Protein AF-0000000077113395 (afdb_homodimer)

Structure (mmCIF, N/CA/C/O backbone):
data_AF-0000000077113395-model_v1
#
loop_
_entity.id
_entity.type
_entity.pdbx_description
1 polymer 'SWIM-type domain-containing protein'
#
loop_
_atom_site.group_PDB
_atom_site.id
_atom_site.type_symbol
_atom_site.label_atom_id
_atom_site.label_alt_id
_atom_site.label_comp_id
_atom_site.label_asym_id
_atom_site.label_entity_id
_atom_site.label_seq_id
_atom_site.pdbx_PDB_ins_code
_atom_site.Cartn_x
_atom_site.Cartn_y
_atom_site.Cartn_z
_atom_site.occupancy
_atom_site.B_iso_or_equiv
_atom_site.auth_seq_id
_atom_site.auth_comp_id
_atom_site.auth_asym_id
_atom_site.auth_atom_id
_atom_site.pdbx_PDB_model_num
ATOM 1 N N . MET A 1 1 ? 18.859 62.625 -24.125 1 18.27 1 MET A N 1
ATOM 2 C CA . MET A 1 1 ? 17.766 62.438 -25.062 1 18.27 1 MET A CA 1
ATOM 3 C C . MET A 1 1 ? 17.016 61.156 -24.734 1 18.27 1 MET A C 1
ATOM 5 O O . MET A 1 1 ? 15.781 61.156 -24.609 1 18.27 1 MET A O 1
ATOM 9 N N . SER A 1 2 ? 17.562 59.938 -25.172 1 17.62 2 SER A N 1
ATOM 10 C CA . SER A 1 2 ? 16.75 59.062 -26.016 1 17.62 2 SER A CA 1
ATOM 11 C C . SER A 1 2 ? 15.75 58.25 -25.203 1 17.62 2 SER A C 1
ATOM 13 O O . SER A 1 2 ? 15.891 58.125 -23.984 1 17.62 2 SER A O 1
ATOM 15 N N . SER A 1 3 ? 15.188 57.219 -25.906 1 18.84 3 SER A N 1
ATOM 16 C CA . SER A 1 3 ? 13.898 56.625 -26.312 1 18.84 3 SER A CA 1
ATOM 17 C C . SER A 1 3 ? 13.414 55.594 -25.312 1 18.84 3 SER A C 1
ATOM 19 O O . SER A 1 3 ? 12.289 55.688 -24.812 1 18.84 3 SER A O 1
ATOM 21 N N . GLU A 1 4 ? 13.469 54.219 -25.594 1 18 4 GLU A N 1
ATOM 22 C CA . GLU A 1 4 ? 12.352 53.438 -26.109 1 18 4 GLU A CA 1
ATOM 23 C C . GLU A 1 4 ? 11.703 52.594 -25.016 1 18 4 GLU A C 1
ATOM 25 O O . GLU A 1 4 ? 10.477 52.594 -24.875 1 18 4 GLU A O 1
ATOM 30 N N . GLN A 1 5 ? 12.203 51.281 -24.625 1 19.16 5 GLN A N 1
ATOM 31 C CA . GLN A 1 5 ? 11.523 50.062 -25.031 1 19.16 5 GLN A CA 1
ATOM 32 C C . GLN A 1 5 ? 10.617 49.531 -23.922 1 19.16 5 GLN A C 1
ATOM 34 O O . GLN A 1 5 ? 11.062 48.812 -23.031 1 19.16 5 GLN A O 1
ATOM 39 N N . PHE A 1 6 ? 9.953 50.281 -23.094 1 23.61 6 PHE A N 1
ATOM 40 C CA . PHE A 1 6 ? 9.172 49.812 -21.953 1 23.61 6 PHE A CA 1
ATOM 41 C C . PHE A 1 6 ? 8.062 48.875 -22.422 1 23.61 6 PHE A C 1
ATOM 43 O O . PHE A 1 6 ? 6.977 49.312 -22.781 1 23.61 6 PHE A O 1
ATOM 50 N N . SER A 1 7 ? 8.398 47.781 -23.234 1 19.84 7 SER A N 1
ATOM 51 C CA . SER A 1 7 ? 7.348 47.031 -23.906 1 19.84 7 SER A CA 1
ATOM 52 C C . SER A 1 7 ? 6.312 46.5 -22.922 1 19.84 7 SER A C 1
ATOM 54 O O . SER A 1 7 ? 6.641 46.188 -21.781 1 19.84 7 SER A O 1
ATOM 56 N N . ARG A 1 8 ? 4.914 46.312 -23.297 1 20.8 8 ARG A N 1
ATOM 57 C CA . ARG A 1 8 ? 3.488 46.25 -23 1 20.8 8 ARG A CA 1
ATOM 58 C C . ARG A 1 8 ? 3.102 44.906 -22.406 1 20.8 8 ARG A C 1
ATOM 60 O O . ARG A 1 8 ? 3.484 43.844 -22.953 1 20.8 8 ARG A O 1
ATOM 67 N N . LEU A 1 9 ? 2.641 44.719 -21.172 1 20.44 9 LEU A N 1
ATOM 68 C CA . LEU A 1 9 ? 2.053 43.781 -20.203 1 20.44 9 LEU A CA 1
ATOM 69 C C . LEU A 1 9 ? 0.785 43.156 -20.766 1 20.44 9 LEU A C 1
ATOM 71 O O . LEU A 1 9 ? -0.021 42.594 -20 1 20.44 9 LEU A O 1
ATOM 75 N N . SER A 1 10 ? 0.658 42.781 -22.141 1 18.97 10 SER A N 1
ATOM 76 C CA . SER A 1 10 ? -0.694 42.531 -22.641 1 18.97 10 SER A CA 1
ATOM 77 C C . SER A 1 10 ? -1.334 41.344 -21.906 1 18.97 10 SER A C 1
ATOM 79 O O . SER A 1 10 ? -0.733 40.281 -21.797 1 18.97 10 SER A O 1
ATOM 81 N N . LEU A 1 11 ? -2.322 41.531 -21.016 1 20.03 11 LEU A N 1
ATOM 82 C CA . LEU A 1 11 ? -3.293 40.812 -20.203 1 20.03 11 LEU A CA 1
ATOM 83 C C . LEU A 1 11 ? -4.188 39.938 -21.062 1 20.03 11 LEU A C 1
ATOM 85 O O . LEU A 1 11 ? -5.109 40.438 -21.719 1 20.03 11 LEU A O 1
ATOM 89 N N . GLY A 1 12 ? -3.689 39.094 -22.016 1 19.52 12 GLY A N 1
ATOM 90 C CA . GLY A 1 12 ? -4.566 38.406 -22.969 1 19.52 12 GLY A CA 1
ATOM 91 C C . GLY A 1 12 ? -5.672 37.625 -22.297 1 19.52 12 GLY A C 1
ATOM 92 O O . GLY A 1 12 ? -5.473 37.062 -21.219 1 19.52 12 GLY A O 1
ATOM 93 N N . GLU A 1 13 ? -7.039 37.781 -22.594 1 21.38 13 GLU A N 1
ATOM 94 C CA . GLU A 1 13 ? -8.445 37.562 -22.297 1 21.38 13 GLU A CA 1
ATOM 95 C C . GLU A 1 13 ? -8.82 36.094 -22.562 1 21.38 13 GLU A C 1
ATOM 97 O O . GLU A 1 13 ? -10 35.75 -22.578 1 21.38 13 GLU A O 1
ATOM 102 N N . THR A 1 14 ? -7.992 35.125 -22.625 1 20.89 14 THR A N 1
ATOM 103 C CA . THR A 1 14 ? -8.5 33.969 -23.406 1 20.89 14 THR A CA 1
ATOM 104 C C . THR A 1 14 ? -9.742 33.406 -22.75 1 20.89 14 THR A C 1
ATOM 106 O O . THR A 1 14 ? -9.789 33.25 -21.516 1 20.89 14 THR A O 1
ATOM 109 N N . MET A 1 15 ? -10.961 33.188 -23.469 1 20.61 15 MET A N 1
ATOM 110 C CA . MET A 1 15 ? -12.375 32.844 -23.453 1 20.61 15 MET A CA 1
ATOM 111 C C . MET A 1 15 ? -12.578 31.406 -22.953 1 20.61 15 MET A C 1
ATOM 113 O O . MET A 1 15 ? -11.945 30.469 -23.469 1 20.61 15 MET A O 1
ATOM 117 N N . VAL A 1 16 ? -13.055 31.172 -21.797 1 19.77 16 VAL A N 1
ATOM 118 C CA . VAL A 1 16 ? -13.445 29.984 -21.062 1 19.77 16 VAL A CA 1
ATOM 119 C C . VAL A 1 16 ? -14.625 29.297 -21.75 1 19.77 16 VAL A C 1
ATOM 121 O O . VAL A 1 16 ? -15.711 29.875 -21.828 1 19.77 16 VAL A O 1
ATOM 124 N N . THR A 1 17 ? -14.492 28.562 -22.938 1 19.38 17 THR A N 1
ATOM 125 C CA . THR A 1 17 ? -15.555 27.922 -23.703 1 19.38 17 THR A CA 1
ATOM 126 C C . THR A 1 17 ? -16.281 26.875 -22.875 1 19.38 17 THR A C 1
ATOM 128 O O . THR A 1 17 ? -15.648 25.922 -22.391 1 19.38 17 THR A O 1
ATOM 131 N N . THR A 1 18 ? -17.297 27.188 -22.109 1 18.95 18 THR A N 1
ATOM 132 C CA . THR A 1 18 ? -18.219 26.375 -21.297 1 18.95 18 THR A CA 1
ATOM 133 C C . THR A 1 18 ? -18.984 25.391 -22.172 1 18.95 18 THR A C 1
ATOM 135 O O . THR A 1 18 ? -19.75 25.797 -23.047 1 18.95 18 THR A O 1
ATOM 138 N N . ARG A 1 19 ? -18.484 24.172 -22.484 1 17.52 19 ARG A N 1
ATOM 139 C CA . ARG A 1 19 ? -19.047 23.125 -23.344 1 17.52 19 ARG A CA 1
ATOM 140 C C . ARG A 1 19 ? -20.344 22.562 -22.75 1 17.52 19 ARG A C 1
ATOM 142 O O . ARG A 1 19 ? -20.312 21.797 -21.797 1 17.52 19 ARG A O 1
ATOM 149 N N . ALA A 1 20 ? -21.5 23.203 -22.625 1 18.5 20 ALA A N 1
ATOM 150 C CA . ALA A 1 20 ? -22.781 22.719 -22.109 1 18.5 20 ALA A CA 1
ATOM 151 C C . ALA A 1 20 ? -23.344 21.625 -23 1 18.5 20 ALA A C 1
ATOM 153 O O . ALA A 1 20 ? -24.531 21.297 -22.922 1 18.5 20 ALA A O 1
ATOM 154 N N . GLY A 1 21 ? -22.609 20.906 -23.938 1 15.41 21 GLY A N 1
ATOM 155 C CA . GLY A 1 21 ? -23.359 20.344 -25.047 1 15.41 21 GLY A CA 1
ATOM 156 C C . GLY A 1 21 ? -24.484 19.422 -24.609 1 15.41 21 GLY A C 1
ATOM 157 O O . GLY A 1 21 ? -25.641 19.625 -24.984 1 15.41 21 GLY A O 1
ATOM 158 N N . ALA A 1 22 ? -24.312 18.078 -24.656 1 16.62 22 ALA A N 1
ATOM 159 C CA . ALA A 1 22 ? -25 17.125 -25.531 1 16.62 22 ALA A CA 1
ATOM 160 C C . ALA A 1 22 ? -26.188 16.484 -24.828 1 16.62 22 ALA A C 1
ATOM 162 O O . ALA A 1 22 ? -26.016 15.711 -23.875 1 16.62 22 ALA A O 1
ATOM 163 N N . LYS A 1 23 ? -27.219 17.156 -24.672 1 16.55 23 LYS A N 1
ATOM 164 C CA . LYS A 1 23 ? -28.5 16.688 -24.141 1 16.55 23 LYS A CA 1
ATOM 165 C C . LYS A 1 23 ? -28.859 15.312 -24.688 1 16.55 23 LYS A C 1
ATOM 167 O O . LYS A 1 23 ? -28.812 14.312 -23.969 1 16.55 23 LYS A O 1
ATOM 172 N N . LYS A 1 24 ? -30.062 15.203 -25.375 1 16.61 24 LYS A N 1
ATOM 173 C CA . LYS A 1 24 ? -31.312 14.453 -25.312 1 16.61 24 LYS A CA 1
ATOM 174 C C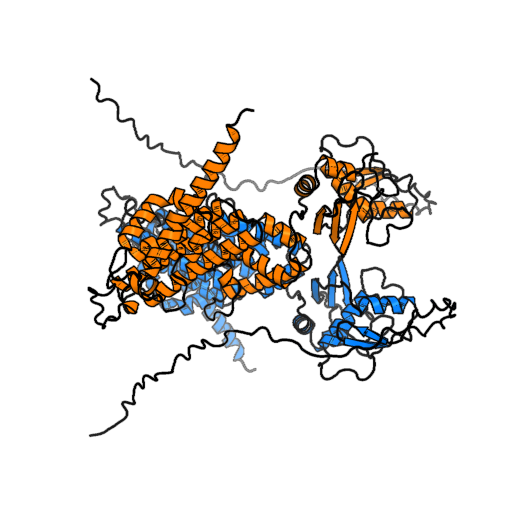 . LYS A 1 24 ? -31.297 13.289 -26.312 1 16.61 24 LYS A C 1
ATOM 176 O O . LYS A 1 24 ? -31.469 13.492 -27.516 1 16.61 24 LYS A O 1
ATOM 181 N N . ALA A 1 25 ? -30.562 12.305 -26.25 1 16.36 25 ALA A N 1
ATOM 182 C CA . ALA A 1 25 ? -30.562 11.266 -27.281 1 16.36 25 ALA A CA 1
ATOM 183 C C . ALA A 1 25 ? -31.953 10.633 -27.406 1 16.36 25 ALA A C 1
ATOM 185 O O . ALA A 1 25 ? -32.438 9.969 -26.484 1 16.36 25 ALA A O 1
ATOM 186 N N . ALA A 1 26 ? -32.812 11.203 -28.172 1 15.67 26 ALA A N 1
ATOM 187 C CA . ALA A 1 26 ? -34.156 10.766 -28.531 1 15.67 26 ALA A CA 1
ATOM 188 C C . ALA A 1 26 ? -34.188 9.281 -28.891 1 15.67 26 ALA A C 1
ATOM 190 O O . ALA A 1 26 ? -33.156 8.734 -29.328 1 15.67 26 ALA A O 1
ATOM 191 N N . LYS A 1 27 ? -35.344 8.578 -28.828 1 19.41 27 LYS A N 1
ATOM 192 C CA . LYS A 1 27 ? -36.062 7.305 -28.812 1 19.41 27 LYS A CA 1
ATOM 193 C C . LYS A 1 27 ? -36.125 6.691 -30.203 1 19.41 27 LYS A C 1
ATOM 195 O O . LYS A 1 27 ? -36.938 5.785 -30.453 1 19.41 27 LYS A O 1
ATOM 200 N N . ALA A 1 28 ? -35.219 6.977 -31.141 1 16.08 28 ALA A N 1
ATOM 201 C CA . ALA A 1 28 ? -35.656 6.773 -32.5 1 16.08 28 ALA A CA 1
ATOM 202 C C . ALA A 1 28 ? -36.125 5.336 -32.719 1 16.08 28 ALA A C 1
ATOM 204 O O . ALA A 1 28 ? -35.562 4.402 -32.156 1 16.08 28 ALA A O 1
ATOM 205 N N . SER A 1 29 ? -37.156 5.133 -33.562 1 18.33 29 SER A N 1
ATOM 206 C CA . SER A 1 29 ? -38.188 4.227 -34.094 1 18.33 29 SER A CA 1
ATOM 207 C C . SER A 1 29 ? -37.562 3.139 -34.969 1 18.33 29 SER A C 1
ATOM 209 O O . SER A 1 29 ? -37.156 3.398 -36.094 1 18.33 29 SER A O 1
ATOM 211 N N . PRO A 1 30 ? -36.625 2.348 -34.469 1 17.55 30 PRO A N 1
ATOM 212 C CA . PRO A 1 30 ? -36 1.613 -35.562 1 17.55 30 PRO A CA 1
ATOM 213 C C . PRO A 1 30 ? -37.031 0.845 -36.406 1 17.55 30 PRO A C 1
ATOM 215 O O . PRO A 1 30 ? -37.906 0.188 -35.875 1 17.55 30 PRO A O 1
ATOM 218 N N . GLN A 1 31 ? -37.25 1.215 -37.594 1 17.16 31 GLN A N 1
ATOM 219 C CA . GLN A 1 31 ? -38.188 0.833 -38.625 1 17.16 31 GLN A CA 1
ATOM 220 C C . GLN A 1 31 ? -38.125 -0.664 -38.938 1 17.16 31 GLN A C 1
ATOM 222 O O . GLN A 1 31 ? -39.156 -1.342 -39 1 17.16 31 GLN A O 1
ATOM 227 N N . SER A 1 32 ? -37.156 -1.088 -39.781 1 16.59 32 SER A N 1
ATOM 228 C CA . SER A 1 32 ? -37.5 -1.62 -41.094 1 16.59 32 SER A CA 1
ATOM 229 C C . SER A 1 32 ? -37.875 -3.096 -41 1 16.59 32 SER A C 1
ATOM 231 O O . SER A 1 32 ? -38.906 -3.51 -41.531 1 16.59 32 SER A O 1
ATOM 233 N N . LEU A 1 33 ? -36.844 -4.016 -41.219 1 17.53 33 LEU A N 1
ATOM 234 C CA . LEU A 1 33 ? -36.812 -4.879 -42.375 1 17.53 33 LEU A CA 1
ATOM 235 C C . LEU A 1 33 ? -37.719 -6.098 -42.188 1 17.53 33 LEU A C 1
ATOM 237 O O . LEU A 1 33 ? -37.969 -6.496 -41.062 1 17.53 33 LEU A O 1
ATOM 241 N N . HIS A 1 34 ? -37.906 -6.883 -43.25 1 17.39 34 HIS A N 1
ATOM 242 C CA . HIS A 1 34 ? -38.781 -7.73 -44.062 1 17.39 34 HIS A CA 1
ATOM 243 C C . HIS A 1 34 ? -38.938 -9.117 -43.438 1 17.39 34 HIS A C 1
ATOM 245 O O . HIS A 1 34 ? -38.094 -9.531 -42.625 1 17.39 34 HIS A O 1
ATOM 251 N N . THR A 1 35 ? -39.906 -9.844 -43.875 1 20.98 35 THR A N 1
ATOM 252 C CA . THR A 1 35 ? -40.875 -10.906 -43.656 1 20.98 35 THR A CA 1
ATOM 253 C C . THR A 1 35 ? -40.219 -12.281 -43.844 1 20.98 35 THR A C 1
ATOM 255 O O . THR A 1 35 ? -40.938 -13.297 -43.844 1 20.98 35 THR A O 1
ATOM 258 N N . LEU A 1 36 ? -38.906 -12.461 -44.062 1 19.05 36 LEU A N 1
ATOM 259 C CA . LEU A 1 36 ? -38.781 -13.625 -44.906 1 19.05 36 LEU A CA 1
ATOM 260 C C . LEU A 1 36 ? -39.406 -14.859 -44.25 1 19.05 36 LEU A C 1
ATOM 262 O O . LEU A 1 36 ? -39.344 -15.008 -43.031 1 19.05 36 LEU A O 1
ATOM 266 N N . PRO A 1 37 ? -40.062 -15.703 -45.062 1 21.95 37 PRO A N 1
ATOM 267 C CA . PRO A 1 37 ? -41.031 -16.781 -44.938 1 21.95 37 PRO A CA 1
ATOM 268 C C . PRO A 1 37 ? -40.5 -17.938 -44.062 1 21.95 37 PRO A C 1
ATOM 270 O O . PRO A 1 37 ? -39.281 -18.078 -43.875 1 21.95 37 PRO A O 1
ATOM 273 N N . ASP A 1 38 ? -41.375 -18.656 -43.5 1 23.58 38 ASP A N 1
ATOM 274 C CA . ASP A 1 38 ? -41.625 -19.719 -42.531 1 23.58 38 ASP A CA 1
ATOM 275 C C . ASP A 1 38 ? -40.938 -21.016 -42.969 1 23.58 38 ASP A C 1
ATOM 277 O O . ASP A 1 38 ? -41.281 -22.094 -42.469 1 23.58 38 ASP A O 1
ATOM 281 N N . LEU A 1 39 ? -39.844 -20.953 -43.844 1 20.97 39 LEU A N 1
ATOM 282 C CA . LEU A 1 39 ? -39.688 -22.219 -44.562 1 20.97 39 LEU A CA 1
ATOM 283 C C . LEU A 1 39 ? -39.656 -23.391 -43.562 1 20.97 39 LEU A C 1
ATOM 285 O O . LEU A 1 39 ? -39.281 -23.203 -42.406 1 20.97 39 LEU A O 1
ATOM 289 N N . VAL A 1 40 ? -39.969 -24.609 -44.062 1 25.38 40 VAL A N 1
ATOM 290 C CA . VAL A 1 40 ? -40.531 -25.938 -43.844 1 25.38 40 VAL A CA 1
ATOM 291 C C . VAL A 1 40 ? -39.562 -26.75 -42.938 1 25.38 40 VAL A C 1
ATOM 293 O O . VAL A 1 40 ? -38.375 -26.484 -42.938 1 25.38 40 VAL A O 1
ATOM 296 N N . PRO A 1 41 ? -40.125 -27.609 -42.156 1 27.69 41 PRO A N 1
ATOM 297 C CA . PRO A 1 41 ? -39.781 -28.5 -41.062 1 27.69 41 PRO A CA 1
ATOM 298 C C . PRO A 1 41 ? -38.656 -29.469 -41.406 1 27.69 41 PRO A C 1
ATOM 300 O O . PRO A 1 41 ? -38.875 -30.438 -42.125 1 27.69 41 PRO A O 1
ATOM 303 N N . ASP A 1 42 ? -37.531 -28.922 -42.125 1 24.86 42 ASP A N 1
ATOM 304 C CA . ASP A 1 42 ? -36.781 -29.984 -42.75 1 24.86 42 ASP A CA 1
ATOM 305 C C . ASP A 1 42 ? -36.406 -31.094 -41.781 1 24.86 42 ASP A C 1
ATOM 307 O O . ASP A 1 42 ? -36.188 -30.828 -40.594 1 24.86 42 ASP A O 1
ATOM 311 N N . HIS A 1 43 ? -36.75 -32.281 -42.125 1 26.19 43 HIS A N 1
ATOM 312 C CA . HIS A 1 43 ? -36.625 -33.688 -41.688 1 26.19 43 HIS A CA 1
ATOM 313 C C . HIS A 1 43 ? -35.219 -34 -41.281 1 26.19 43 HIS A C 1
ATOM 315 O O . HIS A 1 43 ? -34.25 -33.531 -41.906 1 26.19 43 HIS A O 1
ATOM 321 N N . PRO A 1 44 ? -35.031 -34.344 -39.969 1 25.81 44 PRO A N 1
ATOM 322 C CA . PRO A 1 44 ? -33.781 -34.625 -39.281 1 25.81 44 PRO A CA 1
ATOM 323 C C . PRO A 1 44 ? -32.875 -35.594 -40.062 1 25.81 44 PRO A C 1
ATOM 325 O O . PRO A 1 44 ? -33.281 -36.719 -40.312 1 25.81 44 PRO A O 1
ATOM 328 N N . LEU A 1 45 ? -32.25 -35.125 -41.219 1 26.97 45 LEU A N 1
ATOM 329 C CA . LEU A 1 45 ? -31.5 -36.062 -42.062 1 26.97 45 LEU A CA 1
ATOM 330 C C . LEU A 1 45 ? -30.594 -36.938 -41.188 1 26.97 45 LEU A C 1
ATOM 332 O O . LEU A 1 45 ? -30.156 -36.531 -40.125 1 26.97 45 LEU A O 1
ATOM 336 N N . PRO A 1 46 ? -30.609 -38.219 -41.469 1 28.89 46 PRO A N 1
ATOM 337 C CA . PRO A 1 46 ? -29.906 -39.344 -40.875 1 28.89 46 PRO A CA 1
ATOM 338 C C . PRO A 1 46 ? -28.406 -39.094 -40.688 1 28.89 46 PRO A C 1
ATOM 340 O O . PRO A 1 46 ? -27.797 -38.375 -41.469 1 28.89 46 PRO A O 1
ATOM 343 N N . SER A 1 47 ? -28 -39.031 -39.469 1 26.02 47 SER A N 1
ATOM 344 C CA . SER A 1 47 ? -26.641 -38.812 -38.969 1 26.02 47 SER A CA 1
ATOM 345 C C . SER A 1 47 ? -25.641 -39.688 -39.719 1 26.02 47 SER A C 1
ATOM 347 O O . SER A 1 47 ? -25.609 -40.906 -39.562 1 26.02 47 SER A O 1
ATOM 349 N N . ILE A 1 48 ? -25.547 -39.438 -41.094 1 28.41 48 ILE A N 1
ATOM 350 C CA . ILE A 1 48 ? -24.562 -40.25 -41.844 1 28.41 48 ILE A CA 1
ATOM 351 C C . ILE A 1 48 ? -23.234 -40.25 -41.062 1 28.41 48 ILE A C 1
ATOM 353 O O . ILE A 1 48 ? -22.734 -39.188 -40.656 1 28.41 48 ILE A O 1
ATOM 357 N N . GLU A 1 49 ? -22.828 -41.344 -40.531 1 32.16 49 GLU A N 1
ATOM 358 C CA . GLU A 1 49 ? -21.547 -41.812 -40 1 32.16 49 GLU A CA 1
ATOM 359 C C . GLU A 1 49 ? -20.375 -41.344 -40.875 1 32.16 49 GLU A C 1
ATOM 361 O O . GLU A 1 49 ? -20.109 -41.938 -41.906 1 32.16 49 GLU A O 1
ATOM 366 N N . SER A 1 50 ? -20.375 -40.062 -41.312 1 29.59 50 SER A N 1
ATOM 367 C CA . SER A 1 50 ? -19.312 -39.656 -42.219 1 29.59 50 SER A CA 1
ATOM 368 C C . SER A 1 50 ? -17.938 -40.031 -41.656 1 29.59 50 SER A C 1
ATOM 370 O O . SER A 1 50 ? -17.656 -39.75 -40.5 1 29.59 50 SER A O 1
ATOM 372 N N . SER A 1 51 ? -17.359 -41.094 -42.062 1 34.38 51 SER A N 1
ATOM 373 C CA . SER A 1 51 ? -15.961 -41.469 -41.938 1 34.38 51 SER A CA 1
ATOM 374 C C . SER A 1 51 ? -15.031 -40.281 -42.094 1 34.38 51 SER A C 1
ATOM 376 O O . SER A 1 51 ? -14.836 -39.781 -43.219 1 34.38 51 SER A O 1
ATOM 378 N N . SER A 1 52 ? -15.211 -39.281 -41.344 1 34.12 52 SER A N 1
ATOM 379 C CA . SER A 1 52 ? -14.492 -38.031 -41.469 1 34.12 52 SER A CA 1
ATOM 380 C C . SER A 1 52 ? -13 -38.25 -41.688 1 34.12 52 SER A C 1
ATOM 382 O O . SER A 1 52 ? -12.367 -39 -40.938 1 34.12 52 SER A O 1
ATOM 384 N N . PRO A 1 53 ? -12.609 -38.219 -42.969 1 37.56 53 PRO A N 1
ATOM 385 C CA . PRO A 1 53 ? -11.156 -38.312 -43.156 1 37.56 53 PRO A CA 1
ATOM 386 C C . PRO A 1 53 ? -10.352 -37.625 -42.062 1 37.56 53 PRO A C 1
ATOM 388 O O . PRO A 1 53 ? -10.859 -36.688 -41.438 1 37.56 53 PRO A O 1
ATOM 391 N N . VAL A 1 54 ? -9.586 -38.312 -41.25 1 37.75 54 VAL A N 1
ATOM 392 C CA . VAL A 1 54 ? -8.555 -37.75 -40.375 1 37.75 54 VAL A CA 1
ATOM 393 C C . VAL A 1 54 ? -8.016 -36.469 -40.969 1 37.75 54 VAL A C 1
ATOM 395 O O . VAL A 1 54 ? -7.398 -36.469 -42.031 1 37.75 54 VAL A O 1
ATOM 398 N N . SER A 1 55 ? -8.82 -35.438 -41.156 1 39.5 55 SER A N 1
ATOM 399 C CA . SER A 1 55 ? -8.344 -34.125 -41.625 1 39.5 55 SER A CA 1
ATOM 400 C C . SER A 1 55 ? -6.93 -33.844 -41.125 1 39.5 55 SER A C 1
ATOM 402 O O . SER A 1 55 ? -6.617 -34.094 -39.938 1 39.5 55 SER A O 1
ATOM 404 N N . PRO A 1 56 ? -5.965 -33.812 -41.969 1 42.31 56 PRO A N 1
ATOM 405 C CA . PRO A 1 56 ? -4.594 -33.5 -41.562 1 42.31 56 PRO A CA 1
ATOM 406 C C . PRO A 1 56 ? -4.531 -32.406 -40.5 1 42.31 56 PRO A C 1
ATOM 408 O O . PRO A 1 56 ? -5.297 -31.438 -40.531 1 42.31 56 PRO A O 1
ATOM 411 N N . THR A 1 57 ? -4.594 -32.656 -39.219 1 49.06 57 THR A N 1
ATOM 412 C CA . THR A 1 57 ? -4.355 -31.766 -38.094 1 49.06 57 THR A CA 1
ATOM 413 C C . THR A 1 57 ? -3.607 -30.516 -38.531 1 49.06 57 THR A C 1
ATOM 415 O O . THR A 1 57 ? -2.555 -30.594 -39.156 1 49.06 57 THR A O 1
ATOM 418 N N . PRO A 1 58 ? -4.305 -29.375 -38.781 1 56.41 58 PRO A N 1
ATOM 419 C CA . PRO A 1 58 ? -3.699 -28.141 -39.25 1 56.41 58 PRO A CA 1
ATOM 420 C C . PRO A 1 58 ? -2.301 -27.906 -38.688 1 56.41 58 PRO A C 1
ATOM 422 O O . PRO A 1 58 ? -2.08 -28.094 -37.5 1 56.41 58 PRO A O 1
ATOM 425 N N . SER A 1 59 ? -1.217 -28.016 -39.469 1 76 59 SER A N 1
ATOM 426 C CA . SER A 1 59 ? 0.237 -27.922 -39.406 1 76 59 SER A CA 1
ATOM 427 C C . SER A 1 59 ? 0.667 -26.547 -38.875 1 76 59 SER A C 1
ATOM 429 O O . SER A 1 59 ? 1.854 -26.312 -38.656 1 76 59 SER A O 1
ATOM 431 N N . LEU A 1 60 ? -0.323 -25.609 -38.688 1 87.75 60 LEU A N 1
ATOM 432 C CA . LEU A 1 60 ? 0.096 -24.266 -38.312 1 87.75 60 LEU A CA 1
ATOM 433 C C . LEU A 1 60 ? -0.484 -23.891 -36.938 1 87.75 60 LEU A C 1
ATOM 435 O O . LEU A 1 60 ? -1.656 -24.156 -36.656 1 87.75 60 LEU A O 1
ATOM 439 N N . VAL A 1 61 ? 0.232 -23.391 -36.031 1 91.75 61 VAL A N 1
ATOM 440 C CA . VAL A 1 61 ? -0.167 -22.906 -34.719 1 91.75 61 VAL A CA 1
ATOM 441 C C . VAL A 1 61 ? 0.106 -21.406 -34.594 1 91.75 61 VAL A C 1
ATOM 443 O O . VAL A 1 61 ? 1.199 -20.953 -34.938 1 91.75 61 VAL A O 1
ATOM 446 N N . ILE A 1 62 ? -0.929 -20.656 -34.25 1 89.81 62 ILE A N 1
ATOM 447 C CA . ILE A 1 62 ? -0.761 -19.234 -34 1 89.81 62 ILE A CA 1
ATOM 448 C C . ILE A 1 62 ? -0.608 -18.969 -32.5 1 89.81 62 ILE A C 1
ATOM 450 O O . ILE A 1 62 ? -1.474 -19.344 -31.719 1 89.81 62 ILE A O 1
ATOM 454 N N . SER A 1 63 ? 0.413 -18.406 -32.219 1 91.5 63 SER A N 1
ATOM 455 C CA . SER A 1 63 ? 0.701 -18.156 -30.797 1 91.5 63 SER A CA 1
ATOM 456 C C . SER A 1 63 ? -0.076 -16.953 -30.281 1 91.5 63 SER A C 1
ATOM 458 O O . SER A 1 63 ? -0.677 -16.203 -31.062 1 91.5 63 SER A O 1
ATOM 460 N N . THR A 1 64 ? -0.095 -16.75 -28.969 1 88.31 64 THR A N 1
ATOM 461 C CA . THR A 1 64 ? -0.769 -15.633 -28.312 1 88.31 64 THR A CA 1
ATOM 462 C C . THR A 1 64 ? -0.085 -14.312 -28.672 1 88.31 64 THR A C 1
ATOM 464 O O . THR A 1 64 ? -0.672 -13.242 -28.516 1 88.31 64 THR A O 1
ATOM 467 N N . THR A 1 65 ? 1.192 -14.344 -29.172 1 87.56 65 THR A N 1
ATOM 468 C CA . THR A 1 65 ? 1.923 -13.156 -29.594 1 87.56 65 THR A CA 1
ATOM 469 C C . THR A 1 65 ? 1.681 -12.875 -31.078 1 87.56 65 THR A C 1
ATOM 471 O O . THR A 1 65 ? 2.291 -11.977 -31.656 1 87.56 65 THR A O 1
ATOM 474 N N . ASN A 1 66 ? 0.892 -13.688 -31.75 1 86.19 66 ASN A N 1
ATOM 475 C CA . ASN A 1 66 ? 0.458 -13.539 -33.125 1 86.19 66 ASN A CA 1
ATOM 476 C C . ASN A 1 66 ? 1.537 -14.008 -34.094 1 86.19 66 ASN A C 1
ATOM 478 O O . ASN A 1 66 ? 1.569 -13.562 -35.25 1 86.19 66 ASN A O 1
ATOM 482 N N . LEU A 1 67 ? 2.396 -14.812 -33.594 1 89.38 67 LEU A N 1
ATOM 483 C CA . LEU A 1 67 ? 3.357 -15.477 -34.469 1 89.38 67 LEU A CA 1
ATOM 484 C C . LEU A 1 67 ? 2.82 -16.828 -34.969 1 89.38 67 LEU A C 1
ATOM 486 O O . LEU A 1 67 ? 2.148 -17.531 -34.219 1 89.38 67 LEU A O 1
ATOM 490 N N . GLN A 1 68 ? 3.152 -17.141 -36.188 1 90.88 68 GLN A N 1
ATOM 491 C CA . GLN A 1 68 ? 2.674 -18.391 -36.781 1 90.88 68 GLN A CA 1
ATOM 492 C C . GLN A 1 68 ? 3.791 -19.438 -36.844 1 90.88 68 GLN A C 1
ATOM 494 O O . GLN A 1 68 ? 4.883 -19.141 -37.312 1 90.88 68 GLN A O 1
ATOM 499 N N . TYR A 1 69 ? 3.451 -20.609 -36.312 1 92.75 69 TYR A N 1
ATOM 500 C CA . TYR A 1 69 ? 4.457 -21.656 -36.281 1 92.75 69 TYR A CA 1
ATOM 501 C C . TYR A 1 69 ? 4.012 -22.875 -37.062 1 92.75 69 TYR A C 1
ATOM 503 O O . TYR A 1 69 ? 2.85 -23.281 -37 1 92.75 69 TYR A O 1
ATOM 511 N N . ASN A 1 70 ? 4.945 -23.375 -37.875 1 91.62 70 ASN A N 1
ATOM 512 C CA . ASN A 1 70 ? 4.727 -24.641 -38.594 1 91.62 70 ASN A CA 1
ATOM 513 C C . ASN A 1 70 ? 5.176 -25.828 -37.75 1 91.62 70 ASN A C 1
ATOM 515 O O . ASN A 1 70 ? 6.371 -26 -37.5 1 91.62 70 ASN A O 1
ATOM 519 N N . VAL A 1 71 ? 4.219 -26.672 -37.312 1 91.25 71 VAL A N 1
ATOM 520 C CA . VAL A 1 71 ? 4.551 -27.781 -36.438 1 91.25 71 VAL A CA 1
ATOM 521 C C . VAL A 1 71 ? 4.285 -29.109 -37.156 1 91.25 71 VAL A C 1
ATOM 523 O O . VAL A 1 71 ? 4.082 -30.141 -36.531 1 91.25 71 VAL A O 1
ATOM 526 N N . SER A 1 72 ? 4.371 -29.156 -38.438 1 88.62 72 SER A N 1
ATOM 527 C CA . SER A 1 72 ? 4.043 -30.328 -39.219 1 88.62 72 SER A CA 1
ATOM 528 C C . SER A 1 72 ? 5.094 -31.422 -39.062 1 88.62 72 SER A C 1
ATOM 530 O O . SER A 1 72 ? 4.785 -32.594 -39.156 1 88.62 72 SER A O 1
ATOM 532 N N . ALA A 1 73 ? 6.285 -30.984 -38.781 1 87.19 73 ALA A N 1
ATOM 533 C CA . ALA A 1 73 ? 7.398 -31.922 -38.719 1 87.19 73 ALA A CA 1
ATOM 534 C C . ALA A 1 73 ? 7.414 -32.625 -37.344 1 87.19 73 ALA A C 1
ATOM 536 O O . ALA A 1 73 ? 8.164 -33.594 -37.156 1 87.19 73 ALA A O 1
ATOM 537 N N . PHE A 1 74 ? 6.527 -32.281 -36.469 1 92.5 74 PHE A N 1
ATOM 538 C CA . PHE A 1 74 ? 6.543 -32.812 -35.094 1 92.5 74 PHE A CA 1
ATOM 539 C C . PHE A 1 74 ? 5.66 -34.062 -35 1 92.5 74 PHE A C 1
ATOM 541 O O . PHE A 1 74 ? 4.688 -34.188 -35.719 1 92.5 74 PHE A O 1
ATOM 548 N N . ASP A 1 75 ? 6.074 -34.938 -34.062 1 90.88 75 ASP A N 1
ATOM 549 C CA . ASP A 1 75 ? 5.176 -36.031 -33.719 1 90.88 75 ASP A CA 1
ATOM 550 C C . ASP A 1 75 ? 3.98 -35.531 -32.906 1 90.88 75 ASP A C 1
ATOM 552 O O . ASP A 1 75 ? 3.934 -34.375 -32.531 1 90.88 75 ASP A O 1
ATOM 556 N N . THR A 1 76 ? 3.09 -36.344 -32.781 1 90.12 76 THR A N 1
ATOM 557 C CA . THR A 1 76 ? 1.823 -35.938 -32.156 1 90.12 76 THR A CA 1
ATOM 558 C C . THR A 1 76 ? 2.045 -35.406 -30.75 1 90.12 76 THR A C 1
ATOM 560 O O . THR A 1 76 ? 1.447 -34.406 -30.375 1 90.12 76 THR A O 1
ATOM 563 N N . ASP A 1 77 ? 2.883 -36.031 -29.984 1 88.5 77 ASP A N 1
ATOM 564 C CA . ASP A 1 77 ? 3.133 -35.594 -28.609 1 88.5 77 ASP A CA 1
ATOM 565 C C . ASP A 1 77 ? 3.811 -34.219 -28.578 1 88.5 77 ASP A C 1
ATOM 567 O O . ASP A 1 77 ? 3.42 -33.375 -27.797 1 88.5 77 ASP A O 1
ATOM 571 N N . LEU A 1 78 ? 4.77 -34.094 -29.375 1 91.44 78 LEU A N 1
ATOM 572 C CA . LEU A 1 78 ? 5.5 -32.844 -29.438 1 91.44 78 LEU A CA 1
ATOM 573 C C . LEU A 1 78 ? 4.609 -31.719 -29.953 1 91.44 78 LEU A C 1
ATOM 575 O O . LEU A 1 78 ? 4.742 -30.562 -29.531 1 91.44 78 LEU A O 1
ATOM 579 N N . ARG A 1 79 ? 3.768 -32 -30.875 1 92.56 79 ARG A N 1
ATOM 580 C CA . ARG A 1 79 ? 2.809 -31.031 -31.391 1 92.56 79 ARG A CA 1
ATOM 581 C C . ARG A 1 79 ? 1.891 -30.531 -30.281 1 92.56 79 ARG A C 1
ATOM 583 O O . ARG A 1 79 ? 1.595 -29.344 -30.219 1 92.56 79 ARG A O 1
ATOM 590 N N . ARG A 1 80 ? 1.487 -31.406 -29.531 1 89.94 80 ARG A N 1
ATOM 591 C CA . ARG A 1 80 ? 0.615 -31.047 -28.422 1 89.94 80 ARG A CA 1
ATOM 592 C C . ARG A 1 80 ? 1.329 -30.125 -27.438 1 89.94 80 ARG A C 1
ATOM 594 O O . ARG A 1 80 ? 0.744 -29.156 -26.953 1 89.94 80 ARG A O 1
ATOM 601 N N . ARG A 1 81 ? 2.516 -30.422 -27.156 1 89.94 81 ARG A N 1
ATOM 602 C CA . ARG A 1 81 ? 3.311 -29.609 -26.25 1 89.94 81 ARG A CA 1
ATOM 603 C C . ARG A 1 81 ? 3.486 -28.188 -26.812 1 89.94 81 ARG A C 1
ATOM 605 O O . ARG A 1 81 ? 3.359 -27.219 -26.062 1 89.94 81 ARG A O 1
ATOM 612 N N . ALA A 1 82 ? 3.824 -28.172 -28.016 1 93.12 82 ALA A N 1
ATOM 613 C CA . ALA A 1 82 ? 4.016 -26.891 -28.656 1 93.12 82 ALA A CA 1
ATOM 614 C C . ALA A 1 82 ? 2.73 -26.062 -28.656 1 93.12 82 ALA A C 1
ATOM 616 O O . ALA A 1 82 ? 2.756 -24.859 -28.375 1 93.12 82 ALA A O 1
ATOM 617 N N . LYS A 1 83 ? 1.654 -26.656 -28.922 1 93.31 83 LYS A N 1
ATOM 618 C CA . LYS A 1 83 ? 0.361 -25.969 -28.938 1 93.31 83 LYS A CA 1
ATOM 619 C C . LYS A 1 83 ? 0.013 -25.438 -27.547 1 93.31 83 LYS A C 1
ATOM 621 O O . LYS A 1 83 ? -0.455 -24.297 -27.422 1 93.31 83 LYS A O 1
ATOM 626 N N . ARG A 1 84 ? 0.297 -26.172 -26.594 1 91.25 84 ARG A N 1
ATOM 627 C CA . ARG A 1 84 ? -0.003 -25.781 -25.219 1 91.25 84 ARG A CA 1
ATOM 628 C C . ARG A 1 84 ? 0.862 -24.594 -24.781 1 91.25 84 ARG A C 1
ATOM 630 O O . ARG A 1 84 ? 0.44 -23.781 -23.969 1 91.25 84 ARG A O 1
ATOM 637 N N . GLY A 1 85 ? 1.999 -24.578 -25.266 1 93.19 85 GLY A N 1
ATOM 638 C CA . GLY A 1 85 ? 2.906 -23.5 -24.922 1 93.19 85 GLY A CA 1
ATOM 639 C C . GLY A 1 85 ? 2.666 -22.234 -25.719 1 93.19 85 GLY A C 1
ATOM 640 O O . GLY A 1 85 ? 2.951 -21.125 -25.25 1 93.19 85 GLY A O 1
ATOM 641 N N . LEU A 1 86 ? 2.133 -22.406 -26.906 1 93.31 86 LEU A N 1
ATOM 642 C CA . LEU A 1 86 ? 2.043 -21.281 -27.828 1 93.31 86 LEU A CA 1
ATOM 643 C C . LEU A 1 86 ? 0.642 -20.672 -27.812 1 93.31 86 LEU A C 1
ATOM 645 O O . LEU A 1 86 ? 0.478 -19.469 -28.016 1 93.31 86 LEU A O 1
ATOM 649 N N . GLU A 1 87 ? -0.289 -21.453 -27.578 1 91.31 87 GLU A N 1
ATOM 650 C CA . GLU A 1 87 ? -1.663 -20.969 -27.531 1 91.31 87 GLU A CA 1
ATOM 651 C C . GLU A 1 87 ? -2.021 -20.469 -26.125 1 91.31 87 GLU A C 1
ATOM 653 O O . GLU A 1 87 ? -1.147 -20.328 -25.281 1 91.31 87 GLU A O 1
ATOM 658 N N . ASP A 1 88 ? -3.266 -20.016 -26.031 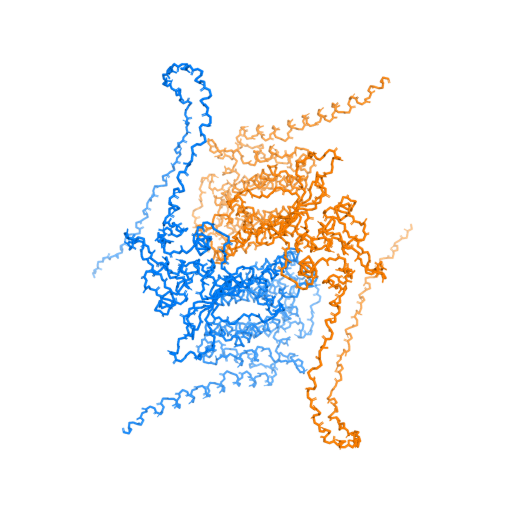1 84.06 88 ASP A N 1
ATOM 659 C CA . ASP A 1 88 ? -3.697 -19.438 -24.766 1 84.06 88 ASP A CA 1
ATOM 660 C C . ASP A 1 88 ? -3.432 -20.391 -23.609 1 84.06 88 ASP A C 1
ATOM 662 O O . ASP A 1 88 ? -3.814 -21.562 -23.672 1 84.06 88 ASP A O 1
ATOM 666 N N . ASN A 1 89 ? -2.582 -19.969 -22.75 1 84.25 89 ASN A N 1
ATOM 667 C CA . ASN A 1 89 ? -2.207 -20.75 -21.578 1 84.25 89 ASN A CA 1
ATOM 668 C C . ASN A 1 89 ? -2.092 -19.891 -20.328 1 84.25 89 ASN A C 1
ATOM 670 O O . ASN A 1 89 ? -2.346 -18.688 -20.375 1 84.25 89 ASN A O 1
ATOM 674 N N . ASP A 1 90 ? -1.777 -20.531 -19.188 1 79.56 90 ASP A N 1
ATOM 675 C CA . ASP A 1 90 ? -1.721 -19.812 -17.922 1 79.56 90 ASP A CA 1
ATOM 676 C C . ASP A 1 90 ? -0.281 -19.672 -17.422 1 79.56 90 ASP A C 1
ATOM 678 O O . ASP A 1 90 ? -0.038 -19.562 -16.219 1 79.56 90 ASP A O 1
ATOM 682 N N . ILE A 1 91 ? 0.67 -19.766 -18.422 1 88.12 91 ILE A N 1
ATOM 683 C CA . ILE A 1 91 ? 2.074 -19.656 -18.031 1 88.12 91 ILE A CA 1
ATOM 684 C C . ILE A 1 91 ? 2.416 -18.203 -17.734 1 88.12 91 ILE A C 1
ATOM 686 O O . ILE A 1 91 ? 2.111 -17.312 -18.531 1 88.12 91 ILE A O 1
ATOM 690 N N . ARG A 1 92 ? 2.98 -17.984 -16.562 1 88.38 92 ARG A N 1
ATOM 691 C CA . ARG A 1 92 ? 3.354 -16.641 -16.172 1 88.38 92 ARG A CA 1
ATOM 692 C C . ARG A 1 92 ? 4.77 -16.609 -15.602 1 88.38 92 ARG A C 1
ATOM 694 O O . ARG A 1 92 ? 5.164 -17.5 -14.852 1 88.38 92 ARG A O 1
ATOM 701 N N . ILE A 1 93 ? 5.434 -15.602 -16.016 1 92.81 93 ILE A N 1
ATOM 702 C CA . ILE A 1 93 ? 6.797 -15.438 -15.539 1 92.81 93 ILE A CA 1
ATOM 703 C C . ILE A 1 93 ? 6.793 -14.633 -14.234 1 92.81 93 ILE A C 1
ATOM 705 O O . ILE A 1 93 ? 6.066 -13.648 -14.117 1 92.81 93 ILE A O 1
ATOM 709 N N . LYS A 1 94 ? 7.469 -15.133 -13.219 1 91.88 94 LYS A N 1
ATOM 710 C CA . LYS A 1 94 ? 7.652 -14.383 -11.984 1 91.88 94 LYS A CA 1
ATOM 711 C C . LYS A 1 94 ? 8.758 -13.336 -12.133 1 91.88 94 LYS A C 1
ATOM 713 O O . LYS A 1 94 ? 8.523 -12.148 -11.906 1 91.88 94 LYS A O 1
ATOM 718 N N . TYR A 1 95 ? 9.914 -13.82 -12.508 1 95.38 95 TYR A N 1
ATOM 719 C CA . TYR A 1 95 ? 11.031 -12.914 -12.789 1 95.38 95 TYR A CA 1
ATOM 720 C C . TYR A 1 95 ? 12.117 -13.625 -13.586 1 95.38 95 TYR A C 1
ATOM 722 O O . TYR A 1 95 ? 12.055 -14.844 -13.797 1 95.38 95 TYR A O 1
ATOM 730 N N . CYS A 1 96 ? 13.008 -12.891 -14.172 1 96.56 96 CYS A N 1
ATOM 731 C CA . CYS A 1 96 ? 14.156 -13.445 -14.891 1 96.56 96 CYS A CA 1
ATOM 732 C C . CYS A 1 96 ? 15.461 -12.906 -14.328 1 96.56 96 CYS A C 1
ATOM 734 O O . CYS A 1 96 ? 15.469 -11.906 -13.602 1 96.56 96 CYS A O 1
ATOM 736 N N . ALA A 1 97 ? 16.5 -13.656 -14.555 1 94.81 97 ALA A N 1
ATOM 737 C CA . ALA A 1 97 ? 17.797 -13.305 -13.969 1 94.81 97 ALA A CA 1
ATOM 738 C C . ALA A 1 97 ? 18.938 -13.836 -14.82 1 94.81 97 ALA A C 1
ATOM 740 O O . ALA A 1 97 ? 18.734 -14.703 -15.68 1 94.81 97 ALA A O 1
ATOM 741 N N . VAL A 1 98 ? 20.094 -13.219 -14.68 1 92.44 98 VAL A N 1
ATOM 742 C CA . VAL A 1 98 ? 21.312 -13.68 -15.312 1 92.44 98 VAL A CA 1
ATOM 743 C C . VAL A 1 98 ? 22.203 -14.367 -14.281 1 92.44 98 VAL A C 1
ATOM 745 O O . VAL A 1 98 ? 22.297 -13.922 -13.133 1 92.44 98 VAL A O 1
ATOM 748 N N . SER A 1 99 ? 22.688 -15.484 -14.695 1 85.62 99 SER A N 1
ATOM 749 C CA . SER A 1 99 ? 23.547 -16.25 -13.805 1 85.62 99 SER A CA 1
ATOM 750 C C . SER A 1 99 ? 24.766 -15.43 -13.391 1 85.62 99 SER A C 1
ATOM 752 O O . SER A 1 99 ? 25.344 -14.695 -14.203 1 85.62 99 SER A O 1
ATOM 754 N N . ASP A 1 100 ? 25.078 -15.508 -12.109 1 71.94 100 ASP A N 1
ATOM 755 C CA . ASP A 1 100 ? 26.297 -14.867 -11.617 1 71.94 100 ASP A CA 1
ATOM 756 C C . ASP A 1 100 ? 27.531 -15.68 -11.977 1 71.94 100 ASP A C 1
ATOM 758 O O . ASP A 1 100 ? 28.656 -15.172 -11.93 1 71.94 100 ASP A O 1
ATOM 762 N N . ASP A 1 101 ? 27.25 -16.984 -12.234 1 66.75 101 ASP A N 1
ATOM 763 C CA . ASP A 1 101 ? 28.375 -17.891 -12.438 1 66.75 101 ASP A CA 1
ATOM 764 C C . ASP A 1 101 ? 28.953 -17.75 -13.844 1 66.75 101 ASP A C 1
ATOM 766 O O . ASP A 1 101 ? 28.234 -17.938 -14.828 1 66.75 101 ASP A O 1
ATOM 770 N N . GLU A 1 102 ? 29.859 -16.844 -14.117 1 57.12 102 GLU A N 1
ATOM 771 C CA . GLU A 1 102 ? 30.625 -16.469 -15.305 1 57.12 102 GLU A CA 1
ATOM 772 C C . GLU A 1 102 ? 31.156 -17.703 -16.031 1 57.12 102 GLU A C 1
ATOM 774 O O . GLU A 1 102 ? 31.922 -17.578 -16.984 1 57.12 102 GLU A O 1
ATOM 779 N N . SER A 1 103 ? 30.828 -18.859 -15.703 1 57.31 103 SER A N 1
ATOM 780 C CA . SER A 1 103 ? 31.766 -19.906 -16.125 1 57.31 103 SER A CA 1
ATOM 781 C C . SER A 1 103 ? 31.469 -20.344 -17.562 1 57.31 103 SER A C 1
ATOM 783 O O . SER A 1 103 ? 31.984 -21.375 -18 1 57.31 103 SER A O 1
ATOM 785 N N . SER A 1 104 ? 30.594 -19.594 -18.281 1 60.94 104 SER A N 1
ATOM 786 C CA . SER A 1 104 ? 30.453 -20.188 -19.609 1 60.94 104 SER A CA 1
ATOM 787 C C . SER A 1 104 ? 31.734 -20.016 -20.422 1 60.94 104 SER A C 1
ATOM 789 O O . SER A 1 104 ? 32.469 -19.047 -20.25 1 60.94 104 SER A O 1
ATOM 791 N N . PRO A 1 105 ? 32.312 -21.062 -20.969 1 61.16 105 PRO A N 1
ATOM 792 C CA . PRO A 1 105 ? 33.531 -21 -21.781 1 61.16 105 PRO A CA 1
ATOM 793 C C . PRO A 1 105 ? 33.531 -19.797 -22.734 1 61.16 105 PRO A C 1
ATOM 795 O O . PRO A 1 105 ? 34.594 -19.219 -23 1 61.16 105 PRO A O 1
ATOM 798 N N . ASP A 1 106 ? 32.375 -19.438 -23.297 1 64.06 106 ASP A N 1
ATOM 799 C CA . ASP A 1 106 ? 32.312 -18.328 -24.25 1 64.06 106 ASP A CA 1
ATOM 800 C C . ASP A 1 106 ? 32.062 -17 -23.531 1 64.06 106 ASP A C 1
ATOM 802 O O . ASP A 1 106 ? 31.922 -15.953 -24.172 1 64.06 106 ASP A O 1
ATOM 806 N N . GLY A 1 107 ? 32 -17.094 -22.188 1 72.69 107 GLY A N 1
ATOM 807 C CA . GLY A 1 107 ? 31.906 -15.883 -21.375 1 72.69 107 GLY A CA 1
ATOM 808 C C . GLY A 1 107 ? 30.5 -15.367 -21.25 1 72.69 107 GLY A C 1
ATOM 809 O O . GLY A 1 107 ? 30.266 -14.312 -20.641 1 72.69 107 GLY A O 1
ATOM 810 N N . THR A 1 108 ? 29.5 -16.125 -21.984 1 83.62 108 THR A N 1
ATOM 811 C CA . THR A 1 108 ? 28.141 -15.602 -21.906 1 83.62 108 THR A CA 1
ATOM 812 C C . THR A 1 108 ? 27.391 -16.234 -20.734 1 83.62 108 THR A C 1
ATOM 814 O O . THR A 1 108 ? 27.5 -17.438 -20.484 1 83.62 108 THR A O 1
ATOM 817 N N . PRO A 1 109 ? 26.688 -15.555 -20.016 1 89.81 109 PRO A N 1
ATOM 818 C CA . PRO A 1 109 ? 26 -16.078 -18.844 1 89.81 109 PRO A CA 1
ATOM 819 C C . PRO A 1 109 ? 24.688 -16.781 -19.172 1 89.81 109 PRO A C 1
ATOM 821 O O . PRO A 1 109 ? 24.078 -16.484 -20.203 1 89.81 109 PRO A O 1
ATOM 824 N N . THR A 1 110 ? 24.359 -17.766 -18.391 1 93.19 110 THR A N 1
ATOM 825 C CA . THR A 1 110 ? 23.078 -18.438 -18.516 1 93.19 110 THR A CA 1
ATOM 826 C C . THR A 1 110 ? 21.938 -17.516 -18.047 1 93.19 110 THR A C 1
ATOM 828 O O . THR A 1 110 ? 22.094 -16.797 -17.062 1 93.19 110 THR A O 1
ATOM 831 N N . LYS A 1 111 ? 20.906 -17.516 -18.766 1 95.12 111 LYS A N 1
ATOM 832 C CA . LYS A 1 111 ? 19.734 -16.734 -18.406 1 95.12 111 LYS A CA 1
ATOM 833 C C . LYS A 1 111 ? 18.641 -17.641 -17.828 1 95.12 111 LYS A C 1
ATOM 835 O O . LYS A 1 111 ? 18.375 -18.719 -18.359 1 95.12 111 LYS A O 1
ATOM 840 N N . TYR A 1 112 ? 18.094 -17.188 -16.75 1 95.81 112 TYR A N 1
ATOM 841 C CA . TYR A 1 112 ? 17.078 -17.969 -16.062 1 95.81 112 TYR A CA 1
ATOM 842 C C . TYR A 1 112 ? 15.734 -17.281 -16.094 1 95.81 112 TYR A C 1
ATOM 844 O O . TYR A 1 112 ? 15.648 -16.062 -15.922 1 95.81 112 TYR A O 1
ATOM 852 N N . PHE A 1 113 ? 14.727 -18.047 -16.359 1 97 113 PHE A N 1
ATOM 853 C CA . PHE A 1 113 ? 13.336 -17.594 -16.344 1 97 113 PHE A CA 1
ATOM 854 C C . PHE A 1 113 ? 12.539 -18.375 -15.305 1 97 113 PHE A C 1
ATOM 856 O O . PHE A 1 113 ? 12.281 -19.562 -15.477 1 97 113 PHE A O 1
ATOM 863 N N . TYR A 1 114 ? 12.203 -17.656 -14.289 1 94.94 114 TYR A N 1
ATOM 864 C CA . TYR A 1 114 ? 11.445 -18.281 -13.203 1 94.94 114 TYR A CA 1
ATOM 865 C C . TYR A 1 114 ? 9.945 -18.109 -13.422 1 94.94 114 TYR A C 1
ATOM 867 O O . TYR A 1 114 ? 9.438 -16.984 -13.438 1 94.94 114 TYR A O 1
ATOM 875 N N . ILE A 1 115 ? 9.312 -19.219 -13.609 1 92.38 115 ILE A N 1
ATOM 876 C CA . ILE A 1 115 ? 7.898 -19.188 -13.961 1 92.38 115 ILE A CA 1
ATOM 877 C C . ILE A 1 115 ? 7.07 -19.781 -12.82 1 92.38 115 ILE A C 1
ATOM 879 O O . ILE A 1 115 ? 7.625 -20.25 -11.82 1 92.38 115 ILE A O 1
ATOM 883 N N . ASP A 1 116 ? 5.777 -19.641 -12.844 1 83.5 116 ASP A N 1
ATOM 884 C CA . ASP A 1 116 ? 4.875 -20.141 -11.82 1 83.5 116 ASP A CA 1
ATOM 885 C C . ASP A 1 116 ? 5.09 -21.641 -11.594 1 83.5 116 ASP A C 1
ATOM 887 O O . ASP A 1 116 ? 5.707 -22.312 -12.414 1 83.5 116 ASP A O 1
ATOM 891 N N . ASP A 1 117 ? 4.734 -22.156 -10.477 1 77.12 117 ASP A N 1
ATOM 892 C CA . ASP A 1 117 ? 4.816 -23.562 -10.078 1 77.12 117 ASP A CA 1
ATOM 893 C C . ASP A 1 117 ? 6.266 -23.984 -9.859 1 77.12 117 ASP A C 1
ATOM 895 O O . ASP A 1 117 ? 6.641 -25.125 -10.164 1 77.12 117 ASP A O 1
ATOM 899 N N . ASP A 1 118 ? 7.086 -22.953 -9.641 1 82.25 118 ASP A N 1
ATOM 900 C CA . ASP A 1 118 ? 8.492 -23.156 -9.305 1 82.25 118 ASP A CA 1
ATOM 901 C C . ASP A 1 118 ? 9.242 -23.844 -10.445 1 82.25 118 ASP A C 1
ATOM 903 O O . ASP A 1 118 ? 10.078 -24.719 -10.219 1 82.25 118 ASP A O 1
ATOM 907 N N . ILE A 1 119 ? 8.836 -23.547 -11.562 1 89.69 119 ILE A N 1
ATOM 908 C CA . ILE A 1 119 ? 9.508 -24.031 -12.773 1 89.69 119 ILE A CA 1
ATOM 909 C C . ILE A 1 119 ? 10.531 -23 -13.234 1 89.69 119 ILE A C 1
ATOM 911 O O . ILE A 1 119 ? 10.281 -21.797 -13.18 1 89.69 119 ILE A O 1
ATOM 915 N N . THR A 1 120 ? 11.633 -23.484 -13.625 1 94.94 120 THR A N 1
ATOM 916 C CA . THR A 1 120 ? 12.688 -22.609 -14.117 1 94.94 120 THR A CA 1
ATOM 917 C C . THR A 1 120 ? 13.141 -23.031 -15.508 1 94.94 120 THR A C 1
ATOM 919 O O . THR A 1 120 ? 13.406 -24.219 -15.75 1 94.94 120 THR A O 1
ATOM 922 N N . VAL A 1 121 ? 13.156 -22.109 -16.375 1 96.19 121 VAL A N 1
ATOM 923 C CA . VAL A 1 121 ? 13.703 -22.344 -17.703 1 96.19 121 VAL A CA 1
ATOM 924 C C . VAL A 1 121 ? 15.07 -21.672 -17.828 1 96.19 121 VAL A C 1
ATOM 926 O O . VAL A 1 121 ? 15.234 -20.516 -17.453 1 96.19 121 VAL A O 1
ATOM 929 N N . ALA A 1 122 ? 16.031 -22.406 -18.25 1 95.06 122 ALA A N 1
ATOM 930 C CA . ALA A 1 122 ? 17.391 -21.891 -18.422 1 95.06 122 ALA A CA 1
ATOM 931 C C . ALA A 1 122 ? 17.797 -21.906 -19.891 1 95.06 122 ALA A C 1
ATOM 933 O O . ALA A 1 122 ? 17.469 -22.844 -20.625 1 95.06 122 ALA A O 1
ATOM 934 N N . MET A 1 123 ? 18.422 -20.828 -20.281 1 93.69 123 MET A N 1
ATOM 935 C CA . MET A 1 123 ? 18.875 -20.719 -21.672 1 93.69 123 MET A CA 1
ATOM 936 C C . MET A 1 123 ? 20.266 -20.062 -21.734 1 93.69 123 MET A C 1
ATOM 938 O O . MET A 1 123 ? 20.594 -19.234 -20.891 1 93.69 123 MET A O 1
ATOM 942 N N . GLY A 1 124 ? 21 -20.484 -22.766 1 89.62 124 GLY A N 1
ATOM 943 C CA . GLY A 1 124 ? 22.266 -19.844 -23.016 1 89.62 124 GLY A CA 1
ATOM 944 C C . GLY A 1 124 ? 23.391 -20.375 -22.141 1 89.62 124 GLY A C 1
ATOM 945 O O . GLY A 1 124 ? 23.219 -21.375 -21.438 1 89.62 124 GLY A O 1
ATOM 946 N N . GLY A 1 125 ? 24.547 -19.672 -22.266 1 87.19 125 GLY A N 1
ATOM 947 C CA . GLY A 1 125 ? 25.734 -20.094 -21.531 1 87.19 125 GLY A CA 1
ATOM 948 C C . GLY A 1 125 ? 26.297 -21.406 -22.016 1 87.19 125 GLY A C 1
ATOM 949 O O . GLY A 1 125 ? 26.547 -21.578 -23.219 1 87.19 125 GLY A O 1
ATOM 950 N N . LYS A 1 126 ? 26.344 -22.375 -21.062 1 84.56 126 LYS A N 1
ATOM 951 C CA . LYS A 1 126 ? 26.922 -23.688 -21.391 1 84.56 126 LYS A CA 1
ATOM 952 C C . LYS A 1 126 ? 25.859 -24.625 -21.953 1 84.56 126 LYS A C 1
ATOM 954 O O . LYS A 1 126 ? 26.172 -25.734 -22.391 1 84.56 126 LYS A O 1
ATOM 959 N N . LEU A 1 127 ? 24.703 -24.078 -21.969 1 88.62 127 LEU A N 1
ATOM 960 C CA . LEU A 1 127 ? 23.609 -24.938 -22.391 1 88.62 127 LEU A CA 1
ATOM 961 C C . LEU A 1 127 ? 23.453 -24.922 -23.906 1 88.62 127 LEU A C 1
ATOM 963 O O . LEU A 1 127 ? 23.312 -23.859 -24.516 1 88.62 127 LEU A O 1
ATOM 967 N N . GLY A 1 128 ? 23.578 -26 -24.5 1 84.06 128 GLY A N 1
ATOM 968 C CA . GLY A 1 128 ? 23.344 -26.094 -25.938 1 84.06 128 GLY A CA 1
ATOM 969 C C . GLY A 1 128 ? 21.891 -25.875 -26.312 1 84.06 128 GLY A C 1
ATOM 970 O O . GLY A 1 128 ? 21.594 -25.375 -27.391 1 84.06 128 GLY A O 1
ATOM 971 N N . SER A 1 129 ? 21 -26.406 -25.484 1 92.06 129 SER A N 1
ATOM 972 C CA . SER A 1 129 ? 19.562 -26.25 -25.641 1 92.06 129 SER A CA 1
ATOM 973 C C . SER A 1 129 ? 18.906 -25.812 -24.328 1 92.06 129 SER A C 1
ATOM 975 O O . SER A 1 129 ? 19.453 -26.062 -23.25 1 92.06 129 SER A O 1
ATOM 977 N N . PRO A 1 130 ? 17.812 -25.156 -24.453 1 95.25 130 PRO A N 1
ATOM 978 C CA . PRO A 1 130 ? 17.141 -24.719 -23.219 1 95.25 130 PRO A CA 1
ATOM 979 C C . PRO A 1 130 ? 16.734 -25.891 -22.328 1 95.25 130 PRO A C 1
ATOM 981 O O . PRO A 1 130 ? 16.469 -26.984 -22.828 1 95.25 130 PRO A O 1
ATOM 984 N N . ARG A 1 131 ? 16.766 -25.641 -21.094 1 94.75 131 ARG A N 1
ATOM 985 C CA . ARG A 1 131 ? 16.391 -26.641 -20.109 1 94.75 131 ARG A CA 1
ATOM 986 C C . ARG A 1 131 ? 15.258 -26.156 -19.219 1 94.75 131 ARG A C 1
ATOM 988 O O . ARG A 1 131 ? 15.148 -24.953 -18.953 1 94.75 131 ARG A O 1
ATOM 995 N N . CYS A 1 132 ? 14.398 -27.062 -18.844 1 95.19 132 CYS A N 1
ATOM 996 C CA . CYS A 1 132 ? 13.266 -26.75 -17.969 1 95.19 132 CYS A CA 1
ATOM 997 C C . CYS A 1 132 ? 13.195 -27.719 -16.797 1 95.19 132 CYS A C 1
ATOM 999 O O . CYS A 1 132 ? 13.461 -28.922 -16.969 1 95.19 132 CYS A O 1
ATOM 1001 N N . THR A 1 133 ? 12.82 -27.297 -15.648 1 91.94 133 THR A N 1
ATOM 1002 C CA . THR A 1 133 ? 12.797 -28.125 -14.445 1 91.94 133 THR A CA 1
ATOM 1003 C C . THR A 1 133 ? 11.453 -28.812 -14.297 1 91.94 133 THR A C 1
ATOM 1005 O O . THR A 1 133 ? 11.219 -29.531 -13.32 1 91.94 133 THR A O 1
ATOM 1008 N N . CYS A 1 134 ? 10.57 -28.609 -15.242 1 87.31 134 CYS A N 1
ATOM 1009 C CA . CYS A 1 134 ? 9.234 -29.188 -15.109 1 87.31 134 CYS A CA 1
ATOM 1010 C C . CYS A 1 134 ? 9.273 -30.703 -15.289 1 87.31 134 CYS A C 1
ATOM 1012 O O . CYS A 1 134 ? 8.344 -31.406 -14.898 1 87.31 134 CYS A O 1
ATOM 1014 N N . GLY A 1 135 ? 10.328 -31.312 -15.883 1 82.75 135 GLY A N 1
ATOM 1015 C CA . GLY A 1 135 ? 10.484 -32.75 -16.031 1 82.75 135 GLY A CA 1
ATOM 1016 C C . GLY A 1 135 ? 10.078 -33.25 -17.406 1 82.75 135 GLY A C 1
ATOM 1017 O O . GLY A 1 135 ? 10.391 -34.375 -17.766 1 82.75 135 GLY A O 1
ATOM 1018 N N . SER A 1 136 ? 9.367 -32.469 -18.109 1 82.62 136 SER A N 1
ATOM 1019 C CA . SER A 1 136 ? 8.883 -32.906 -19.422 1 82.62 136 SER A CA 1
ATOM 1020 C C . SER A 1 136 ? 9.922 -32.656 -20.516 1 82.62 136 SER A C 1
ATOM 1022 O O . SER A 1 136 ? 9.75 -33.094 -21.656 1 82.62 136 SER A O 1
ATOM 1024 N N . ASN A 1 137 ? 10.883 -31.844 -20.156 1 85.44 137 ASN A N 1
ATOM 1025 C CA . ASN A 1 137 ? 11.969 -31.578 -21.094 1 85.44 137 ASN A CA 1
ATOM 1026 C C . ASN A 1 137 ? 13.008 -32.688 -21.078 1 85.44 137 ASN A C 1
ATOM 1028 O O . ASN A 1 137 ? 14.156 -32.469 -20.688 1 85.44 137 ASN A O 1
ATOM 1032 N N . GLU A 1 138 ? 12.539 -33.906 -21.344 1 78.56 138 GLU A N 1
ATOM 1033 C CA . GLU A 1 138 ? 13.414 -35.094 -21.344 1 78.56 138 GLU A CA 1
ATOM 1034 C C . GLU A 1 138 ? 13.742 -35.531 -22.781 1 78.56 138 GLU A C 1
ATOM 1036 O O . GLU A 1 138 ? 13.031 -35.156 -23.719 1 78.56 138 GLU A O 1
ATOM 1041 N N . GLN A 1 139 ? 14.812 -36.25 -23 1 82.12 139 GLN A N 1
ATOM 1042 C CA . GLN A 1 139 ? 15.227 -36.906 -24.234 1 82.12 139 GLN A CA 1
ATOM 1043 C C . GLN A 1 139 ? 15.484 -35.875 -25.328 1 82.12 139 GLN A C 1
ATOM 1045 O O . GLN A 1 139 ? 15.195 -36.094 -26.5 1 82.12 139 GLN A O 1
ATOM 1050 N N . GLY A 1 140 ? 15.75 -34.625 -24.953 1 86 140 GLY A N 1
ATOM 1051 C CA . GLY A 1 140 ? 16.109 -33.594 -25.922 1 86 140 GLY A CA 1
ATOM 1052 C C . GLY A 1 140 ? 14.922 -32.906 -26.547 1 86 140 GLY A C 1
ATOM 1053 O O . GLY A 1 140 ? 15.055 -32.188 -27.547 1 86 140 GLY A O 1
ATOM 1054 N N . LEU A 1 141 ? 13.727 -33.125 -26.031 1 93.06 141 LEU A N 1
ATOM 1055 C CA . LEU A 1 141 ? 12.516 -32.469 -26.516 1 93.06 141 LEU A CA 1
ATOM 1056 C C . LEU A 1 141 ? 12.102 -31.312 -25.625 1 93.06 141 LEU A C 1
ATOM 1058 O O . LEU A 1 141 ? 12.219 -31.406 -24.391 1 93.06 141 LEU A O 1
ATOM 1062 N N . ALA A 1 142 ? 11.648 -30.297 -26.281 1 94.44 142 ALA A N 1
ATOM 1063 C CA . ALA A 1 142 ? 11.242 -29.109 -25.531 1 94.44 142 ALA A CA 1
ATOM 1064 C C . ALA A 1 142 ? 9.867 -29.297 -24.891 1 94.44 142 ALA A C 1
ATOM 1066 O O . ALA A 1 142 ? 9.031 -30.031 -25.422 1 94.44 142 ALA A O 1
ATOM 1067 N N . CYS A 1 143 ? 9.688 -28.75 -23.781 1 94.62 143 CYS A N 1
ATOM 1068 C CA . CYS A 1 143 ? 8.383 -28.734 -23.125 1 94.62 143 CYS A CA 1
ATOM 1069 C C . CYS A 1 143 ? 7.609 -27.469 -23.484 1 94.62 143 CYS A C 1
ATOM 1071 O O . CYS A 1 143 ? 8.125 -26.609 -24.203 1 94.62 143 CYS A O 1
ATOM 1073 N N . LYS A 1 144 ? 6.363 -27.328 -23.094 1 93.69 144 LYS A N 1
ATOM 1074 C CA . LYS A 1 144 ? 5.516 -26.172 -23.391 1 93.69 144 LYS A CA 1
ATOM 1075 C C . LYS A 1 144 ? 6.129 -24.875 -22.859 1 93.69 144 LYS A C 1
ATOM 1077 O O . LYS A 1 144 ? 5.98 -23.812 -23.469 1 93.69 144 LYS A O 1
ATOM 1082 N N . HIS A 1 145 ? 6.828 -24.953 -21.703 1 95.12 145 HIS A N 1
ATOM 1083 C CA . HIS A 1 145 ? 7.426 -23.781 -21.078 1 95.12 145 HIS A CA 1
ATOM 1084 C C . HIS A 1 145 ? 8.539 -23.203 -21.938 1 95.12 145 HIS A C 1
ATOM 1086 O O . HIS A 1 145 ? 8.641 -21.984 -22.094 1 95.12 145 HIS A O 1
ATOM 1092 N N . ILE A 1 146 ? 9.336 -24.078 -22.484 1 96.31 146 ILE A N 1
ATOM 1093 C CA . ILE A 1 146 ? 10.445 -23.672 -23.344 1 96.31 146 ILE A CA 1
ATOM 1094 C C . ILE A 1 146 ? 9.906 -23 -24.594 1 96.31 146 ILE A C 1
ATOM 1096 O O . ILE A 1 146 ? 10.383 -21.922 -24.984 1 96.31 146 ILE A O 1
ATOM 1100 N N . TYR A 1 147 ? 8.938 -23.609 -25.156 1 95.88 147 TYR A N 1
ATOM 1101 C CA . TYR A 1 147 ? 8.336 -23.016 -26.344 1 95.88 147 TYR A CA 1
ATOM 1102 C C . TYR A 1 147 ? 7.707 -21.656 -26.031 1 95.88 147 TYR A C 1
ATOM 1104 O O . TYR A 1 147 ? 7.797 -20.719 -26.828 1 95.88 147 TYR A O 1
ATOM 1112 N N . TRP A 1 148 ? 7.066 -21.594 -24.891 1 96.12 148 TRP A N 1
ATOM 1113 C CA . TRP A 1 148 ? 6.434 -20.344 -24.484 1 96.12 148 TRP A CA 1
ATOM 1114 C C . TRP A 1 148 ? 7.477 -19.234 -24.312 1 96.12 148 TRP A C 1
ATOM 1116 O O . TRP A 1 148 ? 7.316 -18.141 -24.859 1 96.12 148 TRP A O 1
ATOM 1126 N N . VAL A 1 149 ? 8.539 -19.484 -23.562 1 96.56 149 VAL A N 1
ATOM 1127 C CA . VAL A 1 149 ? 9.578 -18.5 -23.312 1 96.56 149 VAL A CA 1
ATOM 1128 C C . VAL A 1 149 ? 10.211 -18.062 -24.625 1 96.56 149 VAL A C 1
ATOM 1130 O O . VAL A 1 149 ? 10.43 -16.875 -24.859 1 96.56 149 VAL A O 1
ATOM 1133 N N . GLY A 1 150 ? 10.5 -19.047 -25.422 1 95.25 150 GLY A N 1
ATOM 1134 C CA . GLY A 1 150 ? 11.062 -18.734 -26.734 1 95.25 150 GLY A CA 1
ATOM 1135 C C . GLY A 1 150 ? 10.18 -17.812 -27.562 1 95.25 150 GLY A C 1
ATOM 1136 O O . GLY A 1 150 ? 10.664 -16.875 -28.172 1 95.25 150 GLY A O 1
ATOM 1137 N N . ASP A 1 151 ? 8.914 -18.172 -27.578 1 94.69 151 ASP A N 1
ATOM 1138 C CA . ASP A 1 151 ? 7.941 -17.375 -28.328 1 94.69 151 ASP A CA 1
ATOM 1139 C C . ASP A 1 151 ? 7.922 -15.938 -27.828 1 94.69 151 ASP A C 1
ATOM 1141 O O . ASP A 1 151 ? 7.871 -15 -28.625 1 94.69 151 ASP A O 1
ATOM 1145 N N . GLN A 1 152 ? 7.898 -15.727 -26.484 1 94.38 152 GLN A N 1
ATOM 1146 C CA . GLN A 1 152 ? 7.887 -14.391 -25.891 1 94.38 152 GLN A CA 1
ATOM 1147 C C . GLN A 1 152 ? 9.125 -13.594 -26.297 1 94.38 152 GLN A C 1
ATOM 1149 O O . GLN A 1 152 ? 9.016 -12.422 -26.656 1 94.38 152 GLN A O 1
ATOM 1154 N N . ILE A 1 153 ? 10.273 -14.211 -26.297 1 94.69 153 ILE A N 1
ATOM 1155 C CA . ILE A 1 153 ? 11.547 -13.547 -26.578 1 94.69 153 ILE A CA 1
ATOM 1156 C C . ILE A 1 153 ? 11.586 -13.109 -28.047 1 94.69 153 ILE A C 1
ATOM 1158 O O . ILE A 1 153 ? 11.938 -11.969 -28.344 1 94.69 153 ILE A O 1
ATOM 1162 N N . ILE A 1 154 ? 11.203 -14.008 -28.875 1 92.31 154 ILE A N 1
ATOM 1163 C CA . ILE A 1 154 ? 11.258 -13.719 -30.312 1 92.31 154 ILE A CA 1
ATOM 1164 C C . ILE A 1 154 ? 10.242 -12.633 -30.656 1 92.31 154 ILE A C 1
ATOM 1166 O O . ILE A 1 154 ? 10.523 -11.742 -31.469 1 92.31 154 ILE A O 1
ATOM 1170 N N . SER A 1 155 ? 9.094 -12.766 -30.078 1 91 155 SER A N 1
ATOM 1171 C CA . SER A 1 155 ? 8.055 -11.766 -30.328 1 91 155 SER A CA 1
ATOM 1172 C C . SER A 1 155 ? 8.523 -10.375 -29.922 1 91 155 SER A C 1
ATOM 1174 O O . SER A 1 155 ? 8.203 -9.383 -30.578 1 91 155 SER A O 1
ATOM 1176 N N . ALA A 1 156 ? 9.203 -10.219 -28.781 1 90.31 156 ALA A N 1
ATOM 1177 C CA . ALA A 1 156 ? 9.672 -8.938 -28.266 1 90.31 156 ALA A CA 1
ATOM 1178 C C . ALA A 1 156 ? 10.789 -8.367 -29.141 1 90.31 156 ALA A C 1
ATOM 1180 O O . ALA A 1 156 ? 11.016 -7.16 -29.156 1 90.31 156 ALA A O 1
ATOM 1181 N N . SER A 1 157 ? 11.508 -9.195 -29.781 1 85.75 157 SER A N 1
ATOM 1182 C CA . SER A 1 157 ? 12.656 -8.773 -30.562 1 85.75 157 SER A CA 1
ATOM 1183 C C . SER A 1 157 ? 12.258 -8.461 -32 1 85.75 157 SER A C 1
ATOM 1185 O O . SER A 1 157 ? 13.023 -7.84 -32.75 1 85.75 157 SER A O 1
ATOM 1187 N N . THR A 1 158 ? 11.141 -8.961 -32.344 1 78.38 158 THR A N 1
ATOM 1188 C CA . THR A 1 158 ? 10.703 -8.773 -33.719 1 78.38 158 THR A CA 1
ATOM 1189 C C . THR A 1 158 ? 9.828 -7.535 -33.844 1 78.38 158 THR A C 1
ATOM 1191 O O . THR A 1 158 ? 8.938 -7.312 -33.031 1 78.38 158 THR A O 1
ATOM 1194 N N . SER A 1 159 ? 10.25 -6.547 -34.656 1 70.94 159 SER A N 1
ATOM 1195 C CA . SER A 1 159 ? 9.438 -5.367 -34.906 1 70.94 159 SER A CA 1
ATOM 1196 C C . SER A 1 159 ? 8.102 -5.754 -35.531 1 70.94 159 SER A C 1
ATOM 1198 O O . SER A 1 159 ? 8.016 -6.738 -36.281 1 70.94 159 SER A O 1
ATOM 1200 N N . PRO A 1 160 ? 7.043 -5.227 -35.062 1 63.12 160 PRO A N 1
ATOM 1201 C CA . PRO A 1 160 ? 5.73 -5.531 -35.625 1 63.12 160 PRO A CA 1
ATOM 1202 C C . PRO A 1 160 ? 5.742 -5.523 -37.156 1 63.12 160 PRO A C 1
ATOM 1204 O O . PRO A 1 160 ? 4.949 -6.227 -37.781 1 63.12 160 PRO A O 1
ATOM 1207 N N . GLU A 1 161 ? 6.637 -4.711 -37.719 1 59.62 161 GLU A N 1
ATOM 1208 C CA . GLU A 1 161 ? 6.73 -4.59 -39.156 1 59.62 161 GLU A CA 1
ATOM 1209 C C . GLU A 1 161 ? 7.34 -5.844 -39.781 1 59.62 161 GLU A C 1
ATOM 1211 O O . GLU A 1 161 ? 7.129 -6.125 -40.969 1 59.62 161 GLU A O 1
ATOM 1216 N N . GLN A 1 162 ? 8.055 -6.523 -39 1 60.69 162 GLN A N 1
ATOM 1217 C CA . GLN A 1 162 ? 8.727 -7.711 -39.531 1 60.69 162 GLN A CA 1
ATOM 1218 C C . GLN A 1 162 ? 7.828 -8.938 -39.406 1 60.69 162 GLN A C 1
ATOM 1220 O O . GLN A 1 162 ? 8.148 -9.891 -38.688 1 60.69 162 GLN A O 1
ATOM 1225 N N . LEU A 1 163 ? 6.609 -8.695 -39.5 1 58.81 163 LEU A N 1
ATOM 1226 C CA . LEU A 1 163 ? 5.711 -9.852 -39.469 1 58.81 163 LEU A CA 1
ATOM 1227 C C . LEU A 1 163 ? 6.109 -10.891 -40.5 1 58.81 163 LEU A C 1
ATOM 1229 O O . LEU A 1 163 ? 6.391 -10.547 -41.656 1 58.81 163 LEU A O 1
ATOM 1233 N N . TYR A 1 164 ? 6.484 -12.062 -39.969 1 64.12 164 TYR A N 1
ATOM 1234 C CA . TYR A 1 164 ? 6.957 -13.164 -40.812 1 64.12 164 TYR A CA 1
ATOM 1235 C C . TYR A 1 164 ? 5.883 -13.602 -41.781 1 64.12 164 TYR A C 1
ATOM 1237 O O . TYR A 1 164 ? 4.727 -13.805 -41.406 1 64.12 164 TYR A O 1
ATOM 1245 N N . GLU A 1 165 ? 6.066 -13.305 -43.031 1 67.38 165 GLU A N 1
ATOM 1246 C CA . GLU A 1 165 ? 5.168 -13.75 -44.094 1 67.38 165 GLU A CA 1
ATOM 1247 C C . GLU A 1 165 ? 4.984 -15.266 -44.062 1 67.38 165 GLU A C 1
ATOM 1249 O O . GLU A 1 165 ? 3.9 -15.773 -44.344 1 67.38 165 GLU A O 1
ATOM 1254 N N . GLN A 1 166 ? 6.039 -15.922 -43.656 1 78.31 166 GLN A N 1
ATOM 1255 C CA . GLN A 1 166 ? 5.992 -17.375 -43.625 1 78.31 166 GLN A CA 1
ATOM 1256 C C . GLN A 1 166 ? 5.98 -17.891 -42.156 1 78.31 166 GLN A C 1
ATOM 1258 O O . GLN A 1 166 ? 6.539 -17.25 -41.281 1 78.31 166 GLN A O 1
ATOM 1263 N N . PRO A 1 167 ? 5.27 -18.891 -42 1 88.12 167 PRO A N 1
ATOM 1264 C CA . PRO A 1 167 ? 5.258 -19.5 -40.656 1 88.12 167 PRO A CA 1
ATOM 1265 C C . PRO A 1 167 ? 6.656 -19.859 -40.156 1 88.12 167 PRO A C 1
ATOM 1267 O O . PRO A 1 167 ? 7.504 -20.281 -40.938 1 88.12 167 PRO A O 1
ATOM 1270 N N . LEU A 1 168 ? 6.867 -19.641 -38.969 1 90.75 168 LEU A N 1
ATOM 1271 C CA . LEU A 1 168 ? 8.172 -19.891 -38.344 1 90.75 168 LEU A CA 1
ATOM 1272 C C . LEU A 1 168 ? 8.352 -21.359 -38.031 1 90.75 168 LEU A C 1
ATOM 1274 O O . LEU A 1 168 ? 7.383 -22.062 -37.719 1 90.75 168 LEU A O 1
ATOM 1278 N N . GLU A 1 169 ? 9.617 -21.797 -38.188 1 91.44 169 GLU A N 1
ATOM 1279 C CA . GLU A 1 169 ? 9.938 -23.188 -37.844 1 91.44 169 GLU A CA 1
ATOM 1280 C C . GLU A 1 169 ? 10.469 -23.312 -36.438 1 91.44 169 GLU A C 1
ATOM 1282 O O . GLU A 1 169 ? 11.25 -22.469 -35.969 1 91.44 169 GLU A O 1
ATOM 1287 N N . LEU A 1 170 ? 9.992 -24.359 -35.719 1 92.81 170 LEU A N 1
ATOM 1288 C CA . LEU A 1 170 ? 10.422 -24.641 -34.344 1 92.81 170 LEU A CA 1
ATOM 1289 C C . LEU A 1 170 ? 11.336 -25.859 -34.281 1 92.81 170 LEU A C 1
ATOM 1291 O O . LEU A 1 170 ? 11.086 -26.844 -34.969 1 92.81 170 LEU A O 1
ATOM 1295 N N . SER A 1 171 ? 12.391 -25.688 -33.625 1 93.62 171 SER A N 1
ATOM 1296 C CA . SER A 1 171 ? 13.219 -26.875 -33.375 1 93.62 171 SER A CA 1
ATOM 1297 C C . SER A 1 171 ? 12.586 -27.797 -32.344 1 93.62 171 SER A C 1
ATOM 1299 O O . SER A 1 171 ? 11.867 -27.328 -31.453 1 93.62 171 SER A O 1
ATOM 1301 N N . LYS A 1 172 ? 12.891 -29.031 -32.406 1 93.12 172 LYS A N 1
ATOM 1302 C CA . LYS A 1 172 ? 12.305 -30.031 -31.5 1 93.12 172 LYS A CA 1
ATOM 1303 C C . LYS A 1 172 ? 12.734 -29.781 -30.062 1 93.12 172 LYS A C 1
ATOM 1305 O O . LYS A 1 172 ? 11.953 -30.016 -29.125 1 93.12 172 LYS A O 1
ATOM 1310 N N . ASP A 1 173 ? 13.945 -29.328 -29.922 1 92.88 173 ASP A N 1
ATOM 1311 C CA . ASP A 1 173 ? 14.461 -29.125 -28.578 1 92.88 173 ASP A CA 1
ATOM 1312 C C . ASP A 1 173 ? 14.219 -27.703 -28.094 1 92.88 173 ASP A C 1
ATOM 1314 O O . ASP A 1 173 ? 14.602 -27.344 -26.984 1 92.88 173 ASP A O 1
ATOM 1318 N N . GLY A 1 174 ? 13.633 -26.875 -28.953 1 92.5 174 GLY A N 1
ATOM 1319 C CA . GLY A 1 174 ? 13.312 -25.5 -28.578 1 92.5 174 GLY A CA 1
ATOM 1320 C C . GLY A 1 174 ? 14.5 -24.562 -28.625 1 92.5 174 GLY A C 1
ATOM 1321 O O . GLY A 1 174 ? 14.43 -23.438 -28.156 1 92.5 174 GLY A O 1
ATOM 1322 N N . SER A 1 175 ? 15.578 -24.969 -29.234 1 92.5 175 SER A N 1
ATOM 1323 C CA . SER A 1 175 ? 16.812 -24.188 -29.281 1 92.5 175 SER A CA 1
ATOM 1324 C C . SER A 1 175 ? 16.703 -23.062 -30.297 1 92.5 175 SER A C 1
ATOM 1326 O O . SER A 1 175 ? 17.297 -21.984 -30.109 1 92.5 175 SER A O 1
ATOM 1328 N N . THR A 1 176 ? 15.914 -23.375 -31.297 1 92.81 176 THR A N 1
ATOM 1329 C CA . THR A 1 176 ? 15.852 -22.344 -32.344 1 92.81 176 THR A CA 1
ATOM 1330 C C . THR A 1 176 ? 14.406 -22.109 -32.781 1 92.81 176 THR A C 1
ATOM 1332 O O . THR A 1 176 ? 13.578 -23.031 -32.719 1 92.81 176 THR A O 1
ATOM 1335 N N . ILE A 1 177 ? 14.125 -20.891 -33.125 1 90.06 177 ILE A N 1
ATOM 1336 C CA . ILE A 1 177 ? 12.906 -20.453 -33.781 1 90.06 177 ILE A CA 1
ATOM 1337 C C . ILE A 1 177 ? 13.266 -19.672 -35.062 1 90.06 177 ILE A C 1
ATOM 1339 O O . ILE A 1 177 ? 13.906 -18.625 -35 1 90.06 177 ILE A O 1
ATOM 1343 N N . ALA A 1 178 ? 12.859 -20.141 -36.156 1 86.38 178 ALA A N 1
ATOM 1344 C CA . ALA A 1 178 ? 13.219 -19.578 -37.469 1 86.38 178 ALA A CA 1
ATOM 1345 C C . ALA A 1 178 ? 14.727 -19.391 -37.562 1 86.38 178 ALA A C 1
ATOM 1347 O O . ALA A 1 178 ? 15.203 -18.312 -37.906 1 86.38 178 ALA A O 1
ATOM 1348 N N . ASP A 1 179 ? 15.484 -20.344 -37.062 1 85.44 179 ASP A N 1
ATOM 1349 C CA . ASP A 1 179 ? 16.938 -20.422 -37.125 1 85.44 179 ASP A CA 1
ATOM 1350 C C . ASP A 1 179 ? 17.609 -19.375 -36.25 1 85.44 179 ASP A C 1
ATOM 1352 O O . ASP A 1 179 ? 18.766 -19.031 -36.469 1 85.44 179 ASP A O 1
ATOM 1356 N N . VAL A 1 180 ? 16.812 -18.812 -35.438 1 89.81 180 VAL A N 1
ATOM 1357 C CA . VAL A 1 180 ? 17.344 -17.859 -34.469 1 89.81 180 VAL A CA 1
ATOM 1358 C C . VAL A 1 180 ? 17.297 -18.469 -33.062 1 89.81 180 VAL A C 1
ATOM 1360 O O . VAL A 1 180 ? 16.281 -19.047 -32.656 1 89.81 180 VAL A O 1
ATOM 1363 N N . LYS A 1 181 ? 18.344 -18.406 -32.438 1 92.06 181 LYS A N 1
ATOM 1364 C CA . LYS A 1 181 ? 18.375 -18.859 -31.047 1 92.06 181 LYS A CA 1
ATOM 1365 C C . LYS A 1 181 ? 17.906 -17.75 -30.109 1 92.06 181 LYS A C 1
ATOM 1367 O O . LYS A 1 181 ? 18.547 -16.703 -30 1 92.06 181 LYS A O 1
ATOM 1372 N N . PRO A 1 182 ? 16.844 -18.047 -29.406 1 93.44 182 PRO A N 1
ATOM 1373 C CA . PRO A 1 182 ? 16.406 -17.047 -28.422 1 93.44 182 PRO A CA 1
ATOM 1374 C C . PRO A 1 182 ? 17.516 -16.609 -27.484 1 93.44 182 PRO A C 1
ATOM 1376 O O . PRO A 1 182 ? 17.594 -15.43 -27.109 1 93.44 182 PRO A O 1
ATOM 1379 N N . ALA A 1 183 ? 18.406 -17.516 -27.172 1 91.31 183 ALA A N 1
ATOM 1380 C CA . ALA A 1 183 ? 19.531 -17.203 -26.297 1 91.31 183 ALA A CA 1
ATOM 1381 C C . ALA A 1 183 ? 20.422 -16.141 -26.922 1 91.31 183 ALA A C 1
ATOM 1383 O O . ALA A 1 183 ? 20.953 -15.273 -26.219 1 91.31 183 ALA A O 1
ATOM 1384 N N . ASP A 1 184 ? 20.578 -16.172 -28.156 1 91.06 184 ASP A N 1
ATOM 1385 C CA . ASP A 1 184 ? 21.406 -15.195 -28.859 1 91.06 184 ASP A CA 1
ATOM 1386 C C . ASP A 1 184 ? 20.734 -13.82 -28.891 1 91.06 184 ASP A C 1
ATOM 1388 O O . ASP A 1 184 ? 21.422 -12.789 -28.812 1 91.06 184 ASP A O 1
ATOM 1392 N N . VAL A 1 185 ? 19.469 -13.883 -29.047 1 92.06 185 VAL A N 1
ATOM 1393 C CA . VAL A 1 185 ? 18.719 -12.641 -29.016 1 92.06 185 VAL A CA 1
ATOM 1394 C C . VAL A 1 185 ? 18.891 -11.953 -27.672 1 92.06 185 VAL A C 1
ATOM 1396 O O . VAL A 1 185 ? 19.109 -10.742 -27.594 1 92.06 185 VAL A O 1
ATOM 1399 N N . LEU A 1 186 ? 18.797 -12.711 -26.641 1 93.44 186 LEU A N 1
ATOM 1400 C CA . LEU A 1 186 ? 18.953 -12.203 -25.281 1 93.44 186 LEU A CA 1
ATOM 1401 C C . LEU A 1 186 ? 20.344 -11.633 -25.062 1 93.44 186 LEU A C 1
ATOM 1403 O O . LEU A 1 186 ? 20.5 -10.641 -24.344 1 93.44 186 LEU A O 1
ATOM 1407 N N . GLU A 1 187 ? 21.312 -12.242 -25.672 1 89.69 187 GLU A N 1
ATOM 1408 C CA . GLU A 1 187 ? 22.688 -11.773 -25.531 1 89.69 187 GLU A CA 1
ATOM 1409 C C . GLU A 1 187 ? 22.906 -10.469 -26.297 1 89.69 187 GLU A C 1
ATOM 1411 O O . GLU A 1 187 ? 23.594 -9.57 -25.812 1 89.69 187 GLU A O 1
ATOM 1416 N N . ALA A 1 188 ? 22.344 -10.438 -27.406 1 90.25 188 ALA A N 1
ATOM 1417 C CA . ALA A 1 188 ? 22.562 -9.281 -28.281 1 90.25 188 ALA A CA 1
ATOM 1418 C C . ALA A 1 188 ? 21.828 -8.055 -27.734 1 90.25 188 ALA A C 1
ATOM 1420 O O . ALA A 1 188 ? 22.406 -6.965 -27.672 1 90.25 188 ALA A O 1
ATOM 1421 N N . LYS A 1 189 ? 20.656 -8.148 -27.375 1 91.31 189 LYS A N 1
ATOM 1422 C CA . LYS A 1 189 ? 19.844 -7.02 -26.938 1 91.31 189 LYS A CA 1
ATOM 1423 C C . LYS A 1 189 ? 19.969 -6.809 -25.438 1 91.31 189 LYS A C 1
ATOM 1425 O O . LYS A 1 189 ? 19.797 -5.688 -24.938 1 91.31 189 LYS A O 1
ATOM 1430 N N . GLY A 1 190 ? 20.234 -7.832 -24.734 1 91.81 190 GLY A N 1
ATOM 1431 C CA . GLY A 1 190 ? 20.281 -7.793 -23.281 1 91.81 190 GLY A CA 1
ATOM 1432 C C . GLY A 1 190 ? 18.984 -8.234 -22.625 1 91.81 190 GLY A C 1
ATOM 1433 O O . GLY A 1 190 ? 17.891 -7.801 -23.031 1 91.81 190 GLY A O 1
ATOM 1434 N N . LEU A 1 191 ? 19.094 -9.07 -21.656 1 93.44 191 LEU A N 1
ATOM 1435 C CA . LEU A 1 191 ? 17.906 -9.602 -20.984 1 93.44 191 LEU A CA 1
ATOM 1436 C C . LEU A 1 191 ? 17.125 -8.484 -20.312 1 93.44 191 LEU A C 1
ATOM 1438 O O . LEU A 1 191 ? 15.891 -8.508 -20.297 1 93.44 191 LEU A O 1
ATOM 1442 N N . GLY A 1 192 ? 17.859 -7.508 -19.781 1 92.12 192 GLY A N 1
ATOM 1443 C CA . GLY A 1 192 ? 17.203 -6.391 -19.141 1 92.12 192 GLY A CA 1
ATOM 1444 C C . GLY A 1 192 ? 16.266 -5.629 -20.062 1 92.12 192 GLY A C 1
ATOM 1445 O O . GLY A 1 192 ? 15.148 -5.289 -19.672 1 92.12 192 GLY A O 1
ATOM 1446 N N . ILE A 1 193 ? 16.656 -5.41 -21.234 1 93 193 ILE A N 1
ATOM 1447 C CA . ILE A 1 193 ? 15.875 -4.656 -22.219 1 93 193 ILE A CA 1
ATOM 1448 C C . ILE A 1 193 ? 14.656 -5.473 -22.641 1 93 193 ILE A C 1
ATOM 1450 O O . ILE A 1 193 ? 13.547 -4.953 -22.703 1 93 193 ILE A O 1
ATOM 1454 N N . ILE A 1 194 ? 14.859 -6.727 -22.891 1 93.44 194 ILE A N 1
ATOM 1455 C CA . ILE A 1 194 ? 13.773 -7.605 -23.297 1 93.44 194 ILE A CA 1
ATOM 1456 C C . ILE A 1 194 ? 12.742 -7.719 -22.188 1 93.44 194 ILE A C 1
ATOM 1458 O O . ILE A 1 194 ? 11.539 -7.691 -22.438 1 93.44 194 ILE A O 1
ATOM 1462 N N . ALA A 1 195 ? 13.266 -7.898 -20.984 1 94.44 195 ALA A N 1
ATOM 1463 C CA . ALA A 1 195 ? 12.383 -7.977 -19.828 1 94.44 195 ALA A CA 1
ATOM 1464 C C . ALA A 1 195 ? 11.523 -6.719 -19.703 1 94.44 195 ALA A C 1
ATOM 1466 O O . ALA A 1 195 ? 10.32 -6.805 -19.422 1 94.44 195 ALA A O 1
ATOM 1467 N N . SER A 1 196 ? 12.117 -5.594 -19.938 1 91.19 196 SER A N 1
ATOM 1468 C CA . SER A 1 196 ? 11.391 -4.328 -19.891 1 91.19 196 SER A CA 1
ATOM 1469 C C . SER A 1 196 ? 10.328 -4.254 -20.969 1 91.19 196 SER A C 1
ATOM 1471 O O . SER A 1 196 ? 9.203 -3.814 -20.719 1 91.19 196 SER A O 1
ATOM 1473 N N . ASP A 1 197 ? 10.664 -4.691 -22.141 1 91.44 197 ASP A N 1
ATOM 1474 C CA . ASP A 1 197 ? 9.734 -4.676 -23.266 1 91.44 197 ASP A CA 1
ATOM 1475 C C . ASP A 1 197 ? 8.531 -5.582 -22.984 1 91.44 197 ASP A C 1
ATOM 1477 O O . ASP A 1 197 ? 7.418 -5.301 -23.438 1 91.44 197 ASP A O 1
ATOM 1481 N N . LEU A 1 198 ? 8.773 -6.664 -22.281 1 92.75 198 LEU A N 1
ATOM 1482 C CA . LEU A 1 198 ? 7.738 -7.656 -22.016 1 92.75 198 LEU A CA 1
ATOM 1483 C C . LEU A 1 198 ? 7.113 -7.418 -20.641 1 92.75 198 LEU A C 1
ATOM 1485 O O . LEU A 1 198 ? 6.285 -8.211 -20.188 1 92.75 198 LEU A O 1
ATOM 1489 N N . ASP A 1 199 ? 7.562 -6.383 -19.891 1 89.62 199 ASP A N 1
ATOM 1490 C CA . ASP A 1 199 ? 7.098 -6.023 -18.547 1 89.62 199 ASP A CA 1
ATOM 1491 C C . ASP A 1 199 ? 7.348 -7.156 -17.562 1 89.62 199 ASP A C 1
ATOM 1493 O O . ASP A 1 199 ? 6.469 -7.504 -16.766 1 89.62 199 ASP A O 1
ATOM 1497 N N . TRP A 1 200 ? 8.523 -7.848 -17.797 1 93.38 200 TRP A N 1
ATOM 1498 C CA . TRP A 1 200 ? 8.961 -8.867 -16.844 1 93.38 200 TRP A CA 1
ATOM 1499 C C . TRP A 1 200 ? 9.805 -8.258 -15.734 1 93.38 200 TRP A C 1
ATOM 1501 O O . TRP A 1 200 ? 10.539 -7.293 -15.969 1 93.38 200 TRP A O 1
ATOM 1511 N N . ALA A 1 201 ? 9.641 -8.867 -14.555 1 93.62 201 ALA A N 1
ATOM 1512 C CA . ALA A 1 201 ? 10.531 -8.484 -13.469 1 93.62 201 ALA A CA 1
ATOM 1513 C C . ALA A 1 201 ? 11.938 -9.039 -13.695 1 93.62 201 ALA A C 1
ATOM 1515 O O . ALA A 1 201 ? 12.102 -10.227 -14.008 1 93.62 201 ALA A O 1
ATOM 1516 N N . PHE A 1 202 ? 12.93 -8.172 -13.68 1 93.94 202 PHE A N 1
ATOM 1517 C CA . PHE A 1 202 ? 14.32 -8.555 -13.906 1 93.94 202 PHE A CA 1
ATOM 1518 C C . PHE A 1 202 ? 15.141 -8.391 -12.633 1 93.94 202 PHE A C 1
ATOM 1520 O O . PHE A 1 202 ? 15.125 -7.328 -12.008 1 93.94 202 PHE A O 1
ATOM 1527 N N . LYS A 1 203 ? 15.742 -9.43 -12.234 1 92.25 203 LYS A N 1
ATOM 1528 C CA . LYS A 1 203 ? 16.578 -9.398 -11.039 1 92.25 203 LYS A CA 1
ATOM 1529 C C . LYS A 1 203 ? 17.969 -8.867 -11.344 1 92.25 203 LYS A C 1
ATOM 1531 O O . LYS A 1 203 ? 18.797 -9.578 -11.93 1 92.25 203 LYS A O 1
ATOM 1536 N N . GLU A 1 204 ? 18.188 -7.629 -10.984 1 82.25 204 GLU A N 1
ATOM 1537 C CA . GLU A 1 204 ? 19.516 -7.035 -11.172 1 82.25 204 GLU A CA 1
ATOM 1538 C C . GLU A 1 204 ? 20.391 -7.25 -9.945 1 82.25 204 GLU A C 1
ATOM 1540 O O . GLU A 1 204 ? 21.594 -7.535 -10.078 1 82.25 204 GLU A O 1
ATOM 1545 N N . ASP A 1 205 ? 19.766 -7.082 -8.797 1 79.5 205 ASP A N 1
ATOM 1546 C CA . ASP A 1 205 ? 20.469 -7.219 -7.527 1 79.5 205 ASP A CA 1
ATOM 1547 C C . ASP A 1 205 ? 19.969 -8.43 -6.75 1 79.5 205 ASP A C 1
ATOM 1549 O O . ASP A 1 205 ? 18.938 -9.016 -7.094 1 79.5 205 ASP A O 1
ATOM 1553 N N . ASP A 1 206 ? 20.688 -8.742 -5.773 1 83.38 206 ASP A N 1
ATOM 1554 C CA . ASP A 1 206 ? 20.328 -9.914 -4.98 1 83.38 206 ASP A CA 1
ATOM 1555 C C . ASP A 1 206 ? 19 -9.703 -4.262 1 83.38 206 ASP A C 1
ATOM 1557 O O . ASP A 1 206 ? 18.672 -8.586 -3.859 1 83.38 206 ASP A O 1
ATOM 1561 N N . LEU A 1 207 ? 18.312 -10.828 -4.207 1 89.06 207 LEU A N 1
ATOM 1562 C CA . LEU A 1 207 ? 17.062 -10.844 -3.455 1 89.06 207 LEU A CA 1
ATOM 1563 C C . LEU A 1 207 ? 17.328 -11.07 -1.97 1 89.06 207 LEU A C 1
ATOM 1565 O O . LEU A 1 207 ? 18.344 -11.648 -1.599 1 89.06 207 LEU A O 1
ATOM 1569 N N . PRO A 1 208 ? 16.422 -10.492 -1.131 1 89.25 208 PRO A N 1
ATOM 1570 C CA . PRO A 1 208 ? 16.547 -10.844 0.286 1 89.25 208 PRO A CA 1
ATOM 1571 C C . PRO A 1 208 ? 16.594 -12.359 0.515 1 89.25 208 PRO A C 1
ATOM 1573 O O . PRO A 1 208 ? 15.867 -13.109 -0.129 1 89.25 208 PRO A O 1
ATOM 1576 N N . GLU A 1 209 ? 17.391 -12.797 1.396 1 86.81 209 GLU A N 1
ATOM 1577 C CA . GLU A 1 209 ? 17.734 -14.203 1.547 1 86.81 209 GLU A CA 1
ATOM 1578 C C . GLU A 1 209 ? 16.641 -14.961 2.293 1 86.81 209 GLU A C 1
ATOM 1580 O O . GLU A 1 209 ? 16.469 -16.172 2.086 1 86.81 209 GLU A O 1
ATOM 1585 N N . ASP A 1 210 ? 16.078 -14.273 3.236 1 88.81 210 ASP A N 1
ATOM 1586 C CA . ASP A 1 210 ? 15.047 -14.93 4.023 1 88.81 210 ASP A CA 1
ATOM 1587 C C . ASP A 1 210 ? 13.828 -14.023 4.191 1 88.81 210 ASP A C 1
ATOM 1589 O O . ASP A 1 210 ? 13.812 -12.898 3.689 1 88.81 210 ASP A O 1
ATOM 1593 N N . ASP A 1 211 ? 12.852 -14.578 4.836 1 89 211 ASP A N 1
ATOM 1594 C CA . ASP A 1 211 ? 11.578 -13.883 4.988 1 89 211 ASP A CA 1
ATOM 1595 C C . ASP A 1 211 ? 11.742 -12.609 5.824 1 89 211 ASP A C 1
ATOM 1597 O O . ASP A 1 211 ? 11.062 -11.617 5.59 1 89 211 ASP A O 1
ATOM 1601 N N . GLU A 1 212 ? 12.633 -12.664 6.75 1 89.81 212 GLU A N 1
ATOM 1602 C CA . GLU A 1 212 ? 12.852 -11.508 7.609 1 89.81 212 GLU A CA 1
ATOM 1603 C C . GLU A 1 212 ? 13.461 -10.344 6.828 1 89.81 212 GLU A C 1
ATOM 1605 O O . GLU A 1 212 ? 13.031 -9.195 6.969 1 89.81 212 GLU A O 1
ATOM 1610 N N . GLU A 1 213 ? 14.445 -10.68 6.047 1 90.31 213 GLU A N 1
ATOM 1611 C CA . GLU A 1 213 ? 15.062 -9.656 5.211 1 90.31 213 GLU A CA 1
ATOM 1612 C C . GLU A 1 213 ? 14.078 -9.109 4.18 1 90.31 213 GLU A C 1
ATOM 1614 O O . GLU A 1 213 ? 14.094 -7.922 3.861 1 90.31 213 GLU A O 1
ATOM 1619 N N . MET A 1 214 ? 13.266 -10.078 3.668 1 93.56 214 MET A N 1
ATOM 1620 C CA . MET A 1 214 ? 12.227 -9.672 2.729 1 93.56 214 MET A CA 1
ATOM 1621 C C . MET A 1 214 ? 11.25 -8.703 3.383 1 93.56 214 MET A C 1
ATOM 1623 O O . MET A 1 214 ? 10.93 -7.66 2.809 1 93.56 214 MET A O 1
ATOM 1627 N N . HIS A 1 215 ? 10.883 -9.039 4.57 1 93.06 215 HIS A N 1
ATOM 1628 C CA . HIS A 1 215 ? 9.969 -8.195 5.324 1 93.06 215 HIS A CA 1
ATOM 1629 C C . HIS A 1 215 ? 10.586 -6.824 5.594 1 93.06 215 HIS A C 1
ATOM 1631 O O . HIS A 1 215 ? 9.914 -5.797 5.438 1 93.06 215 HIS A O 1
ATOM 1637 N N . ASP A 1 216 ? 11.812 -6.777 5.941 1 91.06 216 ASP A N 1
ATOM 1638 C CA . ASP A 1 216 ? 12.508 -5.527 6.23 1 91.06 216 ASP A CA 1
ATOM 1639 C C . ASP A 1 216 ? 12.602 -4.648 4.988 1 91.06 216 ASP A C 1
ATOM 1641 O O . ASP A 1 216 ? 12.398 -3.434 5.059 1 91.06 216 ASP A O 1
ATOM 1645 N N . ALA A 1 217 ? 12.961 -5.27 3.938 1 92.12 217 ALA A N 1
ATOM 1646 C CA . ALA A 1 217 ? 13.117 -4.531 2.688 1 92.12 217 ALA A CA 1
ATOM 1647 C C . ALA A 1 217 ? 11.781 -3.941 2.232 1 92.12 217 ALA A C 1
ATOM 1649 O O . ALA A 1 217 ? 11.711 -2.779 1.827 1 92.12 217 ALA A O 1
ATOM 1650 N N . ILE A 1 218 ? 10.75 -4.738 2.365 1 95 218 ILE A N 1
ATOM 1651 C CA . ILE A 1 218 ? 9.43 -4.297 1.924 1 95 218 ILE A CA 1
ATOM 1652 C C . ILE A 1 218 ? 8.906 -3.213 2.861 1 95 218 ILE A C 1
ATOM 1654 O O . ILE A 1 218 ? 8.336 -2.215 2.412 1 95 218 ILE A O 1
ATOM 1658 N N . THR A 1 219 ? 9.078 -3.393 4.117 1 93 219 THR A N 1
ATOM 1659 C CA . THR A 1 219 ? 8.664 -2.4 5.102 1 93 219 THR A CA 1
ATOM 1660 C C . THR A 1 219 ? 9.367 -1.068 4.859 1 93 219 THR A C 1
ATOM 1662 O O . THR A 1 219 ? 8.734 -0.009 4.922 1 93 219 THR A O 1
ATOM 1665 N N . THR A 1 220 ? 10.625 -1.158 4.582 1 92.31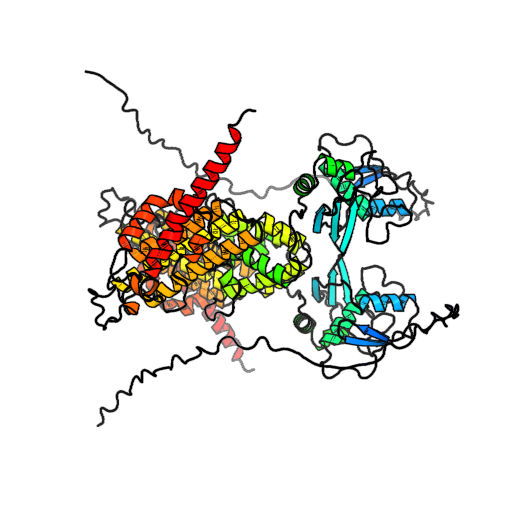 220 THR A N 1
ATOM 1666 C CA . THR A 1 220 ? 11.383 0.048 4.277 1 92.31 220 THR A CA 1
ATOM 1667 C C . THR A 1 220 ? 10.828 0.739 3.035 1 92.31 220 THR A C 1
ATOM 1669 O O . THR A 1 220 ? 10.633 1.957 3.029 1 92.31 220 THR A O 1
ATOM 1672 N N . MET A 1 221 ? 10.539 -0.002 2.004 1 95.44 221 MET A N 1
ATOM 1673 C CA . MET A 1 221 ? 10.023 0.554 0.758 1 95.44 221 MET A CA 1
ATOM 1674 C C . MET A 1 221 ? 8.648 1.178 0.971 1 95.44 221 MET A C 1
ATOM 1676 O O . MET A 1 221 ? 8.422 2.33 0.597 1 95.44 221 MET A O 1
ATOM 1680 N N . LEU A 1 222 ? 7.789 0.45 1.657 1 96.25 222 LEU A N 1
ATOM 1681 C CA . LEU A 1 222 ? 6.402 0.887 1.781 1 96.25 222 LEU A CA 1
ATOM 1682 C C . LEU A 1 222 ? 6.273 1.991 2.826 1 96.25 222 LEU A C 1
ATOM 1684 O O . LEU A 1 222 ? 5.246 2.67 2.891 1 96.25 222 LEU A O 1
ATOM 1688 N N . SER A 1 223 ? 7.312 2.236 3.592 1 94.62 223 SER A N 1
ATOM 1689 C CA . SER A 1 223 ? 7.281 3.312 4.574 1 94.62 223 SER A CA 1
ATOM 1690 C C . SER A 1 223 ? 7.09 4.668 3.904 1 94.62 223 SER A C 1
ATOM 1692 O O . SER A 1 223 ? 6.637 5.625 4.539 1 94.62 223 SER A O 1
ATOM 1694 N N . VAL A 1 224 ? 7.418 4.801 2.605 1 96.56 224 VAL A N 1
ATOM 1695 C CA . VAL A 1 224 ? 7.328 6.062 1.877 1 96.56 224 VAL A CA 1
ATOM 1696 C C . VAL A 1 224 ? 5.875 6.527 1.83 1 96.56 224 VAL A C 1
ATOM 1698 O O . VAL A 1 224 ? 5.605 7.73 1.762 1 96.56 224 VAL A O 1
ATOM 1701 N N . PHE A 1 225 ? 4.93 5.535 1.975 1 95.38 225 PHE A N 1
ATOM 1702 C CA . PHE A 1 225 ? 3.518 5.883 1.854 1 95.38 225 PHE A CA 1
ATOM 1703 C C . PHE A 1 225 ? 2.82 5.797 3.205 1 95.38 225 PHE A C 1
ATOM 1705 O O . PHE A 1 225 ? 1.592 5.855 3.281 1 95.38 225 PHE A O 1
ATOM 1712 N N . GLU A 1 226 ? 3.561 5.523 4.246 1 93.19 226 GLU A N 1
ATOM 1713 C CA . GLU A 1 226 ? 2.951 5.336 5.559 1 93.19 226 GLU A CA 1
ATOM 1714 C C . GLU A 1 226 ? 2.084 6.531 5.941 1 93.19 226 GLU A C 1
ATOM 1716 O O . GLU A 1 226 ? 2.518 7.68 5.824 1 93.19 226 GLU A O 1
ATOM 1721 N N . PRO A 1 227 ? 0.898 6.312 6.371 1 90.19 227 PRO A N 1
ATOM 1722 C CA . PRO A 1 227 ? -0.09 7.383 6.527 1 90.19 227 PRO A CA 1
ATOM 1723 C C . PRO A 1 227 ? 0.319 8.414 7.574 1 90.19 227 PRO A C 1
ATOM 1725 O O . PRO A 1 227 ? -0.121 9.57 7.516 1 90.19 227 PRO A O 1
ATOM 1728 N N . ARG A 1 228 ? 1.074 8.18 8.555 1 87.94 228 ARG A N 1
ATOM 1729 C CA . ARG A 1 228 ? 1.504 9.125 9.578 1 87.94 228 ARG A CA 1
ATOM 1730 C C . ARG A 1 228 ? 2.947 9.562 9.352 1 87.94 228 ARG A C 1
ATOM 1732 O O . ARG A 1 228 ? 3.594 10.086 10.258 1 87.94 228 ARG A O 1
ATOM 1739 N N . ASP A 1 229 ? 3.459 9.188 8.141 1 90.5 229 ASP A N 1
ATOM 1740 C CA . ASP A 1 229 ? 4.789 9.586 7.688 1 90.5 229 ASP A CA 1
ATOM 1741 C C . ASP A 1 229 ? 5.871 9 8.594 1 90.5 229 ASP A C 1
ATOM 1743 O O . ASP A 1 229 ? 6.859 9.672 8.898 1 90.5 229 ASP A O 1
ATOM 1747 N N . ALA A 1 230 ? 5.625 7.832 9.031 1 90.62 230 ALA A N 1
ATOM 1748 C CA . ALA A 1 230 ? 6.633 7.129 9.82 1 90.62 230 ALA A CA 1
ATOM 1749 C C . ALA A 1 230 ? 7.895 6.879 9.008 1 90.62 230 ALA A C 1
ATOM 1751 O O . ALA A 1 230 ? 7.82 6.555 7.816 1 90.62 230 ALA A O 1
ATOM 1752 N N . LEU A 1 231 ? 9 7.137 9.617 1 93.25 231 LEU A N 1
ATOM 1753 C CA . LEU A 1 231 ? 10.266 6.75 8.984 1 93.25 231 LEU A CA 1
ATOM 1754 C C . LEU A 1 231 ? 10.422 5.234 8.977 1 93.25 231 LEU A C 1
ATOM 1756 O O . LEU A 1 231 ? 9.727 4.527 9.711 1 93.25 231 LEU A O 1
ATOM 1760 N N . PRO A 1 232 ? 11.273 4.684 8.102 1 90.81 232 PRO A N 1
ATOM 1761 C CA . PRO A 1 232 ? 11.406 3.232 7.984 1 90.81 232 PRO A CA 1
ATOM 1762 C C . PRO A 1 232 ? 11.656 2.553 9.328 1 90.81 232 PRO A C 1
ATOM 1764 O O . PRO A 1 232 ? 11.062 1.511 9.617 1 90.81 232 PRO A O 1
ATOM 1767 N N . GLY A 1 233 ? 12.492 3.111 10.156 1 86.12 233 GLY A N 1
ATOM 1768 C CA . GLY A 1 233 ? 12.781 2.527 11.461 1 86.12 233 GLY A CA 1
ATOM 1769 C C . GLY A 1 233 ? 11.586 2.541 12.398 1 86.12 233 GLY A C 1
ATOM 1770 O O . GLY A 1 233 ? 11.43 1.643 13.227 1 86.12 233 GLY A O 1
ATOM 1771 N N . GLU A 1 234 ? 10.742 3.559 12.273 1 86.19 234 GLU A N 1
ATOM 1772 C CA . GLU A 1 234 ? 9.539 3.689 13.086 1 86.19 234 GLU A CA 1
ATOM 1773 C C . GLU A 1 234 ? 8.445 2.729 12.617 1 86.19 234 GLU A C 1
ATOM 1775 O O . GLU A 1 234 ? 7.672 2.219 13.43 1 86.19 234 GLU A O 1
ATOM 1780 N N . PHE A 1 235 ? 8.352 2.568 11.383 1 84.06 235 PHE A N 1
ATOM 1781 C CA . PHE A 1 235 ? 7.32 1.74 10.766 1 84.06 235 PHE A CA 1
ATOM 1782 C C . PHE A 1 235 ? 7.52 0.272 11.125 1 84.06 235 PHE A C 1
ATOM 1784 O O . PHE A 1 235 ? 6.547 -0.476 11.258 1 84.06 235 PHE A O 1
ATOM 1791 N N . LYS A 1 236 ? 8.75 -0.138 11.32 1 76.06 236 LYS A N 1
ATOM 1792 C CA . LYS A 1 236 ? 9.086 -1.525 11.633 1 76.06 236 LYS A CA 1
ATOM 1793 C C . LYS A 1 236 ? 8.641 -1.892 13.047 1 76.06 236 LYS A C 1
ATOM 1795 O O . LYS A 1 236 ? 8.469 -3.07 13.359 1 76.06 236 LYS A O 1
ATOM 1800 N N . CYS A 1 237 ? 8.453 -0.881 13.922 1 65.81 237 CYS A N 1
ATOM 1801 C CA . CYS A 1 237 ? 8.117 -1.16 15.312 1 65.81 237 CYS A CA 1
ATOM 1802 C C . CYS A 1 237 ? 6.676 -0.772 15.617 1 65.81 237 CYS A C 1
ATOM 1804 O O . CYS A 1 237 ? 6.422 0.255 16.25 1 65.81 237 CYS A O 1
ATOM 1806 N N . PRO A 1 238 ? 5.648 -1.521 15.148 1 59.47 238 PRO A N 1
ATOM 1807 C CA . PRO A 1 238 ? 4.238 -1.139 15.258 1 59.47 238 PRO A CA 1
ATOM 1808 C C . PRO A 1 238 ? 3.768 -1.035 16.703 1 59.47 238 PRO A C 1
ATOM 1810 O O . PRO A 1 238 ? 2.674 -0.53 16.969 1 59.47 238 PRO A O 1
ATOM 1813 N N . GLU A 1 239 ? 4.5 -1.64 17.609 1 58.78 239 GLU A N 1
ATOM 1814 C CA . GLU A 1 239 ? 3.961 -1.796 18.953 1 58.78 239 GLU A CA 1
ATOM 1815 C C . GLU A 1 239 ? 3.879 -0.453 19.672 1 58.78 239 GLU A C 1
ATOM 1817 O O . GLU A 1 239 ? 3.436 -0.384 20.812 1 58.78 239 GLU A O 1
ATOM 1822 N N . SER A 1 240 ? 4.156 0.474 18.953 1 57.66 240 SER A N 1
ATOM 1823 C CA . SER A 1 240 ? 4.07 1.708 19.719 1 57.66 240 SER A CA 1
ATOM 1824 C C . SER A 1 240 ? 2.619 2.082 20 1 57.66 240 SER A C 1
ATOM 1826 O O . SER A 1 240 ? 1.77 2.012 19.109 1 57.66 240 SER A O 1
ATOM 1828 N N . PRO A 1 241 ? 2.215 1.921 21.219 1 51.72 241 PRO A N 1
ATOM 1829 C CA . PRO A 1 241 ? 0.859 2.32 21.609 1 51.72 241 PRO A CA 1
ATOM 1830 C C . PRO A 1 241 ? 0.367 3.551 20.844 1 51.72 241 PRO A C 1
ATOM 1832 O O . PRO A 1 241 ? -0.838 3.811 20.812 1 51.72 241 PRO A O 1
ATOM 1835 N N . LEU A 1 242 ? 1.352 4.254 20.328 1 55.09 242 LEU A N 1
ATOM 1836 C CA . LEU A 1 242 ? 1.034 5.516 19.656 1 55.09 242 LEU A CA 1
ATOM 1837 C C . LEU A 1 242 ? 0.687 5.293 18.188 1 55.09 242 LEU A C 1
ATOM 1839 O O . LEU A 1 242 ? 0.273 6.223 17.5 1 55.09 242 LEU A O 1
ATOM 1843 N N . THR A 1 243 ? 0.53 3.986 17.906 1 70 243 THR A N 1
ATOM 1844 C CA . THR A 1 243 ? 0.309 3.754 16.484 1 70 243 THR A CA 1
ATOM 1845 C C . THR A 1 243 ? -1.174 3.869 16.141 1 70 243 THR A C 1
ATOM 1847 O O . THR A 1 243 ? -2.02 3.279 16.812 1 70 243 THR A O 1
ATOM 1850 N N . SER A 1 244 ? -1.538 4.715 15.359 1 82.62 244 SER A N 1
ATOM 1851 C CA . SER A 1 244 ? -2.898 4.945 14.883 1 82.62 244 SER A CA 1
ATOM 1852 C C . SER A 1 244 ? -3.488 3.686 14.258 1 82.62 244 SER A C 1
ATOM 1854 O O . SER A 1 244 ? -2.752 2.766 13.891 1 82.62 244 SER A O 1
ATOM 1856 N N . GLU A 1 245 ? -4.746 3.557 14.344 1 88.94 245 GLU A N 1
ATOM 1857 C CA . GLU A 1 245 ? -5.43 2.445 13.688 1 88.94 245 GLU A CA 1
ATOM 1858 C C . GLU A 1 245 ? -5.012 2.328 12.227 1 88.94 245 GLU A C 1
ATOM 1860 O O . GLU A 1 245 ? -4.789 1.223 11.719 1 88.94 245 GLU A O 1
ATOM 1865 N N . ARG A 1 246 ? -4.895 3.439 11.547 1 91.62 246 ARG A N 1
ATOM 1866 C CA . ARG A 1 246 ? -4.512 3.449 10.141 1 91.62 246 ARG A CA 1
ATOM 1867 C C . ARG A 1 246 ? -3.123 2.854 9.945 1 91.62 246 ARG A C 1
ATOM 1869 O O . ARG A 1 246 ? -2.895 2.094 9 1 91.62 246 ARG A O 1
ATOM 1876 N N . SER A 1 247 ? -2.229 3.207 10.828 1 91.06 247 SER A N 1
ATOM 1877 C CA . SER A 1 247 ? -0.867 2.688 10.75 1 91.06 247 SER A CA 1
ATOM 1878 C C . SER A 1 247 ? -0.833 1.184 11 1 91.06 247 SER A C 1
ATOM 1880 O O . SER A 1 247 ? -0.06 0.461 10.367 1 91.06 247 SER A O 1
ATOM 1882 N N . LYS A 1 248 ? -1.66 0.742 11.953 1 91.75 248 LYS A N 1
ATOM 1883 C CA . LYS A 1 248 ? -1.728 -0.688 12.242 1 91.75 248 LYS A CA 1
ATOM 1884 C C . LYS A 1 248 ? -2.248 -1.47 11.039 1 91.75 248 LYS A C 1
ATOM 1886 O O . LYS A 1 248 ? -1.699 -2.518 10.688 1 91.75 248 LYS A O 1
ATOM 1891 N N . LYS A 1 249 ? -3.316 -0.947 10.469 1 94.62 249 LYS A N 1
ATOM 1892 C CA . LYS A 1 249 ? -3.865 -1.594 9.281 1 94.62 249 LYS A CA 1
ATOM 1893 C C . LYS A 1 249 ? -2.865 -1.568 8.125 1 94.62 249 LYS A C 1
ATOM 1895 O O . LYS A 1 249 ? -2.766 -2.531 7.363 1 94.62 249 LYS A O 1
ATOM 1900 N N . TYR A 1 250 ? -2.139 -0.463 8.023 1 94.94 250 TYR A N 1
ATOM 1901 C CA . TYR A 1 250 ? -1.114 -0.345 6.988 1 94.94 250 TYR A CA 1
ATOM 1902 C C . TYR A 1 250 ? -0.022 -1.39 7.18 1 94.94 250 TYR A C 1
ATOM 1904 O O . TYR A 1 250 ? 0.487 -1.952 6.207 1 94.94 250 TYR A O 1
ATOM 1912 N N . GLN A 1 251 ? 0.311 -1.643 8.375 1 92.94 251 GLN A N 1
ATOM 1913 C CA . GLN A 1 251 ? 1.295 -2.674 8.68 1 92.94 251 GLN A CA 1
ATOM 1914 C C . GLN A 1 251 ? 0.784 -4.059 8.289 1 92.94 251 GLN A C 1
ATOM 1916 O O . GLN A 1 251 ? 1.545 -4.887 7.789 1 92.94 251 GLN A O 1
ATOM 1921 N N . GLU A 1 252 ? -0.453 -4.289 8.562 1 94.19 252 GLU A N 1
ATOM 1922 C CA . GLU A 1 252 ? -1.05 -5.566 8.18 1 94.19 252 GLU A CA 1
ATOM 1923 C C . GLU A 1 252 ? -1.01 -5.766 6.672 1 94.19 252 GLU A C 1
ATOM 1925 O O . GLU A 1 252 ? -0.759 -6.871 6.191 1 94.19 252 GLU A O 1
ATOM 1930 N N . VAL A 1 253 ? -1.327 -4.742 5.977 1 95.56 253 VAL A N 1
ATOM 1931 C CA . VAL A 1 253 ? -1.272 -4.801 4.52 1 95.56 253 VAL A CA 1
ATOM 1932 C C . VAL A 1 253 ? 0.16 -5.074 4.066 1 95.56 253 VAL A C 1
ATOM 1934 O O . VAL A 1 253 ? 0.385 -5.855 3.137 1 95.56 253 VAL A O 1
ATOM 1937 N N . THR A 1 254 ? 1.117 -4.414 4.727 1 94.62 254 THR A N 1
ATOM 1938 C CA . THR A 1 254 ? 2.527 -4.625 4.414 1 94.62 254 THR A CA 1
ATOM 1939 C C . THR A 1 254 ? 2.92 -6.082 4.656 1 94.62 254 THR A C 1
ATOM 1941 O O . THR A 1 254 ? 3.648 -6.676 3.861 1 94.62 254 THR A O 1
ATOM 1944 N N . ASP A 1 255 ? 2.408 -6.613 5.703 1 94.25 255 ASP A N 1
ATOM 1945 C CA . ASP A 1 255 ? 2.662 -8.016 6.008 1 94.25 255 ASP A CA 1
ATOM 1946 C C . ASP A 1 255 ? 2.088 -8.93 4.926 1 94.25 255 ASP A C 1
ATOM 1948 O O . ASP A 1 255 ? 2.721 -9.914 4.535 1 94.25 255 ASP A O 1
ATOM 1952 N N . LEU A 1 256 ? 0.926 -8.633 4.543 1 94.88 256 LEU A N 1
ATOM 1953 C CA . LEU A 1 256 ? 0.284 -9.398 3.48 1 94.88 256 LEU A CA 1
ATOM 1954 C C . LEU A 1 256 ? 1.117 -9.359 2.205 1 94.88 256 LEU A C 1
ATOM 1956 O O . LEU A 1 256 ? 1.353 -10.398 1.581 1 94.88 256 LEU A O 1
ATOM 1960 N N . PHE A 1 257 ? 1.582 -8.195 1.865 1 94.12 257 PHE A N 1
ATOM 1961 C CA . PHE A 1 257 ? 2.408 -8.047 0.673 1 94.12 257 PHE A CA 1
ATOM 1962 C C . PHE A 1 257 ? 3.707 -8.828 0.813 1 94.12 257 PHE A C 1
ATOM 1964 O O . PHE A 1 257 ? 4.203 -9.398 -0.161 1 94.12 257 PHE A O 1
ATOM 1971 N N . THR A 1 258 ? 4.23 -8.781 1.983 1 94.5 258 THR A N 1
ATOM 1972 C CA . THR A 1 258 ? 5.465 -9.516 2.25 1 94.5 258 THR A CA 1
ATOM 1973 C C . THR A 1 258 ? 5.266 -11.008 2.029 1 94.5 258 THR A C 1
ATOM 1975 O O . THR A 1 258 ? 6.133 -11.68 1.46 1 94.5 258 THR A O 1
ATOM 1978 N N . GLN A 1 259 ? 4.16 -11.484 2.447 1 92.5 259 GLN A N 1
ATOM 1979 C CA . GLN A 1 259 ? 3.844 -12.898 2.258 1 92.5 259 GLN A CA 1
ATOM 1980 C C . GLN A 1 259 ? 3.775 -13.25 0.775 1 92.5 259 GLN A C 1
ATOM 1982 O O . GLN A 1 259 ? 4.312 -14.273 0.352 1 92.5 259 GLN A O 1
ATOM 1987 N N . TYR A 1 260 ? 3.166 -12.438 0.035 1 93.25 260 TYR A N 1
ATOM 1988 C CA . TYR A 1 260 ? 3.031 -12.688 -1.396 1 93.25 260 TYR A CA 1
ATOM 1989 C C . TYR A 1 260 ? 4.371 -12.531 -2.105 1 93.25 260 TYR A C 1
ATOM 1991 O O . TYR A 1 260 ? 4.691 -13.297 -3.016 1 93.25 260 TYR A O 1
ATOM 1999 N N . ALA A 1 261 ? 5.137 -11.547 -1.667 1 94.25 261 ALA A N 1
ATOM 2000 C CA . ALA A 1 261 ? 6.438 -11.297 -2.281 1 94.25 261 ALA A CA 1
ATOM 2001 C C . ALA A 1 261 ? 7.41 -12.438 -1.985 1 94.25 261 ALA A C 1
ATOM 2003 O O . ALA A 1 261 ? 8.281 -12.75 -2.801 1 94.25 261 ALA A O 1
ATOM 2004 N N . SER A 1 262 ? 7.277 -13 -0.844 1 91.56 262 SER A N 1
ATOM 2005 C CA . SER A 1 262 ? 8.133 -14.125 -0.483 1 91.56 262 SER A CA 1
ATOM 2006 C C . SER A 1 262 ? 7.879 -15.328 -1.392 1 91.56 262 SER A C 1
ATOM 2008 O O . SER A 1 262 ? 8.797 -16.078 -1.703 1 91.56 262 SER A O 1
ATOM 2010 N N . ARG A 1 263 ? 6.707 -15.422 -1.833 1 87.06 263 ARG A N 1
ATOM 2011 C CA . ARG A 1 263 ? 6.332 -16.516 -2.725 1 87.06 263 ARG A CA 1
ATOM 2012 C C . ARG A 1 263 ? 6.645 -16.172 -4.176 1 87.06 263 ARG A C 1
ATOM 2014 O O . ARG A 1 263 ? 6.941 -17.062 -4.98 1 87.06 263 ARG A O 1
ATOM 2021 N N . ASP A 1 264 ? 6.477 -14.969 -4.457 1 91.19 264 ASP A N 1
ATOM 2022 C CA . ASP A 1 264 ? 6.746 -14.469 -5.801 1 91.19 264 ASP A CA 1
ATOM 2023 C C . ASP A 1 264 ? 7.68 -13.258 -5.754 1 91.19 264 ASP A C 1
ATOM 2025 O O . ASP A 1 264 ? 7.223 -12.109 -5.762 1 91.19 264 ASP A O 1
ATOM 2029 N N . PRO A 1 265 ? 8.945 -13.562 -5.875 1 92.88 265 PRO A N 1
ATOM 2030 C CA . PRO A 1 265 ? 9.922 -12.477 -5.801 1 92.88 265 PRO A CA 1
ATOM 2031 C C . PRO A 1 265 ? 9.742 -11.445 -6.918 1 92.88 265 PRO A C 1
ATOM 2033 O O . PRO A 1 265 ? 10.281 -10.344 -6.836 1 92.88 265 PRO A O 1
ATOM 2036 N N . GLY A 1 266 ? 9.078 -11.867 -7.965 1 93.38 266 GLY A N 1
ATOM 2037 C CA . GLY A 1 266 ? 8.766 -10.906 -9.016 1 93.38 266 GLY A CA 1
ATOM 2038 C C . GLY A 1 266 ? 8.023 -9.688 -8.5 1 93.38 266 GLY A C 1
ATOM 2039 O O . GLY A 1 266 ? 8.25 -8.57 -8.977 1 93.38 266 GLY A O 1
ATOM 2040 N N . LEU A 1 267 ? 7.133 -9.93 -7.535 1 94.62 267 LEU A N 1
ATOM 2041 C CA . LEU A 1 267 ? 6.398 -8.828 -6.922 1 94.62 267 LEU A CA 1
ATOM 2042 C C . LEU A 1 267 ? 7.352 -7.855 -6.234 1 94.62 267 LEU A C 1
ATOM 2044 O O . LEU A 1 267 ? 7.211 -6.641 -6.371 1 94.62 267 LEU A O 1
ATOM 2048 N N . PHE A 1 268 ? 8.328 -8.383 -5.504 1 95.69 268 PHE A N 1
ATOM 2049 C CA . PHE A 1 268 ? 9.328 -7.57 -4.816 1 95.69 268 PHE A CA 1
ATOM 2050 C C . PHE A 1 268 ? 10.133 -6.742 -5.809 1 95.69 268 PHE A C 1
ATOM 2052 O O . PHE A 1 268 ? 10.344 -5.547 -5.598 1 95.69 268 PHE A O 1
ATOM 2059 N N . LEU A 1 269 ? 10.5 -7.387 -6.828 1 95.38 269 LEU A N 1
ATOM 2060 C CA . LEU A 1 269 ? 11.336 -6.727 -7.824 1 95.38 269 LEU A CA 1
ATOM 2061 C C . LEU A 1 269 ? 10.57 -5.609 -8.523 1 95.38 269 LEU A C 1
ATOM 2063 O O . LEU A 1 269 ? 11.125 -4.535 -8.773 1 95.38 269 LEU A O 1
ATOM 2067 N N . GLN A 1 270 ? 9.359 -5.898 -8.852 1 95 270 GLN A N 1
ATOM 2068 C CA . GLN A 1 270 ? 8.539 -4.871 -9.484 1 95 270 GLN A CA 1
ATOM 2069 C C . GLN A 1 270 ? 8.297 -3.699 -8.539 1 95 270 GLN A C 1
ATOM 2071 O O . GLN A 1 270 ? 8.312 -2.541 -8.961 1 95 270 GLN A O 1
ATOM 2076 N N . MET A 1 271 ? 8.07 -3.932 -7.27 1 95.75 271 MET A N 1
ATOM 2077 C CA . MET A 1 271 ? 7.902 -2.879 -6.273 1 95.75 271 MET A CA 1
ATOM 2078 C C . MET A 1 271 ? 9.164 -2.029 -6.164 1 95.75 271 MET A C 1
ATOM 2080 O O . MET A 1 271 ? 9.086 -0.803 -6.059 1 95.75 271 MET A O 1
ATOM 2084 N N . ARG A 1 272 ? 10.258 -2.717 -6.168 1 93.69 272 ARG A N 1
ATOM 2085 C CA . ARG A 1 272 ? 11.531 -2.02 -6.082 1 93.69 272 ARG A CA 1
ATOM 2086 C C . ARG A 1 272 ? 11.758 -1.123 -7.293 1 93.69 272 ARG A C 1
ATOM 2088 O O . ARG A 1 272 ? 12.375 -0.063 -7.184 1 93.69 272 ARG A O 1
ATOM 2095 N N . LYS A 1 273 ? 11.289 -1.556 -8.414 1 93.06 273 LYS A N 1
ATOM 2096 C CA . LYS A 1 273 ? 11.383 -0.741 -9.625 1 93.06 273 LYS A CA 1
ATOM 2097 C C . LYS A 1 273 ? 10.539 0.525 -9.492 1 93.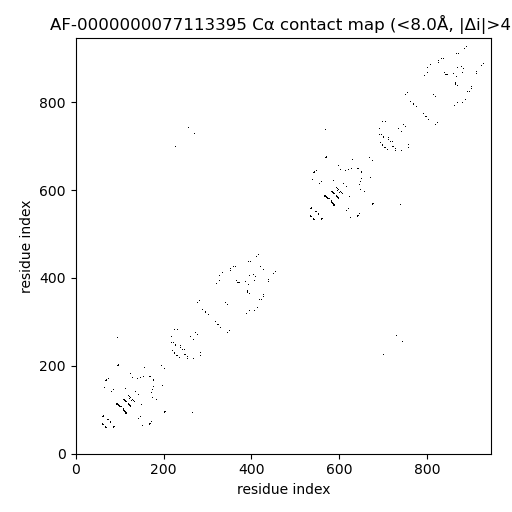06 273 LYS A C 1
ATOM 2099 O O . LYS A 1 273 ? 10.945 1.597 -9.945 1 93.06 273 LYS A O 1
ATOM 2104 N N . ILE A 1 274 ? 9.344 0.417 -8.883 1 95.62 274 ILE A N 1
ATOM 2105 C CA . ILE A 1 274 ? 8.453 1.553 -8.695 1 95.62 274 ILE A CA 1
ATOM 2106 C C . ILE A 1 274 ? 9 2.459 -7.59 1 95.62 274 ILE A C 1
ATOM 2108 O O . ILE A 1 274 ? 9.141 3.668 -7.789 1 95.62 274 ILE A O 1
ATOM 2112 N N . ILE A 1 275 ? 9.266 1.836 -6.441 1 96.81 275 ILE A N 1
ATOM 2113 C CA . ILE A 1 275 ? 9.812 2.547 -5.289 1 96.81 275 ILE A CA 1
ATOM 2114 C C . ILE A 1 275 ? 11.336 2.385 -5.254 1 96.81 275 ILE A C 1
ATOM 2116 O O . ILE A 1 275 ? 11.867 1.709 -4.371 1 96.81 275 ILE A O 1
ATOM 2120 N N . ASP A 1 276 ? 11.969 2.986 -6.148 1 94.12 276 ASP A N 1
ATOM 2121 C CA . ASP A 1 276 ? 13.406 2.814 -6.293 1 94.12 276 ASP A CA 1
ATOM 2122 C C . ASP A 1 276 ? 14.164 3.525 -5.172 1 94.12 276 ASP A C 1
ATOM 2124 O O . ASP A 1 276 ? 13.594 4.363 -4.469 1 94.12 276 ASP A O 1
ATOM 2128 N N . PRO A 1 277 ? 15.398 3.244 -4.988 1 91.88 277 PRO A N 1
ATOM 2129 C CA . PRO A 1 277 ? 16.188 3.797 -3.881 1 91.88 277 PRO A CA 1
ATOM 2130 C C . PRO A 1 277 ? 16.25 5.32 -3.912 1 91.88 277 PRO A C 1
ATOM 2132 O O . PRO A 1 277 ? 16.234 5.965 -2.859 1 91.88 277 PRO A O 1
ATOM 2135 N N . ASP A 1 278 ? 16.359 5.918 -5.039 1 93.81 278 ASP A N 1
ATOM 2136 C CA . ASP A 1 278 ? 16.422 7.375 -5.145 1 93.81 278 ASP A CA 1
ATOM 2137 C C . ASP A 1 278 ? 15.141 8.008 -4.609 1 93.81 278 ASP A C 1
ATOM 2139 O O . ASP A 1 278 ? 15.195 8.992 -3.867 1 93.81 278 ASP A O 1
ATOM 2143 N N . PHE A 1 279 ? 14.055 7.461 -5.09 1 96 279 PHE A N 1
ATOM 2144 C CA . PHE A 1 279 ? 12.766 7.949 -4.617 1 96 279 PHE A CA 1
ATOM 2145 C C . PHE A 1 279 ? 12.648 7.785 -3.105 1 96 279 PHE A C 1
ATOM 2147 O O . PHE A 1 279 ? 12.18 8.688 -2.41 1 96 279 PHE A O 1
ATOM 2154 N N . GLN A 1 280 ? 13 6.641 -2.549 1 95.69 280 GLN A N 1
ATOM 2155 C CA . GLN A 1 280 ? 12.969 6.383 -1.114 1 95.69 280 GLN A CA 1
ATOM 2156 C C . GLN A 1 280 ? 13.773 7.434 -0.351 1 95.69 280 GLN A C 1
ATOM 2158 O O . GLN A 1 280 ? 13.305 7.973 0.654 1 95.69 280 GLN A O 1
ATOM 2163 N N . GLY A 1 281 ? 14.992 7.664 -0.854 1 95.38 281 GLY A N 1
ATOM 2164 C CA . GLY A 1 281 ? 15.844 8.656 -0.22 1 95.38 281 GLY A CA 1
ATOM 2165 C C . GLY A 1 281 ? 15.234 10.047 -0.199 1 95.38 281 GLY A C 1
ATOM 2166 O O . GLY A 1 281 ? 15.266 10.727 0.826 1 95.38 281 GLY A O 1
ATOM 2167 N N . ARG A 1 282 ? 14.641 10.445 -1.297 1 95.44 282 ARG A N 1
ATOM 2168 C CA . ARG A 1 282 ? 14.023 11.766 -1.381 1 95.44 282 ARG A CA 1
ATOM 2169 C C . ARG A 1 282 ? 12.875 11.898 -0.386 1 95.44 282 ARG A C 1
ATOM 2171 O O . ARG A 1 282 ? 12.789 12.891 0.335 1 95.44 282 ARG A O 1
ATOM 2178 N N . VAL A 1 283 ? 12.023 10.898 -0.348 1 96.31 283 VAL A N 1
ATOM 2179 C CA . VAL A 1 283 ? 10.867 10.961 0.547 1 96.31 283 VAL A CA 1
ATOM 2180 C C . VAL A 1 283 ? 11.344 10.922 1.999 1 96.31 283 VAL A C 1
ATOM 2182 O O . VAL A 1 283 ? 10.797 11.625 2.854 1 96.31 283 VAL A O 1
ATOM 2185 N N . PHE A 1 284 ? 12.344 10.094 2.285 1 96.62 284 PHE A N 1
ATOM 2186 C CA . PHE A 1 284 ? 12.883 10.008 3.635 1 96.62 284 PHE A CA 1
ATOM 2187 C C . PHE A 1 284 ? 13.32 11.383 4.129 1 96.62 284 PHE A C 1
ATOM 2189 O O . PHE A 1 284 ? 12.945 11.805 5.227 1 96.62 284 PHE A O 1
ATOM 2196 N N . PHE A 1 285 ? 14.047 12.07 3.35 1 97.12 285 PHE A N 1
ATOM 2197 C CA . PHE A 1 285 ? 14.609 13.336 3.811 1 97.12 285 PHE A CA 1
ATOM 2198 C C . PHE A 1 285 ? 13.57 14.445 3.748 1 97.12 285 PHE A C 1
ATOM 2200 O O . PHE A 1 285 ? 13.664 15.438 4.477 1 97.12 285 PHE A O 1
ATOM 2207 N N . GLU A 1 286 ? 12.609 14.273 2.836 1 95.88 286 GLU A N 1
ATOM 2208 C CA . GLU A 1 286 ? 11.469 15.172 2.92 1 95.88 286 GLU A CA 1
ATOM 2209 C C . GLU A 1 286 ? 10.773 15.062 4.277 1 95.88 286 GLU A C 1
ATOM 2211 O O . GLU A 1 286 ? 10.453 16.078 4.902 1 95.88 286 GLU A O 1
ATOM 2216 N N . LYS A 1 287 ? 10.516 13.859 4.664 1 95.5 287 LYS A N 1
ATOM 2217 C CA . LYS A 1 287 ? 9.898 13.617 5.965 1 95.5 287 LYS A CA 1
ATOM 2218 C C . LYS A 1 287 ? 10.766 14.156 7.098 1 95.5 287 LYS A C 1
ATOM 2220 O O . LYS A 1 287 ? 10.25 14.734 8.062 1 95.5 287 LYS A O 1
ATOM 2225 N N . VAL A 1 288 ? 12.055 13.922 7.004 1 97.25 288 VAL A N 1
ATOM 2226 C CA . VAL A 1 288 ? 13 14.375 8.016 1 97.25 288 VAL A CA 1
ATOM 2227 C C . VAL A 1 288 ? 12.953 15.898 8.117 1 97.25 288 VAL A C 1
ATOM 2229 O O . VAL A 1 288 ? 12.883 16.453 9.219 1 97.25 288 VAL A O 1
ATOM 2232 N N . GLU A 1 289 ? 13.023 16.578 7.008 1 96.75 289 GLU A N 1
ATOM 2233 C CA . GLU A 1 289 ? 12.977 18.031 6.992 1 96.75 289 GLU A CA 1
ATOM 2234 C C . GLU A 1 289 ? 11.688 18.562 7.609 1 96.75 289 GLU A C 1
ATOM 2236 O O . GLU A 1 289 ? 11.703 19.5 8.398 1 96.75 289 GLU A O 1
ATOM 2241 N N . ASP A 1 290 ? 10.641 17.922 7.242 1 95.12 290 ASP A N 1
ATOM 2242 C CA . ASP A 1 290 ? 9.352 18.312 7.805 1 95.12 290 ASP A CA 1
ATOM 2243 C C . ASP A 1 290 ? 9.336 18.141 9.32 1 95.12 290 ASP A C 1
ATOM 2245 O O . ASP A 1 290 ? 8.812 19 10.039 1 95.12 290 ASP A O 1
ATOM 2249 N N . ARG A 1 291 ? 9.898 17.109 9.781 1 95.19 291 ARG A N 1
ATOM 2250 C CA . ARG A 1 291 ? 9.914 16.828 11.211 1 95.19 291 ARG A CA 1
ATOM 2251 C C . ARG A 1 291 ? 10.805 17.812 11.953 1 95.19 291 ARG A C 1
ATOM 2253 O O . ARG A 1 291 ? 10.492 18.219 13.078 1 95.19 291 ARG A O 1
ATOM 2260 N N . ILE A 1 292 ? 11.922 18.125 11.344 1 96.81 292 ILE A N 1
ATOM 2261 C CA . ILE A 1 292 ? 12.789 19.125 11.938 1 96.81 292 ILE A CA 1
ATOM 2262 C C . ILE A 1 292 ? 12.016 20.422 12.133 1 96.81 292 ILE A C 1
ATOM 2264 O O . ILE A 1 292 ? 11.961 20.969 13.234 1 96.81 292 ILE A O 1
ATOM 2268 N N . ASN A 1 293 ? 11.359 20.859 11.141 1 95.56 293 ASN A N 1
ATOM 2269 C CA . ASN A 1 293 ? 10.594 22.109 11.188 1 95.56 293 ASN A CA 1
ATOM 2270 C C . ASN A 1 293 ? 9.445 22.031 12.188 1 95.56 293 ASN A C 1
ATOM 2272 O O . ASN A 1 293 ? 9.211 22.969 12.938 1 95.56 293 ASN A O 1
ATOM 2276 N N . GLN A 1 294 ? 8.805 20.938 12.133 1 92.69 294 GLN A N 1
ATOM 2277 C CA . GLN A 1 294 ? 7.664 20.75 13.031 1 92.69 294 GLN A CA 1
ATOM 2278 C C . GLN A 1 294 ? 8.102 20.797 14.492 1 92.69 294 GLN A C 1
ATOM 2280 O O . GLN A 1 294 ? 7.418 21.375 15.336 1 92.69 294 GLN A O 1
ATOM 2285 N N . ASN A 1 295 ? 9.203 20.125 14.805 1 94.5 295 ASN A N 1
ATOM 2286 C CA . ASN A 1 295 ? 9.688 20.078 16.172 1 94.5 295 ASN A CA 1
ATOM 2287 C C . ASN A 1 295 ? 10.062 21.469 16.688 1 94.5 295 ASN A C 1
ATOM 2289 O O . ASN A 1 295 ? 9.688 21.859 17.797 1 94.5 295 ASN A O 1
ATOM 2293 N N . PHE A 1 296 ? 10.734 22.25 15.883 1 96 296 PHE A N 1
ATOM 2294 C CA . PHE A 1 296 ? 11.133 23.594 16.297 1 96 296 PHE A CA 1
ATOM 2295 C C . PHE A 1 296 ? 9.922 24.516 16.359 1 96 296 PHE A C 1
ATOM 2297 O O . PHE A 1 296 ? 9.828 25.359 17.266 1 96 296 PHE A O 1
ATOM 2304 N N . HIS A 1 297 ? 9.039 24.344 15.453 1 92.06 297 HIS A N 1
ATOM 2305 C CA . HIS A 1 297 ? 7.82 25.141 15.484 1 92.06 297 HIS A CA 1
ATOM 2306 C C . HIS A 1 297 ? 6.988 24.828 16.719 1 92.06 297 HIS A C 1
ATOM 2308 O O . HIS A 1 297 ? 6.445 25.734 17.359 1 92.06 297 HIS A O 1
ATOM 2314 N N . ALA A 1 298 ? 6.863 23.578 16.969 1 90.38 298 ALA A N 1
ATOM 2315 C CA . ALA A 1 298 ? 6.109 23.156 18.156 1 90.38 298 ALA A CA 1
ATOM 2316 C C . ALA A 1 298 ? 6.738 23.703 19.438 1 90.38 298 ALA A C 1
ATOM 2318 O O . ALA A 1 298 ? 6.027 24.094 20.359 1 90.38 298 ALA A O 1
ATOM 2319 N N . LEU A 1 299 ? 8.023 23.688 19.531 1 93.12 299 LEU A N 1
ATOM 2320 C CA . LEU A 1 299 ? 8.719 24.25 20.688 1 93.12 299 LEU A CA 1
ATOM 2321 C C . LEU A 1 299 ? 8.453 25.734 20.797 1 93.12 299 LEU A C 1
ATOM 2323 O O . LEU A 1 299 ? 8.172 26.234 21.891 1 93.12 299 LEU A O 1
ATOM 2327 N N . ASP A 1 300 ? 8.531 26.453 19.719 1 90.88 300 ASP A N 1
ATOM 2328 C CA . ASP A 1 300 ? 8.266 27.875 19.703 1 90.88 300 ASP A CA 1
ATOM 2329 C C . ASP A 1 300 ? 6.844 28.188 20.172 1 90.88 300 ASP A C 1
ATOM 2331 O O . ASP A 1 300 ? 6.613 29.141 20.922 1 90.88 300 ASP A O 1
ATOM 2335 N N . GLU A 1 301 ? 5.941 27.359 19.672 1 85.75 301 GLU A N 1
ATOM 2336 C CA . GLU A 1 301 ? 4.555 27.531 20.094 1 85.75 301 GLU A CA 1
ATOM 2337 C C . GLU A 1 301 ? 4.383 27.281 21.578 1 85.75 301 GLU A C 1
ATOM 2339 O O . GLU A 1 301 ? 3.617 27.969 22.25 1 85.75 301 GLU A O 1
ATOM 2344 N N . TYR A 1 302 ? 5.055 26.266 22.047 1 86.94 302 TYR A N 1
ATOM 2345 C CA . TYR A 1 302 ? 5.02 25.938 23.469 1 86.94 302 TYR A CA 1
ATOM 2346 C C . TYR A 1 302 ? 5.582 27.078 24.297 1 86.94 302 TYR A C 1
ATOM 2348 O O . TYR A 1 302 ? 5.035 27.422 25.359 1 86.94 302 TYR A O 1
ATOM 2356 N N . ILE A 1 303 ? 6.641 27.641 23.844 1 88.81 303 ILE A N 1
ATOM 2357 C CA . ILE A 1 303 ? 7.281 28.734 24.547 1 88.81 303 ILE A CA 1
ATOM 2358 C C . ILE A 1 303 ? 6.355 29.953 24.547 1 88.81 303 ILE A C 1
ATOM 2360 O O . ILE A 1 303 ? 6.211 30.625 25.562 1 88.81 303 ILE A O 1
ATOM 2364 N N . ALA A 1 304 ? 5.688 30.172 23.469 1 84.69 304 ALA A N 1
ATOM 2365 C CA . ALA A 1 304 ? 4.852 31.359 23.297 1 84.69 304 ALA A CA 1
ATOM 2366 C C . ALA A 1 304 ? 3.555 31.234 24.094 1 84.69 304 ALA A C 1
ATOM 2368 O O . ALA A 1 304 ? 3.062 32.219 24.656 1 84.69 304 ALA A O 1
ATOM 2369 N N . ASN A 1 305 ? 2.99 30.016 24.141 1 82.38 305 ASN A N 1
ATOM 2370 C CA . ASN A 1 305 ? 1.631 29.891 24.656 1 82.38 305 ASN A CA 1
ATOM 2371 C C . ASN A 1 305 ? 1.59 29.062 25.938 1 82.38 305 ASN A C 1
ATOM 2373 O O . ASN A 1 305 ? 0.605 29.094 26.672 1 82.38 305 ASN A O 1
ATOM 2377 N N . GLY A 1 306 ? 2.576 28.406 26.219 1 78.81 306 GLY A N 1
ATOM 2378 C CA . GLY A 1 306 ? 2.629 27.594 27.422 1 78.81 306 GLY A CA 1
ATOM 2379 C C . GLY A 1 306 ? 1.881 26.281 27.266 1 78.81 306 GLY A C 1
ATOM 2380 O O . GLY A 1 306 ? 1.314 25.984 26.219 1 78.81 306 GLY A O 1
ATOM 2381 N N . PRO A 1 307 ? 1.901 25.375 28.25 1 72.88 307 PRO A N 1
ATOM 2382 C CA . PRO A 1 307 ? 1.282 24.047 28.188 1 72.88 307 PRO A CA 1
ATOM 2383 C C . PRO A 1 307 ? -0.243 24.109 28.141 1 72.88 307 PRO A C 1
ATOM 2385 O O . PRO A 1 307 ? -0.887 23.203 27.609 1 72.88 307 PRO A O 1
ATOM 2388 N N . VAL A 1 308 ? -0.783 25.094 28.734 1 63.62 308 VAL A N 1
ATOM 2389 C CA . VAL A 1 308 ? -2.232 25.141 28.922 1 63.62 308 VAL A CA 1
ATOM 2390 C C . VAL A 1 308 ? -2.881 25.719 27.656 1 63.62 308 VAL A C 1
ATOM 2392 O O . VAL A 1 308 ? -3.936 25.25 27.219 1 63.62 308 VAL A O 1
ATOM 2395 N N . ASN A 1 309 ? -2.344 26.688 27.219 1 56.53 309 ASN A N 1
ATOM 2396 C CA . ASN A 1 309 ? -2.996 27.453 26.156 1 56.53 309 ASN A CA 1
ATOM 2397 C C . ASN A 1 309 ? -2.598 26.922 24.766 1 56.53 309 ASN A C 1
ATOM 2399 O O . ASN A 1 309 ? -3.049 27.438 23.75 1 56.53 309 ASN A O 1
ATOM 2403 N N . ALA A 1 310 ? -1.675 26.016 24.75 1 52.84 310 ALA A N 1
ATOM 2404 C CA . ALA A 1 310 ? -1.251 25.5 23.453 1 52.84 310 ALA A CA 1
ATOM 2405 C C . ALA A 1 310 ? -2.393 24.781 22.75 1 52.84 310 ALA A C 1
ATOM 2407 O O . ALA A 1 310 ? -3.268 24.203 23.406 1 52.84 310 ALA A O 1
ATOM 2408 N N . SER A 1 311 ? -2.713 25.172 21.516 1 53.84 311 SER A N 1
ATOM 2409 C CA . SER A 1 311 ? -3.793 24.625 20.703 1 53.84 311 SER A CA 1
ATOM 2410 C C . SER A 1 311 ? -3.926 23.109 20.922 1 53.84 311 SER A C 1
ATOM 2412 O O . SER A 1 311 ? -2.926 22.422 21.125 1 53.84 311 SER A O 1
ATOM 2414 N N . ALA A 1 312 ? -5.062 22.719 21.453 1 47.41 312 ALA A N 1
ATOM 2415 C CA . ALA A 1 312 ? -5.434 21.328 21.75 1 47.41 312 ALA A CA 1
ATOM 2416 C C . ALA A 1 312 ? -4.773 20.359 20.781 1 47.41 312 ALA A C 1
ATOM 2418 O O . ALA A 1 312 ? -4.422 19.234 21.156 1 47.41 312 ALA A O 1
ATOM 2419 N N . ASP A 1 313 ? -4.562 20.812 19.547 1 50.12 313 ASP A N 1
ATOM 2420 C CA . ASP A 1 313 ? -4.141 19.891 18.5 1 50.12 313 ASP A CA 1
ATOM 2421 C C . ASP A 1 313 ? -2.617 19.859 18.375 1 50.12 313 ASP A C 1
ATOM 2423 O O . ASP A 1 313 ? -2.064 19.031 17.656 1 50.12 313 ASP A O 1
ATOM 2427 N N . ALA A 1 314 ? -1.979 20.844 19.141 1 53.5 314 ALA A N 1
ATOM 2428 C CA . ALA A 1 314 ? -0.536 20.969 18.938 1 53.5 314 ALA A CA 1
ATOM 2429 C C . ALA A 1 314 ? 0.222 20.016 19.859 1 53.5 314 ALA A C 1
ATOM 2431 O O . ALA A 1 314 ? -0.13 19.859 21.031 1 53.5 314 ALA A O 1
ATOM 2432 N N . PRO A 1 315 ? 1.08 19.172 19.281 1 60.69 315 PRO A N 1
ATOM 2433 C CA . PRO A 1 315 ? 1.879 18.297 20.141 1 60.69 315 PRO A CA 1
ATOM 2434 C C . PRO A 1 315 ? 2.578 19.062 21.266 1 60.69 315 PRO A C 1
ATOM 2436 O O . PRO A 1 315 ? 3.107 20.156 21.047 1 60.69 315 PRO A O 1
ATOM 2439 N N . HIS A 1 316 ? 2.357 18.766 22.453 1 69.75 316 HIS A N 1
ATOM 2440 C CA . HIS A 1 316 ? 3.047 19.344 23.609 1 69.75 316 HIS A CA 1
ATOM 2441 C C . HIS A 1 316 ? 4.539 19.031 23.578 1 69.75 316 HIS A C 1
ATOM 2443 O O . HIS A 1 316 ? 4.941 17.906 23.906 1 69.75 316 HIS A O 1
ATOM 2449 N N . VAL A 1 317 ? 5.301 19.922 22.891 1 84.62 317 VAL A N 1
ATOM 2450 C CA . VAL A 1 317 ? 6.738 19.719 22.75 1 84.62 317 VAL A CA 1
ATOM 2451 C C . VAL A 1 317 ? 7.488 20.734 23.609 1 84.62 317 VAL A C 1
ATOM 2453 O O . VAL A 1 317 ? 7.609 21.906 23.219 1 84.62 317 VAL A O 1
ATOM 2456 N N . ASP A 1 318 ? 7.973 20.344 24.797 1 89.94 318 ASP A N 1
ATOM 2457 C CA . ASP A 1 318 ? 8.867 21.156 25.609 1 89.94 318 ASP A CA 1
ATOM 2458 C C . ASP A 1 318 ? 10.32 20.953 25.219 1 89.94 318 ASP A C 1
ATOM 2460 O O . ASP A 1 318 ? 10.609 20.281 24.219 1 89.94 318 ASP A O 1
ATOM 2464 N N . VAL A 1 319 ? 11.203 21.578 25.938 1 92.75 319 VAL A N 1
ATOM 2465 C CA . VAL A 1 319 ? 12.625 21.531 25.578 1 92.75 319 VAL A CA 1
ATOM 2466 C C . VAL A 1 319 ? 13.117 20.078 25.625 1 92.75 319 VAL A C 1
ATOM 2468 O O . VAL A 1 319 ? 13.781 19.625 24.688 1 92.75 319 VAL A O 1
ATOM 2471 N N . LEU A 1 320 ? 12.773 19.344 26.625 1 92 320 LEU A N 1
ATOM 2472 C CA . LEU A 1 320 ? 13.242 17.984 26.781 1 92 320 LEU A CA 1
ATOM 2473 C C . LEU A 1 320 ? 12.664 17.078 25.688 1 92 320 LEU A C 1
ATOM 2475 O O . LEU A 1 320 ? 13.375 16.25 25.125 1 92 320 LEU A O 1
ATOM 2479 N N . SER A 1 321 ? 11.359 17.219 25.469 1 92.44 321 SER A N 1
ATOM 2480 C CA . SER A 1 321 ? 10.734 16.422 24.422 1 92.44 321 SER A CA 1
ATOM 2481 C C . SER A 1 321 ? 11.297 16.766 23.047 1 92.44 321 SER A C 1
ATOM 2483 O O . SER A 1 321 ? 11.477 15.891 22.203 1 92.44 321 SER A O 1
ATOM 2485 N N . CYS A 1 322 ? 11.5 18.031 22.828 1 94.81 322 CYS A N 1
ATOM 2486 C CA . CYS A 1 322 ? 12.109 18.453 21.562 1 94.81 322 CYS A CA 1
ATOM 2487 C C . CYS A 1 322 ? 13.5 17.859 21.406 1 94.81 322 CYS A C 1
ATOM 2489 O O . CYS A 1 322 ? 13.836 17.359 20.328 1 94.81 322 CYS A O 1
ATOM 2491 N N . ALA A 1 323 ? 14.273 17.906 22.469 1 94.69 323 ALA A N 1
ATOM 2492 C CA . ALA A 1 323 ? 15.625 17.344 22.438 1 94.69 323 ALA A CA 1
ATOM 2493 C C . ALA A 1 323 ? 15.594 15.859 22.109 1 94.69 323 ALA A C 1
ATOM 2495 O O . ALA A 1 323 ? 16.391 15.383 21.297 1 94.69 323 ALA A O 1
ATOM 2496 N N . THR A 1 324 ? 14.727 15.133 22.703 1 93.31 324 THR A N 1
ATOM 2497 C CA . THR A 1 324 ? 14.586 13.703 22.469 1 93.31 324 THR A CA 1
ATOM 2498 C C . THR A 1 324 ? 14.234 13.422 21.016 1 93.31 324 THR A C 1
ATOM 2500 O O . THR A 1 324 ? 14.789 12.508 20.406 1 93.31 324 THR A O 1
ATOM 2503 N N . LYS A 1 325 ? 13.305 14.195 20.5 1 94.5 325 LYS A N 1
ATOM 2504 C CA . LYS A 1 325 ? 12.859 14.016 19.109 1 94.5 325 LYS A CA 1
ATOM 2505 C C . LYS A 1 325 ? 13.977 14.32 18.125 1 94.5 325 LYS A C 1
ATOM 2507 O O . LYS A 1 325 ? 14.117 13.633 17.109 1 94.5 325 LYS A O 1
ATOM 2512 N N . LEU A 1 326 ? 14.758 15.344 18.406 1 96.44 326 LEU A N 1
ATOM 2513 C CA . LEU A 1 326 ? 15.859 15.703 17.516 1 96.44 326 LEU A CA 1
ATOM 2514 C C . LEU A 1 326 ? 16.953 14.648 17.547 1 96.44 326 LEU A C 1
ATOM 2516 O O . LEU A 1 326 ? 17.531 14.32 16.516 1 96.44 326 LEU A O 1
ATOM 2520 N N . LYS A 1 327 ? 17.25 14.148 18.734 1 94.88 327 LYS A N 1
ATOM 2521 C CA . LYS A 1 327 ? 18.219 13.062 18.844 1 94.88 327 LYS A CA 1
ATOM 2522 C C . LYS A 1 327 ? 17.766 11.836 18.062 1 94.88 327 LYS A C 1
ATOM 2524 O O . LYS A 1 327 ? 18.578 11.195 17.391 1 94.88 327 LYS A O 1
ATOM 2529 N N . ALA A 1 328 ? 16.516 11.516 18.203 1 93.88 328 ALA A N 1
ATOM 2530 C CA . ALA A 1 328 ? 15.961 10.383 17.484 1 93.88 328 ALA A CA 1
ATOM 2531 C C . ALA A 1 328 ? 16.094 10.586 15.969 1 93.88 328 ALA A C 1
ATOM 2533 O O . ALA A 1 328 ? 16.344 9.633 15.227 1 93.88 328 ALA A O 1
ATOM 2534 N N . LEU A 1 329 ? 15.875 11.82 15.523 1 96.5 329 LEU A N 1
ATOM 2535 C CA . LEU A 1 329 ? 15.984 12.125 14.102 1 96.5 329 LEU A CA 1
ATOM 2536 C C . LEU A 1 329 ? 17.422 11.945 13.609 1 96.5 329 LEU A C 1
ATOM 2538 O O . LEU A 1 329 ? 17.641 11.414 12.523 1 96.5 329 LEU A O 1
ATOM 2542 N N . VAL A 1 330 ? 18.375 12.414 14.391 1 96.94 330 VAL A N 1
ATOM 2543 C CA . VAL A 1 330 ? 19.781 12.258 14.039 1 96.94 330 VAL A CA 1
ATOM 2544 C C . VAL A 1 330 ? 20.125 10.781 13.898 1 96.94 330 VAL A C 1
ATOM 2546 O O . VAL A 1 330 ? 20.781 10.375 12.945 1 96.94 330 VAL A O 1
ATOM 2549 N N . ASN A 1 331 ? 19.656 10.016 14.805 1 95.06 331 ASN A N 1
ATOM 2550 C CA . ASN A 1 331 ? 19.891 8.578 14.75 1 95.06 331 ASN A CA 1
ATOM 2551 C C . ASN A 1 331 ? 19.234 7.953 13.516 1 95.06 331 ASN A C 1
ATOM 2553 O O . ASN A 1 331 ? 19.828 7.074 12.883 1 95.06 331 ASN A O 1
ATOM 2557 N N . ALA A 1 332 ? 18.047 8.398 13.25 1 94.81 332 ALA A N 1
ATOM 2558 C CA . ALA A 1 332 ? 17.328 7.867 12.094 1 94.81 332 ALA A CA 1
ATOM 2559 C C . ALA A 1 332 ? 18.078 8.18 10.797 1 94.81 332 ALA A C 1
ATOM 2561 O O . ALA A 1 332 ? 18.141 7.348 9.891 1 94.81 332 ALA A O 1
ATOM 2562 N N . ILE A 1 333 ? 18.609 9.398 10.68 1 97 333 ILE A N 1
ATOM 2563 C CA . ILE A 1 333 ? 19.375 9.812 9.508 1 97 333 ILE A CA 1
ATOM 2564 C C . ILE A 1 333 ? 20.609 8.922 9.359 1 97 333 ILE A C 1
ATOM 2566 O O . ILE A 1 333 ? 20.875 8.406 8.273 1 97 333 ILE A O 1
ATOM 2570 N N . ASP A 1 334 ? 21.266 8.719 10.445 1 95.56 334 ASP A N 1
ATOM 2571 C CA . ASP A 1 334 ? 22.484 7.914 10.438 1 95.56 334 ASP A CA 1
ATOM 2572 C C . ASP A 1 334 ? 22.188 6.469 10.047 1 95.56 334 ASP A C 1
ATOM 2574 O O . ASP A 1 334 ? 22.891 5.887 9.219 1 95.56 334 ASP A O 1
ATOM 2578 N N . GLU A 1 335 ? 21.188 5.914 10.609 1 93 335 GLU A N 1
ATOM 2579 C CA . GLU A 1 335 ? 20.812 4.535 10.328 1 93 335 GLU A CA 1
ATOM 2580 C C . GLU A 1 335 ? 20.406 4.359 8.867 1 93 335 GLU A C 1
ATOM 2582 O O . GLU A 1 335 ? 20.797 3.383 8.227 1 93 335 GLU A O 1
ATOM 2587 N N . PHE A 1 336 ? 19.641 5.258 8.391 1 94.06 336 PHE A N 1
ATOM 2588 C CA . PHE A 1 336 ? 19.172 5.18 7.016 1 94.06 336 PHE A CA 1
ATOM 2589 C C . PHE A 1 336 ? 20.344 5.27 6.043 1 94.06 336 PHE A C 1
ATOM 2591 O O . PHE A 1 336 ? 20.422 4.496 5.082 1 94.06 336 PHE A O 1
ATOM 2598 N N . TYR A 1 337 ? 21.234 6.195 6.324 1 94.69 337 TYR A N 1
ATOM 2599 C CA . TYR A 1 337 ? 22.391 6.363 5.457 1 94.69 337 TYR A CA 1
ATOM 2600 C C . TYR A 1 337 ? 23.297 5.129 5.492 1 94.69 337 TYR A C 1
ATOM 2602 O O . TYR A 1 337 ? 23.75 4.652 4.453 1 94.69 337 TYR A O 1
ATOM 2610 N N . GLN A 1 338 ? 23.531 4.598 6.629 1 93.56 338 GLN A N 1
ATOM 2611 C CA . GLN A 1 338 ? 24.391 3.428 6.773 1 93.56 338 GLN A CA 1
ATOM 2612 C C . GLN A 1 338 ? 23.781 2.207 6.094 1 93.56 338 GLN A C 1
ATOM 2614 O O . GLN A 1 338 ? 24.5 1.391 5.508 1 93.56 338 GLN A O 1
ATOM 2619 N N . ASP A 1 339 ? 22.516 2.07 6.199 1 89.69 339 ASP A N 1
ATOM 2620 C CA . ASP A 1 339 ? 21.828 0.974 5.535 1 89.69 339 ASP A CA 1
ATOM 2621 C C . ASP A 1 339 ? 22.016 1.035 4.023 1 89.69 339 ASP A C 1
ATOM 2623 O O . ASP A 1 339 ? 22.172 0.002 3.367 1 89.69 339 ASP A O 1
ATOM 2627 N N . ARG A 1 340 ? 22.016 2.26 3.557 1 91.12 340 ARG A N 1
ATOM 2628 C CA . ARG A 1 340 ? 22.188 2.441 2.119 1 91.12 340 ARG A CA 1
ATOM 2629 C C . ARG A 1 340 ? 23.625 2.131 1.707 1 91.12 340 ARG A C 1
ATOM 2631 O O . ARG A 1 340 ? 23.859 1.533 0.654 1 91.12 340 ARG A O 1
ATOM 2638 N N . VAL A 1 341 ? 24.531 2.521 2.527 1 90.81 341 VAL A N 1
ATOM 2639 C CA . VAL A 1 341 ? 25.938 2.248 2.262 1 90.81 341 VAL A CA 1
ATOM 2640 C C . VAL A 1 341 ? 26.188 0.74 2.268 1 90.81 341 VAL A C 1
ATOM 2642 O O . VAL A 1 341 ? 26.812 0.204 1.355 1 90.81 341 VAL A O 1
ATOM 2645 N N . ASP A 1 342 ? 25.625 0.063 3.188 1 87.06 342 ASP A N 1
ATOM 2646 C CA . ASP A 1 342 ? 25.812 -1.378 3.336 1 87.06 342 ASP A CA 1
ATOM 2647 C C . ASP A 1 342 ? 25.203 -2.133 2.16 1 87.06 342 ASP A C 1
ATOM 2649 O O . ASP A 1 342 ? 25.672 -3.201 1.781 1 87.06 342 ASP A O 1
ATOM 2653 N N . SER A 1 343 ? 24.219 -1.557 1.58 1 83.81 343 SER A N 1
ATOM 2654 C CA . SER A 1 343 ? 23.531 -2.209 0.474 1 83.81 343 SER A CA 1
ATOM 2655 C C . SER A 1 343 ? 24.078 -1.754 -0.872 1 83.81 343 SER A C 1
ATOM 2657 O O . SER A 1 343 ? 23.578 -2.152 -1.924 1 83.81 343 SER A O 1
ATOM 2659 N N . GLY A 1 344 ? 25.031 -0.91 -0.779 1 85.06 344 GLY A N 1
ATOM 2660 C CA . GLY A 1 344 ? 25.656 -0.418 -2.002 1 85.06 344 GLY A CA 1
ATOM 2661 C C . GLY A 1 344 ? 24.766 0.544 -2.77 1 85.06 344 GLY A C 1
ATOM 2662 O O . GLY A 1 344 ? 24.859 0.639 -3.996 1 85.06 344 GLY A O 1
ATOM 2663 N N . LEU A 1 345 ? 23.875 1.164 -2.131 1 84.19 345 LEU A N 1
ATOM 2664 C CA . LEU A 1 345 ? 22.891 2.039 -2.771 1 84.19 345 LEU A CA 1
ATOM 2665 C C . LEU A 1 345 ? 23.188 3.502 -2.455 1 84.19 345 LEU A C 1
ATOM 2667 O O . LEU A 1 345 ? 22.344 4.371 -2.688 1 84.19 345 LEU A O 1
ATOM 2671 N N . GLU A 1 346 ? 24.297 3.811 -1.881 1 87.62 346 GLU A N 1
ATOM 2672 C CA . GLU A 1 346 ? 24.641 5.184 -1.534 1 87.62 346 GLU A CA 1
ATOM 2673 C C . GLU A 1 346 ? 24.828 6.039 -2.785 1 87.62 346 GLU A C 1
ATOM 2675 O O . GLU A 1 346 ? 25.359 5.562 -3.797 1 87.62 346 GLU A O 1
ATOM 2680 N N . THR A 1 347 ? 24.281 7.16 -2.781 1 90.31 347 THR A N 1
ATOM 2681 C CA . THR A 1 347 ? 24.438 8.141 -3.848 1 90.31 347 THR A CA 1
ATOM 2682 C C . THR A 1 347 ? 24.938 9.469 -3.287 1 90.31 347 THR A C 1
ATOM 2684 O O . THR A 1 347 ? 24.844 9.719 -2.086 1 90.31 347 THR A O 1
ATOM 2687 N N . ARG A 1 348 ? 25.531 10.234 -4.082 1 91 348 ARG A N 1
ATOM 2688 C CA . ARG A 1 348 ? 25.984 11.57 -3.689 1 91 348 ARG A CA 1
ATOM 2689 C C . ARG A 1 348 ? 24.812 12.414 -3.191 1 91 348 ARG A C 1
ATOM 2691 O O . ARG A 1 348 ? 24.938 13.141 -2.203 1 91 348 ARG A O 1
ATOM 2698 N N . ASP A 1 349 ? 23.734 12.266 -3.865 1 92.5 349 ASP A N 1
ATOM 2699 C CA . ASP A 1 349 ? 22.562 13.031 -3.482 1 92.5 349 ASP A CA 1
ATOM 2700 C C . ASP A 1 349 ? 22.109 12.672 -2.07 1 92.5 349 ASP A C 1
ATOM 2702 O O . ASP A 1 349 ? 21.688 13.547 -1.303 1 92.5 349 ASP A O 1
ATOM 2706 N N . LEU A 1 350 ? 22.156 11.461 -1.736 1 94.12 350 LEU A N 1
ATOM 2707 C CA . LEU A 1 350 ? 21.781 11 -0.402 1 94.12 350 LEU A CA 1
ATOM 2708 C C . LEU A 1 350 ? 22.688 11.617 0.657 1 94.12 350 LEU A C 1
ATOM 2710 O O . LEU A 1 350 ? 22.219 12.062 1.705 1 94.12 350 LEU A O 1
ATOM 2714 N N . ALA A 1 351 ? 23.938 11.617 0.386 1 93.56 351 ALA A N 1
ATOM 2715 C CA . ALA A 1 351 ? 24.922 12.188 1.308 1 93.56 351 ALA A CA 1
ATOM 2716 C C . ALA A 1 351 ? 24.688 13.688 1.497 1 93.56 351 ALA A C 1
ATOM 2718 O O . ALA A 1 351 ? 24.766 14.195 2.615 1 93.56 351 ALA A O 1
ATOM 2719 N N . VAL A 1 352 ? 24.438 14.359 0.438 1 94.44 352 VAL A N 1
ATOM 2720 C CA . VAL A 1 352 ? 24.188 15.797 0.473 1 94.44 352 VAL A CA 1
ATOM 2721 C C . VAL A 1 352 ? 22.969 16.094 1.332 1 94.44 352 VAL A C 1
ATOM 2723 O O . VAL A 1 352 ? 22.984 17.016 2.15 1 94.44 352 VAL A O 1
ATOM 2726 N N . ARG A 1 353 ? 21.922 15.336 1.166 1 95.38 353 ARG A N 1
ATOM 2727 C CA . ARG A 1 353 ? 20.688 15.539 1.923 1 95.38 353 ARG A CA 1
ATOM 2728 C C . ARG A 1 353 ? 20.906 15.219 3.398 1 95.38 353 ARG A C 1
ATOM 2730 O O . ARG A 1 353 ? 20.375 15.914 4.27 1 95.38 353 ARG A O 1
ATOM 2737 N N . ALA A 1 354 ? 21.594 14.133 3.633 1 96.38 354 ALA A N 1
ATOM 2738 C CA . ALA A 1 354 ? 21.906 13.781 5.016 1 96.38 354 ALA A CA 1
ATOM 2739 C C . ALA A 1 354 ? 22.688 14.898 5.703 1 96.38 354 ALA A C 1
ATOM 274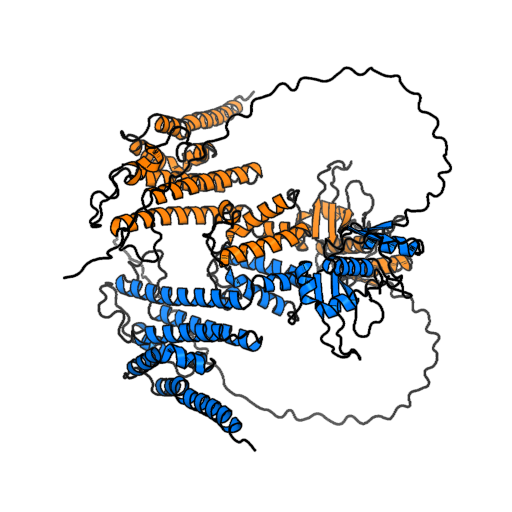1 O O . ALA A 1 354 ? 22.359 15.305 6.82 1 96.38 354 ALA A O 1
ATOM 2742 N N . ALA A 1 355 ? 23.703 15.422 5.027 1 95.38 355 ALA A N 1
ATOM 2743 C CA . ALA A 1 355 ? 24.516 16.5 5.566 1 95.38 355 ALA A CA 1
ATOM 2744 C C . ALA A 1 355 ? 23.672 17.75 5.828 1 95.38 355 ALA A C 1
ATOM 2746 O O . ALA A 1 355 ? 23.781 18.375 6.883 1 95.38 355 ALA A O 1
ATOM 2747 N N . ALA A 1 356 ? 22.844 18.047 4.879 1 96.06 356 ALA A N 1
ATOM 2748 C CA . ALA A 1 356 ? 22 19.234 4.996 1 96.06 356 ALA A CA 1
ATOM 2749 C C . ALA A 1 356 ? 21.094 19.141 6.219 1 96.06 356 ALA A C 1
ATOM 2751 O O . ALA A 1 356 ? 20.922 20.109 6.949 1 96.06 356 ALA A O 1
ATOM 2752 N N . ALA A 1 357 ? 20.469 17.984 6.406 1 97.38 357 ALA A N 1
ATOM 2753 C CA . ALA A 1 357 ? 19.578 17.797 7.543 1 97.38 357 ALA A CA 1
ATOM 2754 C C . ALA A 1 357 ? 20.328 17.906 8.867 1 97.38 357 ALA A C 1
ATOM 2756 O O . ALA A 1 357 ? 19.875 18.578 9.789 1 97.38 357 ALA A O 1
ATOM 2757 N N . LEU A 1 358 ? 21.484 17.25 8.938 1 97.12 358 LEU A N 1
ATOM 2758 C CA . LEU A 1 358 ? 22.281 17.234 10.164 1 97.12 358 LEU A CA 1
ATOM 2759 C C . LEU A 1 358 ? 22.797 18.641 10.492 1 97.12 358 LEU A C 1
ATOM 2761 O O . LEU A 1 358 ? 22.734 19.062 11.648 1 97.12 358 LEU A O 1
ATOM 2765 N N . VAL A 1 359 ? 23.266 19.344 9.477 1 96.25 359 VAL A N 1
ATOM 2766 C CA . VAL A 1 359 ? 23.781 20.703 9.664 1 96.25 359 VAL A CA 1
ATOM 2767 C C . VAL A 1 359 ? 22.641 21.625 10.086 1 96.25 359 VAL A C 1
ATOM 2769 O O . VAL A 1 359 ? 22.828 22.5 10.93 1 96.25 359 VAL A O 1
ATOM 2772 N N . THR A 1 360 ? 21.469 21.469 9.508 1 97.06 360 THR A N 1
ATOM 2773 C CA . THR A 1 360 ? 20.312 22.281 9.875 1 97.06 360 THR A CA 1
ATOM 2774 C C . THR A 1 360 ? 19.953 22.078 11.336 1 97.06 360 THR A C 1
ATOM 2776 O O . THR A 1 360 ? 19.672 23.031 12.062 1 97.06 360 THR A O 1
ATOM 2779 N N . ILE A 1 361 ? 19.922 20.797 11.781 1 97.94 361 ILE A N 1
ATOM 2780 C CA . ILE A 1 361 ? 19.625 20.5 13.172 1 97.94 361 ILE A CA 1
ATOM 2781 C C . ILE A 1 361 ? 20.625 21.188 14.086 1 97.94 361 ILE A C 1
ATOM 2783 O O . ILE A 1 361 ? 20.25 21.859 15.047 1 97.94 361 ILE A O 1
ATOM 2787 N N . LEU A 1 362 ? 21.891 21.031 13.719 1 96.75 362 LEU A N 1
ATOM 2788 C CA . LEU A 1 362 ? 22.953 21.609 14.539 1 96.75 362 LEU A CA 1
ATOM 2789 C C . LEU A 1 362 ? 22.875 23.125 14.555 1 96.75 362 LEU A C 1
ATOM 2791 O O . LEU A 1 362 ? 23.031 23.75 15.609 1 96.75 362 LEU A O 1
ATOM 2795 N N . ASP A 1 363 ? 22.641 23.75 13.461 1 97.25 363 ASP A N 1
ATOM 2796 C CA . ASP A 1 363 ? 22.547 25.203 13.344 1 97.25 363 ASP A CA 1
ATOM 2797 C C . ASP A 1 363 ? 21.406 25.75 14.195 1 97.25 363 ASP A C 1
ATOM 2799 O O . ASP A 1 363 ? 21.578 26.719 14.938 1 97.25 363 ASP A O 1
ATOM 2803 N N . ARG A 1 364 ? 20.266 25.141 14.125 1 97.44 364 ARG A N 1
ATOM 2804 C CA . ARG A 1 364 ? 19.078 25.609 14.852 1 97.44 364 ARG A CA 1
ATOM 2805 C C . ARG A 1 364 ? 19.234 25.359 16.344 1 97.44 364 ARG A C 1
ATOM 2807 O O . ARG A 1 364 ? 18.75 26.156 17.172 1 97.44 364 ARG A O 1
ATOM 2814 N N . VAL A 1 365 ? 19.891 24.266 16.703 1 97.12 365 VAL A N 1
ATOM 2815 C CA . VAL A 1 365 ? 20.141 23.984 18.109 1 97.12 365 VAL A CA 1
ATOM 2816 C C . VAL A 1 365 ? 21.109 25.016 18.688 1 97.12 365 VAL A C 1
ATOM 2818 O O . VAL A 1 365 ? 20.891 25.531 19.781 1 97.12 365 VAL A O 1
ATOM 2821 N N . THR A 1 366 ? 22.188 25.359 17.969 1 96.62 366 THR A N 1
ATOM 2822 C CA . THR A 1 366 ? 23.203 26.297 18.453 1 96.62 366 THR A CA 1
ATOM 2823 C C . THR A 1 366 ? 22.641 27.719 18.516 1 96.62 366 THR A C 1
ATOM 2825 O O . THR A 1 366 ? 23.156 28.562 19.25 1 96.62 366 THR A O 1
ATOM 2828 N N . ASP A 1 367 ? 21.562 27.984 17.812 1 96.12 367 ASP A N 1
ATOM 2829 C CA . ASP A 1 367 ? 20.891 29.281 17.844 1 96.12 367 ASP A CA 1
ATOM 2830 C C . ASP A 1 367 ? 20.062 29.438 19.125 1 96.12 367 ASP A C 1
ATOM 2832 O O . ASP A 1 367 ? 19.641 30.547 19.469 1 96.12 367 ASP A O 1
ATOM 2836 N N . ARG A 1 368 ? 19.906 28.328 19.859 1 95.62 368 ARG A N 1
ATOM 2837 C CA . ARG A 1 368 ? 18.953 28.359 20.969 1 95.62 368 ARG A CA 1
ATOM 2838 C C . ARG A 1 368 ? 19.641 28.078 22.297 1 95.62 368 ARG A C 1
ATOM 2840 O O . ARG A 1 368 ? 19.141 27.297 23.109 1 95.62 368 ARG A O 1
ATOM 2847 N N . ASN A 1 369 ? 20.812 28.656 22.453 1 94.38 369 ASN A N 1
ATOM 2848 C CA . ASN A 1 369 ? 21.547 28.562 23.719 1 94.38 369 ASN A CA 1
ATOM 2849 C C . ASN A 1 369 ? 21.078 29.625 24.703 1 94.38 369 ASN A C 1
ATOM 2851 O O . ASN A 1 369 ? 21.844 30.531 25.047 1 94.38 369 ASN A O 1
ATOM 2855 N N . CYS A 1 370 ? 19.828 29.531 25.125 1 93.69 370 CYS A N 1
ATOM 2856 C CA . CYS A 1 370 ? 19.234 30.453 26.078 1 93.69 370 CYS A CA 1
ATOM 2857 C C . CYS A 1 370 ? 18.125 29.766 26.875 1 93.69 370 CYS A C 1
ATOM 2859 O O . CYS A 1 370 ? 17.688 28.672 26.5 1 93.69 370 CYS A O 1
ATOM 2861 N N . ASN A 1 371 ? 17.797 30.344 28.016 1 93.25 371 ASN A N 1
ATOM 2862 C CA . ASN A 1 371 ? 16.625 29.875 28.734 1 93.25 371 ASN A CA 1
ATOM 2863 C C . ASN A 1 371 ? 15.344 30.125 27.953 1 93.25 371 ASN A C 1
ATOM 2865 O O . ASN A 1 371 ? 14.891 31.266 27.828 1 93.25 371 ASN A O 1
ATOM 2869 N N . ALA A 1 372 ? 14.719 29.078 27.484 1 92.5 372 ALA A N 1
ATOM 2870 C CA . ALA A 1 372 ? 13.57 29.156 26.578 1 92.5 372 ALA A CA 1
ATOM 2871 C C . ALA A 1 372 ? 12.367 29.781 27.281 1 92.5 372 ALA A C 1
ATOM 2873 O O . ALA A 1 372 ? 11.469 30.328 26.641 1 92.5 372 ALA A O 1
ATOM 2874 N N . TYR A 1 373 ? 12.445 29.703 28.641 1 89.31 373 TYR A N 1
ATOM 2875 C CA . TYR A 1 373 ? 11.242 30.094 29.375 1 89.31 373 TYR A CA 1
ATOM 2876 C C . TYR A 1 373 ? 11.484 31.375 30.156 1 89.31 373 TYR A C 1
ATOM 2878 O O . TYR A 1 373 ? 10.719 31.703 31.078 1 89.31 373 TYR A O 1
ATOM 2886 N N . GLU A 1 374 ? 12.516 32.062 30.094 1 85.81 374 GLU A N 1
ATOM 2887 C CA . GLU A 1 374 ? 12.898 33.219 30.859 1 85.81 374 GLU A CA 1
ATOM 2888 C C . GLU A 1 374 ? 11.805 34.281 30.844 1 85.81 374 GLU A C 1
ATOM 2890 O O . GLU A 1 374 ? 11.492 34.906 31.859 1 85.81 374 GLU A O 1
ATOM 2895 N N . ASP A 1 375 ? 11.133 34.625 29.766 1 79.19 375 ASP A N 1
ATOM 2896 C CA . ASP A 1 375 ? 10.188 35.719 29.656 1 79.19 375 ASP A CA 1
ATOM 2897 C C . ASP A 1 375 ? 8.766 35.219 29.453 1 79.19 375 ASP A C 1
ATOM 2899 O O . ASP A 1 375 ? 7.922 35.938 28.906 1 79.19 375 ASP A O 1
ATOM 2903 N N . THR A 1 376 ? 8.68 33.969 29.953 1 80.12 376 THR A N 1
ATOM 2904 C CA . THR A 1 376 ? 7.348 33.438 29.688 1 80.12 376 THR A CA 1
ATOM 2905 C C . THR A 1 376 ? 6.355 33.875 30.766 1 80.12 376 THR A C 1
ATOM 2907 O O . THR A 1 376 ? 6.742 34.125 31.906 1 80.12 376 THR A O 1
ATOM 2910 N N . GLN A 1 377 ? 5.191 34.156 30.406 1 74.44 377 GLN A N 1
ATOM 2911 C CA . GLN A 1 377 ? 4.129 34.562 31.328 1 74.44 377 GLN A CA 1
ATOM 2912 C C . GLN A 1 377 ? 3.104 33.438 31.516 1 74.44 377 GLN A C 1
ATOM 2914 O O . GLN A 1 377 ? 1.896 33.688 31.469 1 74.44 377 GLN A O 1
ATOM 2919 N N . TRP A 1 378 ? 3.625 32.156 31.641 1 73.44 378 TRP A N 1
ATOM 2920 C CA . TRP A 1 378 ? 2.744 30.984 31.688 1 73.44 378 TRP A CA 1
ATOM 2921 C C . TRP A 1 378 ? 1.955 30.953 33 1 73.44 378 TRP A C 1
ATOM 2923 O O . TRP A 1 378 ? 0.877 30.359 33.062 1 73.44 378 TRP A O 1
ATOM 2933 N N . GLY A 1 379 ? 2.252 31.734 33.938 1 66.44 379 GLY A N 1
ATOM 2934 C CA . GLY A 1 379 ? 1.656 31.641 35.25 1 66.44 379 GLY A CA 1
ATOM 2935 C C . GLY A 1 379 ? 2.166 30.469 36.062 1 66.44 379 GLY A C 1
ATOM 2936 O O . GLY A 1 379 ? 1.792 30.281 37.219 1 66.44 379 GLY A O 1
ATOM 2937 N N . ILE A 1 380 ? 2.824 29.484 35.344 1 70.19 380 ILE A N 1
ATOM 2938 C CA . ILE A 1 380 ? 3.389 28.344 36.062 1 70.19 380 ILE A CA 1
ATOM 2939 C C . ILE A 1 380 ? 4.91 28.469 36.125 1 70.19 380 ILE A C 1
ATOM 2941 O O . ILE A 1 380 ? 5.516 29.156 35.281 1 70.19 380 ILE A O 1
ATOM 2945 N N . GLU A 1 381 ? 5.422 27.859 37.156 1 76.88 381 GLU A N 1
ATOM 2946 C CA . GLU A 1 381 ? 6.871 27.906 37.312 1 76.88 381 GLU A CA 1
ATOM 2947 C C . GLU A 1 381 ? 7.586 27.125 36.219 1 76.88 381 GLU A C 1
ATOM 2949 O O . GLU A 1 381 ? 7.277 25.953 36 1 76.88 381 GLU A O 1
ATOM 2954 N N . ALA A 1 382 ? 8.32 27.828 35.5 1 81.81 382 ALA A N 1
ATOM 2955 C CA . ALA A 1 382 ? 9.141 27.203 34.438 1 81.81 382 ALA A CA 1
ATOM 2956 C C . ALA A 1 382 ? 10.359 26.5 35.062 1 81.81 382 ALA A C 1
ATOM 2958 O O . ALA A 1 382 ? 10.828 26.891 36.125 1 81.81 382 ALA A O 1
ATOM 2959 N N . PRO A 1 383 ? 10.781 25.391 34.375 1 85.62 383 PRO A N 1
ATOM 2960 C CA . PRO A 1 383 ? 11.961 24.688 34.906 1 85.62 383 PRO A CA 1
ATOM 2961 C C . PRO A 1 383 ? 13.188 25.594 35 1 85.62 383 PRO A C 1
ATOM 2963 O O . PRO A 1 383 ? 13.406 26.453 34.156 1 85.62 383 PRO A O 1
ATOM 2966 N N . THR A 1 384 ? 13.961 25.375 36.062 1 86.06 384 THR A N 1
ATOM 2967 C CA . THR A 1 384 ? 15.117 26.219 36.312 1 86.06 384 THR A CA 1
ATOM 2968 C C . THR A 1 384 ? 16.406 25.531 35.844 1 86.06 384 THR A C 1
ATOM 2970 O O . THR A 1 384 ? 17.406 26.188 35.594 1 86.06 384 THR A O 1
ATOM 2973 N N . SER A 1 385 ? 16.328 24.219 35.625 1 90.56 385 SER A N 1
ATOM 2974 C CA . SER A 1 385 ? 17.516 23.484 35.219 1 90.56 385 SER A CA 1
ATOM 2975 C C . SER A 1 385 ? 17.844 23.766 33.75 1 90.56 385 SER A C 1
ATOM 2977 O O . SER A 1 385 ? 16.953 23.703 32.875 1 90.56 385 SER A O 1
ATOM 2979 N N . PRO A 1 386 ? 19.047 24.062 33.469 1 90.56 386 PRO A N 1
ATOM 2980 C CA . PRO A 1 386 ? 19.438 24.344 32.062 1 90.56 386 PRO A CA 1
ATOM 2981 C C . PRO A 1 386 ? 19.172 23.172 31.125 1 90.56 386 PRO A C 1
ATOM 2983 O O . PRO A 1 386 ? 18.906 23.391 29.938 1 90.56 386 PRO A O 1
ATOM 2986 N N . VAL A 1 387 ? 19.203 22.016 31.641 1 90.56 387 VAL A N 1
ATOM 2987 C CA . VAL A 1 387 ? 18.953 20.828 30.828 1 90.56 387 VAL A CA 1
ATOM 2988 C C . VAL A 1 387 ? 17.484 20.797 30.422 1 90.56 387 VAL A C 1
ATOM 2990 O O . VAL A 1 387 ? 17.141 20.25 29.359 1 90.56 387 VAL A O 1
ATOM 2993 N N . GLU A 1 388 ? 16.641 21.5 31.172 1 92 388 GLU A N 1
ATOM 2994 C CA . GLU A 1 388 ? 15.195 21.453 30.938 1 92 388 GLU A CA 1
ATOM 2995 C C . GLU A 1 388 ? 14.703 22.719 30.25 1 92 388 GLU A C 1
ATOM 2997 O O . GLU A 1 388 ? 13.602 22.75 29.703 1 92 388 GLU A O 1
ATOM 3002 N N . ASN A 1 389 ? 15.555 23.766 30.297 1 93.44 389 ASN A N 1
ATOM 3003 C CA . ASN A 1 389 ? 15.016 25.016 29.766 1 93.44 389 ASN A CA 1
ATOM 3004 C C . ASN A 1 389 ? 15.906 25.578 28.656 1 93.44 389 ASN A C 1
ATOM 3006 O O . ASN A 1 389 ? 15.578 26.609 28.062 1 93.44 389 ASN A O 1
ATOM 3010 N N . ASN A 1 390 ? 17.047 24.938 28.391 1 95.5 390 ASN A N 1
ATOM 3011 C CA . ASN A 1 390 ? 17.969 25.328 27.328 1 95.5 390 ASN A CA 1
ATOM 3012 C C . ASN A 1 390 ? 18.234 24.172 26.375 1 95.5 390 ASN A C 1
ATOM 3014 O O . ASN A 1 390 ? 18.953 23.234 26.719 1 95.5 390 ASN A O 1
ATOM 3018 N N . LEU A 1 391 ? 17.703 24.266 25.156 1 95.81 391 LEU A N 1
ATOM 3019 C CA . LEU A 1 391 ? 17.781 23.188 24.188 1 95.81 391 LEU A CA 1
ATOM 3020 C C . LEU A 1 391 ? 19.234 22.859 23.859 1 95.81 391 LEU A C 1
ATOM 3022 O O . LEU A 1 391 ? 19.594 21.688 23.719 1 95.81 391 LEU A O 1
ATOM 3026 N N . PHE A 1 392 ? 20.062 23.891 23.75 1 96.06 392 PHE A N 1
ATOM 3027 C CA . PHE A 1 392 ? 21.484 23.719 23.484 1 96.06 392 PHE A CA 1
ATOM 3028 C C . PHE A 1 392 ? 22.156 22.891 24.562 1 96.06 392 PHE A C 1
ATOM 3030 O O . PHE A 1 392 ? 22.891 21.953 24.266 1 96.06 392 PHE A O 1
ATOM 3037 N N . VAL A 1 393 ? 21.906 23.203 25.766 1 94.62 393 VAL A N 1
ATOM 3038 C CA . VAL A 1 393 ? 22.5 22.5 26.891 1 94.62 393 VAL A CA 1
ATOM 3039 C C . VAL A 1 393 ? 21.969 21.062 26.953 1 94.62 393 VAL A C 1
ATOM 3041 O O . VAL A 1 393 ? 22.719 20.125 27.266 1 94.62 393 VAL A O 1
ATOM 3044 N N . ALA A 1 394 ? 20.75 20.891 26.656 1 93.56 394 ALA A N 1
ATOM 3045 C CA . ALA A 1 394 ? 20.125 19.578 26.703 1 93.56 394 ALA A CA 1
ATOM 3046 C C . ALA A 1 394 ? 20.75 18.625 25.688 1 93.56 394 ALA A C 1
ATOM 3048 O O . ALA A 1 394 ? 20.844 17.422 25.922 1 93.56 394 ALA A O 1
ATOM 3049 N N . LEU A 1 395 ? 21.188 19.141 24.531 1 95.06 395 LEU A N 1
ATOM 3050 C CA . LEU A 1 395 ? 21.641 18.297 23.438 1 95.06 395 LEU A CA 1
ATOM 3051 C C . LEU A 1 395 ? 23.156 18.281 23.344 1 95.06 395 LEU A C 1
ATOM 3053 O O . LEU A 1 395 ? 23.75 17.266 22.984 1 95.06 395 LEU A O 1
ATOM 3057 N N . ILE A 1 396 ? 23.797 19.391 23.609 1 93.75 396 ILE A N 1
ATOM 3058 C CA . ILE A 1 396 ? 25.25 19.516 23.422 1 93.75 396 ILE A CA 1
ATOM 3059 C C . ILE A 1 396 ? 25.922 19.688 24.781 1 93.75 396 ILE A C 1
ATOM 3061 O O . ILE A 1 396 ? 26.938 19.031 25.062 1 93.75 396 ILE A O 1
ATOM 3065 N N . GLY A 1 397 ? 25.359 20.516 25.656 1 86.38 397 GLY A N 1
ATOM 3066 C CA . GLY A 1 397 ? 25.984 20.891 26.906 1 86.38 397 GLY A CA 1
ATOM 3067 C C . GLY A 1 397 ? 26.016 19.75 27.906 1 86.38 397 GLY A C 1
ATOM 3068 O O . GLY A 1 397 ? 27.016 19.562 28.609 1 86.38 397 GLY A O 1
ATOM 3069 N N . ALA A 1 398 ? 24.812 19.141 28.078 1 73.12 398 ALA A N 1
ATOM 3070 C CA . ALA A 1 398 ? 24.672 18.109 29.109 1 73.12 398 ALA A CA 1
ATOM 3071 C C . ALA A 1 398 ? 25.078 16.75 28.578 1 73.12 398 ALA A C 1
ATOM 3073 O O . ALA A 1 398 ? 24.703 15.719 29.141 1 73.12 398 ALA A O 1
ATOM 3074 N N . SER A 1 399 ? 25.75 16.766 27.5 1 65.12 399 SER A N 1
ATOM 3075 C CA . SER A 1 399 ? 26.047 15.43 26.984 1 65.12 399 SER A CA 1
ATOM 3076 C C . SER A 1 399 ? 26.688 14.547 28.047 1 65.12 399 SER A C 1
ATOM 3078 O O . SER A 1 399 ? 27.672 14.93 28.672 1 65.12 399 SER A O 1
ATOM 3080 N N . ALA A 1 400 ? 25.703 13.734 28.672 1 55.41 400 ALA A N 1
ATOM 3081 C CA . ALA A 1 400 ? 26.078 12.781 29.719 1 55.41 400 ALA A CA 1
ATOM 3082 C C . ALA A 1 400 ? 27.312 11.969 29.297 1 55.41 400 ALA A C 1
ATOM 3084 O O . ALA A 1 400 ? 27.547 11.773 28.094 1 55.41 400 ALA A O 1
ATOM 3085 N N . THR A 1 401 ? 28.016 11.594 30.281 1 59.91 401 THR A N 1
ATOM 3086 C CA . THR A 1 401 ? 29.172 10.703 30.125 1 59.91 401 THR A CA 1
ATOM 3087 C C . THR A 1 401 ? 28.766 9.422 29.406 1 59.91 401 THR A C 1
ATOM 3089 O O . THR A 1 401 ? 27.844 8.727 29.828 1 59.91 401 THR A O 1
ATOM 3092 N N . GLY A 1 402 ? 29.109 9.211 28.109 1 62.22 402 GLY A N 1
ATOM 3093 C CA . GLY A 1 402 ? 28.953 7.953 27.406 1 62.22 402 GLY A CA 1
ATOM 3094 C C . GLY A 1 402 ? 28.078 8.062 26.172 1 62.22 402 GLY A C 1
ATOM 3095 O O . GLY A 1 402 ? 28.047 7.152 25.344 1 62.22 402 GLY A O 1
ATOM 3096 N N . GLU A 1 403 ? 27.219 9.188 26.062 1 73.19 403 GLU A N 1
ATOM 3097 C CA . GLU A 1 403 ? 26.391 9.289 24.875 1 73.19 403 GLU A CA 1
ATOM 3098 C C . GLU A 1 403 ? 27.125 9.992 23.734 1 73.19 403 GLU A C 1
ATOM 3100 O O . GLU A 1 403 ? 27.906 10.914 23.984 1 73.19 403 GLU A O 1
ATOM 3105 N N . PRO A 1 404 ? 26.969 9.469 22.641 1 81.56 404 PRO A N 1
ATOM 3106 C CA . PRO A 1 404 ? 27.641 10.117 21.516 1 81.56 404 PRO A CA 1
ATOM 3107 C C . PRO A 1 404 ? 27.203 11.562 21.328 1 81.56 404 PRO A C 1
ATOM 3109 O O . PRO A 1 404 ? 26.031 11.898 21.531 1 81.56 404 PRO A O 1
ATOM 3112 N N . PRO A 1 405 ? 28.266 12.414 21.078 1 88.69 405 PRO A N 1
ATOM 3113 C CA . PRO A 1 405 ? 27.938 13.82 20.828 1 88.69 405 PRO A CA 1
ATOM 3114 C C . PRO A 1 405 ? 26.938 14 19.672 1 88.69 405 PRO A C 1
ATOM 3116 O O . PRO A 1 405 ? 27.016 13.289 18.672 1 88.69 405 PRO A O 1
ATOM 3119 N N . LEU A 1 406 ? 26.047 14.906 19.859 1 90.88 406 LEU A N 1
ATOM 3120 C CA . LEU A 1 406 ? 24.969 15.133 18.906 1 90.88 406 LEU A CA 1
ATOM 3121 C C . LEU A 1 406 ? 25.531 15.375 17.516 1 90.88 406 LEU A C 1
ATOM 3123 O O . LEU A 1 406 ? 26.391 16.25 17.312 1 90.88 406 LEU A O 1
ATOM 3127 N N . VAL A 1 407 ? 25.172 14.656 16.547 1 94.62 407 VAL A N 1
ATOM 3128 C CA . VAL A 1 407 ? 25.312 14.852 15.109 1 94.62 407 VAL A CA 1
ATOM 3129 C C . VAL A 1 407 ? 26.734 14.492 14.672 1 94.62 407 VAL A C 1
ATOM 3131 O O . VAL A 1 407 ? 26.984 14.234 13.492 1 94.62 407 VAL A O 1
ATOM 3134 N N . ILE A 1 408 ? 27.703 14.453 15.57 1 92.75 408 ILE A N 1
ATOM 3135 C CA . ILE A 1 408 ? 29.125 14.375 15.234 1 92.75 408 ILE A CA 1
ATOM 3136 C C . ILE A 1 408 ? 29.406 13.055 14.523 1 92.75 408 ILE A C 1
ATOM 3138 O O . ILE A 1 408 ? 29.953 13.039 13.422 1 92.75 408 ILE A O 1
ATOM 3142 N N . ASP A 1 409 ? 28.984 11.961 15.078 1 92.12 409 ASP A N 1
ATOM 3143 C CA . ASP A 1 409 ? 29.219 10.648 14.484 1 92.12 409 ASP A CA 1
ATOM 3144 C C . ASP A 1 409 ? 28.531 10.523 13.125 1 92.12 409 ASP A C 1
ATOM 3146 O O . ASP A 1 409 ? 29.094 9.953 12.188 1 92.12 409 ASP A O 1
ATOM 3150 N N . ALA A 1 410 ? 27.344 11.039 13.086 1 94.38 410 ALA A N 1
ATOM 3151 C CA . ALA A 1 410 ? 26.578 10.969 11.844 1 94.38 410 ALA A CA 1
ATOM 3152 C C . ALA A 1 410 ? 27.25 11.789 10.75 1 94.38 410 ALA A C 1
ATOM 3154 O O . ALA A 1 410 ? 27.297 11.367 9.586 1 94.38 410 ALA A O 1
ATOM 3155 N N . LEU A 1 411 ? 27.812 12.922 11.117 1 93.25 411 LEU A N 1
ATOM 3156 C CA . LEU A 1 411 ? 28.516 13.766 10.156 1 93.25 411 LEU A CA 1
ATOM 3157 C C . LEU A 1 411 ? 29.812 13.109 9.703 1 93.25 411 LEU A C 1
ATOM 3159 O O . LEU A 1 411 ? 30.188 13.211 8.539 1 93.25 411 LEU A O 1
ATOM 3163 N N . ALA A 1 412 ? 30.406 12.445 10.586 1 90.75 412 ALA A N 1
ATOM 3164 C CA . ALA A 1 412 ? 31.688 11.805 10.312 1 90.75 412 ALA A CA 1
ATOM 3165 C C . ALA A 1 412 ? 31.531 10.641 9.336 1 90.75 412 ALA A C 1
ATOM 3167 O O . ALA A 1 412 ? 32.469 10.305 8.602 1 90.75 412 ALA A O 1
ATOM 3168 N N . SER A 1 413 ? 30.359 10.078 9.352 1 90.31 413 SER A N 1
ATOM 3169 C CA . SER A 1 413 ? 30.094 8.914 8.516 1 90.31 413 SER A CA 1
ATOM 3170 C C . SER A 1 413 ? 29.828 9.32 7.066 1 90.31 413 SER A C 1
ATOM 3172 O O . SER A 1 413 ? 29.875 8.477 6.164 1 90.31 413 SER A O 1
ATOM 3174 N N . LEU A 1 414 ? 29.672 10.625 6.801 1 92.56 414 LEU A N 1
ATOM 3175 C CA . LEU A 1 414 ? 29.359 11.117 5.461 1 92.56 414 LEU A CA 1
ATOM 3176 C C . LEU A 1 414 ? 30.641 11.438 4.691 1 92.56 414 LEU A C 1
ATOM 3178 O O . LEU A 1 414 ? 31.688 11.711 5.293 1 92.56 414 LEU A O 1
ATOM 3182 N N . PRO A 1 415 ? 30.562 11.328 3.338 1 88.25 415 PRO A N 1
ATOM 3183 C CA . PRO A 1 415 ? 31.703 11.812 2.562 1 88.25 415 PRO A CA 1
ATOM 3184 C C . PRO A 1 415 ? 32 13.289 2.807 1 88.25 415 PRO A C 1
ATOM 3186 O O . PRO A 1 415 ? 31.156 14.148 2.531 1 88.25 415 PRO A O 1
ATOM 3189 N N . GLN A 1 416 ? 33.125 13.625 3.197 1 82.19 416 GLN A N 1
ATOM 3190 C CA . GLN A 1 416 ? 33.5 14.938 3.73 1 82.19 416 GLN A CA 1
ATOM 3191 C C . GLN A 1 416 ? 33.5 15.992 2.633 1 82.19 416 GLN A C 1
ATOM 3193 O O . GLN A 1 416 ? 33.219 17.172 2.891 1 82.19 416 GLN A O 1
ATOM 3198 N N . GLU A 1 417 ? 33.75 15.547 1.474 1 79.38 417 GLU A N 1
ATOM 3199 C CA . GLU A 1 417 ? 33.781 16.5 0.365 1 79.38 417 GLU A CA 1
ATOM 3200 C C . GLU A 1 417 ? 32.406 17.156 0.194 1 79.38 417 GLU A C 1
ATOM 3202 O O . GLU A 1 417 ? 32.312 18.375 -0.06 1 79.38 417 GLU A O 1
ATOM 3207 N N . ASP A 1 418 ? 31.391 16.438 0.446 1 77.69 418 ASP A N 1
ATOM 3208 C CA . ASP A 1 418 ? 30.031 16.938 0.253 1 77.69 418 ASP A CA 1
ATOM 3209 C C . ASP A 1 418 ? 29.594 17.797 1.437 1 77.69 418 ASP A C 1
ATOM 3211 O O . ASP A 1 418 ? 28.844 18.766 1.266 1 77.69 418 ASP A O 1
ATOM 3215 N N . VAL A 1 419 ? 29.969 17.344 2.549 1 78.25 419 VAL A N 1
ATOM 3216 C CA . VAL A 1 419 ? 29.609 18.078 3.764 1 78.25 419 VAL A CA 1
ATOM 3217 C C . VAL A 1 419 ? 30.234 19.469 3.734 1 78.25 419 VAL A C 1
ATOM 3219 O O . VAL A 1 419 ? 29.547 20.469 3.955 1 78.25 419 VAL A O 1
ATOM 3222 N N . LEU A 1 420 ? 31.5 19.562 3.473 1 76.12 420 LEU A N 1
ATOM 3223 C CA . LEU A 1 420 ? 32.25 20.797 3.553 1 76.12 420 LEU A CA 1
ATOM 3224 C C . LEU A 1 420 ? 31.938 21.719 2.383 1 76.12 420 LEU A C 1
ATOM 3226 O O . LEU A 1 420 ? 31.812 22.938 2.561 1 76.12 420 LEU A O 1
ATOM 3230 N N . ARG A 1 421 ? 31.75 21.156 1.295 1 77.88 421 ARG A N 1
ATOM 3231 C CA . ARG A 1 421 ? 31.547 21.938 0.081 1 77.88 421 ARG A CA 1
ATOM 3232 C C . ARG A 1 421 ? 30.234 22.703 0.136 1 77.88 421 ARG A C 1
ATOM 3234 O O . ARG A 1 421 ? 30.172 23.891 -0.228 1 77.88 421 ARG A O 1
ATOM 3241 N N . ASN A 1 422 ? 29.234 22.203 0.71 1 84.44 422 ASN A N 1
ATOM 3242 C CA . ASN A 1 422 ? 27.891 22.766 0.561 1 84.44 422 ASN A CA 1
ATOM 3243 C C . ASN A 1 422 ? 27.469 23.547 1.798 1 84.44 422 ASN A C 1
ATOM 3245 O O . ASN A 1 422 ? 26.531 24.359 1.741 1 84.44 422 ASN A O 1
ATOM 3249 N N . HIS A 1 423 ? 28.281 23.344 2.939 1 91.19 423 HIS A N 1
ATOM 3250 C CA . HIS A 1 423 ? 27.766 23.906 4.18 1 91.19 423 HIS A CA 1
ATOM 3251 C C . HIS A 1 423 ? 28.859 24.656 4.938 1 91.19 423 HIS A C 1
ATOM 3253 O O . HIS A 1 423 ? 28.75 24.875 6.145 1 91.19 423 HIS A O 1
ATOM 3259 N N . TRP A 1 424 ? 29.828 25.125 4.203 1 88.06 424 TRP A N 1
ATOM 3260 C CA . TRP A 1 424 ? 31 25.703 4.836 1 88.06 424 TRP A CA 1
ATOM 3261 C C . TRP A 1 424 ? 30.641 26.938 5.645 1 88.06 424 TRP A C 1
ATOM 3263 O O . TRP A 1 424 ? 31.031 27.078 6.805 1 88.06 424 TRP A O 1
ATOM 3273 N N . GLU A 1 425 ? 29.875 27.844 5.051 1 91 425 GLU A N 1
ATOM 3274 C CA . GLU A 1 425 ? 29.5 29.078 5.73 1 91 425 GLU A CA 1
ATOM 3275 C C . GLU A 1 425 ? 28.703 28.781 7 1 91 425 GLU A C 1
ATOM 3277 O O . GLU A 1 425 ? 28.938 29.406 8.039 1 91 425 GLU A O 1
ATOM 3282 N N . THR A 1 426 ? 27.828 27.875 6.832 1 94.44 426 THR A N 1
ATOM 3283 C CA . THR A 1 426 ? 26.984 27.516 7.977 1 94.44 426 THR A CA 1
ATOM 3284 C C . THR A 1 426 ? 27.828 26.844 9.062 1 94.44 426 THR A C 1
ATOM 3286 O O . THR A 1 426 ? 27.625 27.109 10.25 1 94.44 426 THR A O 1
ATOM 3289 N N . LEU A 1 427 ? 28.766 26 8.664 1 93.62 427 LEU A N 1
ATOM 3290 C CA . LEU A 1 427 ? 29.625 25.297 9.617 1 93.62 427 LEU A CA 1
ATOM 3291 C C . LEU A 1 427 ? 30.531 26.266 10.352 1 93.62 427 LEU A C 1
ATOM 3293 O O . LEU A 1 427 ? 30.797 26.094 11.547 1 93.62 427 LEU A O 1
ATOM 3297 N N . GLN A 1 428 ? 30.922 27.281 9.672 1 91.94 428 GLN A N 1
ATOM 3298 C CA . GLN A 1 428 ? 31.719 28.312 10.328 1 91.94 428 GLN A CA 1
ATOM 3299 C C . GLN A 1 428 ? 30.875 29.078 11.352 1 91.94 428 GLN A C 1
ATOM 3301 O O . GLN A 1 428 ? 31.375 29.406 12.438 1 91.94 428 GLN A O 1
ATOM 3306 N N . GLY A 1 429 ? 29.703 29.375 10.883 1 94.56 429 GLY A N 1
ATOM 3307 C CA . GLY A 1 429 ? 28.797 30.031 11.82 1 94.56 429 GLY A CA 1
ATOM 3308 C C . GLY A 1 429 ? 28.531 29.203 13.062 1 94.56 429 GLY A C 1
ATOM 3309 O O . GLY A 1 429 ? 28.484 29.734 14.172 1 94.56 429 GLY A O 1
ATOM 3310 N N . ILE A 1 430 ? 28.406 27.922 12.922 1 95.81 430 ILE A N 1
ATOM 3311 C CA . ILE A 1 430 ? 28.156 27 14.023 1 95.81 430 ILE A CA 1
ATOM 3312 C C . ILE A 1 430 ? 29.375 26.984 14.953 1 95.81 430 ILE A C 1
ATOM 3314 O O . ILE A 1 430 ? 29.219 26.969 16.172 1 95.81 430 ILE A O 1
ATOM 3318 N N . GLU A 1 431 ? 30.531 26.969 14.352 1 94.19 431 GLU A N 1
ATOM 3319 C CA . GLU A 1 431 ? 31.75 26.984 15.148 1 94.19 431 GLU A CA 1
ATOM 3320 C C . GLU A 1 431 ? 31.812 28.219 16.047 1 94.19 431 GLU A C 1
ATOM 3322 O O . GLU A 1 431 ? 32.219 28.125 17.203 1 94.19 431 GLU A O 1
ATOM 3327 N N . GLN A 1 432 ? 31.375 29.297 15.508 1 95.62 432 GLN A N 1
ATOM 3328 C CA . GLN A 1 432 ? 31.359 30.531 16.281 1 95.62 432 GLN A CA 1
ATOM 3329 C C . GLN A 1 432 ? 30.359 30.438 17.438 1 95.62 432 GLN A C 1
ATOM 3331 O O . GLN A 1 432 ? 30.641 30.906 18.547 1 95.62 432 GLN A O 1
ATOM 3336 N N . LYS A 1 433 ? 29.266 29.812 17.172 1 95.5 433 LYS A N 1
ATOM 3337 C CA . LYS A 1 433 ? 28.219 29.672 18.188 1 95.5 433 LYS A CA 1
ATOM 3338 C C . LYS A 1 433 ? 28.625 28.672 19.266 1 95.5 433 LYS A C 1
ATOM 3340 O O . LYS A 1 433 ? 28.172 28.766 20.406 1 95.5 433 LYS A O 1
ATOM 3345 N N . LEU A 1 434 ? 29.469 27.75 18.891 1 94.81 434 LEU A N 1
ATOM 3346 C CA . LEU A 1 434 ? 29.922 26.719 19.828 1 94.81 434 LEU A CA 1
ATOM 3347 C C . LEU A 1 434 ? 30.969 27.297 20.781 1 94.81 434 LEU A C 1
ATOM 3349 O O . LEU A 1 434 ? 31.25 26.688 21.812 1 94.81 434 LEU A O 1
ATOM 3353 N N . ALA A 1 435 ? 31.453 28.438 20.375 1 93.38 435 ALA A N 1
ATOM 3354 C CA . ALA A 1 435 ? 32.438 29.078 21.234 1 93.38 435 ALA A CA 1
ATOM 3355 C C . ALA A 1 435 ? 31.781 29.766 22.422 1 93.38 435 ALA A C 1
ATOM 3357 O O . ALA A 1 435 ? 31.812 30.984 22.531 1 93.38 435 ALA A O 1
ATOM 3358 N N . CYS A 1 436 ? 31.172 29.094 23.328 1 92.94 436 CYS A N 1
ATOM 3359 C CA . CYS A 1 436 ? 30.484 29.562 24.531 1 92.94 436 CYS A CA 1
ATOM 3360 C C . CYS A 1 436 ? 30.812 28.656 25.719 1 92.94 436 CYS A C 1
ATOM 3362 O O . CYS A 1 436 ? 31.281 27.531 25.531 1 92.94 436 CYS A O 1
ATOM 3364 N N . PRO A 1 437 ? 30.656 29.078 26.875 1 91.12 437 PRO A N 1
ATOM 3365 C CA . PRO A 1 437 ? 31.047 28.344 28.078 1 91.12 437 PRO A CA 1
ATOM 3366 C C . PRO A 1 437 ? 30.234 27.062 28.266 1 91.12 437 PRO A C 1
ATOM 3368 O O . PRO A 1 437 ? 30.703 26.125 28.922 1 91.12 437 PRO A O 1
ATOM 3371 N N . GLU A 1 438 ? 29.109 27 27.703 1 90.94 438 GLU A N 1
ATOM 3372 C CA . GLU A 1 438 ? 28.234 25.844 27.906 1 90.94 438 GLU A CA 1
ATOM 3373 C C . GLU A 1 438 ? 28.672 24.672 27.047 1 90.94 438 GLU A C 1
ATOM 3375 O O . GLU A 1 438 ? 28.234 23.531 27.281 1 90.94 438 GLU A O 1
ATOM 3380 N N . THR A 1 439 ? 29.547 24.891 26.078 1 93.69 439 THR A N 1
ATOM 3381 C CA . THR A 1 439 ? 29.984 23.828 25.172 1 93.69 439 THR A CA 1
ATOM 3382 C C . THR A 1 439 ? 31.125 23.031 25.797 1 93.69 439 THR A C 1
ATOM 3384 O O . THR A 1 439 ? 32.188 23.578 26.125 1 93.69 439 THR A O 1
ATOM 3387 N N . PRO A 1 440 ? 30.984 21.781 25.891 1 92.19 440 PRO A N 1
ATOM 3388 C CA . PRO A 1 440 ? 32.094 20.953 26.375 1 92.19 440 PRO A CA 1
ATOM 3389 C C . PRO A 1 440 ? 33.281 20.953 25.406 1 92.19 440 PRO A C 1
ATOM 3391 O O . PRO A 1 440 ? 33.094 20.891 24.188 1 92.19 440 PRO A O 1
ATOM 3394 N N . PRO A 1 441 ? 34.438 21 25.953 1 90.5 441 PRO A N 1
ATOM 3395 C CA . PRO A 1 441 ? 35.625 21.031 25.094 1 90.5 441 PRO A CA 1
ATOM 3396 C C . PRO A 1 441 ? 35.719 19.797 24.203 1 90.5 441 PRO A C 1
ATOM 3398 O O . PRO A 1 441 ? 36.219 19.875 23.078 1 90.5 441 PRO A O 1
ATOM 3401 N N . GLU A 1 442 ? 35.312 18.719 24.688 1 89.5 442 GLU A N 1
ATOM 3402 C CA . GLU A 1 442 ? 35.375 17.484 23.891 1 89.5 442 GLU A CA 1
ATOM 3403 C C . GLU A 1 442 ? 34.5 17.594 22.641 1 89.5 442 GLU A C 1
ATOM 3405 O O . GLU A 1 442 ? 34.844 17.062 21.594 1 89.5 442 GLU A O 1
ATOM 3410 N N . TYR A 1 443 ? 33.375 18.281 22.812 1 93.44 443 TYR A N 1
ATOM 3411 C CA . TYR A 1 443 ? 32.469 18.453 21.688 1 93.44 443 TYR A CA 1
ATOM 3412 C C . TYR A 1 443 ? 33.094 19.344 20.625 1 93.44 443 TYR A C 1
ATOM 3414 O O . TYR A 1 443 ? 33.031 19.047 19.422 1 93.44 443 TYR A O 1
ATOM 3422 N N . THR A 1 444 ? 33.719 20.438 21.094 1 92 444 THR A N 1
ATOM 3423 C CA . THR A 1 444 ? 34.375 21.359 20.172 1 92 444 THR A CA 1
ATOM 3424 C C . THR A 1 444 ? 35.5 20.672 19.422 1 92 444 THR A C 1
ATOM 3426 O O . THR A 1 444 ? 35.656 20.859 18.219 1 92 444 THR A O 1
ATOM 3429 N N . SER A 1 445 ? 36.188 19.875 20.156 1 91.25 445 SER A N 1
ATOM 3430 C CA . SER A 1 445 ? 37.312 19.156 19.531 1 91.25 445 SER A CA 1
ATOM 3431 C C . SER A 1 445 ? 36.781 18.172 18.484 1 91.25 445 SER A C 1
ATOM 3433 O O . SER A 1 445 ? 37.375 18.047 17.406 1 91.25 445 SER A O 1
ATOM 3435 N N . ALA A 1 446 ? 35.812 17.438 18.844 1 91.12 446 ALA A N 1
ATOM 3436 C CA . ALA A 1 446 ? 35.219 16.453 17.922 1 91.12 446 ALA A CA 1
ATOM 3437 C C . ALA A 1 446 ? 34.656 17.141 16.688 1 91.12 446 ALA A C 1
ATOM 3439 O O . ALA A 1 446 ? 34.812 16.641 15.57 1 91.12 446 ALA A O 1
ATOM 3440 N N . PHE A 1 447 ? 33.969 18.266 16.891 1 93.12 447 PHE A N 1
ATOM 3441 C CA . PHE A 1 447 ? 33.406 19.031 15.781 1 93.12 447 PHE A CA 1
ATOM 3442 C C . PHE A 1 447 ? 34.5 19.5 14.82 1 93.12 447 PHE A C 1
ATOM 3444 O O . PHE A 1 447 ? 34.344 19.359 13.602 1 93.12 447 PHE A O 1
ATOM 3451 N N . ARG A 1 448 ? 35.531 20 15.352 1 90.31 448 ARG A N 1
ATOM 3452 C CA . ARG A 1 448 ? 36.656 20.5 14.531 1 90.31 448 ARG A CA 1
ATOM 3453 C C . ARG A 1 448 ? 37.312 19.375 13.766 1 90.31 448 ARG A C 1
ATOM 3455 O O . ARG A 1 448 ? 37.719 19.562 12.617 1 90.31 448 ARG A O 1
ATOM 3462 N N . THR A 1 449 ? 37.438 18.25 14.383 1 89.12 449 THR A N 1
ATOM 3463 C CA . THR A 1 449 ? 38.031 17.094 13.727 1 89.12 449 THR A CA 1
ATOM 3464 C C . THR A 1 449 ? 37.219 16.688 12.508 1 89.12 449 THR A C 1
ATOM 3466 O O . THR A 1 449 ? 37.781 16.375 11.453 1 89.12 449 THR A O 1
ATOM 3469 N N . VAL A 1 450 ? 35.938 16.672 12.648 1 88.19 450 VAL A N 1
ATOM 3470 C CA . VAL A 1 450 ? 35.062 16.219 11.586 1 88.19 450 VAL A CA 1
ATOM 3471 C C . VAL A 1 450 ? 35 17.25 10.469 1 88.19 450 VAL A C 1
ATOM 3473 O O . VAL A 1 450 ? 34.969 16.906 9.289 1 88.19 450 VAL A O 1
ATOM 3476 N N . VAL A 1 451 ? 35.031 18.531 10.773 1 85.88 451 VAL A N 1
ATOM 3477 C CA . VAL A 1 451 ? 34.844 19.594 9.805 1 85.88 451 VAL A CA 1
ATOM 3478 C C . VAL A 1 451 ? 36.156 19.969 9.156 1 85.88 451 VAL A C 1
ATOM 3480 O O . VAL A 1 451 ? 36.219 20.188 7.945 1 85.88 451 VAL A O 1
ATOM 3483 N N . PHE A 1 452 ? 37.281 20.078 9.922 1 78.94 452 PHE A N 1
ATOM 3484 C CA . PHE A 1 452 ? 38.5 20.656 9.398 1 78.94 452 PHE A CA 1
ATOM 3485 C C . PHE A 1 452 ? 39.531 19.562 9.117 1 78.94 452 PHE A C 1
ATOM 3487 O O . PHE A 1 452 ? 40.312 19.688 8.18 1 78.94 452 PHE A O 1
ATOM 3494 N N . GLU A 1 453 ? 39.688 18.641 10.016 1 68.62 453 GLU A N 1
ATOM 3495 C CA . GLU A 1 453 ? 40.781 17.703 9.828 1 68.62 453 GLU A CA 1
ATOM 3496 C C . GLU A 1 453 ? 40.5 16.75 8.672 1 68.62 453 GLU A C 1
ATOM 3498 O O . GLU A 1 453 ? 41.406 16.344 7.949 1 68.62 453 GLU A O 1
ATOM 3503 N N . ASN A 1 454 ? 39.25 16.328 8.555 1 60.12 454 ASN A N 1
ATOM 3504 C CA . ASN A 1 454 ? 38.969 15.422 7.453 1 60.12 454 ASN A CA 1
ATOM 3505 C C . ASN A 1 454 ? 39.062 16.125 6.102 1 60.12 454 ASN A C 1
ATOM 3507 O O . ASN A 1 454 ? 39.094 15.477 5.055 1 60.12 454 ASN A O 1
ATOM 3511 N N . ARG A 1 455 ? 39.062 17.453 6.066 1 55.41 455 ARG A N 1
ATOM 3512 C CA . ARG A 1 455 ? 39.406 18.281 4.898 1 55.41 455 ARG A CA 1
ATOM 3513 C C . ARG A 1 455 ? 40.844 18.062 4.465 1 55.41 455 ARG A C 1
ATOM 3515 O O . ARG A 1 455 ? 41.156 18.047 3.268 1 55.41 455 ARG A O 1
ATOM 3522 N N . LYS A 1 456 ? 41.75 18.156 5.352 1 51.97 456 LYS A N 1
ATOM 3523 C CA . LYS A 1 456 ? 43.156 17.984 5.004 1 51.97 456 LYS A CA 1
ATOM 3524 C C . LYS A 1 456 ? 43.406 16.625 4.355 1 51.97 456 LYS A C 1
ATOM 3526 O O . LYS A 1 456 ? 44.219 16.516 3.432 1 51.97 456 LYS A O 1
ATOM 3531 N N . ARG A 1 457 ? 42.75 15.672 4.836 1 48.84 457 ARG A N 1
ATOM 3532 C CA . ARG A 1 457 ? 43 14.359 4.246 1 48.84 457 ARG A CA 1
ATOM 3533 C C . ARG A 1 457 ? 42.375 14.25 2.859 1 48.84 457 ARG A C 1
ATOM 3535 O O . ARG A 1 457 ? 42.938 13.609 1.968 1 48.84 457 ARG A O 1
ATOM 3542 N N . ALA A 1 458 ? 41.25 14.781 2.633 1 49.22 458 ALA A N 1
ATOM 3543 C CA . ALA A 1 458 ? 40.594 14.758 1.325 1 49.22 458 ALA A CA 1
ATOM 3544 C C . ALA A 1 458 ? 41.344 15.617 0.318 1 49.22 458 ALA A C 1
ATOM 3546 O O . ALA A 1 458 ? 41.469 15.242 -0.851 1 49.22 458 ALA A O 1
ATOM 3547 N N . ALA A 1 459 ? 41.938 16.844 0.731 1 47.44 459 ALA A N 1
ATOM 3548 C CA . ALA A 1 459 ? 42.75 17.672 -0.134 1 47.44 459 ALA A CA 1
ATOM 3549 C C . ALA A 1 459 ? 44.062 16.984 -0.475 1 47.44 459 ALA A C 1
ATOM 3551 O O . ALA A 1 459 ? 44.594 17.125 -1.587 1 47.44 459 ALA A O 1
ATOM 3552 N N . SER A 1 460 ? 44.594 16.281 0.477 1 46 460 SER A N 1
ATOM 3553 C CA . SER A 1 460 ? 45.875 15.586 0.241 1 46 460 SER A CA 1
ATOM 3554 C C . SER A 1 460 ? 45.688 14.391 -0.684 1 46 460 SER A C 1
ATOM 3556 O O . SER A 1 460 ? 46.531 14.094 -1.512 1 46 460 SER A O 1
ATOM 3558 N N . GLU A 1 461 ? 44.562 13.742 -0.542 1 43.5 461 GLU A N 1
ATOM 3559 C CA . GLU A 1 461 ? 44.312 12.594 -1.418 1 43.5 461 GLU A CA 1
ATOM 3560 C C . GLU A 1 461 ? 44 13.047 -2.844 1 43.5 461 GLU A C 1
ATOM 3562 O O . GLU A 1 461 ? 44.406 12.383 -3.807 1 43.5 461 GLU A O 1
ATOM 3567 N N . VAL A 1 462 ? 43.344 14.148 -2.992 1 45.56 462 VAL A N 1
ATOM 3568 C CA . VAL A 1 462 ? 43.156 14.719 -4.32 1 45.56 462 VAL A CA 1
ATOM 3569 C C . VAL A 1 462 ? 44.5 15.195 -4.887 1 45.56 462 VAL A C 1
ATOM 3571 O O . VAL A 1 462 ? 44.75 15.016 -6.074 1 45.56 462 VAL A O 1
ATOM 3574 N N . ARG A 1 463 ? 45.375 15.859 -4.121 1 39.44 463 ARG A N 1
ATOM 3575 C CA . ARG A 1 463 ? 46.719 16.281 -4.566 1 39.44 463 ARG A CA 1
ATOM 3576 C C . ARG A 1 463 ? 47.594 15.078 -4.918 1 39.44 463 ARG A C 1
ATOM 3578 O O . ARG A 1 463 ? 48.375 15.125 -5.871 1 39.44 463 ARG A O 1
ATOM 3585 N N . GLU A 1 464 ? 47.469 14.055 -4.199 1 43.97 464 GLU A N 1
ATOM 3586 C CA . GLU A 1 464 ? 48.281 12.883 -4.512 1 43.97 464 GLU A CA 1
ATOM 3587 C C . GLU A 1 464 ? 47.781 12.203 -5.789 1 43.97 464 GLU A C 1
ATOM 3589 O O . GLU A 1 464 ? 48.594 11.656 -6.547 1 43.97 464 GLU A O 1
ATOM 3594 N N . GLY A 1 465 ? 46.531 12.281 -6.109 1 43.34 465 GLY A N 1
ATOM 3595 C CA . GLY A 1 465 ? 46.062 11.742 -7.375 1 43.34 465 GLY A CA 1
ATOM 3596 C C . GLY A 1 465 ? 46.5 12.578 -8.57 1 43.34 465 GLY A C 1
ATOM 3597 O O . GLY A 1 465 ? 46.656 12.047 -9.672 1 43.34 465 GLY A O 1
ATOM 3598 N N . GLN A 1 466 ? 46.562 13.891 -8.422 1 41.16 466 GLN A N 1
ATOM 3599 C CA . GLN A 1 466 ? 46.969 14.75 -9.516 1 41.16 466 GLN A CA 1
ATOM 3600 C C . GLN A 1 466 ? 48.5 14.703 -9.703 1 41.16 466 GLN A C 1
ATOM 3602 O O . GLN A 1 466 ? 49 14.961 -10.789 1 41.16 466 GLN A O 1
ATOM 3607 N N . SER A 1 467 ? 49.281 14.57 -8.633 1 41.91 467 SER A N 1
ATOM 3608 C CA . SER A 1 467 ? 50.75 14.602 -8.797 1 41.91 467 SER A CA 1
ATOM 3609 C C . SER A 1 467 ? 51.25 13.414 -9.625 1 41.91 467 SER A C 1
ATOM 3611 O O . SER A 1 467 ? 52.344 13.438 -10.141 1 41.91 467 SER A O 1
ATOM 3613 N N . LYS A 1 468 ? 50.594 12.266 -9.562 1 40.97 468 LYS A N 1
ATOM 3614 C CA . LYS A 1 468 ? 51.156 11.117 -10.281 1 40.97 468 LYS A CA 1
ATOM 3615 C C . LYS A 1 468 ? 50.969 11.273 -11.789 1 40.97 468 LYS A C 1
ATOM 3617 O O . LYS A 1 468 ? 51.406 10.414 -12.562 1 40.97 468 LYS A O 1
ATOM 3622 N N . ARG A 1 469 ? 50.031 12.117 -12.242 1 41 469 ARG A N 1
ATOM 3623 C CA . ARG A 1 469 ? 49.875 12.117 -13.688 1 41 469 ARG A CA 1
ATOM 3624 C C . ARG A 1 469 ? 50.969 12.906 -14.383 1 41 469 ARG A C 1
ATOM 3626 O O . ARG A 1 469 ? 51.031 12.977 -15.609 1 41 469 ARG A O 1
ATOM 3633 N N . SER A 1 470 ? 51.625 13.805 -13.656 1 37.94 470 SER A N 1
ATOM 3634 C CA . SER A 1 470 ? 52.438 14.688 -14.461 1 37.94 470 SER A CA 1
ATOM 3635 C C . SER A 1 470 ? 53.75 14.008 -14.891 1 37.94 470 SER A C 1
ATOM 3637 O O . SER A 1 470 ? 54.562 14.602 -15.586 1 37.94 470 SER A O 1
ATOM 3639 N N . MET A 1 471 ? 54.188 12.93 -14.234 1 31.64 471 MET A N 1
ATOM 3640 C CA . MET A 1 471 ? 55.562 12.641 -14.664 1 31.64 471 MET A CA 1
ATOM 3641 C C . MET A 1 471 ? 55.562 11.883 -15.984 1 31.64 471 MET A C 1
ATOM 3643 O O . MET A 1 471 ? 55 10.789 -16.078 1 31.64 471 MET A O 1
ATOM 3647 N N . PRO A 1 472 ? 55.469 12.641 -17.156 1 38.72 472 PRO A N 1
ATOM 3648 C CA . PRO A 1 472 ? 55.781 12.039 -18.453 1 38.72 472 PRO A CA 1
ATOM 3649 C C . PRO A 1 472 ? 57.125 11.328 -18.469 1 38.72 472 PRO A C 1
ATOM 3651 O O . PRO A 1 472 ? 58.125 11.852 -17.938 1 38.72 472 PRO A O 1
ATOM 3654 N N . SER A 1 473 ? 57.219 10.039 -18.125 1 26.5 473 SER A N 1
ATOM 3655 C CA . SER A 1 473 ? 58.438 9.492 -18.703 1 26.5 473 SER A CA 1
ATOM 3656 C C . SER A 1 473 ? 58.438 9.586 -20.219 1 26.5 473 SER A C 1
ATOM 3658 O O . SER A 1 473 ? 57.375 9.43 -20.859 1 26.5 473 SER A O 1
ATOM 3660 N N . MET B 1 1 ? -24.281 22.453 58.281 1 17.25 1 MET B N 1
ATOM 3661 C CA . MET B 1 1 ? -23.016 21.766 58.594 1 17.25 1 MET B CA 1
ATOM 3662 C C . MET B 1 1 ? -21.984 22.047 57.5 1 17.25 1 MET B C 1
ATOM 3664 O O . MET B 1 1 ? -22.312 22.578 56.438 1 17.25 1 MET B O 1
ATOM 3668 N N . SER B 1 2 ? -21.141 20.906 57.062 1 18.08 2 SER B N 1
ATOM 3669 C CA . SER B 1 2 ? -19.734 20.531 57 1 18.08 2 SER B CA 1
ATOM 3670 C C . SER B 1 2 ? -19.172 20.75 55.594 1 18.08 2 SER B C 1
ATOM 3672 O O . SER B 1 2 ? -19.797 20.344 54.594 1 18.08 2 SER B O 1
ATOM 3674 N N . SER B 1 3 ? -18.234 21.641 55.25 1 21.89 3 SER B N 1
ATOM 3675 C CA . SER B 1 3 ? -17.203 22.297 54.438 1 21.89 3 SER B CA 1
ATOM 3676 C C . SER B 1 3 ? -16.234 21.281 53.844 1 21.89 3 SER B C 1
ATOM 3678 O O . SER B 1 3 ? -15.242 21.656 53.219 1 21.89 3 SER B O 1
ATOM 3680 N N . GLU B 1 4 ? -16.422 19.984 54.219 1 19.14 4 GLU B N 1
ATOM 3681 C CA . GLU B 1 4 ? -15.109 19.344 54.344 1 19.14 4 GLU B CA 1
ATOM 3682 C C . GLU B 1 4 ? -14.352 19.328 53.031 1 19.14 4 GLU B C 1
ATOM 3684 O O . GLU B 1 4 ? -14.922 19.609 51.969 1 19.14 4 GLU B O 1
ATOM 3689 N N . GLN B 1 5 ? -13.586 18.156 52.719 1 19.42 5 GLN B N 1
ATOM 3690 C CA . GLN B 1 5 ? -12.18 17.781 52.562 1 19.42 5 GLN B CA 1
ATOM 3691 C C . GLN B 1 5 ? -11.812 17.656 51.062 1 19.42 5 GLN B C 1
ATOM 3693 O O . GLN B 1 5 ? -12.414 16.859 50.344 1 19.42 5 GLN B O 1
ATOM 3698 N N . PHE B 1 6 ? -11.438 18.719 50.375 1 25.42 6 PHE B N 1
ATOM 3699 C CA . PHE B 1 6 ? -10.773 18.984 49.094 1 25.42 6 PHE B CA 1
ATOM 3700 C C . PHE B 1 6 ? -9.602 18.031 48.875 1 25.42 6 PHE B C 1
ATOM 3702 O O . PHE B 1 6 ? -8.555 18.188 49.531 1 25.42 6 PHE B O 1
ATOM 3709 N N . SER B 1 7 ? -9.953 16.688 48.625 1 20.28 7 SER B N 1
ATOM 3710 C CA . SER B 1 7 ? -9.008 15.57 48.656 1 20.28 7 SER B CA 1
ATOM 3711 C C . SER B 1 7 ? -7.859 15.805 47.688 1 20.28 7 SER B C 1
ATOM 3713 O O . SER B 1 7 ? -8.047 16.391 46.625 1 20.28 7 SER B O 1
ATOM 3715 N N . ARG B 1 8 ? -6.523 15.469 48.031 1 21.17 8 ARG B N 1
ATOM 3716 C CA . ARG B 1 8 ? -5.078 15.594 47.875 1 21.17 8 ARG B CA 1
ATOM 3717 C C . ARG B 1 8 ? -4.621 14.961 46.562 1 21.17 8 ARG B C 1
ATOM 3719 O O . ARG B 1 8 ? -4.973 13.812 46.281 1 21.17 8 ARG B O 1
ATOM 3726 N N . LEU B 1 9 ? -4.238 15.727 45.5 1 21.2 9 LEU B N 1
ATOM 3727 C CA . LEU B 1 9 ? -3.629 15.641 44.188 1 21.2 9 LEU B CA 1
ATOM 3728 C C . LEU B 1 9 ? -2.307 14.875 44.25 1 21.2 9 LEU B C 1
ATOM 3730 O O . LEU B 1 9 ? -1.236 15.477 44.125 1 21.2 9 LEU B O 1
ATOM 3734 N N . SER B 1 10 ? -2.236 13.641 44.938 1 19.42 10 SER B N 1
ATOM 3735 C CA . SER B 1 10 ? -0.932 13.062 45.25 1 19.42 10 SER B CA 1
ATOM 3736 C C . SER B 1 10 ? -0.126 12.797 43.969 1 19.42 10 SER B C 1
ATOM 3738 O O . SER B 1 10 ? -0.623 12.18 43.031 1 19.42 10 SER B O 1
ATOM 3740 N N . LEU B 1 11 ? 0.839 13.672 43.594 1 20.75 11 LEU B N 1
ATOM 3741 C CA . LEU B 1 11 ? 1.928 13.773 42.656 1 20.75 11 LEU B CA 1
ATOM 3742 C C . LEU B 1 11 ? 2.811 12.531 42.688 1 20.75 11 LEU B C 1
ATOM 3744 O O . LEU B 1 11 ? 3.609 12.367 43.594 1 20.75 11 LEU B O 1
ATOM 3748 N N . GLY B 1 12 ? 2.246 11.297 42.594 1 19.78 12 GLY B N 1
ATOM 3749 C CA . GLY B 1 12 ? 3.092 10.141 42.875 1 19.78 12 GLY B CA 1
ATOM 3750 C C . GLY B 1 12 ? 4.344 10.125 42 1 19.78 12 GLY B C 1
ATOM 3751 O O . GLY B 1 12 ? 4.32 10.539 40.844 1 19.78 12 GLY B O 1
ATOM 3752 N N . GLU B 1 13 ? 5.59 10.156 42.594 1 21.67 13 GLU B N 1
ATOM 3753 C CA . GLU B 1 13 ? 7.039 10.195 42.438 1 21.67 13 GLU B CA 1
ATOM 3754 C C . GLU B 1 13 ? 7.535 9.016 41.594 1 21.67 13 GLU B C 1
ATOM 3756 O O . GLU B 1 13 ? 7.66 7.898 42.094 1 21.67 13 GLU B O 1
ATOM 3761 N N . THR B 1 14 ? 6.879 8.641 40.5 1 20.58 14 THR B N 1
ATOM 3762 C CA . THR B 1 14 ? 7.301 7.32 40.031 1 20.58 14 THR B CA 1
ATOM 3763 C C . THR B 1 14 ? 8.797 7.309 39.719 1 20.58 14 THR B C 1
ATOM 3765 O O . THR B 1 14 ? 9.305 8.203 39.062 1 20.58 14 THR B O 1
ATOM 3768 N N . MET B 1 15 ? 9.648 6.383 40.344 1 20.19 15 MET B N 1
ATOM 3769 C CA . MET B 1 15 ? 11.047 6.066 40.594 1 20.19 15 MET B CA 1
ATOM 3770 C C . MET B 1 15 ? 11.75 5.668 39.312 1 20.19 15 MET B C 1
ATOM 3772 O O . MET B 1 15 ? 11.297 4.77 38.594 1 20.19 15 MET B O 1
ATOM 3776 N N . VAL B 1 16 ? 12.453 6.539 38.625 1 20.42 16 VAL B N 1
ATOM 3777 C CA . VAL B 1 16 ? 13.344 6.438 37.469 1 20.42 16 VAL B CA 1
ATOM 3778 C C . VAL B 1 16 ? 14.469 5.449 37.781 1 20.42 16 VAL B C 1
ATOM 3780 O O . VAL B 1 16 ? 15.336 5.723 38.625 1 20.42 16 VAL B O 1
ATOM 3783 N N . THR B 1 17 ? 14.125 4.094 38.031 1 17.36 17 THR B N 1
ATOM 3784 C CA . THR B 1 17 ? 15.18 3.199 38.5 1 17.36 17 THR B CA 1
ATOM 3785 C C . THR B 1 17 ? 16.391 3.283 37.562 1 17.36 17 THR B C 1
ATOM 3787 O O . THR B 1 17 ? 16.281 3.734 36.438 1 17.36 17 THR B O 1
ATOM 3790 N N . THR B 1 18 ? 17.469 2.395 37.875 1 17.62 18 THR B N 1
ATOM 3791 C CA . THR B 1 18 ? 18.859 2.129 38.219 1 17.62 18 THR B CA 1
ATOM 3792 C C . THR B 1 18 ? 19.594 1.461 37.062 1 17.62 18 THR B C 1
ATOM 3794 O O . THR B 1 18 ? 20.812 1.303 37.094 1 17.62 18 THR B O 1
ATOM 3797 N N . ARG B 1 19 ? 19.109 1.076 35.875 1 17.03 19 ARG B N 1
ATOM 3798 C CA . ARG B 1 19 ? 19.734 -0.185 35.5 1 17.03 19 ARG B CA 1
ATOM 3799 C C . ARG B 1 19 ? 21.141 0.046 34.969 1 17.03 19 ARG B C 1
ATOM 3801 O O . ARG B 1 19 ? 21.328 0.33 33.781 1 17.03 19 ARG B O 1
ATOM 3808 N N . ALA B 1 20 ? 22.062 0.732 35.531 1 18.39 20 ALA B N 1
ATOM 3809 C CA . ALA B 1 20 ? 23.344 0.983 34.875 1 18.39 20 ALA B CA 1
ATOM 3810 C C . ALA B 1 20 ? 24.156 -0.304 34.719 1 18.39 20 ALA B C 1
ATOM 3812 O O . ALA B 1 20 ? 25.359 -0.264 34.5 1 18.39 20 ALA B O 1
ATOM 3813 N N . GLY B 1 21 ? 23.547 -1.558 34.844 1 15.01 21 GLY B N 1
ATOM 3814 C CA . GLY B 1 21 ? 24.5 -2.572 35.25 1 15.01 21 GLY B CA 1
ATOM 3815 C C . GLY B 1 21 ? 25.734 -2.613 34.375 1 15.01 21 GLY B C 1
ATOM 3816 O O . GLY B 1 21 ? 25.781 -1.984 33.312 1 15.01 21 GLY B O 1
ATOM 3817 N N . ALA B 1 22 ? 26.406 -3.863 34.5 1 15.83 22 ALA B N 1
ATOM 3818 C CA . ALA B 1 22 ? 27.672 -4.555 34.719 1 15.83 22 ALA B CA 1
ATOM 3819 C C . ALA B 1 22 ? 28.453 -4.727 33.438 1 15.83 22 ALA B C 1
ATOM 3821 O O . ALA B 1 22 ? 27.859 -4.922 32.375 1 15.83 22 ALA B O 1
ATOM 3822 N N . LYS B 1 23 ? 29.781 -4.535 33.5 1 16.16 23 LYS B N 1
ATOM 3823 C CA . LYS B 1 23 ? 31.109 -4.426 32.938 1 16.16 23 LYS B CA 1
ATOM 3824 C C . LYS B 1 23 ? 31.453 -5.645 32.062 1 16.16 23 LYS B C 1
ATOM 3826 O O . LYS B 1 23 ? 30.781 -6.672 32.156 1 16.16 23 LYS B O 1
ATOM 3831 N N . LYS B 1 24 ? 32.75 -5.988 31.953 1 16.38 24 LYS B N 1
ATOM 3832 C CA . LYS B 1 24 ? 33.875 -6.383 31.078 1 16.38 24 LYS B CA 1
ATOM 3833 C C . LYS B 1 24 ? 34.062 -7.895 31.078 1 16.38 24 LYS B C 1
ATOM 3835 O O . LYS B 1 24 ? 35 -8.406 30.5 1 16.38 24 LYS B O 1
ATOM 3840 N N . ALA B 1 25 ? 33.281 -8.734 31.859 1 14.28 25 ALA B N 1
ATOM 3841 C CA . ALA B 1 25 ? 34.156 -9.781 32.406 1 14.28 25 ALA B CA 1
ATOM 3842 C C . ALA B 1 25 ? 34.875 -10.547 31.312 1 14.28 25 ALA B C 1
ATOM 3844 O O . ALA B 1 25 ? 34.469 -10.508 30.156 1 14.28 25 ALA B O 1
ATOM 3845 N N . ALA B 1 26 ? 35.281 -11.891 31.609 1 14.9 26 ALA B N 1
ATOM 3846 C CA . ALA B 1 26 ? 36.375 -12.844 31.766 1 14.9 26 ALA B CA 1
ATOM 3847 C C . ALA B 1 26 ? 36.5 -13.719 30.531 1 14.9 26 ALA B C 1
ATOM 3849 O O . ALA B 1 26 ? 35.531 -14.234 30 1 14.9 26 ALA B O 1
ATOM 3850 N N . LYS B 1 27 ? 37.688 -13.703 29.797 1 18.53 27 LYS B N 1
ATOM 3851 C CA . LYS B 1 27 ? 38.438 -14.367 28.75 1 18.53 27 LYS B CA 1
ATOM 3852 C C . LYS B 1 27 ? 38.438 -15.883 28.969 1 18.53 27 LYS B C 1
ATOM 3854 O O . LYS B 1 27 ? 39.188 -16.594 28.281 1 18.53 27 LYS B O 1
ATOM 3859 N N . ALA B 1 28 ? 37.812 -16.531 30.062 1 15.36 28 ALA B N 1
ATOM 3860 C CA . ALA B 1 28 ? 38.531 -17.656 30.656 1 15.36 28 ALA B CA 1
ATOM 3861 C C . ALA B 1 28 ? 38.75 -18.781 29.641 1 15.36 28 ALA B C 1
ATOM 3863 O O . ALA B 1 28 ? 37.938 -18.938 28.703 1 15.36 28 ALA B O 1
ATOM 3864 N N . SER B 1 29 ? 39.625 -19.812 29.938 1 17.41 29 SER B N 1
ATOM 3865 C CA . SER B 1 29 ? 40.656 -20.797 29.641 1 17.41 29 SER B CA 1
ATOM 3866 C C . SER B 1 29 ? 40.062 -22.156 29.297 1 17.41 29 SER B C 1
ATOM 3868 O O . SER B 1 29 ? 39.969 -23.031 30.156 1 17.41 29 SER B O 1
ATOM 3870 N N . PRO B 1 30 ? 38.969 -22.312 28.594 1 16.8 30 PRO B N 1
ATOM 3871 C CA . PRO B 1 30 ? 38.5 -23.656 28.891 1 16.8 30 PRO B CA 1
ATOM 3872 C C . PRO B 1 30 ? 39.531 -24.734 28.641 1 16.8 30 PRO B C 1
ATOM 3874 O O . PRO B 1 30 ? 40.188 -24.734 27.594 1 16.8 30 PRO B O 1
ATOM 3877 N N . GLN B 1 31 ? 40.031 -25.344 29.625 1 16.91 31 GLN B N 1
ATOM 3878 C CA . GLN B 1 31 ? 41.094 -26.344 29.859 1 16.91 31 GLN B CA 1
ATOM 3879 C C . GLN B 1 31 ? 40.844 -27.594 29.031 1 16.91 31 GLN B C 1
ATOM 3881 O O . GLN B 1 31 ? 41.75 -28.062 28.328 1 16.91 31 GLN B O 1
ATOM 3886 N N . SER B 1 32 ? 40.062 -28.609 29.578 1 16.34 32 SER B N 1
ATOM 3887 C CA . SER B 1 32 ? 40.594 -29.875 30.031 1 16.34 32 SER B CA 1
ATOM 3888 C C . SER B 1 32 ? 40.625 -30.922 28.906 1 16.34 32 SER B C 1
ATOM 3890 O O . SER B 1 32 ? 41.594 -31.656 28.766 1 16.34 32 SER B O 1
ATOM 3892 N N . LEU B 1 33 ? 39.406 -31.5 28.5 1 17.58 33 LEU B N 1
ATOM 3893 C CA . LEU B 1 33 ? 39.281 -32.938 28.781 1 17.58 33 LEU B CA 1
ATOM 3894 C C . LEU B 1 33 ? 40.156 -33.75 27.828 1 17.58 33 LEU B C 1
ATOM 3896 O O . LEU B 1 33 ? 40.438 -33.312 26.703 1 17.58 33 LEU B O 1
ATOM 3900 N N . HIS B 1 34 ? 40.344 -35.031 28.172 1 17.38 34 HIS B N 1
ATOM 3901 C CA . HIS B 1 34 ? 41.25 -36.156 28.188 1 17.38 34 HIS B CA 1
ATOM 3902 C C . HIS B 1 34 ? 41.344 -36.844 26.812 1 17.38 34 HIS B C 1
ATOM 3904 O O . HIS B 1 34 ? 40.5 -36.594 25.938 1 17.38 34 HIS B O 1
ATOM 3910 N N . THR B 1 35 ? 41.656 -38.156 26.797 1 20.09 35 THR B N 1
ATOM 3911 C CA . THR B 1 35 ? 42.625 -39.125 26.297 1 20.09 35 THR B CA 1
ATOM 3912 C C . THR B 1 35 ? 42.062 -39.938 25.125 1 20.09 35 THR B C 1
ATOM 3914 O O . THR B 1 35 ? 42.75 -40.781 24.562 1 20.09 35 THR B O 1
ATOM 3917 N N . LEU B 1 36 ? 40.75 -39.906 24.781 1 19.28 36 LEU B N 1
ATOM 3918 C CA . LEU B 1 36 ? 40.438 -41.281 24.406 1 19.28 36 LEU B CA 1
ATOM 3919 C C . LEU B 1 36 ? 41.219 -41.688 23.156 1 19.28 36 LEU B C 1
ATOM 3921 O O . LEU B 1 36 ? 41.375 -40.906 22.234 1 19.28 36 LEU B O 1
ATOM 3925 N N . PRO B 1 37 ? 41.719 -42.906 23.141 1 21.94 37 PRO B N 1
ATOM 3926 C CA . PRO B 1 37 ? 42.75 -43.562 22.312 1 21.94 37 PRO B CA 1
ATOM 3927 C C . PRO B 1 37 ? 42.312 -43.719 20.859 1 21.94 37 PRO B C 1
ATOM 3929 O O . PRO B 1 37 ? 41.125 -43.656 20.547 1 21.94 37 PRO B O 1
ATOM 3932 N N . ASP B 1 38 ? 43.219 -43.625 20 1 23.55 38 ASP B N 1
ATOM 3933 C CA . ASP B 1 38 ? 43.438 -43.594 18.547 1 23.55 38 ASP B CA 1
ATOM 3934 C C . ASP B 1 38 ? 42.938 -44.875 17.891 1 23.55 38 ASP B C 1
ATOM 3936 O O . ASP B 1 38 ? 43.719 -45.812 17.641 1 23.55 38 ASP B O 1
ATOM 3940 N N . LEU B 1 39 ? 41.688 -45.375 18.359 1 21.19 39 LEU B N 1
ATOM 3941 C CA . LEU B 1 39 ? 41.469 -46.75 17.906 1 21.19 39 LEU B CA 1
ATOM 3942 C C . LEU B 1 39 ? 41.75 -46.875 16.406 1 21.19 39 LEU B C 1
ATOM 3944 O O . LEU B 1 39 ? 41.688 -45.875 15.672 1 21.19 39 LEU B O 1
ATOM 3948 N N . VAL B 1 40 ? 42 -48.125 15.945 1 24.84 40 VAL B N 1
ATOM 3949 C CA . VAL B 1 40 ? 42.656 -48.938 14.93 1 24.84 40 VAL B CA 1
ATOM 3950 C C . VAL B 1 40 ? 41.969 -48.75 13.586 1 24.84 40 VAL B C 1
ATOM 3952 O O . VAL B 1 40 ? 40.781 -48.438 13.531 1 24.84 40 VAL B O 1
ATOM 3955 N N . PRO B 1 41 ? 42.688 -48.75 12.547 1 28.27 41 PRO B N 1
ATOM 3956 C CA . PRO B 1 41 ? 42.594 -48.5 11.109 1 28.27 41 PRO B CA 1
ATOM 3957 C C . PRO B 1 41 ? 41.562 -49.406 10.414 1 28.27 41 PRO B C 1
ATOM 3959 O O . PRO B 1 41 ? 41.594 -49.531 9.188 1 28.27 41 PRO B O 1
ATOM 3962 N N . ASP B 1 42 ? 40.312 -49.594 11.125 1 25.97 42 ASP B N 1
ATOM 3963 C CA . ASP B 1 42 ? 39.625 -50.812 10.633 1 25.97 42 ASP B CA 1
ATOM 3964 C C . ASP B 1 42 ? 39.469 -50.75 9.117 1 25.97 42 ASP B C 1
ATOM 3966 O O . ASP B 1 42 ? 39.25 -49.688 8.539 1 25.97 42 ASP B O 1
ATOM 3970 N N . HIS B 1 43 ? 40 -51.719 8.461 1 26.47 43 HIS B N 1
ATOM 3971 C CA . HIS B 1 43 ? 40.094 -52.219 7.09 1 26.47 43 HIS B CA 1
ATOM 3972 C C . HIS B 1 43 ? 38.719 -52.25 6.414 1 26.47 43 HIS B C 1
ATOM 3974 O O . HIS B 1 43 ? 37.75 -52.719 6.996 1 26.47 43 HIS B O 1
ATOM 3980 N N . PRO B 1 44 ? 38.438 -51.25 5.531 1 25.41 44 PRO B N 1
ATOM 3981 C CA . PRO B 1 44 ? 37.156 -51.094 4.863 1 25.41 44 PRO B CA 1
ATOM 3982 C C . PRO B 1 44 ? 36.656 -52.375 4.195 1 25.41 44 PRO B C 1
ATOM 3984 O O . PRO B 1 44 ? 37.375 -52.938 3.381 1 25.41 44 PRO B O 1
ATOM 3987 N N . LEU B 1 45 ? 36 -53.281 4.996 1 27.5 45 LEU B N 1
ATOM 3988 C CA . LEU B 1 45 ? 35.5 -54.562 4.527 1 27.5 45 LEU B CA 1
ATOM 3989 C C . LEU B 1 45 ? 34.781 -54.406 3.199 1 27.5 45 LEU B C 1
ATOM 3991 O O . LEU B 1 45 ? 34.25 -53.344 2.887 1 27.5 45 LEU B O 1
ATOM 3995 N N . PRO B 1 46 ? 34.938 -55.375 2.332 1 29.94 46 PRO B N 1
ATOM 3996 C CA . PRO B 1 46 ? 34.469 -55.594 0.961 1 29.94 46 PRO B CA 1
ATOM 3997 C C . PRO B 1 46 ? 32.938 -55.406 0.817 1 29.94 46 PRO B C 1
ATOM 3999 O O . PRO B 1 46 ? 32.188 -55.719 1.738 1 29.94 46 PRO B O 1
ATOM 4002 N N . SER B 1 47 ? 32.531 -54.375 0.145 1 26.23 47 SER B N 1
ATOM 4003 C CA . SER B 1 47 ? 31.172 -53.906 -0.109 1 26.23 47 SER B CA 1
ATOM 4004 C C . SER B 1 47 ? 30.297 -55.062 -0.601 1 26.23 47 SER B C 1
ATOM 4006 O O . SER B 1 47 ? 30.484 -55.562 -1.712 1 26.23 47 SER B O 1
ATOM 4008 N N . ILE B 1 48 ? 30.047 -56.094 0.276 1 28.48 48 ILE B N 1
ATOM 4009 C CA . ILE B 1 48 ? 29.156 -57.188 -0.08 1 28.48 48 ILE B CA 1
ATOM 4010 C C . ILE B 1 48 ? 27.906 -56.625 -0.756 1 28.48 48 ILE B C 1
ATOM 4012 O O . ILE B 1 48 ? 27.266 -55.719 -0.249 1 28.48 48 ILE B O 1
ATOM 4016 N N . GLU B 1 49 ? 27.641 -56.906 -2.006 1 32.28 49 GLU B N 1
ATOM 4017 C CA . GLU B 1 49 ? 26.484 -56.812 -2.9 1 32.28 49 GLU B CA 1
ATOM 4018 C C . GLU B 1 49 ? 25.203 -57.219 -2.197 1 32.28 49 GLU B C 1
ATOM 4020 O O . GLU B 1 49 ? 24.938 -58.438 -2.061 1 32.28 49 GLU B O 1
ATOM 4025 N N . SER B 1 50 ? 24.953 -56.781 -0.931 1 29.47 50 SER B N 1
ATOM 4026 C CA . SER B 1 50 ? 23.797 -57.312 -0.232 1 29.47 50 SER B CA 1
ATOM 4027 C C . SER B 1 50 ? 22.516 -57.125 -1.049 1 29.47 50 SER B C 1
ATOM 4029 O O . SER B 1 50 ? 22.297 -56.031 -1.611 1 29.47 50 SER B O 1
ATOM 4031 N N . SER B 1 51 ? 22 -58.094 -1.663 1 34.5 51 SER B N 1
ATOM 4032 C CA . SER B 1 51 ? 20.656 -58.281 -2.205 1 34.5 51 SER B CA 1
ATOM 4033 C C . SER B 1 51 ? 19.609 -57.625 -1.306 1 34.5 51 SER B C 1
ATOM 4035 O O . SER B 1 51 ? 19.297 -58.156 -0.24 1 34.5 51 SER B O 1
ATOM 4037 N N . SER B 1 52 ? 19.703 -56.375 -1.062 1 34.06 52 SER B N 1
ATOM 4038 C CA . SER B 1 52 ? 18.891 -55.656 -0.091 1 34.06 52 SER B CA 1
ATOM 4039 C C . SER B 1 52 ? 17.406 -56 -0.255 1 34.06 52 SER B C 1
ATOM 4041 O O . SER B 1 52 ? 16.875 -55.906 -1.361 1 34.06 52 SER B O 1
ATOM 4043 N N . PRO B 1 53 ? 16.938 -56.906 0.557 1 37.72 53 PRO B N 1
ATOM 4044 C CA . PRO B 1 53 ? 15.5 -57.156 0.464 1 37.72 53 PRO B CA 1
ATOM 4045 C C . PRO B 1 53 ? 14.688 -55.875 0.217 1 37.72 53 PRO B C 1
ATOM 4047 O O . PRO B 1 53 ? 15.141 -54.781 0.532 1 37.72 53 PRO B O 1
ATOM 4050 N N . VAL B 1 54 ? 13.953 -55.75 -0.882 1 37.94 54 VAL B N 1
ATOM 4051 C CA . VAL B 1 54 ? 12.914 -54.75 -1.112 1 37.94 54 VAL B CA 1
ATOM 4052 C C . VAL B 1 54 ? 12.305 -54.312 0.22 1 37.94 54 VAL B C 1
ATOM 4054 O O . VAL B 1 54 ? 11.664 -55.125 0.899 1 37.94 54 VAL B O 1
ATOM 4057 N N . SER B 1 55 ? 13.016 -53.719 1.111 1 39.72 55 SER B N 1
ATOM 4058 C CA . SER B 1 55 ? 12.469 -53.188 2.359 1 39.72 55 SER B CA 1
ATOM 4059 C C . SER B 1 55 ? 11.047 -52.656 2.162 1 39.72 55 SER B C 1
ATOM 4061 O O . SER B 1 55 ? 10.773 -51.938 1.194 1 39.72 55 SER B O 1
ATOM 4063 N N . PRO B 1 56 ? 10.062 -53.312 2.693 1 42.38 56 PRO B N 1
ATOM 4064 C CA . PRO B 1 56 ? 8.688 -52.844 2.586 1 42.38 56 PRO B CA 1
ATOM 4065 C C . PRO B 1 56 ? 8.57 -51.312 2.709 1 42.38 56 PRO B C 1
ATOM 4067 O O . PRO B 1 56 ? 9.281 -50.719 3.504 1 42.38 56 PRO B O 1
ATOM 4070 N N . THR B 1 57 ? 8.648 -50.531 1.701 1 49.22 57 THR B N 1
ATOM 4071 C CA . THR B 1 57 ? 8.344 -49.094 1.624 1 49.22 57 THR B CA 1
ATOM 4072 C C . THR B 1 57 ? 7.52 -48.656 2.828 1 49.22 57 THR B C 1
ATOM 4074 O O . THR B 1 57 ? 6.488 -49.25 3.135 1 49.22 57 THR B O 1
ATOM 4077 N N . PRO B 1 58 ? 8.125 -48.031 3.867 1 56.59 58 PRO B N 1
ATOM 4078 C CA . PRO B 1 58 ? 7.449 -47.594 5.098 1 56.59 58 PRO B CA 1
ATOM 4079 C C . PRO B 1 58 ? 6.02 -47.125 4.852 1 56.59 58 PRO B C 1
ATOM 4081 O O . PRO B 1 58 ? 5.773 -46.344 3.92 1 56.59 58 PRO B O 1
ATOM 4084 N N . SER B 1 59 ? 4.98 -47.875 5.254 1 76.38 59 SER B N 1
ATOM 4085 C CA . SER B 1 59 ? 3.52 -47.844 5.23 1 76.38 59 SER B CA 1
ATOM 4086 C C . SER B 1 59 ? 2.98 -46.594 5.918 1 76.38 59 SER B C 1
ATOM 4088 O O . SER B 1 59 ? 1.775 -46.344 5.898 1 76.38 59 SER B O 1
ATOM 4090 N N . LEU B 1 60 ? 3.885 -45.719 6.52 1 87.81 60 LEU B N 1
ATOM 4091 C CA . LEU B 1 60 ? 3.365 -44.594 7.262 1 87.81 60 LEU B CA 1
ATOM 4092 C C . LEU B 1 60 ? 3.865 -43.281 6.668 1 87.81 60 LEU B C 1
ATOM 4094 O O . LEU B 1 60 ? 5.043 -43.156 6.328 1 87.81 60 LEU B O 1
ATOM 4098 N N . VAL B 1 61 ? 3.08 -42.312 6.418 1 91.88 61 VAL B N 1
ATOM 4099 C CA . VAL B 1 61 ? 3.395 -40.969 5.91 1 91.88 61 VAL B CA 1
ATOM 4100 C C . VAL B 1 61 ? 3.006 -39.938 6.945 1 91.88 61 VAL B C 1
ATOM 4102 O O . VAL B 1 61 ? 1.894 -39.938 7.473 1 91.88 61 VAL B O 1
ATOM 4105 N N . ILE B 1 62 ? 3.967 -39.062 7.297 1 90.06 62 ILE B N 1
ATOM 4106 C CA . ILE B 1 62 ? 3.684 -37.969 8.203 1 90.06 62 ILE B CA 1
ATOM 4107 C C . ILE B 1 62 ? 3.465 -36.688 7.398 1 90.06 62 ILE B C 1
ATOM 4109 O O . ILE B 1 62 ? 4.328 -36.281 6.617 1 90.06 62 ILE B O 1
ATOM 4113 N N . SER B 1 63 ? 2.391 -36.156 7.578 1 91.62 63 SER B N 1
ATOM 4114 C CA . SER B 1 63 ? 2.041 -34.969 6.812 1 91.62 63 SER B CA 1
ATOM 4115 C C . SER B 1 63 ? 2.709 -33.719 7.387 1 91.62 63 SER B C 1
ATOM 4117 O O . SER B 1 63 ? 3.275 -33.781 8.484 1 91.62 63 SER B O 1
ATOM 4119 N N . THR B 1 64 ? 2.686 -32.594 6.648 1 88.44 64 THR B N 1
ATOM 4120 C CA . THR B 1 64 ? 3.254 -31.328 7.078 1 88.44 64 THR B CA 1
ATOM 4121 C C . THR B 1 64 ? 2.488 -30.781 8.273 1 88.44 64 THR B C 1
ATOM 4123 O O . THR B 1 64 ? 2.988 -29.906 8.984 1 88.44 64 THR B O 1
ATOM 4126 N N . THR B 1 65 ? 1.23 -31.266 8.539 1 87.75 65 THR B N 1
ATOM 4127 C CA . THR B 1 65 ? 0.429 -30.844 9.688 1 87.75 65 THR B CA 1
ATOM 4128 C C . THR B 1 65 ? 0.695 -31.75 10.891 1 87.75 65 THR B C 1
ATOM 4130 O O . THR B 1 65 ? 0.034 -31.625 11.922 1 87.75 65 THR B O 1
ATOM 4133 N N . ASN B 1 66 ? 1.56 -32.719 10.766 1 86.38 66 ASN B N 1
ATOM 4134 C CA . ASN B 1 66 ? 2.025 -33.625 11.812 1 86.38 66 ASN B CA 1
ATOM 4135 C C . ASN B 1 66 ? 1.015 -34.75 12.086 1 86.38 66 ASN B C 1
ATOM 4137 O O . ASN B 1 66 ? 0.967 -35.281 13.188 1 86.38 66 ASN B O 1
ATOM 4141 N N . LEU B 1 67 ? 0.214 -34.969 11.109 1 89.5 67 LEU B N 1
ATOM 4142 C CA . LEU B 1 67 ? -0.668 -36.125 11.164 1 89.5 67 LEU B CA 1
ATOM 4143 C C . LEU B 1 67 ? -0.02 -37.344 10.5 1 89.5 67 LEU B C 1
ATOM 4145 O O . LEU B 1 67 ? 0.682 -37.219 9.5 1 89.5 67 LEU B O 1
ATOM 4149 N N . GLN B 1 68 ? -0.293 -38.5 11.07 1 91.06 68 GLN B N 1
ATOM 4150 C CA . GLN B 1 68 ? 0.295 -39.719 10.539 1 91.06 68 GLN B CA 1
ATOM 4151 C C . GLN B 1 68 ? -0.738 -40.562 9.773 1 91.06 68 GLN B C 1
ATOM 4153 O O . GLN B 1 68 ? -1.832 -40.812 10.273 1 91.06 68 GLN B O 1
ATOM 4158 N N . TYR B 1 69 ? -0.333 -40.938 8.578 1 92.81 69 TYR B N 1
ATOM 4159 C CA . TYR B 1 69 ? -1.26 -41.656 7.727 1 92.81 69 TYR B CA 1
ATOM 4160 C C . TYR B 1 69 ? -0.701 -43.031 7.367 1 92.81 69 TYR B C 1
ATOM 4162 O O . TYR B 1 69 ? 0.486 -43.156 7.059 1 92.81 69 TYR B O 1
ATOM 4170 N N . ASN B 1 70 ? -1.564 -44.031 7.488 1 91.69 70 ASN B N 1
ATOM 4171 C CA . ASN B 1 70 ? -1.23 -45.375 7.02 1 91.69 70 ASN B CA 1
ATOM 4172 C C . ASN B 1 70 ? -1.617 -45.562 5.559 1 91.69 70 ASN B C 1
ATOM 4174 O O . ASN B 1 70 ? -2.803 -45.594 5.223 1 91.69 70 ASN B O 1
ATOM 4178 N N . VAL B 1 71 ? -0.62 -45.719 4.676 1 91.19 71 VAL B N 1
ATOM 4179 C CA . VAL B 1 71 ? -0.897 -45.844 3.246 1 91.19 71 VAL B CA 1
ATOM 4180 C C . VAL B 1 71 ? -0.513 -47.25 2.756 1 91.19 71 VAL B C 1
ATOM 4182 O O . VAL B 1 71 ? -0.254 -47.438 1.567 1 91.19 71 VAL B O 1
ATOM 4185 N N . SER B 1 72 ? -0.563 -48.219 3.559 1 88.62 72 SER B N 1
ATOM 4186 C CA . SER B 1 72 ? -0.125 -49.562 3.225 1 88.62 72 SER B CA 1
ATOM 4187 C C . SER B 1 72 ? -1.104 -50.25 2.273 1 88.62 72 SER B C 1
ATOM 4189 O O . SER B 1 72 ? -0.708 -51.062 1.46 1 88.62 72 SER B O 1
ATOM 4191 N N . ALA B 1 73 ? -2.334 -49.844 2.391 1 87.06 73 ALA B N 1
ATOM 4192 C CA . ALA B 1 73 ? -3.379 -50.469 1.595 1 87.06 73 ALA B CA 1
ATOM 4193 C C . ALA B 1 73 ? -3.387 -49.938 0.168 1 87.06 73 ALA B C 1
ATOM 4195 O O . ALA B 1 73 ? -4.086 -50.469 -0.699 1 87.06 73 ALA B O 1
ATOM 4196 N N . PHE B 1 74 ? -2.547 -48.969 -0.148 1 92.44 74 PHE B N 1
ATOM 4197 C CA . PHE B 1 74 ? -2.57 -48.312 -1.446 1 92.44 74 PHE B CA 1
ATOM 4198 C C . PHE B 1 74 ? -1.605 -49 -2.416 1 92.44 74 PHE B C 1
ATOM 4200 O O . PHE B 1 74 ? -0.604 -49.562 -1.997 1 92.44 74 PHE B O 1
ATOM 4207 N N . ASP B 1 75 ? -1.999 -48.906 -3.699 1 90.81 75 ASP B N 1
ATOM 4208 C CA . ASP B 1 75 ? -1.037 -49.312 -4.719 1 90.81 75 ASP B CA 1
ATOM 4209 C C . ASP B 1 75 ? 0.095 -48.281 -4.84 1 90.81 75 ASP B C 1
ATOM 4211 O O . ASP B 1 75 ? 0.049 -47.219 -4.219 1 90.81 75 ASP B O 1
ATOM 4215 N N . THR B 1 76 ? 1.033 -48.656 -5.504 1 90.25 76 THR B N 1
ATOM 4216 C CA . THR B 1 76 ? 2.252 -47.844 -5.582 1 90.25 76 THR B CA 1
ATOM 4217 C C . THR B 1 76 ? 1.951 -46.469 -6.117 1 90.25 76 THR B C 1
ATOM 4219 O O . THR B 1 76 ? 2.465 -45.469 -5.602 1 90.25 76 THR B O 1
ATOM 4222 N N . ASP B 1 77 ? 1.137 -46.344 -7.129 1 88.62 77 ASP B N 1
ATOM 4223 C CA . ASP B 1 77 ? 0.816 -45.062 -7.734 1 88.62 77 ASP B CA 1
ATOM 4224 C C . ASP B 1 77 ? 0.039 -44.188 -6.766 1 88.62 77 ASP B C 1
ATOM 4226 O O . ASP B 1 77 ? 0.343 -43 -6.621 1 88.62 77 ASP B O 1
ATOM 4230 N N . LEU B 1 78 ? -0.903 -44.75 -6.168 1 91.5 78 LEU B N 1
ATOM 4231 C CA . LEU B 1 78 ? -1.721 -44 -5.211 1 91.5 78 LEU B CA 1
ATOM 4232 C C . LEU B 1 78 ? -0.896 -43.594 -3.998 1 91.5 78 LEU B C 1
ATOM 4234 O O . LEU B 1 78 ? -1.121 -42.531 -3.428 1 91.5 78 LEU B O 1
ATOM 4238 N N . ARG B 1 79 ? -0.017 -44.438 -3.561 1 92.62 79 ARG B N 1
ATOM 4239 C CA . ARG B 1 79 ? 0.883 -44.094 -2.459 1 92.62 79 ARG B CA 1
ATOM 4240 C C . ARG B 1 79 ? 1.731 -42.875 -2.787 1 92.62 79 ARG B C 1
ATOM 4242 O O . ARG B 1 79 ? 1.939 -42 -1.936 1 92.62 79 ARG B O 1
ATOM 4249 N N . ARG B 1 80 ? 2.184 -42.875 -3.93 1 90.06 80 ARG B N 1
ATOM 4250 C CA . ARG B 1 80 ? 2.994 -41.75 -4.375 1 90.06 80 ARG B CA 1
ATOM 4251 C C . ARG B 1 80 ? 2.188 -40.438 -4.367 1 90.06 80 ARG B C 1
ATOM 4253 O O . ARG B 1 80 ? 2.686 -39.406 -3.947 1 90.06 80 ARG B O 1
ATOM 4260 N N . ARG B 1 81 ? 1.017 -40.531 -4.816 1 90 81 ARG B N 1
ATOM 4261 C CA . ARG B 1 81 ? 0.139 -39.344 -4.8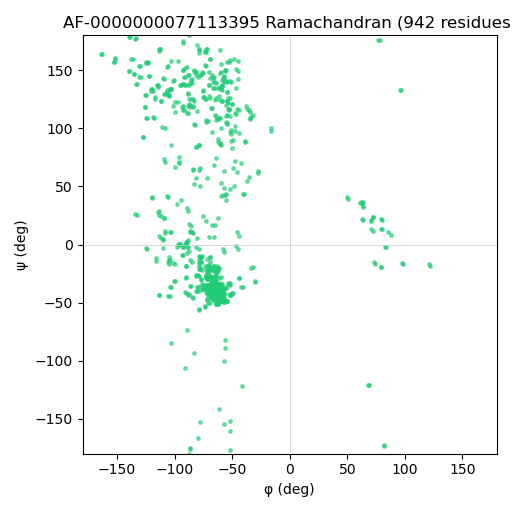36 1 90 81 ARG B CA 1
ATOM 4262 C C . ARG B 1 81 ? -0.124 -38.844 -3.422 1 90 81 ARG B C 1
ATOM 4264 O O . ARG B 1 81 ? -0.092 -37.625 -3.176 1 90 81 ARG B O 1
ATOM 4271 N N . ALA B 1 82 ? -0.432 -39.75 -2.615 1 93.31 82 ALA B N 1
ATOM 4272 C CA . ALA B 1 82 ? -0.701 -39.406 -1.224 1 93.31 82 ALA B CA 1
ATOM 4273 C C . ALA B 1 82 ? 0.521 -38.75 -0.576 1 93.31 82 ALA B C 1
ATOM 4275 O O . ALA B 1 82 ? 0.401 -37.75 0.131 1 93.31 82 ALA B O 1
ATOM 4276 N N . LYS B 1 83 ? 1.644 -39.281 -0.793 1 93.44 83 LYS B N 1
ATOM 4277 C CA . LYS B 1 83 ? 2.883 -38.75 -0.237 1 93.44 83 LYS B CA 1
ATOM 4278 C C . LYS B 1 83 ? 3.15 -37.344 -0.744 1 93.44 83 LYS B C 1
ATOM 4280 O O . LYS B 1 83 ? 3.529 -36.438 0.03 1 93.44 83 LYS B O 1
ATOM 4285 N N . ARG B 1 84 ? 2.902 -37.125 -1.949 1 91.31 84 ARG B N 1
ATOM 4286 C CA . ARG B 1 84 ? 3.135 -35.812 -2.559 1 91.31 84 ARG B CA 1
ATOM 4287 C C . ARG B 1 84 ? 2.178 -34.75 -1.994 1 91.31 84 ARG B C 1
ATOM 4289 O O . ARG B 1 84 ? 2.518 -33.594 -1.914 1 91.31 84 ARG B O 1
ATOM 4296 N N . GLY B 1 85 ? 1.049 -35.188 -1.691 1 93.25 85 GLY B N 1
ATOM 4297 C CA . GLY B 1 85 ? 0.06 -34.281 -1.146 1 93.25 85 GLY B CA 1
ATOM 4298 C C . GLY B 1 85 ? 0.236 -34.031 0.339 1 93.25 85 GLY B C 1
ATOM 4299 O O . GLY B 1 85 ? -0.136 -32.969 0.841 1 93.25 85 GLY B O 1
ATOM 4300 N N . LEU B 1 86 ? 0.811 -34.969 1.011 1 93.5 86 LEU B N 1
ATOM 4301 C CA . LEU B 1 86 ? 0.849 -34.906 2.467 1 93.5 86 LEU B CA 1
ATOM 4302 C C . LEU B 1 86 ? 2.203 -34.406 2.955 1 93.5 86 LEU B C 1
ATOM 4304 O O . LEU B 1 86 ? 2.285 -33.75 3.99 1 93.5 86 LEU B O 1
ATOM 4308 N N . GLU B 1 87 ? 3.186 -34.688 2.25 1 91.5 87 GLU B N 1
ATOM 4309 C CA . GLU B 1 87 ? 4.52 -34.219 2.627 1 91.5 87 GLU B CA 1
ATOM 4310 C C . GLU B 1 87 ? 4.797 -32.844 2.076 1 91.5 87 GLU B C 1
ATOM 4312 O O . GLU B 1 87 ? 3.891 -32.156 1.578 1 91.5 87 GLU B O 1
ATOM 4317 N N . ASP B 1 88 ? 5.996 -32.375 2.391 1 84.31 88 ASP B N 1
ATOM 4318 C CA . ASP B 1 88 ? 6.348 -31 1.992 1 84.31 88 ASP B CA 1
ATOM 4319 C C . ASP B 1 88 ? 6.113 -30.797 0.498 1 84.31 88 ASP B C 1
ATOM 4321 O O . ASP B 1 88 ? 6.566 -31.594 -0.326 1 84.31 88 ASP B O 1
ATOM 4325 N N . ASN B 1 89 ? 5.215 -29.922 0.213 1 84.5 89 ASN B N 1
ATOM 4326 C CA . ASN B 1 89 ? 4.859 -29.594 -1.163 1 84.5 89 ASN B CA 1
ATOM 4327 C C . ASN B 1 89 ? 4.637 -28.094 -1.342 1 84.5 89 ASN B C 1
ATOM 4329 O O . ASN B 1 89 ? 4.801 -27.312 -0.396 1 84.5 89 ASN B O 1
ATOM 4333 N N . ASP B 1 90 ? 4.332 -27.688 -2.594 1 79.56 90 ASP B N 1
ATOM 4334 C CA . ASP B 1 90 ? 4.184 -26.266 -2.896 1 79.56 90 ASP B CA 1
ATOM 4335 C C . ASP B 1 90 ? 2.723 -25.906 -3.162 1 79.56 90 ASP B C 1
ATOM 4337 O O . ASP B 1 90 ? 2.432 -24.953 -3.875 1 79.56 90 ASP B O 1
ATOM 4341 N N . ILE B 1 91 ? 1.812 -26.781 -2.615 1 88.19 91 ILE B N 1
ATOM 4342 C CA . ILE B 1 91 ? 0.393 -26.531 -2.834 1 88.19 91 ILE B CA 1
ATOM 4343 C C . ILE B 1 91 ? -0.063 -25.359 -1.959 1 88.19 91 ILE B C 1
ATOM 4345 O O . ILE B 1 91 ? 0.208 -25.344 -0.756 1 88.19 91 ILE B O 1
ATOM 4349 N N . ARG B 1 92 ? -0.682 -24.391 -2.596 1 88.38 92 ARG B N 1
ATOM 4350 C CA . ARG B 1 92 ? -1.164 -23.234 -1.866 1 88.38 92 ARG B CA 1
ATOM 4351 C C . ARG B 1 92 ? -2.598 -22.891 -2.262 1 88.38 92 ARG B C 1
ATOM 4353 O O . ARG B 1 92 ? -2.951 -22.953 -3.441 1 88.38 92 ARG B O 1
ATOM 4360 N N . ILE B 1 93 ? -3.312 -22.578 -1.251 1 92.88 93 ILE B N 1
ATOM 4361 C CA . ILE B 1 93 ? -4.703 -22.203 -1.496 1 92.88 93 ILE B CA 1
ATOM 4362 C C . ILE B 1 93 ? -4.805 -20.703 -1.768 1 92.88 93 ILE B C 1
ATOM 4364 O O . ILE B 1 93 ? -4.156 -19.906 -1.093 1 92.88 93 ILE B O 1
ATOM 4368 N N . LYS B 1 94 ? -5.477 -20.344 -2.838 1 92.06 94 LYS B N 1
ATOM 4369 C CA . LYS B 1 94 ? -5.762 -18.938 -3.113 1 92.06 94 LYS B CA 1
ATOM 4370 C C . LYS B 1 94 ? -6.934 -18.438 -2.273 1 92.06 94 LYS B C 1
ATOM 4372 O O . LYS B 1 94 ? -6.805 -17.453 -1.538 1 92.06 94 LYS B O 1
ATOM 4377 N N . TYR B 1 95 ? -8.031 -19.125 -2.406 1 95.44 95 TYR B N 1
ATOM 4378 C CA . TYR B 1 95 ? -9.195 -18.812 -1.585 1 95.44 95 TYR B CA 1
ATOM 4379 C C . TYR B 1 95 ? -10.203 -19.953 -1.621 1 95.44 95 TYR B C 1
ATOM 4381 O O . TYR B 1 95 ? -10.047 -20.906 -2.385 1 95.44 95 TYR B O 1
ATOM 4389 N N . CYS B 1 96 ? -11.133 -19.969 -0.71 1 96.62 96 CYS B N 1
ATOM 4390 C CA . CYS B 1 96 ? -12.203 -20.953 -0.676 1 96.62 96 CYS B CA 1
ATOM 4391 C C . CYS B 1 96 ? -13.57 -20.281 -0.692 1 96.62 96 CYS B C 1
ATOM 4393 O O . CYS B 1 96 ? -13.672 -19.078 -0.429 1 96.62 96 CYS B O 1
ATOM 4395 N N . ALA B 1 97 ? -14.539 -21.016 -1.135 1 94.81 97 ALA B N 1
ATOM 4396 C CA . ALA B 1 97 ? -15.867 -20.453 -1.304 1 94.81 97 ALA B CA 1
ATOM 4397 C C . ALA B 1 97 ? -16.953 -21.516 -1.168 1 94.81 97 ALA B C 1
ATOM 4399 O O . ALA B 1 97 ? -16.656 -22.719 -1.244 1 94.81 97 ALA B O 1
ATOM 4400 N N . VAL B 1 98 ? -18.141 -21.078 -0.842 1 92.5 98 VAL B N 1
ATOM 4401 C CA . VAL B 1 98 ? -19.312 -21.953 -0.799 1 92.5 98 VAL B CA 1
ATOM 4402 C C . VAL B 1 98 ? -20.188 -21.703 -2.027 1 92.5 98 VAL B C 1
ATOM 4404 O O . VAL B 1 98 ? -20.359 -20.562 -2.461 1 92.5 98 VAL B O 1
ATOM 4407 N N . SER B 1 99 ? -20.578 -22.797 -2.607 1 85.94 99 SER B N 1
ATOM 4408 C CA . SER B 1 99 ? -21.422 -22.688 -3.795 1 85.94 99 SER B CA 1
ATOM 4409 C C . SER B 1 99 ? -22.703 -21.938 -3.49 1 85.94 99 SER B C 1
ATOM 4411 O O . SER B 1 99 ? -23.297 -22.109 -2.42 1 85.94 99 SER B O 1
ATOM 4413 N N . ASP B 1 100 ? -23.062 -21.062 -4.41 1 72.12 100 ASP B N 1
ATOM 4414 C CA . ASP B 1 100 ? -24.344 -20.359 -4.289 1 72.12 100 ASP B CA 1
ATOM 4415 C C . ASP B 1 100 ? -25.5 -21.266 -4.719 1 72.12 100 ASP B C 1
ATOM 4417 O O . ASP B 1 100 ? -26.656 -20.969 -4.426 1 72.12 100 ASP B O 1
ATOM 4421 N N . ASP B 1 101 ? -25.109 -22.297 -5.508 1 67.25 101 ASP B N 1
ATOM 4422 C CA . ASP B 1 101 ? -26.141 -23.141 -6.098 1 67.25 101 ASP B CA 1
ATOM 4423 C C . ASP B 1 101 ? -26.672 -24.141 -5.082 1 67.25 101 ASP B C 1
ATOM 4425 O O . ASP B 1 101 ? -25.922 -24.953 -4.551 1 67.25 101 ASP B O 1
ATOM 4429 N N . GLU B 1 102 ? -27.625 -23.828 -4.262 1 57.56 102 GLU B N 1
ATOM 4430 C CA . GLU B 1 102 ? -28.359 -24.531 -3.219 1 57.56 102 GLU B CA 1
ATOM 4431 C C . GLU B 1 102 ? -28.797 -25.922 -3.689 1 57.56 102 GLU B C 1
ATOM 4433 O O . GLU B 1 102 ? -29.562 -26.609 -2.996 1 57.56 102 GLU B O 1
ATOM 4438 N N . SER B 1 103 ? -28.375 -26.422 -4.75 1 57.91 103 SER B N 1
ATOM 4439 C CA . SER B 1 103 ? -29.203 -27.5 -5.289 1 57.91 103 SER B CA 1
ATOM 4440 C C . SER B 1 103 ? -28.859 -28.828 -4.645 1 57.91 103 SER B C 1
ATOM 4442 O O . SER B 1 103 ? -29.281 -29.891 -5.129 1 57.91 103 SER B O 1
ATOM 4444 N N . SER B 1 104 ? -28.031 -28.812 -3.559 1 61.72 104 SER B N 1
ATOM 4445 C CA . SER B 1 104 ? -27.812 -30.188 -3.098 1 61.72 104 SER B CA 1
ATOM 4446 C C . SER B 1 104 ? -29.078 -30.766 -2.479 1 61.72 104 SER B C 1
ATOM 4448 O O . SER B 1 104 ? -29.891 -30.031 -1.899 1 61.72 104 SER B O 1
ATOM 4450 N N . PRO B 1 105 ? -29.547 -31.922 -2.898 1 61.81 105 PRO B N 1
ATOM 4451 C CA . PRO B 1 105 ? -30.75 -32.562 -2.338 1 61.81 105 PRO B CA 1
ATOM 4452 C C . PRO B 1 105 ? -30.797 -32.469 -0.814 1 61.81 105 PRO B C 1
ATOM 4454 O O . PRO B 1 105 ? -31.891 -32.344 -0.239 1 61.81 105 PRO B O 1
ATOM 4457 N N . ASP B 1 106 ? -29.656 -32.562 -0.12 1 64.44 106 ASP B N 1
ATOM 4458 C CA . ASP B 1 106 ? -29.641 -32.5 1.339 1 64.44 106 ASP B CA 1
ATOM 4459 C C . ASP B 1 106 ? -29.516 -31.078 1.846 1 64.44 106 ASP B C 1
ATOM 4461 O O . ASP B 1 106 ? -29.453 -30.844 3.055 1 64.44 106 ASP B O 1
ATOM 4465 N N . GLY B 1 107 ? -29.516 -30.141 0.896 1 73 107 GLY B N 1
ATOM 4466 C CA . GLY B 1 107 ? -29.547 -28.734 1.244 1 73 107 GLY B CA 1
ATOM 4467 C C . GLY B 1 107 ? -28.172 -28.172 1.588 1 73 107 GLY B C 1
ATOM 4468 O O . GLY B 1 107 ? -28.047 -27 1.958 1 73 107 GLY B O 1
ATOM 4469 N N . THR B 1 108 ? -27.094 -29.141 1.558 1 83.75 108 THR B N 1
ATOM 4470 C CA . THR B 1 108 ? -25.781 -28.641 1.938 1 83.75 108 THR B CA 1
ATOM 4471 C C . THR B 1 108 ? -25.031 -28.125 0.715 1 83.75 108 THR B C 1
ATOM 4473 O O . THR B 1 108 ? -25.062 -28.75 -0.348 1 83.75 108 THR B O 1
ATOM 4476 N N . PRO B 1 109 ? -24.406 -27.078 0.766 1 89.88 109 PRO B N 1
ATOM 4477 C CA . PRO B 1 109 ? -23.719 -26.5 -0.392 1 89.88 109 PRO B CA 1
ATOM 4478 C C . PRO B 1 109 ? -22.344 -27.125 -0.645 1 89.88 109 PRO B C 1
ATOM 4480 O O . PRO B 1 109 ? -21.719 -27.656 0.281 1 89.88 109 PRO B O 1
ATOM 4483 N N . THR B 1 110 ? -21.969 -27.172 -1.896 1 93.19 110 THR B N 1
ATOM 4484 C CA . THR B 1 110 ? -20.625 -27.609 -2.266 1 93.19 110 THR B CA 1
ATOM 4485 C C . THR B 1 110 ? -19.578 -26.578 -1.857 1 93.19 110 THR B C 1
ATOM 4487 O O . THR B 1 110 ? -19.812 -25.375 -1.969 1 93.19 110 THR B O 1
ATOM 4490 N N . LYS B 1 111 ? -18.531 -27.047 -1.347 1 95.12 111 LYS B N 1
ATOM 4491 C CA . LYS B 1 111 ? -17.422 -26.172 -0.969 1 95.12 111 LYS B CA 1
ATOM 4492 C C . LYS B 1 111 ? -16.281 -26.25 -1.99 1 95.12 111 LYS B C 1
ATOM 4494 O O . LYS B 1 111 ? -15.93 -27.344 -2.443 1 95.12 111 LYS B O 1
ATOM 4499 N N . TYR B 1 112 ? -15.805 -25.109 -2.354 1 95.81 112 TYR B N 1
ATOM 4500 C CA . TYR B 1 112 ? -14.766 -25.031 -3.373 1 95.81 112 TYR B CA 1
ATOM 4501 C C . TYR B 1 112 ? -13.461 -24.5 -2.787 1 95.81 112 TYR B C 1
ATOM 4503 O O . TYR B 1 112 ? -13.477 -23.562 -1.987 1 95.81 112 TYR B O 1
ATOM 4511 N N . PHE B 1 113 ? -12.391 -25.141 -3.143 1 97 113 PHE B N 1
ATOM 4512 C CA . PHE B 1 113 ? -11.039 -24.734 -2.781 1 97 113 PHE B CA 1
ATOM 4513 C C . PHE B 1 113 ? -10.219 -24.406 -4.023 1 97 113 PHE B C 1
ATOM 4515 O O . PHE B 1 113 ? -9.883 -25.312 -4.797 1 97 113 PHE B O 1
ATOM 4522 N N . TYR B 1 114 ? -9.977 -23.156 -4.16 1 95 114 TYR B N 1
ATOM 4523 C CA . TYR B 1 114 ? -9.211 -22.703 -5.32 1 95 114 TYR B CA 1
ATOM 4524 C C . TYR B 1 114 ? -7.723 -22.656 -4.996 1 95 114 TYR B C 1
ATOM 4526 O O . TYR B 1 114 ? -7.297 -21.875 -4.133 1 95 114 TYR B O 1
ATOM 4534 N N . ILE B 1 115 ? -7.008 -23.469 -5.684 1 92.56 115 ILE B N 1
ATOM 4535 C CA . ILE B 1 115 ? -5.586 -23.625 -5.387 1 92.56 115 ILE B CA 1
ATOM 4536 C C . ILE B 1 115 ? -4.758 -23.094 -6.559 1 92.56 115 ILE B C 1
ATOM 4538 O O . ILE B 1 115 ? -5.309 -22.703 -7.59 1 92.56 115 ILE B O 1
ATOM 4542 N N . ASP B 1 116 ? -3.484 -22.906 -6.375 1 83.56 116 ASP B N 1
ATOM 4543 C CA . ASP B 1 116 ? -2.58 -22.406 -7.406 1 83.56 116 ASP B CA 1
ATOM 4544 C C . ASP B 1 116 ? -2.691 -23.234 -8.688 1 83.56 116 ASP B C 1
ATOM 4546 O O . ASP B 1 116 ? -3.213 -24.359 -8.656 1 83.56 116 ASP B O 1
ATOM 4550 N N . ASP B 1 117 ? -2.342 -22.734 -9.805 1 77 117 ASP B N 1
ATOM 4551 C CA . ASP B 1 117 ? -2.332 -23.359 -11.117 1 77 117 ASP B CA 1
ATOM 4552 C C . ASP B 1 117 ? -3.754 -23.578 -11.633 1 77 117 ASP B C 1
ATOM 4554 O O . ASP B 1 117 ? -4.031 -24.594 -12.281 1 77 117 ASP B O 1
ATOM 4558 N N . ASP B 1 118 ? -4.656 -22.797 -11.039 1 82.19 118 ASP B N 1
ATOM 4559 C CA . ASP B 1 118 ? -6.051 -22.797 -11.469 1 82.19 118 ASP B CA 1
ATOM 4560 C C . ASP B 1 118 ? -6.707 -24.156 -11.234 1 82.19 118 ASP B C 1
ATOM 4562 O O . ASP B 1 118 ? -7.477 -24.625 -12.078 1 82.19 118 ASP B O 1
ATOM 4566 N N . ILE B 1 119 ? -6.281 -24.766 -10.258 1 89.75 119 ILE B N 1
ATOM 4567 C CA . ILE B 1 119 ? -6.871 -26.031 -9.836 1 89.75 119 ILE B CA 1
ATOM 4568 C C . ILE B 1 119 ? -7.953 -25.781 -8.789 1 89.75 119 ILE B C 1
ATOM 4570 O O . ILE B 1 119 ? -7.793 -24.922 -7.914 1 89.75 119 ILE B O 1
ATOM 4574 N N . THR B 1 120 ? -9.008 -26.469 -8.93 1 94.94 120 THR B N 1
ATOM 4575 C CA . THR B 1 120 ? -10.117 -26.344 -7.984 1 94.94 120 THR B CA 1
ATOM 4576 C C . THR B 1 120 ? -10.484 -27.703 -7.391 1 94.94 120 THR B C 1
ATOM 4578 O O . THR B 1 120 ? -10.648 -28.672 -8.117 1 94.94 120 THR B O 1
ATOM 4581 N N . VAL B 1 121 ? -10.539 -27.719 -6.125 1 96.25 121 VAL B N 1
ATOM 4582 C CA . VAL B 1 121 ? -11.023 -28.906 -5.434 1 96.25 121 VAL B CA 1
ATOM 4583 C C . VAL B 1 121 ? -12.43 -28.656 -4.895 1 96.25 121 VAL B C 1
ATOM 4585 O O . VAL B 1 121 ? -12.688 -27.625 -4.273 1 96.25 121 VAL B O 1
ATOM 4588 N N . ALA B 1 122 ? -13.32 -29.516 -5.191 1 95.12 122 ALA B N 1
ATOM 4589 C CA . ALA B 1 122 ? -14.703 -29.406 -4.734 1 95.12 122 ALA B CA 1
ATOM 4590 C C . ALA B 1 122 ? -15.062 -30.547 -3.783 1 95.12 122 ALA B C 1
ATOM 4592 O O . ALA B 1 122 ? -14.641 -31.688 -3.988 1 95.12 122 ALA B O 1
ATOM 4593 N N . MET B 1 123 ? -15.75 -30.188 -2.738 1 93.69 123 MET B N 1
ATOM 4594 C CA . MET B 1 123 ? -16.172 -31.172 -1.747 1 93.69 123 MET B CA 1
ATOM 4595 C C . MET B 1 123 ? -17.594 -30.891 -1.266 1 93.69 123 MET B C 1
ATOM 4597 O O . MET B 1 123 ? -18.016 -29.734 -1.214 1 93.69 123 MET B O 1
ATOM 4601 N N . GLY B 1 124 ? -18.25 -31.984 -0.917 1 89.69 124 GLY B N 1
ATOM 4602 C CA . GLY B 1 124 ? -19.578 -31.844 -0.312 1 89.69 124 GLY B CA 1
ATOM 4603 C C . GLY B 1 124 ? -20.672 -31.641 -1.328 1 89.69 124 GLY B C 1
ATOM 4604 O O . GLY B 1 124 ? -20.453 -31.766 -2.533 1 89.69 124 GLY B O 1
ATOM 4605 N N . GLY B 1 125 ? -21.891 -31.344 -0.743 1 87.19 125 GLY B N 1
ATOM 4606 C CA . GLY B 1 125 ? -23.047 -31.141 -1.588 1 87.19 125 GLY B CA 1
ATOM 4607 C C . GLY B 1 125 ? -23.516 -32.406 -2.271 1 87.19 125 GLY B C 1
ATOM 4608 O O . GLY B 1 125 ? -23.719 -33.438 -1.615 1 87.19 125 GLY B O 1
ATOM 4609 N N . LYS B 1 126 ? -23.516 -32.344 -3.635 1 84.75 126 LYS B N 1
ATOM 4610 C CA . LYS B 1 126 ? -23.984 -33.5 -4.41 1 84.75 126 LYS B CA 1
ATOM 4611 C C . LYS B 1 126 ? -22.859 -34.469 -4.707 1 84.75 126 LYS B C 1
ATOM 4613 O O . LYS B 1 126 ? -23.078 -35.531 -5.262 1 84.75 126 LYS B O 1
ATOM 4618 N N . LEU B 1 127 ? -21.734 -34.031 -4.242 1 88.69 127 LEU B N 1
ATOM 4619 C CA . LEU B 1 127 ? -20.562 -34.844 -4.574 1 88.69 127 LEU B CA 1
ATOM 4620 C C . LEU B 1 127 ? -20.375 -35.938 -3.551 1 88.69 127 LEU B C 1
ATOM 4622 O O . LEU B 1 127 ? -20.281 -35.688 -2.348 1 88.69 127 LEU B O 1
ATOM 4626 N N . GLY B 1 128 ? -20.391 -37.094 -3.961 1 83.81 128 GLY B N 1
ATOM 4627 C CA . GLY B 1 128 ? -20.094 -38.219 -3.074 1 83.81 128 GLY B CA 1
ATOM 4628 C C . GLY B 1 128 ? -18.656 -38.25 -2.619 1 83.81 128 GLY B C 1
ATOM 4629 O O . GLY B 1 128 ? -18.359 -38.688 -1.506 1 83.81 128 GLY B O 1
ATOM 4630 N N . SER B 1 129 ? -17.75 -37.938 -3.539 1 92.06 129 SER B N 1
ATOM 4631 C CA . SER B 1 129 ? -16.328 -37.844 -3.268 1 92.06 129 SER B CA 1
ATOM 4632 C C . SER B 1 129 ? -15.75 -36.531 -3.797 1 92.06 129 SER B C 1
ATOM 4634 O O . SER B 1 129 ? -16.312 -35.938 -4.711 1 92.06 129 SER B O 1
ATOM 4636 N N . PRO B 1 130 ? -14.703 -36.094 -3.184 1 95.25 130 PRO B N 1
ATOM 4637 C CA . PRO B 1 130 ? -14.102 -34.844 -3.658 1 95.25 130 PRO B CA 1
ATOM 4638 C C . PRO B 1 130 ? -13.648 -34.938 -5.113 1 95.25 130 PRO B C 1
ATOM 4640 O O . PRO B 1 130 ? -13.289 -36.031 -5.594 1 95.25 130 PRO B O 1
ATOM 4643 N N . ARG B 1 131 ? -13.734 -33.844 -5.734 1 94.69 131 ARG B N 1
ATOM 4644 C CA . ARG B 1 131 ? -13.328 -33.75 -7.129 1 94.69 131 ARG B CA 1
ATOM 4645 C C . ARG B 1 131 ? -12.25 -32.688 -7.312 1 94.69 131 ARG B C 1
ATOM 4647 O O . ARG B 1 131 ? -12.25 -31.672 -6.605 1 94.69 131 ARG B O 1
ATOM 4654 N N . CYS B 1 132 ? -11.336 -32.938 -8.219 1 95.19 132 CYS B N 1
ATOM 4655 C CA . CYS B 1 132 ? -10.258 -31.984 -8.531 1 95.19 132 CYS B CA 1
ATOM 4656 C C . CYS B 1 132 ? -10.156 -31.766 -10.031 1 95.19 132 CYS B C 1
ATOM 4658 O O . CYS B 1 132 ? -10.328 -32.688 -10.82 1 95.19 132 CYS B O 1
ATOM 4660 N N . THR B 1 133 ? -9.859 -30.594 -10.469 1 91.94 133 THR B N 1
ATOM 4661 C CA . THR B 1 133 ? -9.812 -30.234 -11.883 1 91.94 133 THR B CA 1
ATOM 4662 C C . THR B 1 133 ? -8.422 -30.484 -12.461 1 91.94 133 THR B C 1
ATOM 4664 O O . THR B 1 133 ? -8.172 -30.219 -13.633 1 91.94 133 THR B O 1
ATOM 4667 N N . CYS B 1 134 ? -7.52 -31 -11.648 1 87.31 134 CYS B N 1
ATOM 4668 C CA . CYS B 1 134 ? -6.152 -31.188 -12.125 1 87.31 134 CYS B CA 1
ATOM 4669 C C . CYS B 1 134 ? -6.078 -32.312 -13.133 1 87.31 134 CYS B C 1
ATOM 4671 O O . CYS B 1 134 ? -5.113 -32.406 -13.891 1 87.31 134 CYS B O 1
ATOM 4673 N N . GLY B 1 135 ? -7.074 -33.219 -13.227 1 82.75 135 GLY B N 1
ATOM 4674 C CA . GLY B 1 135 ? -7.121 -34.312 -14.211 1 82.75 135 GLY B CA 1
ATOM 4675 C C . GLY B 1 135 ? -6.633 -35.625 -13.664 1 82.75 135 GLY B C 1
ATOM 4676 O O . GLY B 1 135 ? -6.84 -36.688 -14.281 1 82.75 135 GLY B O 1
ATOM 4677 N N . SER B 1 136 ? -5.961 -35.625 -12.57 1 82.69 136 SER B N 1
ATOM 4678 C CA . SER B 1 136 ? -5.398 -36.844 -12.016 1 82.69 136 SER B CA 1
ATOM 4679 C C . SER B 1 136 ? -6.414 -37.562 -11.141 1 82.69 136 SER B C 1
ATOM 4681 O O . SER B 1 136 ? -6.164 -38.688 -10.688 1 82.69 136 SER B O 1
ATOM 4683 N N . ASN B 1 137 ? -7.469 -36.844 -10.828 1 85 137 ASN B N 1
ATOM 4684 C CA . ASN B 1 137 ? -8.531 -37.469 -10.031 1 85 137 ASN B CA 1
ATOM 4685 C C . ASN B 1 137 ? -9.492 -38.281 -10.898 1 85 137 ASN B C 1
ATOM 4687 O O . ASN B 1 137 ? -10.688 -38 -10.93 1 85 137 ASN B O 1
ATOM 4691 N N . GLU B 1 138 ? -8.898 -39.156 -11.695 1 78.25 138 GLU B N 1
ATOM 4692 C CA . GLU B 1 138 ? -9.695 -40 -12.586 1 78.25 138 GLU B CA 1
ATOM 4693 C C . GLU B 1 138 ? -9.938 -41.375 -11.984 1 78.25 138 GLU B C 1
ATOM 4695 O O . GLU B 1 138 ? -9.219 -41.781 -11.062 1 78.25 138 GLU B O 1
ATOM 4700 N N . GLN B 1 139 ? -10.961 -42.125 -12.383 1 81.62 139 GLN B N 1
ATOM 4701 C CA . GLN B 1 139 ? -11.289 -43.5 -12.047 1 81.62 139 GLN B CA 1
ATOM 4702 C C . GLN B 1 139 ? -11.586 -43.656 -10.562 1 81.62 139 GLN B C 1
ATOM 4704 O O . GLN B 1 139 ? -11.25 -44.656 -9.953 1 81.62 139 GLN B O 1
ATOM 4709 N N . GLY B 1 140 ? -11.938 -42.562 -9.891 1 85.75 140 GLY B N 1
ATOM 4710 C CA . GLY B 1 140 ? -12.352 -42.656 -8.5 1 85.75 140 GLY B CA 1
ATOM 4711 C C . GLY B 1 140 ? -11.188 -42.562 -7.523 1 85.75 140 GLY B C 1
ATOM 4712 O O . GLY B 1 140 ? -11.344 -42.875 -6.332 1 85.75 140 GLY B O 1
ATOM 4713 N N . LEU B 1 141 ? -9.992 -42.25 -7.973 1 92.88 141 LEU B N 1
ATOM 4714 C CA . LEU B 1 141 ? -8.812 -42.125 -7.121 1 92.88 141 LEU B CA 1
ATOM 4715 C C . LEU B 1 141 ? -8.508 -40.656 -6.844 1 92.88 141 LEU B C 1
ATOM 4717 O O . LEU B 1 141 ? -8.648 -39.812 -7.727 1 92.88 141 LEU B O 1
ATOM 4721 N N . ALA B 1 142 ? -8.125 -40.438 -5.621 1 94.5 142 ALA B N 1
ATOM 4722 C CA . ALA B 1 142 ? -7.824 -39.062 -5.207 1 94.5 142 ALA B CA 1
ATOM 4723 C C . ALA B 1 142 ? -6.465 -38.625 -5.73 1 94.5 142 ALA B C 1
ATOM 4725 O O . ALA B 1 142 ? -5.555 -39.438 -5.898 1 94.5 142 ALA B O 1
ATOM 4726 N N . CYS B 1 143 ? -6.355 -37.406 -6.055 1 94.56 143 CYS B N 1
ATOM 4727 C CA . CYS B 1 143 ? -5.074 -36.812 -6.434 1 94.56 143 CYS B CA 1
ATOM 4728 C C . CYS B 1 143 ? -4.391 -36.188 -5.227 1 94.56 143 CYS B C 1
ATOM 4730 O O . CYS B 1 143 ? -4.938 -36.188 -4.125 1 94.56 143 CYS B O 1
ATOM 4732 N N . LYS B 1 144 ? -3.176 -35.688 -5.344 1 93.75 144 LYS B N 1
ATOM 4733 C CA . LYS B 1 144 ? -2.406 -35.094 -4.254 1 93.75 144 LYS B CA 1
ATOM 4734 C C . LYS B 1 144 ? -3.127 -33.906 -3.668 1 93.75 144 LYS B C 1
ATOM 4736 O O . LYS B 1 144 ? -3.033 -33.625 -2.469 1 93.75 144 LYS B O 1
ATOM 4741 N N . HIS B 1 145 ? -3.865 -33.125 -4.52 1 95.19 145 HIS B N 1
ATOM 4742 C CA . HIS B 1 145 ? -4.566 -31.922 -4.078 1 95.19 145 HIS B CA 1
ATOM 4743 C C . HIS B 1 145 ? -5.688 -32.281 -3.104 1 95.19 145 HIS B C 1
ATOM 4745 O O . HIS B 1 145 ? -5.871 -31.578 -2.094 1 95.19 145 HIS B O 1
ATOM 4751 N N . ILE B 1 146 ? -6.391 -33.312 -3.424 1 96.38 146 ILE B N 1
ATOM 4752 C CA . ILE B 1 146 ? -7.5 -33.75 -2.586 1 96.38 146 ILE B CA 1
ATOM 4753 C C . ILE B 1 146 ? -6.969 -34.219 -1.225 1 96.38 146 ILE B C 1
ATOM 4755 O O . ILE B 1 146 ? -7.516 -33.812 -0.185 1 96.38 146 ILE B O 1
ATOM 4759 N N . TYR B 1 147 ? -5.941 -34.969 -1.271 1 95.88 147 TYR B N 1
ATOM 4760 C CA . TYR B 1 147 ? -5.344 -35.406 -0.017 1 95.88 147 TYR B CA 1
ATOM 4761 C C . TYR B 1 147 ? -4.828 -34.25 0.793 1 95.88 147 TYR B C 1
ATOM 4763 O O . TYR B 1 147 ? -4.961 -34.219 2.02 1 95.88 147 TYR B O 1
ATOM 4771 N N . TRP B 1 148 ? -4.227 -33.281 0.102 1 96.19 148 TRP B N 1
ATOM 4772 C CA . TRP B 1 148 ? -3.703 -32.125 0.787 1 96.19 148 TRP B CA 1
ATOM 4773 C C . TRP B 1 148 ? -4.824 -31.344 1.466 1 96.19 148 TRP B C 1
ATOM 4775 O O . TRP B 1 148 ? -4.727 -31 2.646 1 96.19 148 TRP B O 1
ATOM 4785 N N . VAL B 1 149 ? -5.898 -31.016 0.749 1 96.56 149 VAL B N 1
ATOM 4786 C CA . VAL B 1 149 ? -7.02 -30.25 1.287 1 96.56 149 VAL B CA 1
ATOM 4787 C C . VAL B 1 149 ? -7.629 -31 2.475 1 96.56 149 VAL B C 1
ATOM 4789 O O . VAL B 1 149 ? -7.922 -30.391 3.508 1 96.56 149 VAL B O 1
ATOM 4792 N N . GLY B 1 150 ? -7.82 -32.25 2.256 1 95.38 150 GLY B N 1
ATOM 4793 C CA . GLY B 1 150 ? -8.359 -33.062 3.34 1 95.38 150 GLY B CA 1
ATOM 4794 C C . GLY B 1 150 ? -7.516 -33.031 4.598 1 95.38 150 GLY B C 1
ATOM 4795 O O . GLY B 1 150 ? -8.047 -32.875 5.703 1 95.38 150 GLY B O 1
ATOM 4796 N N . ASP B 1 151 ? -6.223 -33.188 4.379 1 94.81 151 ASP B N 1
ATOM 4797 C CA . ASP B 1 151 ? -5.289 -33.125 5.5 1 94.81 151 ASP B CA 1
ATOM 4798 C C . ASP B 1 151 ? -5.395 -31.812 6.25 1 94.81 151 ASP B C 1
ATOM 4800 O O . ASP B 1 151 ? -5.387 -31.781 7.48 1 94.81 151 ASP B O 1
ATOM 4804 N N . GLN B 1 152 ? -5.434 -30.656 5.523 1 94.44 152 GLN B N 1
ATOM 4805 C CA . GLN B 1 152 ? -5.543 -29.328 6.121 1 94.44 152 GLN B CA 1
ATOM 4806 C C . GLN B 1 152 ? -6.816 -29.203 6.953 1 94.44 152 GLN B C 1
ATOM 4808 O O . GLN B 1 152 ? -6.789 -28.688 8.07 1 94.44 152 GLN B O 1
ATOM 4813 N N . ILE B 1 153 ? -7.914 -29.688 6.453 1 94.81 153 ILE B N 1
ATOM 4814 C CA . ILE B 1 153 ? -9.219 -29.562 7.094 1 94.81 153 ILE B CA 1
ATOM 4815 C C . ILE B 1 153 ? -9.242 -30.375 8.391 1 94.81 153 ILE B C 1
ATOM 4817 O O . ILE B 1 153 ? -9.672 -29.875 9.43 1 94.81 153 ILE B O 1
ATOM 4821 N N . ILE B 1 154 ? -8.773 -31.562 8.281 1 92.38 154 ILE B N 1
ATOM 4822 C CA . ILE B 1 154 ? -8.797 -32.438 9.445 1 92.38 154 ILE B CA 1
ATOM 4823 C C . ILE B 1 154 ? -7.848 -31.906 10.523 1 92.38 154 ILE B C 1
ATOM 4825 O O . ILE B 1 154 ? -8.164 -31.938 11.711 1 92.38 154 ILE B O 1
ATOM 4829 N N . SER B 1 155 ? -6.711 -31.484 10.094 1 91.12 155 SER B N 1
ATOM 4830 C CA . SER B 1 155 ? -5.742 -30.938 11.039 1 91.12 155 SER B CA 1
ATOM 4831 C C . SER B 1 155 ? -6.32 -29.734 11.789 1 91.12 155 SER B C 1
ATOM 4833 O O . SER B 1 155 ? -6.047 -29.547 12.977 1 91.12 155 SER B O 1
ATOM 4835 N N . ALA B 1 156 ? -7.051 -28.828 11.125 1 90.25 156 ALA B N 1
ATOM 4836 C CA . ALA B 1 156 ? -7.633 -27.641 11.727 1 90.25 156 ALA B CA 1
ATOM 4837 C C . ALA B 1 156 ? -8.75 -28 12.703 1 90.25 156 ALA B C 1
ATOM 4839 O O . ALA B 1 156 ? -9.07 -27.234 13.609 1 90.25 156 ALA B O 1
ATOM 4840 N N . SER B 1 157 ? -9.383 -29.078 12.492 1 85.81 157 SER B N 1
ATOM 4841 C CA . SER B 1 157 ? -10.539 -29.484 13.297 1 85.81 157 SER B CA 1
ATOM 4842 C C . SER B 1 157 ? -10.109 -30.328 14.492 1 85.81 157 SER B C 1
ATOM 4844 O O . SER B 1 157 ? -10.898 -30.562 15.414 1 85.81 157 SER B O 1
ATOM 4846 N N . THR B 1 158 ? -8.945 -30.812 14.359 1 78.5 158 THR B N 1
ATOM 4847 C CA . THR B 1 158 ? -8.477 -31.703 15.422 1 78.5 158 THR B CA 1
ATOM 4848 C C . THR B 1 158 ? -7.688 -30.922 16.469 1 78.5 158 THR B C 1
ATOM 4850 O O . THR B 1 158 ? -6.84 -30.094 16.125 1 78.5 158 THR B O 1
ATOM 4853 N N . SER B 1 159 ? -8.164 -30.906 17.719 1 70.62 159 SER B N 1
ATOM 4854 C CA . SER B 1 159 ? -7.43 -30.281 18.812 1 70.62 159 SER B CA 1
ATOM 4855 C C . SER B 1 159 ? -6.047 -30.906 18.984 1 70.62 159 SER B C 1
ATOM 4857 O O . SER B 1 159 ? -5.867 -32.094 18.734 1 70.62 159 SER B O 1
ATOM 4859 N N . PRO B 1 160 ? -5.035 -30.109 19.109 1 63.16 160 PRO B N 1
ATOM 4860 C CA . PRO B 1 160 ? -3.689 -30.641 19.297 1 63.16 160 PRO B CA 1
ATOM 4861 C C . PRO B 1 160 ? -3.65 -31.781 20.312 1 63.16 160 PRO B C 1
ATOM 4863 O O . PRO B 1 160 ? -2.793 -32.656 20.234 1 63.16 160 PRO B O 1
ATOM 4866 N N . GLU B 1 161 ? -4.582 -31.75 21.281 1 59.41 161 GLU B N 1
ATOM 4867 C CA . GLU B 1 161 ? -4.637 -32.781 22.328 1 59.41 161 GLU B CA 1
ATOM 4868 C C . GLU B 1 161 ? -5.137 -34.094 21.766 1 59.41 161 GLU B C 1
ATOM 4870 O O . GLU B 1 161 ? -4.906 -35.156 22.375 1 59.41 161 GLU B O 1
ATOM 4875 N N . GLN B 1 162 ? -5.82 -34 20.703 1 60.53 162 GLN B N 1
ATOM 4876 C CA . GLN B 1 162 ? -6.391 -35.219 20.141 1 60.53 162 GLN B CA 1
ATOM 4877 C C . GLN B 1 162 ? -5.41 -35.906 19.172 1 60.53 162 GLN B C 1
ATOM 4879 O O . GLN B 1 162 ? -5.711 -36.062 17.984 1 60.53 162 GLN B O 1
ATOM 4884 N N . LEU B 1 163 ? -4.207 -35.688 19.453 1 58.78 163 LEU B N 1
ATOM 4885 C CA . LEU B 1 163 ? -3.238 -36.344 18.578 1 58.78 163 LEU B CA 1
ATOM 4886 C C . LEU B 1 163 ? -3.52 -37.844 18.5 1 58.78 163 LEU B C 1
ATOM 4888 O O . LEU B 1 163 ? -3.762 -38.5 19.531 1 58.78 163 LEU B O 1
ATOM 4892 N N . TYR B 1 164 ? -3.846 -38.25 17.266 1 63.94 164 TYR B N 1
ATOM 4893 C CA . TYR B 1 164 ? -4.223 -39.656 17 1 63.94 164 TYR B CA 1
ATOM 4894 C C . TYR B 1 164 ? -3.09 -40.594 17.359 1 63.94 164 TYR B C 1
ATOM 4896 O O . TYR B 1 164 ? -1.935 -40.375 16.984 1 63.94 164 TYR B O 1
ATOM 4904 N N . GLU B 1 165 ? -3.246 -41.344 18.406 1 67.06 165 G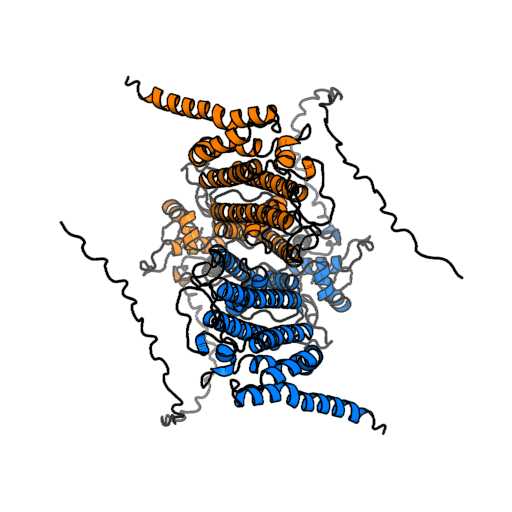LU B N 1
ATOM 4905 C CA . GLU B 1 165 ? -2.289 -42.375 18.812 1 67.06 165 GLU B CA 1
ATOM 4906 C C . GLU B 1 165 ? -1.998 -43.312 17.656 1 67.06 165 GLU B C 1
ATOM 4908 O O . GLU B 1 165 ? -0.875 -43.812 17.516 1 67.06 165 GLU B O 1
ATOM 4913 N N . GLN B 1 166 ? -3.012 -43.531 16.859 1 78.12 166 GLN B N 1
ATOM 4914 C CA . GLN B 1 166 ? -2.859 -44.438 15.734 1 78.12 166 GLN B CA 1
ATOM 4915 C C . GLN B 1 166 ? -2.863 -43.719 14.398 1 78.12 166 GLN B C 1
ATOM 4917 O O . GLN B 1 166 ? -3.494 -42.656 14.273 1 78.12 166 GLN B O 1
ATOM 4922 N N . PRO B 1 167 ? -2.076 -44.188 13.547 1 88.19 167 PRO B N 1
ATOM 4923 C CA . PRO B 1 167 ? -2.064 -43.594 12.211 1 88.19 167 PRO B CA 1
ATOM 4924 C C . PRO B 1 167 ? -3.449 -43.562 11.57 1 88.19 167 PRO B C 1
ATOM 4926 O O . PRO B 1 167 ? -4.238 -44.5 11.75 1 88.19 167 PRO B O 1
ATOM 4929 N N . LEU B 1 168 ? -3.727 -42.531 10.93 1 90.75 168 LEU B N 1
ATOM 4930 C CA . LEU B 1 168 ? -5.031 -42.344 10.305 1 90.75 168 LEU B CA 1
ATOM 4931 C C . LEU B 1 168 ? -5.109 -43.062 8.969 1 90.75 168 LEU B C 1
ATOM 4933 O O . LEU B 1 168 ? -4.102 -43.219 8.273 1 90.75 168 LEU B O 1
ATOM 4937 N N . GLU B 1 169 ? -6.324 -43.562 8.695 1 91.5 169 GLU B N 1
ATOM 4938 C CA . GLU B 1 169 ? -6.547 -44.25 7.43 1 91.5 169 GLU B CA 1
ATOM 4939 C C . GLU B 1 169 ? -7.121 -43.312 6.379 1 91.5 169 GLU B C 1
ATOM 4941 O O . GLU B 1 169 ? -7.984 -42.5 6.684 1 91.5 169 GLU B O 1
ATOM 4946 N N . LEU B 1 170 ? -6.59 -43.438 5.141 1 92.81 170 LEU B N 1
ATOM 4947 C CA . LEU B 1 170 ? -7.047 -42.625 4.02 1 92.81 170 LEU B CA 1
ATOM 4948 C C . LEU B 1 170 ? -7.875 -43.438 3.043 1 92.81 170 LEU B C 1
ATOM 4950 O O . LEU B 1 170 ? -7.531 -44.594 2.754 1 92.81 170 LEU B O 1
ATOM 4954 N N . SER B 1 171 ? -8.953 -42.906 2.682 1 93.62 171 SER B N 1
ATOM 4955 C CA . SER B 1 171 ? -9.703 -43.562 1.622 1 93.62 171 SER B CA 1
ATOM 4956 C C . SER B 1 171 ? -9.039 -43.375 0.264 1 93.62 171 SER B C 1
ATOM 4958 O O . SER B 1 171 ? -8.375 -42.344 0.038 1 93.62 171 SER B O 1
ATOM 4960 N N . LYS B 1 172 ? -9.258 -44.25 -0.647 1 93.06 172 LYS B N 1
ATOM 4961 C CA . LYS B 1 172 ? -8.633 -44.219 -1.966 1 93.06 172 LYS B CA 1
ATOM 4962 C C . LYS B 1 172 ? -9.117 -43 -2.762 1 93.06 172 LYS B C 1
ATOM 4964 O O . LYS B 1 172 ? -8.352 -42.406 -3.529 1 93.06 172 LYS B O 1
ATOM 4969 N N . ASP B 1 173 ? -10.359 -42.688 -2.547 1 92.81 173 ASP B N 1
ATOM 4970 C CA . ASP B 1 173 ? -10.938 -41.594 -3.314 1 92.81 173 ASP B CA 1
ATOM 4971 C C . ASP B 1 173 ? -10.82 -40.25 -2.559 1 92.81 173 ASP B C 1
ATOM 4973 O O . ASP B 1 173 ? -11.258 -39.219 -3.045 1 92.81 173 ASP B O 1
ATOM 4977 N N . GLY B 1 174 ? -10.273 -40.312 -1.353 1 92.44 174 GLY B N 1
ATOM 4978 C CA . GLY B 1 174 ? -10.062 -39.094 -0.577 1 92.44 174 GLY B CA 1
ATOM 4979 C C . GLY B 1 174 ? -11.312 -38.594 0.126 1 92.44 174 GLY B C 1
ATOM 4980 O O . GLY B 1 174 ? -11.336 -37.5 0.67 1 92.44 174 GLY B O 1
ATOM 4981 N N . SER B 1 175 ? -12.344 -39.406 0.19 1 92.5 175 SER B N 1
ATOM 4982 C CA . SER B 1 175 ? -13.625 -39 0.77 1 92.5 175 SER B CA 1
ATOM 4983 C C . SER B 1 175 ? -13.562 -39 2.293 1 92.5 175 SER B C 1
ATOM 4985 O O . SER B 1 175 ? -14.234 -38.219 2.947 1 92.5 175 SER B O 1
ATOM 4987 N N . THR B 1 176 ? -12.703 -39.906 2.74 1 92.88 176 THR B N 1
ATOM 4988 C CA . THR B 1 176 ? -12.688 -40 4.195 1 92.88 176 THR B CA 1
ATOM 4989 C C . THR B 1 176 ? -11.25 -40.062 4.715 1 92.88 176 THR B C 1
ATOM 4991 O O . THR B 1 176 ? -10.359 -40.562 4.023 1 92.88 176 THR B O 1
ATOM 4994 N N . ILE B 1 177 ? -11.055 -39.5 5.867 1 90.19 177 ILE B N 1
ATOM 4995 C CA . ILE B 1 177 ? -9.852 -39.625 6.68 1 90.19 177 ILE B CA 1
ATOM 4996 C C . ILE B 1 177 ? -10.219 -40.094 8.086 1 90.19 177 ILE B C 1
ATOM 4998 O O . ILE B 1 177 ? -10.93 -39.375 8.812 1 90.19 177 ILE B O 1
ATOM 5002 N N . ALA B 1 178 ? -9.742 -41.219 8.484 1 86.56 178 ALA B N 1
ATOM 5003 C CA . ALA B 1 178 ? -10.109 -41.844 9.758 1 86.56 178 ALA B CA 1
ATOM 5004 C C . ALA B 1 178 ? -11.625 -41.906 9.922 1 86.56 178 ALA B C 1
ATOM 5006 O O . ALA B 1 178 ? -12.156 -41.469 10.945 1 86.56 178 ALA B O 1
ATOM 5007 N N . ASP B 1 179 ? -12.312 -42.188 8.844 1 85.62 179 ASP B N 1
ATOM 5008 C CA . ASP B 1 179 ? -13.75 -42.406 8.789 1 85.62 179 ASP B CA 1
ATOM 5009 C C . ASP B 1 179 ? -14.516 -41.094 8.969 1 85.62 179 ASP B C 1
ATOM 5011 O O . ASP B 1 179 ? -15.695 -41.094 9.32 1 85.62 179 ASP B O 1
ATOM 5015 N N . VAL B 1 180 ? -13.797 -40.062 8.891 1 89.81 180 VAL B N 1
ATOM 5016 C CA . VAL B 1 180 ? -14.422 -38.75 8.93 1 89.81 180 VAL B CA 1
ATOM 5017 C C . VAL B 1 180 ? -14.375 -38.094 7.543 1 89.81 180 VAL B C 1
ATOM 5019 O O . VAL B 1 180 ? -13.336 -38.125 6.887 1 89.81 180 VAL B O 1
ATOM 5022 N N . LYS B 1 181 ? -15.445 -37.656 7.152 1 92.06 181 LYS B N 1
ATOM 5023 C CA . LYS B 1 181 ? -15.5 -36.906 5.891 1 92.06 181 LYS B CA 1
ATOM 5024 C C . LYS B 1 181 ? -15.133 -35.438 6.094 1 92.06 181 LYS B C 1
ATOM 5026 O O . LYS B 1 181 ? -15.836 -34.719 6.801 1 92.06 181 LYS B O 1
ATOM 5031 N N . PRO B 1 182 ? -14.086 -35.031 5.445 1 93.5 182 PRO B N 1
ATOM 5032 C CA . PRO B 1 182 ? -13.742 -33.625 5.551 1 93.5 182 PRO B CA 1
ATOM 5033 C C . PRO B 1 182 ? -14.922 -32.719 5.223 1 93.5 182 PRO B C 1
ATOM 5035 O O . PRO B 1 182 ? -15.086 -31.656 5.848 1 93.5 182 PRO B O 1
ATOM 5038 N N . ALA B 1 183 ? -15.75 -33.125 4.305 1 91.31 183 ALA B N 1
ATOM 5039 C CA . ALA B 1 183 ? -16.922 -32.375 3.924 1 91.31 183 ALA B CA 1
ATOM 5040 C C . ALA B 1 183 ? -17.875 -32.188 5.109 1 91.31 183 ALA B C 1
ATOM 5042 O O . ALA B 1 183 ? -18.484 -31.125 5.27 1 91.31 183 ALA B O 1
ATOM 5043 N N . ASP B 1 184 ? -17.984 -33.125 5.906 1 91.12 184 ASP B N 1
ATOM 5044 C CA . ASP B 1 184 ? -18.844 -33.094 7.082 1 91.12 184 ASP B CA 1
ATOM 5045 C C . ASP B 1 184 ? -18.281 -32.125 8.141 1 91.12 184 ASP B C 1
ATOM 5047 O O . ASP B 1 184 ? -19.031 -31.453 8.828 1 91.12 184 ASP B O 1
ATOM 5051 N N . VAL B 1 185 ? -17.016 -32.219 8.234 1 92.25 185 VAL B N 1
ATOM 5052 C CA . VAL B 1 185 ? -16.344 -31.312 9.172 1 92.25 185 VAL B CA 1
ATOM 5053 C C . VAL B 1 185 ? -16.609 -29.859 8.773 1 92.25 185 VAL B C 1
ATOM 5055 O O . VAL B 1 185 ? -16.922 -29.016 9.625 1 92.25 185 VAL B O 1
ATOM 5058 N N . LEU B 1 186 ? -16.5 -29.594 7.527 1 93.44 186 LEU B N 1
ATOM 5059 C CA . LEU B 1 186 ? -16.734 -28.25 6.992 1 93.44 186 LEU B CA 1
ATOM 5060 C C . LEU B 1 186 ? -18.172 -27.812 7.238 1 93.44 186 LEU B C 1
ATOM 5062 O O . LEU B 1 186 ? -18.438 -26.625 7.492 1 93.44 186 LEU B O 1
ATOM 5066 N N . GLU B 1 187 ? -19.062 -28.734 7.16 1 89.75 187 GLU B N 1
ATOM 5067 C CA . GLU B 1 187 ? -20.484 -28.438 7.379 1 89.75 187 GLU B CA 1
ATOM 5068 C C . GLU B 1 187 ? -20.75 -28.156 8.852 1 89.75 187 GLU B C 1
ATOM 5070 O O . GLU B 1 187 ? -21.516 -27.25 9.188 1 89.75 187 GLU B O 1
ATOM 5075 N N . ALA B 1 188 ? -20.172 -28.922 9.625 1 90.25 188 ALA B N 1
ATOM 5076 C CA . ALA B 1 188 ? -20.438 -28.828 11.062 1 90.25 188 ALA B CA 1
ATOM 5077 C C . ALA B 1 188 ? -19.812 -27.562 11.648 1 90.25 188 ALA B C 1
ATOM 5079 O O . ALA B 1 188 ? -20.469 -26.828 12.398 1 90.25 188 ALA B O 1
ATOM 5080 N N . LYS B 1 189 ? -18.656 -27.266 11.375 1 91.38 189 LYS B N 1
ATOM 5081 C CA . LYS B 1 189 ? -17.938 -26.125 11.953 1 91.38 189 LYS B CA 1
ATOM 5082 C C . LYS B 1 189 ? -18.141 -24.875 11.109 1 91.38 189 LYS B C 1
ATOM 5084 O O . LYS B 1 189 ? -18.062 -23.75 11.625 1 91.38 189 LYS B O 1
ATOM 5089 N N . GLY B 1 190 ? -18.344 -25.047 9.852 1 91.81 190 GLY B N 1
ATOM 5090 C CA . GLY B 1 190 ? -18.438 -23.938 8.922 1 91.81 190 GLY B CA 1
ATOM 5091 C C . GLY B 1 190 ? -17.125 -23.641 8.195 1 91.81 190 GLY B C 1
ATOM 5092 O O . GLY B 1 190 ? -16.078 -23.578 8.82 1 91.81 190 GLY B O 1
ATOM 5093 N N . LEU B 1 191 ? -17.219 -23.484 6.93 1 93.44 191 LEU B N 1
ATOM 5094 C CA . LEU B 1 191 ? -16.031 -23.25 6.117 1 93.44 191 LEU B CA 1
ATOM 5095 C C . LEU B 1 191 ? -15.344 -21.938 6.527 1 93.44 191 LEU B C 1
ATOM 5097 O O . LEU B 1 191 ? -14.117 -21.859 6.539 1 93.44 191 LEU B O 1
ATOM 5101 N N . GLY B 1 192 ? -16.172 -20.953 6.891 1 92.12 192 GLY B N 1
ATOM 5102 C CA . GLY B 1 192 ? -15.609 -19.672 7.316 1 92.12 192 GLY B CA 1
ATOM 5103 C C . GLY B 1 192 ? -14.703 -19.797 8.523 1 92.12 192 GLY B C 1
ATOM 5104 O O . GLY B 1 192 ? -13.625 -19.203 8.562 1 92.12 192 GLY B O 1
ATOM 5105 N N . ILE B 1 193 ? -15.07 -20.547 9.461 1 93 193 ILE B N 1
ATOM 5106 C CA . ILE B 1 193 ? -14.32 -20.734 10.695 1 93 193 ILE B CA 1
ATOM 5107 C C . ILE B 1 193 ? -13.031 -21.5 10.414 1 93 193 ILE B C 1
ATOM 5109 O O . ILE B 1 193 ? -11.953 -21.109 10.875 1 93 193 ILE B O 1
ATOM 5113 N N . ILE B 1 194 ? -13.141 -22.531 9.633 1 93.5 194 ILE B N 1
ATOM 5114 C CA . ILE B 1 194 ? -11.977 -23.344 9.289 1 93.5 194 ILE B CA 1
ATOM 5115 C C . ILE B 1 194 ? -10.984 -22.5 8.492 1 93.5 194 ILE B C 1
ATOM 5117 O O . ILE B 1 194 ? -9.773 -22.594 8.711 1 93.5 194 ILE B O 1
ATOM 5121 N N . ALA B 1 195 ? -11.531 -21.781 7.543 1 94.5 195 ALA B N 1
ATOM 5122 C CA . ALA B 1 195 ? -10.68 -20.891 6.742 1 94.5 195 ALA B CA 1
ATOM 5123 C C . ALA B 1 195 ? -9.914 -19.922 7.629 1 94.5 195 ALA B C 1
ATOM 5125 O O . ALA B 1 195 ? -8.727 -19.672 7.422 1 94.5 195 ALA B O 1
ATOM 5126 N N . SER B 1 196 ? -10.586 -19.375 8.609 1 91.25 196 SER B N 1
ATOM 5127 C CA . SER B 1 196 ? -9.953 -18.453 9.539 1 91.25 196 SER B CA 1
ATOM 5128 C C . SER B 1 196 ? -8.859 -19.141 10.352 1 91.25 196 SER B C 1
ATOM 5130 O O . SER B 1 196 ? -7.781 -18.578 10.547 1 91.25 196 SER B O 1
ATOM 5132 N N . ASP B 1 197 ? -9.133 -20.312 10.789 1 91.44 197 ASP B N 1
ATOM 5133 C CA . ASP B 1 197 ? -8.172 -21.078 11.578 1 91.44 197 ASP B CA 1
ATOM 5134 C C . ASP B 1 197 ? -6.914 -21.375 10.758 1 91.44 197 ASP B C 1
ATOM 5136 O O . ASP B 1 197 ? -5.812 -21.453 11.305 1 91.44 197 ASP B O 1
ATOM 5140 N N . LEU B 1 198 ? -7.086 -21.594 9.484 1 92.75 198 LEU B N 1
ATOM 5141 C CA . LEU B 1 198 ? -5.992 -21.969 8.594 1 92.75 198 LEU B CA 1
ATOM 5142 C C . LEU B 1 198 ? -5.43 -20.75 7.883 1 92.75 198 LEU B C 1
ATOM 5144 O O . LEU B 1 198 ? -4.559 -20.875 7.016 1 92.75 198 LEU B O 1
ATOM 5148 N N . ASP B 1 199 ? -5.98 -19.531 8.133 1 89.62 199 ASP B N 1
ATOM 5149 C CA . ASP B 1 199 ? -5.582 -18.266 7.527 1 89.62 199 ASP B CA 1
ATOM 5150 C C . ASP B 1 199 ? -5.781 -18.297 6.016 1 89.62 199 ASP B C 1
ATOM 5152 O O . ASP B 1 199 ? -4.906 -17.875 5.258 1 89.62 199 ASP B O 1
ATOM 5156 N N . TRP B 1 200 ? -6.898 -19 5.621 1 93.5 200 TRP B N 1
ATOM 5157 C CA . TRP B 1 200 ? -7.293 -19.016 4.219 1 93.5 200 TRP B CA 1
ATOM 5158 C C . TRP B 1 200 ? -8.219 -17.844 3.906 1 93.5 200 TRP B C 1
ATOM 5160 O O . TRP B 1 200 ? -9.016 -17.422 4.754 1 93.5 200 TRP B O 1
ATOM 5170 N N . ALA B 1 201 ? -8.047 -17.359 2.668 1 93.69 201 ALA B N 1
ATOM 5171 C CA . ALA B 1 201 ? -9 -16.359 2.205 1 93.69 201 ALA B CA 1
ATOM 5172 C C . ALA B 1 201 ? -10.352 -17 1.888 1 93.69 201 ALA B C 1
ATOM 5174 O O . ALA B 1 201 ? -10.414 -18.016 1.21 1 93.69 201 ALA B O 1
ATOM 5175 N N . PHE B 1 202 ? -11.406 -16.484 2.49 1 94.12 202 PHE B N 1
ATOM 5176 C CA . PHE B 1 202 ? -12.75 -17 2.314 1 94.12 202 PHE B CA 1
ATOM 5177 C C . PHE B 1 202 ? -13.625 -16 1.565 1 94.12 202 PHE B C 1
ATOM 5179 O O . PHE B 1 202 ? -13.711 -14.836 1.949 1 94.12 202 PHE B O 1
ATOM 5186 N N . LYS B 1 203 ? -14.164 -16.453 0.504 1 92.31 203 LYS B N 1
ATOM 5187 C CA . LYS B 1 203 ? -15.039 -15.594 -0.301 1 92.31 203 LYS B CA 1
ATOM 5188 C C . LYS B 1 203 ? -16.453 -15.578 0.257 1 92.31 203 LYS B C 1
ATOM 5190 O O . LYS B 1 203 ? -17.203 -16.547 0.099 1 92.31 203 LYS B O 1
ATOM 5195 N N . GLU B 1 204 ? -16.781 -14.492 0.923 1 82.44 204 GLU B N 1
ATOM 5196 C CA . GLU B 1 204 ? -18.141 -14.344 1.446 1 82.44 204 GLU B CA 1
ATOM 5197 C C . GLU B 1 204 ? -19.047 -13.633 0.441 1 82.44 204 GLU B C 1
ATOM 5199 O O . GLU B 1 204 ? -20.203 -14.008 0.272 1 82.44 204 GLU B O 1
ATOM 5204 N N . ASP B 1 205 ? -18.469 -12.617 -0.172 1 79.56 205 ASP B N 1
ATOM 5205 C CA . ASP B 1 205 ? -19.203 -11.812 -1.144 1 79.56 205 ASP B CA 1
ATOM 5206 C C . ASP B 1 205 ? -18.641 -12 -2.551 1 79.56 205 ASP B C 1
ATOM 5208 O O . ASP B 1 205 ? -17.562 -12.562 -2.721 1 79.56 205 ASP B O 1
ATOM 5212 N N . ASP B 1 206 ? -19.359 -11.523 -3.455 1 83.5 206 ASP B N 1
ATOM 5213 C CA . ASP B 1 206 ? -18.938 -11.688 -4.844 1 83.5 206 ASP B CA 1
ATOM 5214 C C . ASP B 1 206 ? -17.656 -10.914 -5.121 1 83.5 206 ASP B C 1
ATOM 5216 O O . ASP B 1 206 ? -17.422 -9.844 -4.555 1 83.5 206 ASP B O 1
ATOM 5220 N N . LEU B 1 207 ? -16.891 -11.578 -5.957 1 89.06 207 LEU B N 1
ATOM 5221 C CA . LEU B 1 207 ? -15.664 -10.938 -6.43 1 89.06 207 LEU B CA 1
ATOM 5222 C C . LEU B 1 207 ? -15.953 -10 -7.598 1 89.06 207 LEU B C 1
ATOM 5224 O O . LEU B 1 207 ? -16.953 -10.172 -8.305 1 89.06 207 LEU B O 1
ATOM 5228 N N . PRO B 1 208 ? -15.125 -8.93 -7.699 1 89.25 208 PRO B N 1
ATOM 5229 C CA . PRO B 1 208 ? -15.258 -8.117 -8.906 1 89.25 208 PRO B CA 1
ATOM 5230 C C . PRO B 1 208 ? -15.219 -8.953 -10.188 1 89.25 208 PRO B C 1
ATOM 5232 O O . PRO B 1 208 ? -14.406 -9.875 -10.297 1 89.25 208 PRO B O 1
ATOM 5235 N N . GLU B 1 209 ? -16 -8.656 -11.125 1 86.81 209 GLU B N 1
ATOM 5236 C CA . GLU B 1 209 ? -16.25 -9.5 -12.281 1 86.81 209 GLU B CA 1
ATOM 5237 C C . GLU B 1 209 ? -15.141 -9.367 -13.312 1 86.81 209 GLU B C 1
ATOM 5239 O O . GLU B 1 209 ? -14.859 -10.312 -14.062 1 86.81 209 GLU B O 1
ATOM 5244 N N . ASP B 1 210 ? -14.656 -8.156 -13.414 1 88.75 210 ASP B N 1
ATOM 5245 C CA . ASP B 1 210 ? -13.602 -7.93 -14.391 1 88.75 210 ASP B CA 1
ATOM 5246 C C . ASP B 1 210 ? -12.453 -7.117 -13.797 1 88.75 210 ASP B C 1
ATOM 5248 O O . ASP B 1 210 ? -12.5 -6.742 -12.617 1 88.75 210 ASP B O 1
ATOM 5252 N N . ASP B 1 211 ? -11.477 -6.938 -14.609 1 89.06 211 ASP B N 1
ATOM 5253 C CA . ASP B 1 211 ? -10.258 -6.27 -14.156 1 89.06 211 ASP B CA 1
ATOM 5254 C C . ASP B 1 211 ? -10.539 -4.816 -13.781 1 89.06 211 ASP B C 1
ATOM 5256 O O . ASP B 1 211 ? -9.914 -4.277 -12.859 1 89.06 211 ASP B O 1
ATOM 5260 N N . GLU B 1 212 ? -11.445 -4.223 -14.469 1 89.75 212 GLU B N 1
ATOM 5261 C CA . GLU B 1 212 ? -11.773 -2.83 -14.188 1 89.75 212 GLU B CA 1
ATOM 5262 C C . GLU B 1 212 ? -12.438 -2.684 -12.82 1 89.75 212 GLU B C 1
ATOM 5264 O O . GLU B 1 212 ? -12.094 -1.784 -12.047 1 89.75 212 GLU B O 1
ATOM 5269 N N . GLU B 1 213 ? -13.367 -3.551 -12.562 1 90.31 213 GLU B N 1
ATOM 5270 C CA . GLU B 1 213 ? -14.031 -3.539 -11.266 1 90.31 213 GLU B CA 1
ATOM 5271 C C . GLU B 1 213 ? -13.055 -3.873 -10.141 1 90.31 213 GLU B C 1
ATOM 5273 O O . GLU B 1 213 ? -13.148 -3.318 -9.047 1 90.31 213 GLU B O 1
ATOM 5278 N N . MET B 1 214 ? -12.156 -4.84 -10.508 1 93.62 214 MET B N 1
ATOM 5279 C CA . MET B 1 214 ? -11.117 -5.191 -9.539 1 93.62 214 MET B CA 1
ATOM 5280 C C . MET B 1 214 ? -10.242 -3.984 -9.227 1 93.62 214 MET B C 1
ATOM 5282 O O . MET B 1 214 ? -9.969 -3.697 -8.062 1 93.62 214 MET B O 1
ATOM 5286 N N . HIS B 1 215 ? -9.883 -3.303 -10.258 1 92.94 215 HIS B N 1
ATOM 5287 C CA . HIS B 1 215 ? -9.062 -2.109 -10.102 1 92.94 215 HIS B CA 1
ATOM 5288 C C . HIS B 1 215 ? -9.773 -1.046 -9.281 1 92.94 215 HIS B C 1
ATOM 5290 O O . HIS B 1 215 ? -9.18 -0.432 -8.398 1 92.94 215 HIS B O 1
ATOM 5296 N N . ASP B 1 216 ? -11.008 -0.847 -9.516 1 91.06 216 ASP B N 1
ATOM 5297 C CA . ASP B 1 216 ? -11.797 0.148 -8.805 1 91.06 216 ASP B CA 1
ATOM 5298 C C . ASP B 1 216 ? -11.914 -0.203 -7.32 1 91.06 216 ASP B C 1
ATOM 5300 O O . ASP B 1 216 ? -11.797 0.672 -6.461 1 91.06 216 ASP B O 1
ATOM 5304 N N . ALA B 1 217 ? -12.195 -1.42 -7.09 1 92.12 217 ALA B N 1
ATOM 5305 C CA . ALA B 1 217 ? -12.352 -1.87 -5.711 1 92.12 217 ALA B CA 1
ATOM 5306 C C . ALA B 1 217 ? -11.047 -1.722 -4.93 1 92.12 217 ALA B C 1
ATOM 5308 O O . ALA B 1 217 ? -11.055 -1.247 -3.791 1 92.12 217 ALA B O 1
ATOM 5309 N N . ILE B 1 218 ? -9.969 -2.088 -5.574 1 94.94 218 ILE B N 1
ATOM 5310 C CA . ILE B 1 218 ? -8.672 -2.033 -4.914 1 94.94 218 ILE B CA 1
ATOM 5311 C C . ILE B 1 218 ? -8.258 -0.577 -4.715 1 94.94 218 ILE B C 1
ATOM 5313 O O . ILE B 1 218 ? -7.75 -0.208 -3.65 1 94.94 218 ILE B O 1
ATOM 5317 N N . THR B 1 219 ? -8.461 0.233 -5.699 1 92.94 219 THR B N 1
ATOM 5318 C CA . THR B 1 219 ? -8.148 1.653 -5.605 1 92.94 219 THR B CA 1
ATOM 5319 C C . THR B 1 219 ? -8.938 2.309 -4.473 1 92.94 219 THR B C 1
ATOM 5321 O O . THR B 1 219 ? -8.391 3.109 -3.711 1 92.94 219 THR B O 1
ATOM 5324 N N . THR B 1 220 ? -10.172 1.951 -4.391 1 92.25 220 THR B N 1
ATOM 5325 C CA . THR B 1 220 ? -11.008 2.475 -3.314 1 92.25 220 THR B CA 1
ATOM 5326 C C . THR B 1 220 ? -10.469 2.051 -1.952 1 92.25 220 THR B C 1
ATOM 5328 O O . THR B 1 220 ? -10.359 2.871 -1.039 1 92.25 220 THR B O 1
ATOM 5331 N N . MET B 1 221 ? -10.086 0.816 -1.805 1 95.38 221 MET B N 1
ATOM 5332 C CA . MET B 1 221 ? -9.578 0.296 -0.541 1 95.38 221 MET B CA 1
ATOM 5333 C C . MET B 1 221 ? -8.25 0.963 -0.175 1 95.38 221 MET B C 1
ATOM 5335 O O . MET B 1 221 ? -8.094 1.467 0.939 1 95.38 221 MET B O 1
ATOM 5339 N N . LEU B 1 222 ? -7.371 1.05 -1.138 1 96.25 222 LEU B N 1
ATOM 5340 C CA . LEU B 1 222 ? -6.023 1.53 -0.852 1 96.25 222 LEU B CA 1
ATOM 5341 C C . LEU B 1 222 ? -6.004 3.049 -0.72 1 96.25 222 LEU B C 1
ATOM 5343 O O . LEU B 1 222 ? -5.027 3.621 -0.224 1 96.25 222 LEU B O 1
ATOM 5347 N N . SER B 1 223 ? -7.082 3.715 -1.078 1 94.62 223 SER B N 1
ATOM 5348 C CA . SER B 1 223 ? -7.16 5.164 -0.93 1 94.62 223 SER B CA 1
ATOM 5349 C C . SER B 1 223 ? -7.051 5.578 0.534 1 94.62 223 SER B C 1
ATOM 5351 O O . SER B 1 223 ? -6.684 6.715 0.838 1 94.62 223 SER B O 1
ATOM 5353 N N . VAL B 1 224 ? -7.34 4.668 1.476 1 96.56 224 VAL B N 1
ATOM 5354 C CA . VAL B 1 224 ? -7.316 4.969 2.902 1 96.56 224 VAL B CA 1
ATOM 5355 C C . VAL B 1 224 ? -5.902 5.348 3.33 1 96.56 224 VAL B C 1
ATOM 5357 O O . VAL B 1 224 ? -5.719 6.113 4.281 1 96.56 224 VAL B O 1
ATOM 5360 N N . PHE B 1 225 ? -4.895 4.859 2.521 1 95.38 225 PHE B N 1
ATOM 5361 C CA . PHE B 1 225 ? -3.51 5.102 2.906 1 95.38 225 PHE B CA 1
ATOM 5362 C C . PHE B 1 225 ? -2.85 6.098 1.961 1 95.38 225 PHE B C 1
ATOM 5364 O O . PHE B 1 225 ? -1.631 6.273 1.986 1 95.38 225 PHE B O 1
ATOM 5371 N N . GLU B 1 226 ? -3.602 6.648 1.048 1 93.25 226 GLU B N 1
ATOM 5372 C CA . GLU B 1 226 ? -3.021 7.547 0.055 1 93.25 226 GLU B CA 1
ATOM 5373 C C . GLU B 1 226 ? -2.256 8.688 0.722 1 93.25 226 GLU B C 1
ATOM 5375 O O . GLU B 1 226 ? -2.768 9.328 1.643 1 93.25 226 GLU B O 1
ATOM 5380 N N . PRO B 1 227 ? -1.067 8.953 0.314 1 90.12 227 PRO B N 1
ATOM 5381 C CA . PRO B 1 227 ? -0.167 9.844 1.044 1 90.12 227 PRO B CA 1
ATOM 5382 C C . PRO B 1 227 ? -0.683 11.281 1.104 1 90.12 227 PRO B C 1
ATOM 5384 O O . PRO B 1 227 ? -0.324 12.031 2.016 1 90.12 227 PRO B O 1
ATOM 5387 N N . ARG B 1 228 ? -1.448 11.797 0.24 1 87.81 228 ARG B N 1
ATOM 5388 C CA . ARG B 1 228 ? -1.979 13.156 0.244 1 87.81 228 ARG B CA 1
ATOM 5389 C C . ARG B 1 228 ? -3.439 13.18 0.68 1 87.81 228 ARG B C 1
ATOM 5391 O O . ARG B 1 228 ? -4.148 14.156 0.456 1 87.81 228 ARG B O 1
ATOM 5398 N N . ASP B 1 229 ? -3.877 11.992 1.195 1 90.5 229 ASP B N 1
ATOM 5399 C CA . ASP B 1 229 ? -5.219 11.82 1.746 1 90.5 229 ASP B CA 1
ATOM 5400 C C . ASP B 1 229 ? -6.285 12.031 0.673 1 90.5 229 ASP B C 1
ATOM 5402 O O . ASP B 1 229 ? -7.324 12.641 0.934 1 90.5 229 ASP B O 1
ATOM 5406 N N . ALA B 1 230 ? -5.965 11.609 -0.49 1 90.56 230 ALA B N 1
ATOM 5407 C CA . ALA B 1 230 ? -6.941 11.664 -1.574 1 90.56 230 ALA B CA 1
ATOM 5408 C C . ALA B 1 230 ? -8.156 10.797 -1.261 1 90.56 230 ALA B C 1
ATOM 5410 O O . ALA B 1 230 ? -8.023 9.695 -0.715 1 90.56 230 ALA B O 1
ATOM 5411 N N . LEU B 1 231 ? -9.312 11.344 -1.505 1 93.25 231 LEU B N 1
ATOM 5412 C CA . LEU B 1 231 ? -10.516 10.531 -1.414 1 93.25 231 LEU B CA 1
ATOM 5413 C C . LEU B 1 231 ? -10.57 9.508 -2.541 1 93.25 231 LEU B C 1
ATOM 5415 O O . LEU B 1 231 ? -9.844 9.633 -3.533 1 93.25 231 LEU B O 1
ATOM 5419 N N . PRO B 1 232 ? -11.344 8.43 -2.398 1 90.62 232 PRO B N 1
ATOM 5420 C CA . PRO B 1 232 ? -11.375 7.363 -3.408 1 90.62 232 PRO B CA 1
ATOM 5421 C C . PRO B 1 232 ? -11.617 7.898 -4.816 1 90.62 232 PRO B C 1
ATOM 5423 O O . PRO B 1 232 ? -10.953 7.469 -5.766 1 90.62 232 PRO B O 1
ATOM 5426 N N . GLY B 1 233 ? -12.523 8.82 -4.977 1 86.12 233 GLY B N 1
ATOM 5427 C CA . GLY B 1 233 ? -12.812 9.383 -6.285 1 86.12 233 GLY B CA 1
ATOM 5428 C C . GLY B 1 233 ? -11.648 10.172 -6.863 1 86.12 233 GLY B C 1
ATOM 5429 O O . GLY B 1 233 ? -11.453 10.203 -8.078 1 86.12 233 GLY B O 1
ATOM 5430 N N . GLU B 1 234 ? -10.875 10.812 -5.992 1 86.31 234 GLU B N 1
ATOM 5431 C CA . GLU B 1 234 ? -9.711 11.594 -6.402 1 86.31 234 GLU B CA 1
ATOM 5432 C C . GLU B 1 234 ? -8.539 10.688 -6.77 1 86.31 234 GLU B C 1
ATOM 5434 O O . GLU B 1 234 ? -7.754 11.008 -7.664 1 86.31 234 GLU B O 1
ATOM 5439 N N . PHE B 1 235 ? -8.391 9.656 -6.051 1 84.25 235 PHE B N 1
ATOM 5440 C CA . PHE B 1 235 ? -7.285 8.727 -6.223 1 84.25 235 PHE B CA 1
ATOM 5441 C C . PHE B 1 235 ? -7.387 8 -7.559 1 84.25 235 PHE B C 1
ATOM 5443 O O . PHE B 1 235 ? -6.371 7.676 -8.172 1 84.25 235 PHE B O 1
ATOM 5450 N N . LYS B 1 236 ? -8.594 7.77 -8.031 1 76.62 236 LYS B N 1
ATOM 5451 C CA . LYS B 1 236 ? -8.836 7.055 -9.281 1 76.62 236 LYS B CA 1
ATOM 5452 C C . LYS B 1 236 ? -8.414 7.891 -10.484 1 76.62 236 LYS B C 1
ATOM 5454 O O . LYS B 1 236 ? -8.164 7.355 -11.562 1 76.62 236 LYS B O 1
ATOM 5459 N N . CYS B 1 237 ? -8.367 9.234 -10.344 1 65.81 237 CYS B N 1
ATOM 5460 C CA . CYS B 1 237 ? -8.07 10.102 -11.477 1 65.81 237 CYS B CA 1
ATOM 5461 C C . CYS B 1 237 ? -6.68 10.711 -11.344 1 65.81 237 CYS B C 1
ATOM 5463 O O . CYS B 1 237 ? -6.547 11.898 -11.016 1 65.81 237 CYS B O 1
ATOM 5465 N N . PRO B 1 238 ? -5.578 9.945 -11.508 1 59.47 238 PRO B N 1
ATOM 5466 C CA . PRO B 1 238 ? -4.211 10.406 -11.242 1 59.47 238 PRO B CA 1
ATOM 5467 C C . PRO B 1 238 ? -3.791 11.57 -12.133 1 59.47 238 PRO B C 1
ATOM 5469 O O . PRO B 1 238 ? -2.75 12.188 -11.898 1 59.47 238 PRO B O 1
ATOM 5472 N N . GLU B 1 239 ? -4.488 11.727 -13.25 1 58.62 239 GLU B N 1
ATOM 5473 C CA . GLU B 1 239 ? -3.973 12.672 -14.234 1 58.62 239 GLU B CA 1
ATOM 5474 C C . GLU B 1 239 ? -4.02 14.102 -13.695 1 58.62 239 GLU B C 1
ATOM 5476 O O . GLU B 1 239 ? -3.637 15.039 -14.398 1 58.62 239 GLU B O 1
ATOM 5481 N N . SER B 1 240 ? -4.355 14.148 -12.516 1 57.03 240 SER B N 1
ATOM 5482 C CA . SER B 1 240 ? -4.379 15.547 -12.102 1 57.03 240 SER B CA 1
ATOM 5483 C C . SER B 1 240 ? -2.969 16.109 -11.961 1 57.03 240 SER B C 1
ATOM 5485 O O . SER B 1 240 ? -2.09 15.469 -11.383 1 57.03 240 SER B O 1
ATOM 5487 N N . PRO B 1 241 ? -2.572 16.906 -12.898 1 51.06 241 PRO B N 1
ATOM 5488 C CA . PRO B 1 241 ? -1.263 17.547 -12.82 1 51.06 241 PRO B CA 1
ATOM 5489 C C . PRO B 1 241 ? -0.831 17.844 -11.391 1 51.06 241 PRO B C 1
ATOM 5491 O O . PRO B 1 241 ? 0.352 18.078 -11.133 1 51.06 241 PRO B O 1
ATOM 5494 N N . LEU B 1 242 ? -1.861 17.859 -10.547 1 54.41 242 LEU B N 1
ATOM 5495 C CA . LEU B 1 242 ? -1.612 18.25 -9.164 1 54.41 242 LEU B CA 1
ATOM 5496 C C . LEU B 1 242 ? -1.191 17.047 -8.328 1 54.41 242 LEU B C 1
ATOM 5498 O O . LEU B 1 242 ? -0.824 17.203 -7.16 1 54.41 242 LEU B O 1
ATOM 5502 N N . THR B 1 243 ? -0.912 15.977 -9.102 1 69.31 243 THR B N 1
ATOM 5503 C CA . THR B 1 243 ? -0.621 14.797 -8.297 1 69.31 243 THR B CA 1
ATOM 5504 C C . THR B 1 243 ? 0.864 14.734 -7.949 1 69.31 243 THR B C 1
ATOM 5506 O O . THR B 1 243 ? 1.72 14.898 -8.82 1 69.31 243 THR B O 1
ATOM 5509 N N . SER B 1 244 ? 1.199 14.75 -6.785 1 82.38 244 SER B N 1
ATOM 5510 C CA . SER B 1 244 ? 2.559 14.648 -6.266 1 82.38 244 SER B CA 1
ATOM 5511 C C . SER B 1 244 ? 3.25 13.391 -6.766 1 82.38 244 SER B C 1
ATOM 5513 O O . SER B 1 244 ? 2.592 12.453 -7.227 1 82.38 244 SER B O 1
ATOM 5515 N N . GLU B 1 245 ? 4.512 13.461 -6.902 1 88.94 245 GLU B N 1
ATOM 5516 C CA . GLU B 1 245 ? 5.289 12.281 -7.273 1 88.94 245 GLU B CA 1
ATOM 5517 C C . GLU B 1 245 ? 4.93 11.086 -6.395 1 88.94 245 GLU B C 1
ATOM 5519 O O . GLU B 1 245 ? 4.805 9.961 -6.887 1 88.94 245 GLU B O 1
ATOM 5524 N N . ARG B 1 246 ? 4.762 11.312 -5.125 1 91.44 246 ARG B N 1
ATOM 5525 C CA . ARG B 1 246 ? 4.43 10.25 -4.184 1 91.44 246 ARG B CA 1
ATOM 5526 C C . ARG B 1 246 ? 3.09 9.609 -4.535 1 91.44 246 ARG B C 1
ATOM 5528 O O . ARG B 1 246 ? 2.943 8.383 -4.473 1 91.44 246 ARG B O 1
ATOM 5535 N N . SER B 1 247 ? 2.139 10.438 -4.883 1 90.94 247 SER B N 1
ATOM 5536 C CA . SER B 1 247 ? 0.82 9.93 -5.258 1 90.94 247 SER B CA 1
ATOM 5537 C C . SER B 1 247 ? 0.884 9.117 -6.543 1 90.94 247 SER B C 1
ATOM 5539 O O . SER B 1 247 ? 0.187 8.109 -6.68 1 90.94 247 SER B O 1
ATOM 5541 N N . LYS B 1 248 ? 1.708 9.586 -7.484 1 91.75 248 LYS B N 1
ATOM 5542 C CA . LYS B 1 248 ? 1.866 8.852 -8.742 1 91.75 248 LYS B CA 1
ATOM 5543 C C . LYS B 1 248 ? 2.479 7.477 -8.5 1 91.75 248 LYS B C 1
ATOM 5545 O O . LYS B 1 248 ? 2.02 6.48 -9.07 1 91.75 248 LYS B O 1
ATOM 5550 N N . LYS B 1 249 ? 3.533 7.473 -7.695 1 94.62 249 LYS B N 1
ATOM 5551 C CA . LYS B 1 249 ? 4.164 6.199 -7.363 1 94.62 249 LYS B CA 1
ATOM 5552 C C . LYS B 1 249 ? 3.201 5.285 -6.605 1 94.62 249 LYS B C 1
ATOM 5554 O O . LYS B 1 249 ? 3.197 4.07 -6.812 1 94.62 249 LYS B O 1
ATOM 5559 N N . TYR B 1 250 ? 2.396 5.898 -5.742 1 94.88 250 TYR B N 1
ATOM 5560 C CA . TYR B 1 250 ? 1.398 5.133 -5 1 94.88 250 TYR B CA 1
ATOM 5561 C C . TYR B 1 250 ? 0.381 4.504 -5.945 1 94.88 250 TYR B C 1
ATOM 5563 O O . TYR B 1 250 ? -0.053 3.371 -5.734 1 94.88 250 TYR B O 1
ATOM 5571 N N . GLN B 1 251 ? 0.023 5.211 -6.945 1 92.81 251 GLN B N 1
ATOM 5572 C CA . GLN B 1 251 ? -0.893 4.688 -7.953 1 92.81 251 GLN B CA 1
ATOM 5573 C C . GLN B 1 251 ? -0.272 3.512 -8.703 1 92.81 251 GLN B C 1
ATOM 5575 O O . GLN B 1 251 ? -0.957 2.535 -9.016 1 92.81 251 GLN B O 1
ATOM 5580 N N . GLU B 1 252 ? 0.969 3.639 -9.016 1 94.12 252 GLU B N 1
ATOM 5581 C CA . GLU B 1 252 ? 1.666 2.549 -9.688 1 94.12 252 GLU B CA 1
ATOM 5582 C C . GLU B 1 252 ? 1.686 1.288 -8.828 1 94.12 252 GLU B C 1
ATOM 5584 O O . GLU B 1 252 ? 1.529 0.178 -9.344 1 94.12 252 GLU B O 1
ATOM 5589 N N . VAL B 1 253 ? 1.948 1.474 -7.594 1 95.56 253 VAL B N 1
ATOM 5590 C CA . VAL B 1 253 ? 1.943 0.344 -6.668 1 95.56 253 VAL B CA 1
ATOM 5591 C C . VAL B 1 253 ? 0.548 -0.275 -6.617 1 95.56 253 VAL B C 1
ATOM 5593 O O . VAL B 1 253 ? 0.407 -1.5 -6.59 1 95.56 253 VAL B O 1
ATOM 5596 N N . THR B 1 254 ? -0.467 0.583 -6.59 1 94.62 254 THR B N 1
ATOM 5597 C CA . THR B 1 254 ? -1.848 0.112 -6.586 1 94.62 254 THR B CA 1
ATOM 5598 C C . THR B 1 254 ? -2.145 -0.7 -7.844 1 94.62 254 THR B C 1
ATOM 5600 O O . THR B 1 254 ? -2.807 -1.737 -7.777 1 94.62 254 THR B O 1
ATOM 5603 N N . ASP B 1 255 ? -1.641 -0.23 -8.93 1 94.19 255 ASP B N 1
ATOM 5604 C CA . ASP B 1 255 ? -1.808 -0.951 -10.188 1 94.19 255 ASP B CA 1
ATOM 5605 C C . ASP B 1 255 ? -1.138 -2.322 -10.125 1 94.19 255 ASP B C 1
ATOM 5607 O O . ASP B 1 255 ? -1.688 -3.311 -10.617 1 94.19 255 ASP B O 1
ATOM 5611 N N . LEU B 1 256 ? 0.025 -2.326 -9.602 1 94.88 256 LEU B N 1
ATOM 5612 C CA . LEU B 1 256 ? 0.751 -3.582 -9.445 1 94.88 256 LEU B CA 1
ATOM 5613 C C . LEU B 1 256 ? -0.044 -4.566 -8.594 1 94.88 256 LEU B C 1
ATOM 5615 O O . LEU B 1 256 ? -0.185 -5.734 -8.961 1 94.88 256 LEU B O 1
ATOM 5619 N N . PHE B 1 257 ? -0.588 -4.09 -7.531 1 94 257 PHE B N 1
ATOM 5620 C CA . PHE B 1 257 ? -1.383 -4.938 -6.652 1 94 257 PHE B CA 1
ATOM 5621 C C . PHE B 1 257 ? -2.627 -5.445 -7.371 1 94 257 PHE B C 1
ATOM 5623 O O . PHE B 1 257 ? -3.053 -6.582 -7.16 1 94 257 PHE B O 1
ATOM 5630 N N . THR B 1 258 ? -3.191 -4.574 -8.125 1 94.38 258 THR B N 1
ATOM 5631 C CA . THR B 1 258 ? -4.379 -4.949 -8.883 1 94.38 258 THR B CA 1
ATOM 5632 C C . THR B 1 258 ? -4.07 -6.094 -9.844 1 94.38 258 THR B C 1
ATOM 5634 O O . THR B 1 258 ? -4.871 -7.023 -9.992 1 94.38 258 THR B O 1
ATOM 5637 N N . GLN B 1 259 ? -2.943 -6.02 -10.445 1 92.44 259 GLN B N 1
ATOM 5638 C CA . GLN B 1 259 ? -2.525 -7.078 -11.359 1 92.44 259 GLN B CA 1
ATOM 5639 C C . GLN B 1 259 ? -2.385 -8.414 -10.633 1 92.44 259 GLN B C 1
ATOM 5641 O O . GLN B 1 259 ? -2.838 -9.445 -11.125 1 92.44 259 GLN B O 1
ATOM 5646 N N . TYR B 1 260 ? -1.814 -8.383 -9.508 1 93.25 260 TYR B N 1
ATOM 5647 C CA . TYR B 1 260 ? -1.618 -9.602 -8.734 1 93.25 260 TYR B CA 1
ATOM 5648 C C . TYR B 1 260 ? -2.941 -10.117 -8.18 1 93.25 260 TYR B C 1
ATOM 5650 O O . TYR B 1 260 ? -3.18 -11.328 -8.148 1 93.25 260 TYR B O 1
ATOM 5658 N N . ALA B 1 261 ? -3.793 -9.195 -7.773 1 94.25 261 ALA B N 1
ATOM 5659 C CA . ALA B 1 261 ? -5.09 -9.586 -7.223 1 94.25 261 ALA B CA 1
ATOM 5660 C C . ALA B 1 261 ? -5.988 -10.188 -8.297 1 94.25 261 ALA B C 1
ATOM 5662 O O . ALA B 1 261 ? -6.816 -11.055 -8.016 1 94.25 261 ALA B O 1
ATOM 5663 N N . SER B 1 262 ? -5.844 -9.695 -9.477 1 91.56 262 SER B N 1
ATOM 5664 C CA . SER B 1 262 ? -6.625 -10.234 -10.578 1 91.56 262 SER B CA 1
ATOM 5665 C C . SER B 1 262 ? -6.258 -11.688 -10.859 1 91.56 262 SER B C 1
ATOM 5667 O O . SER B 1 262 ? -7.113 -12.492 -11.242 1 91.56 262 SER B O 1
ATOM 5669 N N . ARG B 1 263 ? -5.07 -12.008 -10.594 1 87.31 263 ARG B N 1
ATOM 5670 C CA . ARG B 1 263 ? -4.59 -13.367 -10.805 1 87.31 263 ARG B CA 1
ATOM 5671 C C . ARG B 1 263 ? -4.883 -14.242 -9.586 1 87.31 263 ARG B C 1
ATOM 5673 O O . ARG B 1 263 ? -5.102 -15.445 -9.727 1 87.31 263 ARG B O 1
ATOM 5680 N N . ASP B 1 264 ? -4.789 -13.641 -8.508 1 91.25 264 ASP B N 1
ATOM 5681 C CA . ASP B 1 264 ? -5.055 -14.328 -7.242 1 91.25 264 ASP B CA 1
ATOM 5682 C C . ASP B 1 264 ? -6.074 -13.555 -6.406 1 91.25 264 ASP B C 1
ATOM 5684 O O . ASP B 1 264 ? -5.703 -12.773 -5.531 1 91.25 264 ASP B O 1
ATOM 5688 N N . PRO B 1 265 ? -7.312 -13.93 -6.602 1 92.88 265 PRO B N 1
ATOM 5689 C CA . PRO B 1 265 ? -8.367 -13.219 -5.871 1 92.88 265 PRO B CA 1
ATOM 5690 C C . PRO B 1 265 ? -8.227 -13.359 -4.355 1 92.88 265 PRO B C 1
ATOM 5692 O O . PRO B 1 265 ? -8.844 -12.602 -3.604 1 92.88 265 PRO B O 1
ATOM 5695 N N . GLY B 1 266 ? -7.5 -14.367 -3.947 1 93.44 266 GLY B N 1
ATOM 5696 C CA . GLY B 1 266 ? -7.23 -14.492 -2.523 1 93.44 266 GLY B CA 1
ATOM 5697 C C . GLY B 1 266 ? -6.59 -13.25 -1.928 1 93.44 266 GLY B C 1
ATOM 5698 O O . GLY B 1 266 ? -6.883 -12.883 -0.789 1 93.44 266 GLY B O 1
ATOM 5699 N N . LEU B 1 267 ? -5.719 -12.633 -2.725 1 94.56 267 LEU B N 1
ATOM 5700 C CA . LEU B 1 267 ? -5.086 -11.398 -2.285 1 94.56 267 LEU B CA 1
ATOM 5701 C C . LEU B 1 267 ? -6.121 -10.305 -2.051 1 94.56 267 LEU B C 1
ATOM 5703 O O . LEU B 1 267 ? -6.062 -9.594 -1.047 1 94.56 267 LEU B O 1
ATOM 5707 N N . PHE B 1 268 ? -7.078 -10.172 -2.955 1 95.75 268 PHE B N 1
ATOM 5708 C CA . PHE B 1 268 ? -8.148 -9.195 -2.838 1 95.75 268 PHE B CA 1
ATOM 5709 C C . PHE B 1 268 ? -8.977 -9.445 -1.585 1 95.75 268 PHE B C 1
ATOM 5711 O O . PHE B 1 268 ? -9.281 -8.508 -0.84 1 95.75 268 PHE B O 1
ATOM 5718 N N . LEU B 1 269 ? -9.266 -10.664 -1.401 1 95.44 269 LEU B N 1
ATOM 5719 C CA . LEU B 1 269 ? -10.109 -11.031 -0.271 1 95.44 269 LEU B CA 1
ATOM 5720 C C . LEU B 1 269 ? -9.406 -10.75 1.051 1 95.44 269 LEU B C 1
ATOM 5722 O O . LEU B 1 269 ? -10.023 -10.266 2 1 95.44 269 LEU B O 1
ATOM 5726 N N . GLN B 1 270 ? -8.172 -11.102 1.096 1 95 270 GLN B N 1
ATOM 5727 C CA . GLN B 1 270 ? -7.402 -10.836 2.307 1 95 270 GLN B CA 1
ATOM 5728 C C . GLN B 1 270 ? -7.277 -9.336 2.555 1 95 270 GLN B C 1
ATOM 5730 O O . GLN B 1 270 ? -7.355 -8.883 3.699 1 95 270 GLN B O 1
ATOM 5735 N N . MET B 1 271 ? -7.07 -8.531 1.539 1 95.69 271 MET B N 1
ATOM 5736 C CA . MET B 1 271 ? -7.012 -7.078 1.659 1 95.69 271 MET B CA 1
ATOM 5737 C C . MET B 1 271 ? -8.328 -6.52 2.186 1 95.69 271 MET B C 1
ATOM 5739 O O . MET B 1 271 ? -8.336 -5.621 3.029 1 95.69 271 MET B O 1
ATOM 5743 N N . ARG B 1 272 ? -9.367 -7.051 1.642 1 93.62 272 ARG B N 1
ATOM 5744 C CA . ARG B 1 272 ? -10.695 -6.613 2.064 1 93.62 272 ARG B CA 1
ATOM 5745 C C . ARG B 1 272 ? -10.93 -6.934 3.535 1 93.62 272 ARG B C 1
ATOM 5747 O O . ARG B 1 272 ? -11.625 -6.191 4.23 1 93.62 272 ARG B O 1
ATOM 5754 N N . LYS B 1 273 ? -10.406 -8.031 3.977 1 93.19 273 LYS B N 1
ATOM 5755 C CA . LYS B 1 273 ? -10.516 -8.391 5.387 1 93.19 273 LYS B CA 1
ATOM 5756 C C . LYS B 1 273 ? -9.766 -7.398 6.27 1 93.19 273 LYS B C 1
ATOM 5758 O O . LYS B 1 273 ? -10.234 -7.055 7.359 1 93.19 273 LYS B O 1
ATOM 5763 N N . ILE B 1 274 ? -8.594 -6.938 5.82 1 95.62 274 ILE B N 1
ATOM 5764 C CA . ILE B 1 274 ? -7.785 -5.977 6.562 1 95.62 274 ILE B CA 1
ATOM 5765 C C . ILE B 1 274 ? -8.43 -4.594 6.484 1 95.62 274 ILE B C 1
ATOM 5767 O O . ILE B 1 274 ? -8.656 -3.949 7.512 1 95.62 274 ILE B O 1
ATOM 5771 N N . ILE B 1 275 ? -8.688 -4.156 5.246 1 96.81 275 ILE B N 1
ATOM 5772 C CA . ILE B 1 275 ? -9.32 -2.869 4.992 1 96.81 275 ILE B CA 1
ATOM 5773 C C . ILE B 1 275 ? -10.82 -3.061 4.797 1 96.81 275 ILE B C 1
ATOM 5775 O O . ILE B 1 275 ? -11.336 -2.898 3.689 1 96.81 275 ILE B O 1
ATOM 5779 N N . ASP B 1 276 ? -11.461 -3.361 5.824 1 94.12 276 ASP B N 1
ATOM 5780 C CA . ASP B 1 276 ? -12.883 -3.689 5.75 1 94.12 276 ASP B CA 1
ATOM 5781 C C . ASP B 1 276 ? -13.719 -2.438 5.508 1 94.12 276 ASP B C 1
ATOM 5783 O O . ASP B 1 276 ? -13.234 -1.316 5.668 1 94.12 276 ASP B O 1
ATOM 5787 N N . PRO B 1 277 ? -14.945 -2.576 5.145 1 92.06 277 PRO B N 1
ATOM 5788 C CA . PRO B 1 277 ? -15.797 -1.441 4.793 1 92.06 277 PRO B CA 1
ATOM 5789 C C . PRO B 1 277 ? -15.977 -0.454 5.945 1 92.06 277 PRO B C 1
ATOM 5791 O O . PRO B 1 277 ? -16.031 0.758 5.719 1 92.06 277 PRO B O 1
ATOM 5794 N N . ASP B 1 278 ? -16.094 -0.905 7.133 1 93.94 278 ASP B N 1
ATOM 5795 C CA . ASP B 1 278 ? -16.25 -0.017 8.281 1 93.94 278 ASP B CA 1
ATOM 5796 C C . ASP B 1 278 ? -15.031 0.892 8.438 1 93.94 278 ASP B C 1
ATOM 5798 O O . ASP B 1 278 ? -15.172 2.094 8.68 1 93.94 278 ASP B O 1
ATOM 5802 N N . PHE B 1 279 ? -13.891 0.24 8.391 1 96 279 PHE B N 1
ATOM 5803 C CA . PHE B 1 279 ? -12.656 1.009 8.477 1 96 279 PHE B CA 1
ATOM 5804 C C . PHE B 1 279 ? -12.578 2.031 7.352 1 96 279 PHE B C 1
ATOM 5806 O O . PHE B 1 279 ? -12.195 3.184 7.578 1 96 279 PHE B O 1
ATOM 5813 N N . GLN B 1 280 ? -12.867 1.67 6.121 1 95.75 280 GLN B N 1
ATOM 5814 C CA . GLN B 1 280 ? -12.867 2.57 4.973 1 95.75 280 GLN B CA 1
ATOM 5815 C C . GLN B 1 280 ? -13.766 3.777 5.223 1 95.75 280 GLN B C 1
ATOM 5817 O O . GLN B 1 280 ? -13.367 4.918 4.961 1 95.75 280 GLN B O 1
ATOM 5822 N N . GLY B 1 281 ? -14.977 3.467 5.691 1 95.5 281 GLY B N 1
ATOM 5823 C CA . GLY B 1 281 ? -15.922 4.535 5.984 1 95.5 281 GLY B CA 1
ATOM 5824 C C . GLY B 1 281 ? -15.406 5.516 7.02 1 95.5 281 GLY B C 1
ATOM 5825 O O . GLY B 1 281 ? -15.523 6.73 6.844 1 95.5 281 GLY B O 1
ATOM 5826 N N . ARG B 1 282 ? -14.805 5.004 8.07 1 95.5 282 ARG B N 1
ATOM 5827 C CA . ARG B 1 282 ? -14.281 5.863 9.125 1 95.5 282 ARG B CA 1
ATOM 5828 C C . ARG B 1 282 ? -13.18 6.773 8.602 1 95.5 282 ARG B C 1
ATOM 5830 O O . ARG B 1 282 ? -13.18 7.98 8.859 1 95.5 282 ARG B O 1
ATOM 5837 N N . VAL B 1 283 ? -12.258 6.203 7.852 1 96.31 283 VAL B N 1
ATOM 5838 C CA . VAL B 1 283 ? -11.148 6.992 7.336 1 96.31 283 VAL B CA 1
ATOM 5839 C C . VAL B 1 283 ? -11.656 8.016 6.324 1 96.31 283 VAL B C 1
ATOM 5841 O O . VAL B 1 283 ? -11.188 9.156 6.293 1 96.31 283 VAL B O 1
ATOM 5844 N N . PHE B 1 284 ? -12.609 7.605 5.484 1 96.69 284 PHE B N 1
ATOM 5845 C CA . PHE B 1 284 ? -13.18 8.523 4.504 1 96.69 284 PHE B CA 1
ATOM 5846 C C . PHE B 1 284 ? -13.727 9.766 5.184 1 96.69 284 PHE B C 1
ATOM 5848 O O . PHE B 1 284 ? -13.422 10.891 4.773 1 96.69 284 PHE B O 1
ATOM 5855 N N . PHE B 1 285 ? -14.484 9.594 6.188 1 97.25 285 PHE B N 1
ATOM 5856 C CA . PHE B 1 285 ? -15.148 10.734 6.805 1 97.25 285 PHE B CA 1
ATOM 5857 C C . PHE B 1 285 ? -14.188 11.5 7.707 1 97.25 285 PHE B C 1
ATOM 5859 O O . PHE B 1 285 ? -14.375 12.695 7.953 1 97.25 285 PHE B O 1
ATOM 5866 N N . GLU B 1 286 ? -13.188 10.766 8.219 1 96 286 GLU B N 1
ATOM 5867 C CA . GLU B 1 286 ? -12.109 11.508 8.867 1 96 286 GLU B CA 1
ATOM 5868 C C . GLU B 1 286 ? -11.453 12.492 7.898 1 96 286 GLU B C 1
ATOM 5870 O O . GLU B 1 286 ? -11.227 13.656 8.242 1 96 286 GLU B O 1
ATOM 5875 N N . LYS B 1 287 ? -11.125 12 6.75 1 95.56 287 LYS B N 1
ATOM 5876 C CA . LYS B 1 287 ? -10.531 12.852 5.719 1 95.56 287 LYS B CA 1
ATOM 5877 C C . LYS B 1 287 ? -11.477 13.992 5.34 1 95.56 287 LYS B C 1
ATOM 5879 O O . LYS B 1 287 ? -11.031 15.125 5.145 1 95.56 287 LYS B O 1
ATOM 5884 N N . VAL B 1 288 ? -12.742 13.68 5.195 1 97.25 288 VAL B N 1
ATOM 5885 C CA . VAL B 1 288 ? -13.742 14.672 4.824 1 97.25 288 VAL B CA 1
ATOM 5886 C C . VAL B 1 288 ? -13.812 15.758 5.891 1 97.25 288 VAL B C 1
ATOM 5888 O O . VAL B 1 288 ? -13.812 16.953 5.57 1 97.25 288 VAL B O 1
ATOM 5891 N N . GLU B 1 289 ? -13.898 15.383 7.133 1 96.81 289 GLU B N 1
ATOM 5892 C CA . GLU B 1 289 ? -13.953 16.344 8.227 1 96.81 289 GLU B CA 1
ATOM 5893 C C . GLU B 1 289 ? -12.719 17.234 8.242 1 96.81 289 GLU B C 1
ATOM 5895 O O . GLU B 1 289 ? -12.82 18.453 8.43 1 96.81 289 GLU B O 1
ATOM 5900 N N . ASP B 1 290 ? -11.617 16.609 8.055 1 95.12 290 ASP B N 1
ATOM 5901 C CA . ASP B 1 290 ? -10.375 17.375 8.008 1 95.12 290 ASP B CA 1
ATOM 5902 C C . ASP B 1 290 ? -10.398 18.391 6.871 1 95.12 290 ASP B C 1
ATOM 5904 O O . ASP B 1 290 ? -9.961 19.531 7.039 1 95.12 290 ASP B O 1
ATOM 5908 N N . ARG B 1 291 ? -10.891 18.016 5.785 1 95.25 291 ARG B N 1
ATOM 5909 C CA . ARG B 1 291 ? -10.938 18.891 4.613 1 95.25 291 ARG B CA 1
ATOM 5910 C C . ARG B 1 291 ? -11.914 20.031 4.828 1 95.25 291 ARG B C 1
ATOM 5912 O O . ARG B 1 291 ? -11.672 21.156 4.379 1 95.25 291 ARG B O 1
ATOM 5919 N N . ILE B 1 292 ? -13.031 19.703 5.426 1 96.88 292 ILE B N 1
ATOM 5920 C CA . ILE B 1 292 ? -13.977 20.766 5.754 1 96.88 292 ILE B CA 1
ATOM 5921 C C . ILE B 1 292 ? -13.297 21.812 6.621 1 96.88 292 ILE B C 1
ATOM 5923 O O . ILE B 1 292 ? -13.32 23 6.293 1 96.88 292 ILE B O 1
ATOM 5927 N N . ASN B 1 293 ? -12.648 21.406 7.621 1 95.56 293 ASN B N 1
ATOM 5928 C CA . ASN B 1 293 ? -11.977 22.312 8.539 1 95.56 293 ASN B CA 1
ATOM 5929 C C . ASN B 1 293 ? -10.859 23.094 7.848 1 95.56 293 ASN B C 1
ATOM 5931 O O . ASN B 1 293 ? -10.711 24.297 8.055 1 95.56 293 ASN B O 1
ATOM 5935 N N . GLN B 1 294 ? -10.141 22.375 7.09 1 92.62 294 GLN B N 1
ATOM 5936 C CA . GLN B 1 294 ? -9.023 23 6.387 1 92.62 294 GLN B CA 1
ATOM 5937 C C . GLN B 1 294 ? -9.508 24.078 5.426 1 92.62 294 GLN B C 1
ATOM 5939 O O . GLN B 1 294 ? -8.891 25.141 5.312 1 92.62 294 GLN B O 1
ATOM 5944 N N . ASN B 1 295 ? -10.57 23.797 4.695 1 94.56 295 ASN B N 1
ATOM 5945 C CA . ASN B 1 295 ? -11.094 24.766 3.732 1 94.56 295 ASN B CA 1
ATOM 5946 C C . ASN B 1 295 ? -11.586 26.031 4.418 1 94.56 295 ASN B C 1
ATOM 5948 O O . ASN B 1 295 ? -11.273 27.141 3.977 1 94.56 295 ASN B O 1
ATOM 5952 N N . PHE B 1 296 ? -12.289 25.906 5.516 1 96.06 296 PHE B N 1
ATOM 5953 C CA . PHE B 1 296 ? -12.789 27.078 6.23 1 96.06 296 PHE B CA 1
ATOM 5954 C C . PHE B 1 296 ? -11.648 27.828 6.906 1 96.06 296 PHE B C 1
ATOM 5956 O O . PHE B 1 296 ? -11.641 29.062 6.934 1 96.06 296 PHE B O 1
ATOM 5963 N N . HIS B 1 297 ? -10.727 27.094 7.402 1 92 297 HIS B N 1
ATOM 5964 C CA . HIS B 1 297 ? -9.57 27.734 8.016 1 92 297 HIS B CA 1
ATOM 5965 C C . HIS B 1 297 ? -8.758 28.5 6.977 1 92 297 HIS B C 1
ATOM 5967 O O . HIS B 1 297 ? -8.289 29.609 7.25 1 92 297 HIS B O 1
ATOM 5973 N N . ALA B 1 298 ? -8.555 27.875 5.867 1 90.38 298 ALA B N 1
ATOM 5974 C CA . ALA B 1 298 ? -7.812 28.516 4.793 1 90.38 298 ALA B CA 1
ATOM 5975 C C . ALA B 1 298 ? -8.516 29.797 4.328 1 90.38 298 ALA B C 1
ATOM 5977 O O . ALA B 1 298 ? -7.863 30.797 4.023 1 90.38 298 ALA B O 1
ATOM 5978 N N . LEU B 1 299 ? -9.797 29.766 4.227 1 93.19 299 LEU B N 1
ATOM 5979 C CA . LEU B 1 299 ? -10.555 30.953 3.855 1 93.19 299 LEU B CA 1
ATOM 5980 C C . LEU B 1 299 ? -10.391 32.062 4.898 1 93.19 299 LEU B C 1
ATOM 5982 O O . LEU B 1 299 ? -10.188 33.219 4.551 1 93.19 299 LEU B O 1
ATOM 5986 N N . ASP B 1 300 ? -10.492 31.703 6.148 1 91 300 ASP B N 1
ATOM 5987 C CA . ASP B 1 300 ? -10.328 32.656 7.234 1 91 300 ASP B CA 1
ATOM 5988 C C . ASP B 1 300 ? -8.938 33.312 7.195 1 91 300 ASP B C 1
ATOM 5990 O O . ASP B 1 300 ? -8.797 34.5 7.418 1 91 300 ASP B O 1
ATOM 5994 N N . GLU B 1 301 ? -7.969 32.469 6.934 1 85.69 301 GLU B N 1
ATOM 5995 C CA . GLU B 1 301 ? -6.605 32.969 6.832 1 85.69 301 GLU B CA 1
ATOM 5996 C C . GLU B 1 301 ? -6.465 33.938 5.648 1 85.69 301 GLU B C 1
ATOM 5998 O O . GLU B 1 301 ? -5.77 34.938 5.738 1 85.69 301 GLU B O 1
ATOM 6003 N N . TYR B 1 302 ? -7.082 33.562 4.574 1 86.94 302 TYR B N 1
ATOM 6004 C CA . TYR B 1 302 ? -7.07 34.406 3.385 1 86.94 302 TYR B CA 1
ATOM 6005 C C . TYR B 1 302 ? -7.734 35.75 3.66 1 86.94 302 TYR B C 1
ATOM 6007 O O . TYR B 1 302 ? -7.246 36.781 3.219 1 86.94 302 TYR B O 1
ATOM 6015 N N . ILE B 1 303 ? -8.812 35.688 4.355 1 88.94 303 ILE B N 1
ATOM 6016 C CA . ILE B 1 303 ? -9.547 36.906 4.688 1 88.94 303 ILE B CA 1
ATOM 6017 C C . ILE B 1 303 ? -8.703 37.781 5.621 1 88.94 303 ILE B C 1
ATOM 6019 O O . ILE B 1 303 ? -8.641 39 5.453 1 88.94 303 ILE B O 1
ATOM 6023 N N . ALA B 1 304 ? -8.016 37.188 6.52 1 84.75 304 ALA B N 1
ATOM 6024 C CA . ALA B 1 304 ? -7.258 37.906 7.535 1 84.75 304 ALA B CA 1
ATOM 6025 C C . ALA B 1 304 ? -5.98 38.5 6.949 1 84.75 304 ALA B C 1
ATOM 6027 O O . ALA B 1 304 ? -5.57 39.594 7.316 1 84.75 304 ALA B O 1
ATOM 6028 N N . ASN B 1 305 ? -5.34 37.75 6.035 1 82.31 305 ASN B N 1
ATOM 6029 C CA . ASN B 1 305 ? -3.99 38.156 5.641 1 82.31 305 ASN B CA 1
ATOM 6030 C C . ASN B 1 305 ? -3.934 38.531 4.168 1 82.31 305 ASN B C 1
ATOM 6032 O O . ASN B 1 305 ? -2.977 39.188 3.732 1 82.31 305 ASN B O 1
ATOM 6036 N N . GLY B 1 306 ? -4.891 38.25 3.465 1 78.88 306 GLY B N 1
ATOM 6037 C CA . GLY B 1 306 ? -4.922 38.594 2.053 1 78.88 306 GLY B CA 1
ATOM 6038 C C . GLY B 1 306 ? -4.086 37.688 1.193 1 78.88 306 GLY B C 1
ATOM 6039 O O . GLY B 1 306 ? -3.471 36.75 1.702 1 78.88 306 GLY B O 1
ATOM 6040 N N . PRO B 1 307 ? -4.066 37.812 -0.114 1 72.88 307 PRO B N 1
ATOM 6041 C CA . PRO B 1 307 ? -3.357 36.906 -1.044 1 72.88 307 PRO B CA 1
ATOM 6042 C C . PRO B 1 307 ? -1.84 37.031 -0.92 1 72.88 307 PRO B C 1
ATOM 6044 O O . PRO B 1 307 ? -1.121 36.062 -1.218 1 72.88 307 PRO B O 1
ATOM 6047 N N . VAL B 1 308 ? -1.383 38.156 -0.577 1 63.62 308 VAL B N 1
ATOM 6048 C CA . VAL B 1 308 ? 0.053 38.406 -0.608 1 63.62 308 VAL B CA 1
ATOM 6049 C C . VAL B 1 308 ? 0.697 37.906 0.681 1 63.62 308 VAL B C 1
ATOM 6051 O O . VAL B 1 308 ? 1.792 37.344 0.655 1 63.62 308 VAL B O 1
ATOM 6054 N N . ASN B 1 309 ? 0.114 38.219 1.674 1 56.62 309 ASN B N 1
ATOM 6055 C CA . ASN B 1 309 ? 0.745 37.938 2.965 1 56.62 309 ASN B CA 1
ATOM 6056 C C . ASN B 1 309 ? 0.417 36.562 3.48 1 56.62 309 ASN B C 1
ATOM 6058 O O . ASN B 1 309 ? 0.868 36.156 4.559 1 56.62 309 ASN B O 1
ATOM 6062 N N . ALA B 1 310 ? -0.44 35.875 2.799 1 52.75 310 ALA B N 1
ATOM 6063 C CA . ALA B 1 310 ? -0.791 34.531 3.271 1 52.75 310 ALA B CA 1
ATOM 6064 C C . ALA B 1 310 ? 0.412 33.594 3.211 1 52.75 310 ALA B C 1
ATOM 6066 O O . ALA B 1 310 ? 1.294 33.75 2.365 1 52.75 310 ALA B O 1
ATOM 6067 N N . SER B 1 311 ? 0.765 32.969 4.336 1 54 311 SER B N 1
ATOM 6068 C CA . SER B 1 311 ? 1.9 32.062 4.48 1 54 311 SER B CA 1
ATOM 6069 C C . SER B 1 311 ? 2.115 31.234 3.215 1 54 311 SER B C 1
ATOM 6071 O O . SER B 1 311 ? 1.153 30.844 2.553 1 54 311 SER B O 1
ATOM 6073 N N . ALA B 1 312 ? 3.248 31.453 2.594 1 47.56 312 ALA B N 1
ATOM 6074 C CA . ALA B 1 312 ? 3.695 30.797 1.368 1 47.56 312 ALA B CA 1
ATOM 6075 C C . ALA B 1 312 ? 3.137 29.375 1.268 1 47.56 312 ALA B C 1
ATOM 6077 O O . ALA B 1 312 ? 2.838 28.891 0.172 1 47.56 312 ALA B O 1
ATOM 6078 N N . ASP B 1 313 ? 2.971 28.75 2.408 1 50.25 313 ASP B N 1
ATOM 6079 C CA . ASP B 1 313 ? 2.645 27.328 2.402 1 50.25 313 ASP B CA 1
ATOM 6080 C C . ASP B 1 313 ? 1.134 27.109 2.432 1 50.25 313 ASP B C 1
ATOM 6082 O O . ASP B 1 313 ? 0.66 25.984 2.279 1 50.25 313 ASP B O 1
ATOM 6086 N N . ALA B 1 314 ? 0.417 28.297 2.662 1 53.47 314 ALA B N 1
ATOM 6087 C CA . ALA B 1 314 ? -1.021 28.125 2.846 1 53.47 314 ALA B CA 1
ATOM 6088 C C . ALA B 1 314 ? -1.75 28.109 1.506 1 53.47 314 ALA B C 1
ATOM 6090 O O . ALA B 1 314 ? -1.431 28.906 0.617 1 53.47 314 ALA B O 1
ATOM 6091 N N . PRO B 1 315 ? -2.521 27.078 1.247 1 61.09 315 PRO B N 1
ATOM 6092 C CA . PRO B 1 315 ? -3.289 27.062 -0 1 61.09 315 PRO B CA 1
ATOM 6093 C C . PRO B 1 315 ? -4.082 28.359 -0.209 1 61.09 315 PRO B C 1
ATOM 6095 O O . PRO B 1 315 ? -4.68 28.875 0.736 1 61.09 315 PRO B O 1
ATOM 6098 N N . HIS B 1 316 ? -3.883 29.062 -1.211 1 69.69 316 HIS B N 1
ATOM 6099 C CA . HIS B 1 316 ? -4.652 30.25 -1.571 1 69.69 316 HIS B CA 1
ATOM 6100 C C . HIS B 1 316 ? -6.113 29.891 -1.832 1 69.69 316 HIS B C 1
ATOM 6102 O O . HIS B 1 316 ? -6.445 29.359 -2.889 1 69.69 316 HIS B O 1
ATOM 6108 N N . VAL B 1 317 ? -6.93 29.969 -0.717 1 84.81 317 VAL B N 1
ATOM 6109 C CA . VAL B 1 317 ? -8.344 29.641 -0.833 1 84.81 317 VAL B CA 1
ATOM 6110 C C . VAL B 1 317 ? -9.188 30.891 -0.663 1 84.81 317 VAL B C 1
ATOM 6112 O O . VAL B 1 317 ? -9.383 31.375 0.458 1 84.81 317 VAL B O 1
ATOM 6115 N N . ASP B 1 318 ? -9.688 31.484 -1.773 1 89.75 318 ASP B N 1
ATOM 6116 C CA . ASP B 1 318 ? -10.656 32.562 -1.732 1 89.75 318 ASP B CA 1
ATOM 6117 C C . ASP B 1 318 ? -12.086 32.031 -1.67 1 89.75 318 ASP B C 1
ATOM 6119 O O . ASP B 1 318 ? -12.289 30.828 -1.512 1 89.75 318 ASP B O 1
ATOM 6123 N N . VAL B 1 319 ? -13.039 32.906 -1.721 1 92.75 319 VAL B N 1
ATOM 6124 C CA . VAL B 1 319 ? -14.438 32.531 -1.563 1 92.75 319 VAL B CA 1
ATOM 6125 C C . VAL B 1 319 ? -14.836 31.562 -2.68 1 92.75 319 VAL B C 1
ATOM 6127 O O . VAL B 1 319 ? -15.438 30.516 -2.42 1 92.75 319 VAL B O 1
ATOM 6130 N N . LEU B 1 320 ? -14.453 31.828 -3.883 1 92 320 LEU B N 1
ATOM 6131 C CA . LEU B 1 320 ? -14.836 31 -5.023 1 92 320 LEU B CA 1
ATOM 6132 C C . LEU B 1 320 ? -14.164 29.641 -4.949 1 92 320 LEU B C 1
ATOM 6134 O O . LEU B 1 320 ? -14.797 28.609 -5.215 1 92 320 LEU B O 1
ATOM 6138 N N . SER B 1 321 ? -12.867 29.656 -4.66 1 92.5 321 SER B N 1
ATOM 6139 C CA . SER B 1 321 ? -12.156 28.391 -4.535 1 92.5 321 SER B CA 1
ATOM 6140 C C . SER B 1 321 ? -12.695 27.562 -3.373 1 92.5 321 SER B C 1
ATOM 6142 O O . SER B 1 321 ? -12.797 26.344 -3.465 1 92.5 321 SER B O 1
ATOM 6144 N N . CYS B 1 322 ? -12.984 28.219 -2.299 1 94.88 322 CYS B N 1
ATOM 6145 C CA . CYS B 1 322 ? -13.578 27.531 -1.157 1 94.88 322 CYS B CA 1
ATOM 6146 C C . CYS B 1 322 ? -14.914 26.922 -1.53 1 94.88 322 CYS B C 1
ATOM 6148 O O . CYS B 1 322 ? -15.195 25.766 -1.182 1 94.88 322 CYS B O 1
ATOM 6150 N N . ALA B 1 323 ? -15.727 27.688 -2.229 1 94.69 323 ALA B N 1
ATOM 6151 C CA . ALA B 1 323 ? -17.031 27.203 -2.664 1 94.69 323 ALA B CA 1
ATOM 6152 C C . ALA B 1 323 ? -16.891 25.969 -3.553 1 94.69 323 ALA B C 1
ATOM 6154 O O . ALA B 1 323 ? -17.625 24.984 -3.391 1 94.69 323 ALA B O 1
ATOM 6155 N N . THR B 1 324 ? -15.992 26 -4.469 1 93.38 324 THR B N 1
ATOM 6156 C CA . THR B 1 324 ? -15.75 24.875 -5.379 1 93.38 324 THR B CA 1
ATOM 6157 C C . THR B 1 324 ? -15.328 23.641 -4.602 1 93.38 324 THR B C 1
ATOM 6159 O O . THR B 1 324 ? -15.797 22.531 -4.887 1 93.38 324 THR B O 1
ATOM 6162 N N . LYS B 1 325 ? -14.445 23.828 -3.643 1 94.56 325 LYS B N 1
ATOM 6163 C CA . LYS B 1 325 ? -13.938 22.719 -2.848 1 94.56 325 LYS B CA 1
ATOM 6164 C C . LYS B 1 325 ? -15.047 22.109 -1.994 1 94.56 325 LYS B C 1
ATOM 6166 O O . LYS B 1 325 ? -15.102 20.875 -1.833 1 94.56 325 LYS B O 1
ATOM 6171 N N . LEU B 1 326 ? -15.906 22.938 -1.449 1 96.5 326 LEU B N 1
ATOM 6172 C CA . LEU B 1 326 ? -17 22.438 -0.622 1 96.5 326 LEU B CA 1
ATOM 6173 C C . LEU B 1 326 ? -18.016 21.688 -1.466 1 96.5 326 LEU B C 1
ATOM 6175 O O . LEU B 1 326 ? -18.547 20.656 -1.039 1 96.5 326 LEU B O 1
ATOM 6179 N N . LYS B 1 327 ? -18.312 22.203 -2.635 1 95 327 LYS B N 1
ATOM 6180 C CA . LYS B 1 327 ? -19.203 21.5 -3.547 1 95 327 LYS B CA 1
ATOM 6181 C C . LYS B 1 327 ? -18.656 20.141 -3.92 1 95 327 LYS B C 1
ATOM 6183 O O . LYS B 1 327 ? -19.391 19.156 -3.975 1 95 327 LYS B O 1
ATOM 6188 N N . ALA B 1 328 ? -17.391 20.109 -4.207 1 94 328 ALA B N 1
ATOM 6189 C CA . ALA B 1 328 ? -16.719 18.859 -4.547 1 94 328 ALA B CA 1
ATOM 6190 C C . ALA B 1 328 ? -16.812 17.859 -3.393 1 94 328 ALA B C 1
ATOM 6192 O O . ALA B 1 328 ? -16.984 16.656 -3.615 1 94 328 ALA B O 1
ATOM 6193 N N . LEU B 1 329 ? -16.672 18.375 -2.164 1 96.56 329 LEU B N 1
ATOM 6194 C CA . LEU B 1 329 ? -16.766 17.516 -0.99 1 96.56 329 LEU B CA 1
ATOM 6195 C C . LEU B 1 329 ? -18.156 16.922 -0.845 1 96.56 329 LEU B C 1
ATOM 6197 O O . LEU B 1 329 ? -18.312 15.742 -0.524 1 96.56 329 LEU B O 1
ATOM 6201 N N . VAL B 1 330 ? -19.172 17.734 -1.053 1 97 330 VAL B N 1
ATOM 6202 C CA . VAL B 1 330 ? -20.547 17.281 -0.977 1 97 330 VAL B CA 1
ATOM 6203 C C . VAL B 1 330 ? -20.781 16.156 -1.999 1 97 330 VAL B C 1
ATOM 6205 O O . VAL B 1 330 ? -21.375 15.133 -1.682 1 97 330 VAL B O 1
ATOM 6208 N N . ASN B 1 331 ? -20.281 16.359 -3.15 1 95.06 331 ASN B N 1
ATOM 6209 C CA . ASN B 1 331 ? -20.422 15.344 -4.191 1 95.06 331 ASN B CA 1
ATOM 6210 C C . ASN B 1 331 ? -19.688 14.055 -3.814 1 95.06 331 ASN B C 1
ATOM 6212 O O . ASN B 1 331 ? -20.203 12.961 -4.062 1 95.06 331 ASN B O 1
ATOM 6216 N N . ALA B 1 332 ? -18.516 14.234 -3.275 1 94.88 332 ALA B N 1
ATOM 6217 C CA . ALA B 1 332 ? -17.734 13.07 -2.871 1 94.88 332 ALA B CA 1
ATOM 6218 C C . ALA B 1 332 ? -18.469 12.266 -1.801 1 94.88 332 ALA B C 1
ATOM 6220 O O . ALA B 1 332 ? -18.438 11.031 -1.818 1 94.88 332 ALA B O 1
ATOM 6221 N N . ILE B 1 333 ? -19.078 12.953 -0.837 1 97.06 333 ILE B N 1
ATOM 6222 C CA . ILE B 1 333 ? -19.828 12.297 0.228 1 97.06 333 ILE B CA 1
ATOM 6223 C C . ILE B 1 333 ? -21 11.516 -0.371 1 97.06 333 ILE B C 1
ATOM 6225 O O . ILE B 1 333 ? -21.188 10.344 -0.042 1 97.06 333 ILE B O 1
ATOM 6229 N N . ASP B 1 334 ? -21.672 12.141 -1.261 1 95.56 334 ASP B N 1
ATOM 6230 C CA . ASP B 1 334 ? -22.828 11.523 -1.898 1 95.56 334 ASP B CA 1
ATOM 6231 C C . ASP B 1 334 ? -22.422 10.297 -2.703 1 95.56 334 ASP B C 1
ATOM 6233 O O . ASP B 1 334 ? -23.047 9.242 -2.607 1 95.56 334 ASP B O 1
ATOM 6237 N N . GLU B 1 335 ? -21.406 10.406 -3.459 1 93.06 335 GLU B N 1
ATOM 6238 C CA . GLU B 1 335 ? -20.922 9.305 -4.285 1 93.06 335 GLU B CA 1
ATOM 6239 C C . GLU B 1 335 ? -20.469 8.125 -3.424 1 93.06 335 GLU B C 1
ATOM 6241 O O . GLU B 1 335 ? -20.766 6.973 -3.734 1 93.06 335 GLU B O 1
ATOM 6246 N N . PHE B 1 336 ? -19.75 8.43 -2.408 1 94.19 336 PHE B N 1
ATOM 6247 C CA . PHE B 1 336 ? -19.234 7.387 -1.529 1 94.19 336 PHE B CA 1
ATOM 6248 C C . PHE B 1 336 ? -20.375 6.637 -0.852 1 94.19 336 PHE B C 1
ATOM 6250 O O . PHE B 1 336 ? -20.375 5.406 -0.786 1 94.19 336 PHE B O 1
ATOM 6257 N N . TYR B 1 337 ? -21.344 7.398 -0.38 1 94.88 337 TYR B N 1
ATOM 6258 C CA . TYR B 1 337 ? -22.484 6.781 0.285 1 94.88 337 TYR B CA 1
ATOM 6259 C C . TYR B 1 337 ? -23.281 5.926 -0.688 1 94.88 337 TYR B C 1
ATOM 6261 O O . TYR B 1 337 ? -23.672 4.805 -0.363 1 94.88 337 TYR B O 1
ATOM 6269 N N . GLN B 1 338 ? -23.531 6.41 -1.847 1 93.56 338 GLN B N 1
ATOM 6270 C CA . GLN B 1 338 ? -24.312 5.68 -2.844 1 93.56 338 GLN B CA 1
ATOM 6271 C C . GLN B 1 338 ? -23.594 4.406 -3.279 1 93.56 338 GLN B C 1
ATOM 6273 O O . GLN B 1 338 ? -24.234 3.379 -3.52 1 93.56 338 GLN B O 1
ATOM 6278 N N . ASP B 1 339 ? -22.328 4.477 -3.406 1 89.75 339 ASP B N 1
ATOM 6279 C CA . ASP B 1 339 ? -21.547 3.301 -3.756 1 89.75 339 ASP B CA 1
ATOM 6280 C C . ASP B 1 339 ? -21.688 2.203 -2.707 1 89.75 339 ASP B C 1
ATOM 6282 O O . ASP B 1 339 ? -21.75 1.018 -3.045 1 89.75 339 ASP B O 1
ATOM 6286 N N . ARG B 1 340 ? -21.75 2.664 -1.486 1 91.12 340 ARG B N 1
ATOM 6287 C CA . ARG B 1 340 ? -21.906 1.704 -0.398 1 91.12 340 ARG B CA 1
ATOM 6288 C C . ARG B 1 340 ? -23.297 1.092 -0.4 1 91.12 340 ARG B C 1
ATOM 6290 O O . ARG B 1 340 ? -23.453 -0.106 -0.153 1 91.12 340 ARG B O 1
ATOM 6297 N N . VAL B 1 341 ? -24.25 1.901 -0.689 1 90.94 341 VAL B N 1
ATOM 6298 C CA . VAL B 1 341 ? -25.625 1.427 -0.761 1 90.94 341 VAL B CA 1
ATOM 6299 C C . VAL B 1 341 ? -25.766 0.413 -1.894 1 90.94 341 VAL B C 1
ATOM 6301 O O . VAL B 1 341 ? -26.344 -0.663 -1.705 1 90.94 341 VAL B O 1
ATOM 6304 N N . ASP B 1 342 ? -25.203 0.68 -2.99 1 87.19 342 ASP B N 1
ATOM 6305 C CA . ASP B 1 342 ? -25.281 -0.182 -4.168 1 87.19 342 ASP B CA 1
ATOM 6306 C C . ASP B 1 342 ? -24.578 -1.517 -3.92 1 87.19 342 ASP B C 1
ATOM 6308 O O . ASP B 1 342 ? -24.984 -2.545 -4.469 1 87.19 342 ASP B O 1
ATOM 6312 N N . SER B 1 343 ? -23.625 -1.492 -3.072 1 83.75 343 SER B N 1
ATOM 6313 C CA . SER B 1 343 ? -22.859 -2.703 -2.795 1 83.75 343 SER B CA 1
ATOM 6314 C C . SER B 1 343 ? -23.406 -3.438 -1.576 1 83.75 343 SER B C 1
ATOM 6316 O O . SER B 1 343 ? -22.859 -4.453 -1.153 1 83.75 343 SER B O 1
ATOM 6318 N N . GLY B 1 344 ? -24.422 -2.869 -1.044 1 85.25 344 GLY B N 1
ATOM 6319 C CA . GLY B 1 344 ? -25.031 -3.49 0.12 1 85.25 344 GLY B CA 1
ATOM 6320 C C . GLY B 1 344 ? -24.188 -3.363 1.376 1 85.25 344 GLY B C 1
ATOM 6321 O O . GLY B 1 344 ? -24.25 -4.219 2.262 1 85.25 344 GLY B O 1
ATOM 6322 N N . LEU B 1 345 ? -23.359 -2.42 1.444 1 84.5 345 LEU B N 1
ATOM 6323 C CA . LEU B 1 345 ? -22.438 -2.25 2.553 1 84.5 345 LEU B CA 1
ATOM 6324 C C . LEU B 1 345 ? -22.828 -1.06 3.42 1 84.5 345 LEU B C 1
ATOM 6326 O O . LEU B 1 345 ? -22.031 -0.594 4.242 1 84.5 345 LEU B O 1
ATOM 6330 N N . GLU B 1 346 ? -23.984 -0.511 3.238 1 87.81 346 GLU B N 1
ATOM 6331 C CA . GLU B 1 346 ? -24.422 0.64 4.016 1 87.81 346 GLU B CA 1
ATOM 6332 C C . GLU B 1 346 ? -24.625 0.268 5.484 1 87.81 346 GLU B C 1
ATOM 6334 O O . GLU B 1 346 ? -25.094 -0.834 5.793 1 87.81 346 GLU B O 1
ATOM 6339 N N . THR B 1 347 ? -24.156 1.056 6.332 1 90.25 347 THR B N 1
ATOM 6340 C CA . THR B 1 347 ? -24.344 0.907 7.77 1 90.25 347 THR B CA 1
ATOM 6341 C C . THR B 1 347 ? -24.953 2.172 8.367 1 90.25 347 THR B C 1
ATOM 6343 O O . THR B 1 347 ? -24.906 3.24 7.754 1 90.25 347 THR B O 1
ATOM 6346 N N . ARG B 1 348 ? -25.578 2.033 9.453 1 90.75 348 ARG B N 1
ATOM 6347 C CA . ARG B 1 348 ? -26.125 3.184 10.164 1 90.75 348 ARG B CA 1
ATOM 6348 C C . ARG B 1 348 ? -25.031 4.195 10.5 1 90.75 348 ARG B C 1
ATOM 6350 O O . ARG B 1 348 ? -25.25 5.402 10.383 1 90.75 348 ARG B O 1
ATOM 6357 N N . ASP B 1 349 ? -23.922 3.672 10.875 1 92.5 349 ASP B N 1
ATOM 6358 C CA . ASP B 1 349 ? -22.797 4.543 11.219 1 92.5 349 ASP B CA 1
ATOM 6359 C C . ASP B 1 349 ? -22.375 5.387 10.023 1 92.5 349 ASP B C 1
ATOM 6361 O O . ASP B 1 349 ? -22.031 6.566 10.18 1 92.5 349 ASP B O 1
ATOM 6365 N N . LEU B 1 350 ? -22.359 4.824 8.891 1 94.25 350 LEU B N 1
ATOM 6366 C CA . LEU B 1 350 ? -22 5.535 7.672 1 94.25 350 LEU B CA 1
ATOM 6367 C C . LEU B 1 350 ? -22.984 6.672 7.395 1 94.25 350 LEU B C 1
ATOM 6369 O O . LEU B 1 350 ? -22.562 7.777 7.035 1 94.25 350 LEU B O 1
ATOM 6373 N N . ALA B 1 351 ? -24.219 6.395 7.539 1 93.75 351 ALA B N 1
ATOM 6374 C CA . ALA B 1 351 ? -25.25 7.395 7.32 1 93.75 351 ALA B CA 1
ATOM 6375 C C . ALA B 1 351 ? -25.125 8.547 8.312 1 93.75 351 ALA B C 1
ATOM 6377 O O . ALA B 1 351 ? -25.281 9.711 7.945 1 93.75 351 ALA B O 1
ATOM 6378 N N . VAL B 1 352 ? -24.891 8.219 9.523 1 94.38 352 VAL B N 1
ATOM 6379 C CA . VAL B 1 352 ? -24.734 9.219 10.578 1 94.38 352 VAL B CA 1
ATOM 6380 C C . VAL B 1 352 ? -23.562 10.141 10.266 1 94.38 352 VAL B C 1
ATOM 6382 O O . VAL B 1 352 ? -23.672 11.359 10.406 1 94.38 352 VAL B O 1
ATOM 6385 N N . ARG B 1 353 ? -22.484 9.578 9.844 1 95.44 353 ARG B N 1
ATOM 6386 C CA . ARG B 1 353 ? -21.297 10.359 9.523 1 95.44 353 ARG B CA 1
ATOM 6387 C C . ARG B 1 353 ? -21.531 11.234 8.297 1 95.44 353 ARG B C 1
ATOM 6389 O O . ARG B 1 353 ? -21.078 12.375 8.25 1 95.44 353 ARG B O 1
ATOM 6396 N N . ALA B 1 354 ? -22.172 10.648 7.309 1 96.5 354 ALA B N 1
ATOM 6397 C CA . ALA B 1 354 ? -22.5 11.422 6.117 1 96.5 354 ALA B CA 1
ATOM 6398 C C . ALA B 1 354 ? -23.375 12.617 6.469 1 96.5 354 ALA B C 1
ATOM 6400 O O . ALA B 1 354 ? -23.109 13.742 6.035 1 96.5 354 ALA B O 1
ATOM 6401 N N . ALA B 1 355 ? -24.406 12.383 7.281 1 95.56 355 ALA B N 1
ATOM 6402 C CA . ALA B 1 355 ? -25.297 13.453 7.703 1 95.56 355 ALA B CA 1
ATOM 6403 C C . ALA B 1 355 ? -24.547 14.531 8.477 1 95.56 355 ALA B C 1
ATOM 6405 O O . ALA B 1 355 ? -24.75 15.727 8.242 1 95.56 355 ALA B O 1
ATOM 6406 N N . ALA B 1 356 ? -23.719 14.086 9.367 1 96.12 356 ALA B N 1
ATOM 6407 C CA . ALA B 1 356 ? -22.953 15.023 10.195 1 96.12 356 ALA B CA 1
ATOM 6408 C C . ALA B 1 356 ? -22.078 15.93 9.328 1 96.12 356 ALA B C 1
ATOM 6410 O O . ALA B 1 356 ? -22 17.141 9.578 1 96.12 356 ALA B O 1
ATOM 6411 N N . ALA B 1 357 ? -21.391 15.344 8.367 1 97.5 357 ALA B N 1
ATOM 6412 C CA . ALA B 1 357 ? -20.516 16.109 7.488 1 97.5 357 ALA B CA 1
ATOM 6413 C C . ALA B 1 357 ? -21.328 17.125 6.668 1 97.5 357 ALA B C 1
ATOM 6415 O O . ALA B 1 357 ? -20.938 18.297 6.566 1 97.5 357 ALA B O 1
ATOM 6416 N N . LEU B 1 358 ? -22.438 16.672 6.098 1 97.25 358 LEU B N 1
ATOM 6417 C CA . LEU B 1 358 ? -23.266 17.516 5.25 1 97.25 358 LEU B CA 1
ATOM 6418 C C . LEU B 1 358 ? -23.875 18.656 6.055 1 97.25 358 LEU B C 1
ATOM 6420 O O . LEU B 1 358 ? -23.875 19.812 5.609 1 97.25 358 LEU B O 1
ATOM 6424 N N . VAL B 1 359 ? -24.359 18.344 7.25 1 96.38 359 VAL B N 1
ATOM 6425 C CA . VAL B 1 359 ? -24.969 19.344 8.117 1 96.38 359 VAL B CA 1
ATOM 6426 C C . VAL B 1 359 ? -23.922 20.359 8.562 1 96.38 359 VAL B C 1
ATOM 6428 O O . VAL B 1 359 ? -24.188 21.562 8.641 1 96.38 359 VAL B O 1
ATOM 6431 N N . THR B 1 360 ? -22.719 19.906 8.867 1 97.12 360 THR B N 1
ATOM 6432 C CA . THR B 1 360 ? -21.641 20.797 9.258 1 97.12 360 THR B CA 1
ATOM 6433 C C . THR B 1 360 ? -21.312 21.766 8.133 1 97.12 360 THR B C 1
ATOM 6435 O O . THR B 1 360 ? -21.125 22.969 8.375 1 97.12 360 THR B O 1
ATOM 6438 N N . ILE B 1 361 ? -21.203 21.25 6.887 1 98 361 ILE B N 1
ATOM 6439 C CA . ILE B 1 361 ? -20.922 22.109 5.742 1 98 361 ILE B CA 1
ATOM 6440 C C . ILE B 1 361 ? -22 23.172 5.613 1 98 361 ILE B C 1
ATOM 6442 O O . ILE B 1 361 ? -21.703 24.359 5.488 1 98 361 ILE B O 1
ATOM 6446 N N . LEU B 1 362 ? -23.234 22.719 5.711 1 96.81 362 LEU B N 1
ATOM 6447 C CA . LEU B 1 362 ? -24.359 23.641 5.559 1 96.81 362 LEU B CA 1
ATOM 6448 C C . LEU B 1 362 ? -24.375 24.656 6.688 1 96.81 362 LEU B C 1
ATOM 6450 O O . LEU B 1 362 ? -24.625 25.844 6.449 1 96.81 362 LEU B O 1
ATOM 6454 N N . ASP B 1 363 ? -24.172 24.281 7.891 1 97.25 363 ASP B N 1
ATOM 6455 C CA . ASP B 1 363 ? -24.172 25.156 9.055 1 97.25 363 ASP B CA 1
ATOM 6456 C C . ASP B 1 363 ? -23.094 26.234 8.93 1 97.25 363 ASP B C 1
ATOM 6458 O O . ASP B 1 363 ? -23.359 27.406 9.156 1 97.25 363 ASP B O 1
ATOM 6462 N N . ARG B 1 364 ? -21.922 25.844 8.555 1 97.44 364 ARG B N 1
ATOM 6463 C CA . ARG B 1 364 ? -20.797 26.781 8.453 1 97.44 364 ARG B CA 1
ATOM 6464 C C . ARG B 1 364 ? -20.984 27.734 7.266 1 97.44 364 ARG B C 1
ATOM 6466 O O . ARG B 1 364 ? -20.578 28.891 7.324 1 97.44 364 ARG B O 1
ATOM 6473 N N . VAL B 1 365 ? -21.578 27.219 6.195 1 97.19 365 VAL B N 1
ATOM 6474 C CA . VAL B 1 365 ? -21.844 28.062 5.027 1 97.19 365 VAL B CA 1
ATOM 6475 C C . VAL B 1 365 ? -22.906 29.109 5.379 1 97.19 365 VAL B C 1
ATOM 6477 O O . VAL B 1 365 ? -22.766 30.281 5.031 1 97.19 365 VAL B O 1
ATOM 6480 N N . THR B 1 366 ? -23.984 28.734 6.098 1 96.69 366 THR B N 1
ATOM 6481 C CA . THR B 1 366 ? -25.062 29.641 6.438 1 96.69 366 THR B CA 1
ATOM 6482 C C . THR B 1 366 ? -24.609 30.672 7.469 1 96.69 366 THR B C 1
ATOM 6484 O O . THR B 1 366 ? -25.203 31.734 7.59 1 96.69 366 THR B O 1
ATOM 6487 N N . ASP B 1 367 ? -23.516 30.391 8.172 1 96.12 367 ASP B N 1
ATOM 6488 C CA . ASP B 1 367 ? -22.938 31.328 9.125 1 96.12 367 ASP B CA 1
ATOM 6489 C C . ASP B 1 367 ? -22.172 32.438 8.414 1 96.12 367 ASP B C 1
ATOM 6491 O O . ASP B 1 367 ? -21.828 33.469 9.016 1 96.12 367 ASP B O 1
ATOM 6495 N N . ARG B 1 368 ? -21.984 32.25 7.098 1 95.69 368 ARG B N 1
ATOM 6496 C CA . ARG B 1 368 ? -21.062 33.156 6.406 1 95.69 368 ARG B CA 1
ATOM 6497 C C . ARG B 1 368 ? -21.781 33.938 5.293 1 95.69 368 ARG B C 1
ATOM 6499 O O . ARG B 1 368 ? -21.266 34.031 4.18 1 95.69 368 ARG B O 1
ATOM 6506 N N . ASN B 1 369 ? -22.969 34.344 5.582 1 94.44 369 ASN B N 1
ATOM 6507 C CA . ASN B 1 369 ? -23.734 35.188 4.656 1 94.44 369 ASN B CA 1
ATOM 6508 C C . ASN B 1 369 ? -23.375 36.656 4.805 1 94.44 369 ASN B C 1
ATOM 6510 O O . ASN B 1 369 ? -24.219 37.469 5.215 1 94.44 369 ASN B O 1
ATOM 6514 N N . CYS B 1 370 ? -22.156 37 4.5 1 93.75 370 CYS B N 1
ATOM 6515 C CA . CYS B 1 370 ? -21.641 38.344 4.562 1 93.75 370 CYS B CA 1
ATOM 6516 C C . CYS B 1 370 ? -20.516 38.562 3.555 1 93.75 370 CYS B C 1
ATOM 6518 O O . CYS B 1 370 ? -20 37.594 2.99 1 93.75 370 CYS B O 1
ATOM 6520 N N . ASN B 1 371 ? -20.281 39.844 3.242 1 93.38 371 ASN B N 1
ATOM 6521 C CA . ASN B 1 371 ? -19.094 40.156 2.449 1 93.38 371 ASN B CA 1
ATOM 6522 C C . ASN B 1 371 ? -17.812 39.812 3.197 1 93.38 371 ASN B C 1
ATOM 6524 O O . ASN B 1 371 ? -17.438 40.5 4.148 1 93.38 371 ASN B O 1
ATOM 6528 N N . ALA B 1 372 ? -17.109 38.812 2.746 1 92.69 372 ALA B N 1
ATOM 6529 C CA . ALA B 1 372 ? -15.93 38.25 3.434 1 92.69 372 ALA B CA 1
ATOM 6530 C C . ALA B 1 372 ? -14.797 39.281 3.457 1 92.69 372 ALA B C 1
ATOM 6532 O O . ALA B 1 372 ? -13.93 39.219 4.332 1 92.69 372 ALA B O 1
ATOM 6533 N N . TYR B 1 373 ? -14.914 40.25 2.498 1 89.38 373 TYR B N 1
ATOM 6534 C CA . TYR B 1 373 ? -13.766 41.125 2.342 1 89.38 373 TYR B CA 1
ATOM 6535 C C . TYR B 1 373 ? -14.117 42.562 2.77 1 89.38 373 TYR B C 1
ATOM 6537 O O . TYR B 1 373 ? -13.414 43.5 2.418 1 89.38 373 TYR B O 1
ATOM 6545 N N . GLU B 1 374 ? -15.18 42.875 3.305 1 85.94 374 GLU B N 1
ATOM 6546 C CA . GLU B 1 374 ? -15.672 44.188 3.652 1 85.94 374 GLU B CA 1
ATOM 6547 C C . GLU B 1 374 ? -14.641 44.969 4.48 1 85.94 374 GLU B C 1
ATOM 6549 O O . GLU B 1 374 ? -14.414 46.156 4.254 1 85.94 374 GLU B O 1
ATOM 6554 N N . ASP B 1 375 ? -13.961 44.438 5.449 1 79.62 375 ASP B N 1
ATOM 6555 C CA . ASP B 1 375 ? -13.086 45.156 6.367 1 79.62 375 ASP B CA 1
ATOM 6556 C C . ASP B 1 375 ? -11.625 44.75 6.164 1 79.62 375 ASP B C 1
ATOM 6558 O O . ASP B 1 375 ? -10.812 44.875 7.086 1 79.62 375 ASP B O 1
ATOM 6562 N N . THR B 1 376 ? -11.469 44.312 4.887 1 80.19 376 THR B N 1
ATOM 6563 C CA . THR B 1 376 ? -10.094 43.844 4.707 1 80.19 376 THR B CA 1
ATOM 6564 C C . THR B 1 376 ? -9.172 45 4.348 1 80.19 376 THR B C 1
ATOM 6566 O O . THR B 1 376 ? -9.609 46 3.764 1 80.19 376 THR B O 1
ATOM 6569 N N . GLN B 1 377 ? -8.023 45.031 4.832 1 74.56 377 GLN B N 1
ATOM 6570 C CA . GLN B 1 377 ? -7.02 46.062 4.566 1 74.56 377 GLN B CA 1
ATOM 6571 C C . GLN B 1 377 ? -5.926 45.531 3.643 1 74.56 377 GLN B C 1
ATOM 6573 O O . GLN B 1 377 ? -4.738 45.75 3.885 1 74.56 377 GLN B O 1
ATOM 6578 N N . TRP B 1 378 ? -6.355 44.719 2.574 1 73.75 378 TRP B N 1
ATOM 6579 C CA . TRP B 1 378 ? -5.402 44.031 1.702 1 73.75 378 TRP B CA 1
ATOM 6580 C C . TRP B 1 378 ? -4.656 45.031 0.829 1 73.75 378 TRP B C 1
ATOM 6582 O O . TRP B 1 378 ? -3.547 44.781 0.364 1 73.75 378 TRP B O 1
ATOM 6592 N N . GLY B 1 379 ? -5.035 46.25 0.764 1 66.62 379 GLY B N 1
ATOM 6593 C CA . GLY B 1 379 ? -4.48 47.219 -0.174 1 66.62 379 GLY B CA 1
ATOM 6594 C C . GLY B 1 379 ? -4.938 47 -1.603 1 66.62 379 GLY B C 1
ATOM 6595 O O . GLY B 1 379 ? -4.59 47.75 -2.502 1 66.62 379 GLY B O 1
ATOM 6596 N N . ILE B 1 380 ? -5.52 45.781 -1.859 1 70.25 380 ILE B N 1
ATOM 6597 C CA . ILE B 1 380 ? -6.031 45.5 -3.195 1 70.25 380 ILE B CA 1
ATOM 6598 C C . ILE B 1 380 ? -7.559 45.531 -3.18 1 70.25 380 ILE B C 1
ATOM 6600 O O . ILE B 1 380 ? -8.18 45.312 -2.139 1 70.25 380 ILE B O 1
ATOM 6604 N N . GLU B 1 381 ? -8.055 45.844 -4.34 1 77.31 381 GLU B N 1
ATOM 6605 C CA . GLU B 1 381 ? -9.508 45.906 -4.453 1 77.31 381 GLU B CA 1
ATOM 6606 C C . GLU B 1 381 ? -10.141 44.531 -4.328 1 77.31 381 GLU B C 1
ATOM 6608 O O . GLU B 1 381 ? -9.742 43.594 -5.031 1 77.31 381 GLU B O 1
ATOM 6613 N N . ALA B 1 382 ? -10.898 44.406 -3.34 1 82.06 382 ALA B N 1
ATOM 6614 C CA . ALA B 1 382 ? -11.641 43.156 -3.127 1 82.06 382 ALA B CA 1
ATOM 6615 C C . ALA B 1 382 ? -12.828 43.062 -4.086 1 82.06 382 ALA B C 1
ATOM 6617 O O . ALA B 1 382 ? -13.352 44.062 -4.539 1 82.06 382 ALA B O 1
ATOM 6618 N N . PRO B 1 383 ? -13.156 41.781 -4.48 1 85.81 383 PRO B N 1
ATOM 6619 C CA . PRO B 1 383 ? -14.305 41.625 -5.379 1 85.81 383 PRO B CA 1
ATOM 6620 C C . PRO B 1 383 ? -15.586 42.219 -4.816 1 85.81 383 PRO B C 1
ATOM 6622 O O . PRO B 1 383 ? -15.836 42.156 -3.611 1 85.81 383 PRO B O 1
ATOM 6625 N N . THR B 1 384 ? -16.375 42.781 -5.707 1 86.12 384 THR B N 1
ATOM 6626 C CA . THR B 1 384 ? -17.594 43.438 -5.285 1 86.12 384 THR B CA 1
ATOM 6627 C C . THR B 1 384 ? -18.812 42.562 -5.523 1 86.12 384 THR B C 1
ATOM 6629 O O . THR B 1 384 ? -19.859 42.75 -4.898 1 86.12 384 THR B O 1
ATOM 6632 N N . SER B 1 385 ? -18.641 41.531 -6.348 1 90.62 385 SER B N 1
ATOM 6633 C CA . SER B 1 385 ? -19.766 40.656 -6.645 1 90.62 385 SER B CA 1
ATOM 6634 C C . SER B 1 385 ? -20.062 39.719 -5.473 1 90.62 385 SER B C 1
ATOM 6636 O O . SER B 1 385 ? -19.141 39.094 -4.918 1 90.62 385 SER B O 1
ATOM 6638 N N . PRO B 1 386 ? -21.266 39.594 -5.102 1 90.62 386 PRO B N 1
ATOM 6639 C CA . PRO B 1 386 ? -21.625 38.75 -3.98 1 90.62 386 PRO B CA 1
ATOM 6640 C C . PRO B 1 386 ? -21.25 37.281 -4.219 1 90.62 386 PRO B C 1
ATOM 6642 O O . PRO B 1 386 ? -20.953 36.562 -3.268 1 90.62 386 PRO B O 1
ATOM 6645 N N . VAL B 1 387 ? -21.234 36.906 -5.43 1 90.44 387 VAL B N 1
ATOM 6646 C CA . VAL B 1 387 ? -20.875 35.531 -5.758 1 90.44 387 VAL B CA 1
ATOM 6647 C C . VAL B 1 387 ? -19.391 35.281 -5.473 1 90.44 387 VAL B C 1
ATOM 6649 O O . VAL B 1 387 ? -18.969 34.156 -5.172 1 90.44 387 VAL B O 1
ATOM 6652 N N . GLU B 1 388 ? -18.625 36.406 -5.422 1 92.12 388 GLU B N 1
ATOM 6653 C CA . GLU B 1 388 ? -17.172 36.281 -5.262 1 92.12 388 GLU B CA 1
ATOM 6654 C C . GLU B 1 388 ? -16.75 36.656 -3.842 1 92.12 388 GLU B C 1
ATOM 6656 O O . GLU B 1 388 ? -15.633 36.344 -3.424 1 92.12 388 GLU B O 1
ATOM 6661 N N . ASN B 1 389 ? -17.672 37.312 -3.125 1 93.5 389 ASN B N 1
ATOM 6662 C CA . ASN B 1 389 ? -17.203 37.781 -1.826 1 93.5 389 ASN B CA 1
ATOM 6663 C C . ASN B 1 389 ? -18.078 37.281 -0.692 1 93.5 389 ASN B C 1
ATOM 6665 O O . ASN B 1 389 ? -17.812 37.562 0.48 1 93.5 389 ASN B O 1
ATOM 6669 N N . ASN B 1 390 ? -19.156 36.562 -1.028 1 95.5 390 ASN B N 1
ATOM 6670 C CA . ASN B 1 390 ? -20.062 35.969 -0.057 1 95.5 390 ASN B CA 1
ATOM 6671 C C . ASN B 1 390 ? -20.219 34.469 -0.287 1 95.5 390 ASN B C 1
ATOM 6673 O O . ASN B 1 390 ? -20.891 34.031 -1.237 1 95.5 390 ASN B O 1
ATOM 6677 N N . LEU B 1 391 ? -19.656 33.656 0.617 1 95.94 391 LEU B N 1
ATOM 6678 C CA . LEU B 1 391 ? -19.641 32.219 0.46 1 95.94 391 LEU B CA 1
ATOM 6679 C C . LEU B 1 391 ? -21.047 31.656 0.397 1 95.94 391 LEU B C 1
ATOM 6681 O O . LEU B 1 391 ? -21.328 30.75 -0.385 1 95.94 391 LEU B O 1
ATOM 6685 N N . PHE B 1 392 ? -21.938 32.188 1.198 1 96.12 392 PHE B N 1
ATOM 6686 C CA . PHE B 1 392 ? -23.344 31.781 1.219 1 96.12 392 PHE B CA 1
ATOM 6687 C C . PHE B 1 392 ? -23.984 32 -0.145 1 96.12 392 PHE B C 1
ATOM 6689 O O . PHE B 1 392 ? -24.656 31.094 -0.665 1 96.12 392 PHE B O 1
ATOM 6696 N N . VAL B 1 393 ? -23.797 33.125 -0.723 1 94.69 393 VAL B N 1
ATOM 6697 C CA . VAL B 1 393 ? -24.391 33.438 -2.016 1 94.69 393 VAL B CA 1
ATOM 6698 C C . VAL B 1 393 ? -23.766 32.594 -3.107 1 94.69 393 VAL B C 1
ATOM 6700 O O . VAL B 1 393 ? -24.453 32.125 -4.031 1 94.69 393 VAL B O 1
ATOM 6703 N N . ALA B 1 394 ? -22.516 32.344 -2.994 1 93.62 394 ALA B N 1
ATOM 6704 C CA . ALA B 1 394 ? -21.797 31.531 -3.99 1 93.62 394 ALA B CA 1
ATOM 6705 C C . ALA B 1 394 ? -22.328 30.109 -4.031 1 93.62 394 ALA B C 1
ATOM 6707 O O . ALA B 1 394 ? -22.344 29.469 -5.094 1 93.62 394 ALA B O 1
ATOM 6708 N N . LEU B 1 395 ? -22.766 29.562 -2.883 1 95.12 395 LEU B N 1
ATOM 6709 C CA . LEU B 1 395 ? -23.109 28.156 -2.795 1 95.12 395 LEU B CA 1
ATOM 6710 C C . LEU B 1 395 ? -24.625 27.969 -2.791 1 95.12 395 LEU B C 1
ATOM 6712 O O . LEU B 1 395 ? -25.125 26.969 -3.322 1 95.12 395 LEU B O 1
ATOM 6716 N N . ILE B 1 396 ? -25.359 28.844 -2.17 1 93.81 396 ILE B N 1
ATOM 6717 C CA . ILE B 1 396 ? -26.797 28.688 -1.991 1 93.81 396 ILE B CA 1
ATOM 6718 C C . ILE B 1 396 ? -27.531 29.766 -2.785 1 93.81 396 ILE B C 1
ATOM 6720 O O . ILE B 1 396 ? -28.5 29.469 -3.486 1 93.81 396 ILE B O 1
ATOM 6724 N N . GLY B 1 397 ? -27.047 31.016 -2.732 1 86.06 397 GLY B N 1
ATOM 6725 C CA . GLY B 1 397 ? -27.734 32.156 -3.316 1 86.06 397 GLY B CA 1
ATOM 6726 C C . GLY B 1 397 ? -27.734 32.125 -4.832 1 86.06 397 GLY B C 1
ATOM 6727 O O . GLY B 1 397 ? -28.734 32.469 -5.465 1 86.06 397 GLY B O 1
ATOM 6728 N N . ALA B 1 398 ? -26.5 31.922 -5.371 1 73.25 398 ALA B N 1
ATOM 6729 C CA . ALA B 1 398 ? -26.328 32.031 -6.82 1 73.25 398 ALA B CA 1
ATOM 6730 C C . ALA B 1 398 ? -26.609 30.688 -7.496 1 73.25 398 ALA B C 1
ATOM 6732 O O . ALA B 1 398 ? -26.156 30.438 -8.617 1 73.25 398 ALA B O 1
ATOM 6733 N N . SER B 1 399 ? -27.25 29.875 -6.805 1 65 399 SER B N 1
ATOM 6734 C CA . SER B 1 399 ? -27.453 28.578 -7.438 1 65 399 SER B CA 1
ATOM 6735 C C . SER B 1 399 ? -28.016 28.719 -8.844 1 65 399 SER B C 1
ATOM 6737 O O . SER B 1 399 ? -29.031 29.391 -9.047 1 65 399 SER B O 1
ATOM 6739 N N . ALA B 1 400 ? -26.969 28.703 -9.82 1 55 400 ALA B N 1
ATOM 6740 C CA . ALA B 1 400 ? -27.281 28.797 -11.242 1 55 400 ALA B CA 1
ATOM 6741 C C . ALA B 1 400 ? -28.438 27.875 -11.617 1 55 400 ALA B C 1
ATOM 6743 O O . ALA B 1 400 ? -28.656 26.844 -10.969 1 55 400 ALA B O 1
ATOM 6744 N N . THR B 1 401 ? -29.141 28.312 -12.57 1 60.06 401 THR B N 1
ATOM 6745 C CA . THR B 1 401 ? -30.234 27.547 -13.172 1 60.06 401 THR B CA 1
ATOM 6746 C C . THR B 1 401 ? -29.734 26.172 -13.625 1 60.06 401 THR B C 1
ATOM 6748 O O . THR B 1 401 ? -28.766 26.078 -14.383 1 60.06 401 THR B O 1
ATOM 6751 N N . GLY B 1 402 ? -30.031 25.062 -12.906 1 62.28 402 GLY B N 1
ATOM 6752 C CA . GLY B 1 402 ? -29.797 23.703 -13.359 1 62.28 402 GLY B CA 1
ATOM 6753 C C . GLY B 1 402 ? -28.891 22.922 -12.438 1 62.28 402 GLY B C 1
ATOM 6754 O O . GLY B 1 402 ? -28.766 21.703 -12.555 1 62.28 402 GLY B O 1
ATOM 6755 N N . GLU B 1 403 ? -28.109 23.656 -11.492 1 72.88 403 GLU B N 1
ATOM 6756 C CA . GLU B 1 403 ? -27.25 22.891 -10.594 1 72.88 403 GLU B CA 1
ATOM 6757 C C . GLU B 1 403 ? -28.016 22.453 -9.344 1 72.88 403 GLU B C 1
ATOM 6759 O O . GLU B 1 403 ? -28.859 23.188 -8.844 1 72.88 403 GLU B O 1
ATOM 6764 N N . PRO B 1 404 ? -27.766 21.312 -9 1 81.69 404 PRO B N 1
ATOM 6765 C CA . PRO B 1 404 ? -28.453 20.844 -7.793 1 81.69 404 PRO B CA 1
ATOM 6766 C C . PRO B 1 404 ? -28.125 21.703 -6.566 1 81.69 404 PRO B C 1
ATOM 6768 O O . PRO B 1 404 ? -26.984 22.156 -6.418 1 81.69 404 PRO B O 1
ATOM 6771 N N . PRO B 1 405 ? -29.234 22.016 -5.801 1 88.75 405 PRO B N 1
ATOM 6772 C CA . PRO B 1 405 ? -28.984 22.781 -4.578 1 88.75 405 PRO B CA 1
ATOM 6773 C C . PRO B 1 405 ? -27.969 22.125 -3.65 1 88.75 405 PRO B C 1
ATOM 6775 O O . PRO B 1 405 ? -27.969 20.891 -3.51 1 88.75 405 PRO B O 1
ATOM 6778 N N . LEU B 1 406 ? -27.156 22.938 -3.074 1 90.75 406 LEU B N 1
ATOM 6779 C CA . LEU B 1 406 ? -26.078 22.438 -2.232 1 90.75 406 LEU B CA 1
ATOM 6780 C C . LEU B 1 406 ? -26.609 21.531 -1.138 1 90.75 406 LEU B C 1
ATOM 6782 O O . LEU B 1 406 ? -27.5 21.906 -0.38 1 90.75 406 LEU B O 1
ATOM 6786 N N . VAL B 1 407 ? -26.172 20.344 -1.024 1 94.75 407 VAL B N 1
ATOM 6787 C CA . VAL B 1 407 ? -26.281 19.391 0.077 1 94.75 407 VAL B CA 1
ATOM 6788 C C . VAL B 1 407 ? -27.656 18.734 0.059 1 94.75 407 VAL B C 1
ATOM 6790 O O . VAL B 1 407 ? -27.844 17.672 0.641 1 94.75 407 VAL B O 1
ATOM 6793 N N . ILE B 1 408 ? -28.641 19.312 -0.595 1 92.94 408 ILE B N 1
ATOM 6794 C CA . ILE B 1 408 ? -30.031 18.922 -0.472 1 92.94 408 ILE B CA 1
ATOM 6795 C C . ILE B 1 408 ? -30.203 17.484 -1 1 92.94 408 ILE B C 1
ATOM 6797 O O . ILE B 1 408 ? -30.719 16.625 -0.294 1 92.94 408 ILE B O 1
ATOM 6801 N N . ASP B 1 409 ? -29.734 17.219 -2.168 1 92.25 409 ASP B N 1
ATOM 6802 C CA . ASP B 1 409 ? -29.859 15.891 -2.762 1 92.25 409 ASP B CA 1
ATOM 6803 C C . ASP B 1 409 ? -29.125 14.844 -1.935 1 92.25 409 ASP B C 1
ATOM 6805 O O . ASP B 1 409 ? -29.609 13.727 -1.758 1 92.25 409 ASP B O 1
ATOM 6809 N N . ALA B 1 410 ? -27.969 15.234 -1.492 1 94.56 410 ALA B N 1
ATOM 6810 C CA . ALA B 1 410 ? -27.172 14.32 -0.692 1 94.56 410 ALA B CA 1
ATOM 6811 C C . ALA B 1 410 ? -27.859 13.992 0.63 1 94.56 410 ALA B C 1
ATOM 6813 O O . ALA B 1 410 ? -27.844 12.852 1.084 1 94.56 410 ALA B O 1
ATOM 6814 N N . LEU B 1 411 ? -28.5 14.969 1.214 1 93.31 411 LEU B N 1
ATOM 6815 C CA . LEU B 1 411 ? -29.234 14.758 2.459 1 93.31 411 LEU B CA 1
ATOM 6816 C C . LEU B 1 411 ? -30.469 13.898 2.229 1 93.31 411 LEU B C 1
ATOM 6818 O O . LEU B 1 411 ? -30.828 13.07 3.07 1 93.31 411 LEU B O 1
ATOM 6822 N N . ALA B 1 412 ? -31.047 14.086 1.124 1 90.94 412 ALA B N 1
ATOM 6823 C CA . ALA B 1 412 ? -32.281 13.367 0.792 1 90.94 412 ALA B CA 1
ATOM 6824 C C . ALA B 1 412 ? -32 11.883 0.581 1 90.94 412 ALA B C 1
ATOM 6826 O O . ALA B 1 412 ? -32.875 11.047 0.786 1 90.94 412 ALA B O 1
ATOM 6827 N N . SER B 1 413 ? -30.797 11.594 0.185 1 90.31 413 SER B N 1
ATOM 6828 C CA . SER B 1 413 ? -30.422 10.211 -0.115 1 90.31 413 SER B CA 1
ATOM 6829 C C . SER B 1 413 ? -30.156 9.422 1.162 1 90.31 413 SER B C 1
ATOM 6831 O O . SER B 1 413 ? -30.125 8.188 1.14 1 90.31 413 SER B O 1
ATOM 6833 N N . LEU B 1 414 ? -30.062 10.109 2.318 1 92.56 414 LEU B N 1
ATOM 6834 C CA . LEU B 1 414 ? -29.766 9.453 3.584 1 92.56 414 LEU B CA 1
ATOM 6835 C C . LEU B 1 414 ? -31.031 8.992 4.285 1 92.56 414 LEU B C 1
ATOM 6837 O O . LEU B 1 414 ? -32.125 9.531 4.035 1 92.56 414 LEU B O 1
ATOM 6841 N N . PRO B 1 415 ? -30.891 7.93 5.098 1 88.06 415 PRO B N 1
ATOM 6842 C CA . PRO B 1 415 ? -32.062 7.578 5.922 1 88.06 415 PRO B CA 1
ATOM 6843 C C . PRO B 1 415 ? -32.469 8.711 6.855 1 88.06 415 PRO B C 1
ATOM 6845 O O . PRO B 1 415 ? -31.688 9.156 7.691 1 88.06 415 PRO B O 1
ATOM 6848 N N . GLN B 1 416 ? -33.625 9.133 6.801 1 82.19 416 GLN B N 1
ATOM 6849 C CA . GLN B 1 416 ? -34.125 10.367 7.41 1 82.19 416 GLN B CA 1
ATOM 6850 C C . GLN B 1 416 ? -34.156 10.25 8.93 1 82.19 416 GLN B C 1
ATOM 6852 O O . GLN B 1 416 ? -34.031 11.25 9.641 1 82.19 416 GLN B O 1
ATOM 6857 N N . GLU B 1 417 ? -34.281 9.07 9.359 1 79.19 417 GLU B N 1
ATOM 6858 C CA . GLU B 1 417 ? -34.281 8.883 10.805 1 79.19 417 GLU B CA 1
ATOM 6859 C C . GLU B 1 417 ? -33 9.344 11.438 1 79.19 417 GLU B C 1
ATOM 6861 O O . GLU B 1 417 ? -33 9.945 12.516 1 79.19 417 GLU B O 1
ATOM 6866 N N . ASP B 1 418 ? -31.953 9.188 10.727 1 78.12 418 ASP B N 1
ATOM 6867 C CA . ASP B 1 418 ? -30.625 9.523 11.25 1 78.12 418 ASP B CA 1
ATOM 6868 C C . ASP B 1 418 ? -30.359 11.023 11.148 1 78.12 418 ASP B C 1
ATOM 6870 O O . ASP B 1 418 ? -29.734 11.609 12.031 1 78.12 418 ASP B O 1
ATOM 6874 N N . VAL B 1 419 ? -30.781 11.562 10.047 1 79.44 419 VAL B N 1
ATOM 6875 C CA . VAL B 1 419 ? -30.578 12.992 9.812 1 79.44 419 VAL B CA 1
ATOM 6876 C C . VAL B 1 419 ? -31.328 13.797 10.867 1 79.44 419 VAL B C 1
ATOM 6878 O O . VAL B 1 419 ? -30.797 14.75 11.43 1 79.44 419 VAL B O 1
ATOM 6881 N N . LEU B 1 420 ? -32.5 13.445 11.18 1 76.5 420 LEU B N 1
ATOM 6882 C CA . LEU B 1 420 ? -33.406 14.195 12.062 1 76.5 420 LEU B CA 1
ATOM 6883 C C . LEU B 1 420 ? -33.031 13.961 13.523 1 76.5 420 LEU B C 1
ATOM 6885 O O . LEU B 1 420 ? -33.031 14.891 14.328 1 76.5 420 LEU B O 1
ATOM 6889 N N . ARG B 1 421 ? -32.719 12.82 13.789 1 78.06 421 ARG B N 1
ATOM 6890 C CA . ARG B 1 421 ? -32.5 12.438 15.18 1 78.06 421 ARG B CA 1
ATOM 6891 C C . ARG B 1 421 ? -31.25 13.094 15.75 1 78.06 421 ARG B C 1
ATOM 6893 O O . ARG B 1 421 ? -31.266 13.617 16.859 1 78.06 421 ARG B O 1
ATOM 6900 N N . ASN B 1 422 ? -30.203 13.289 15.055 1 84.44 422 ASN B N 1
ATOM 6901 C CA . ASN B 1 422 ? -28.922 13.656 15.617 1 84.44 422 ASN B CA 1
ATOM 6902 C C . ASN B 1 422 ? -28.594 15.133 15.398 1 84.44 422 ASN B C 1
ATOM 6904 O O . ASN B 1 422 ? -27.734 15.695 16.062 1 84.44 422 ASN B O 1
ATOM 6908 N N . HIS B 1 423 ? -29.453 15.781 14.43 1 91.25 423 HIS B N 1
ATOM 6909 C CA . HIS B 1 423 ? -29.016 17.109 14.047 1 91.25 423 HIS B CA 1
ATOM 6910 C C . HIS B 1 423 ? -30.172 18.109 14.078 1 91.25 423 HIS B C 1
ATOM 6912 O O . HIS B 1 423 ? -30.125 19.156 13.422 1 91.25 423 HIS B O 1
ATOM 6918 N N . TRP B 1 424 ? -31.141 17.812 14.883 1 88.25 424 TRP B N 1
ATOM 6919 C CA . TRP B 1 424 ? -32.375 18.578 14.852 1 88.25 424 TRP B CA 1
ATOM 6920 C C . TRP B 1 424 ? -32.125 20.031 15.242 1 88.25 424 TRP B C 1
ATOM 6922 O O . TRP B 1 424 ? -32.562 20.953 14.555 1 88.25 424 TRP B O 1
ATOM 6932 N N . GLU B 1 425 ? -31.391 20.234 16.328 1 91.31 425 GLU B N 1
ATOM 6933 C CA . GLU B 1 425 ? -31.125 21.594 16.812 1 91.31 425 GLU B CA 1
ATOM 6934 C C . GLU B 1 425 ? -30.359 22.406 15.766 1 91.31 425 GLU B C 1
ATOM 6936 O O . GLU B 1 425 ? -30.656 23.562 15.523 1 91.31 425 GLU B O 1
ATOM 6941 N N . THR B 1 426 ? -29.406 21.719 15.227 1 94.56 426 THR B N 1
ATOM 6942 C CA . THR B 1 426 ? -28.578 22.391 14.219 1 94.56 426 THR B CA 1
ATOM 6943 C C . THR B 1 426 ? -29.406 22.703 12.977 1 94.56 426 THR B C 1
ATOM 6945 O O . THR B 1 426 ? -29.266 23.781 12.391 1 94.56 426 THR B O 1
ATOM 6948 N N . LEU B 1 427 ? -30.281 21.781 12.586 1 93.62 427 LEU B N 1
ATOM 6949 C CA . LEU B 1 427 ? -31.109 21.953 11.398 1 93.62 427 LEU B CA 1
ATOM 6950 C C . LEU B 1 427 ? -32.094 23.094 11.602 1 93.62 427 LEU B C 1
ATOM 6952 O O . LEU B 1 427 ? -32.375 23.844 10.672 1 93.62 427 LEU B O 1
ATOM 6956 N N . GLN B 1 428 ? -32.531 23.234 12.805 1 91.88 428 GLN B N 1
ATOM 6957 C CA . GLN B 1 428 ? -33.438 24.344 13.117 1 91.88 428 GLN B CA 1
ATOM 6958 C C . GLN B 1 428 ? -32.688 25.688 13.031 1 91.88 428 GLN B C 1
ATOM 6960 O O . GLN B 1 428 ? -33.219 26.672 12.531 1 91.88 428 GLN B O 1
ATOM 6965 N N . GLY B 1 429 ? -31.516 25.594 13.586 1 94.69 429 GLY B N 1
ATOM 6966 C CA . GLY B 1 429 ? -30.703 26.797 13.469 1 94.69 429 GLY B CA 1
ATOM 6967 C C . GLY B 1 429 ? -30.422 27.188 12.031 1 94.69 429 GLY B C 1
ATOM 6968 O O . GLY B 1 429 ? -30.438 28.359 11.688 1 94.69 429 GLY B O 1
ATOM 6969 N N . ILE B 1 430 ? -30.188 26.25 11.188 1 95.88 430 ILE B N 1
ATOM 6970 C CA . ILE B 1 430 ? -29.922 26.469 9.773 1 95.88 430 ILE B CA 1
ATOM 6971 C C . ILE B 1 430 ? -31.156 27.047 9.094 1 95.88 430 ILE B C 1
ATOM 6973 O O . ILE B 1 430 ? -31.062 27.969 8.273 1 95.88 430 ILE B O 1
ATOM 6977 N N . GLU B 1 431 ? -32.281 26.531 9.453 1 94.19 431 GLU B N 1
ATOM 6978 C CA . GLU B 1 431 ? -33.531 27.047 8.891 1 94.19 431 GLU B CA 1
ATOM 6979 C C . GLU B 1 431 ? -33.719 28.531 9.203 1 94.19 431 GLU B C 1
ATOM 6981 O O . GLU B 1 431 ? -34.156 29.297 8.344 1 94.19 431 GLU B O 1
ATOM 6986 N N . GLN B 1 432 ? -33.344 28.875 10.383 1 95.62 432 GLN B N 1
ATOM 6987 C CA . GLN B 1 432 ? -33.438 30.281 10.773 1 95.62 432 GLN B CA 1
ATOM 6988 C C . GLN B 1 432 ? -32.469 31.141 9.961 1 95.62 432 GLN B C 1
ATOM 6990 O O . GLN B 1 432 ? -32.812 32.25 9.562 1 95.62 432 GLN B O 1
ATOM 6995 N N . LYS B 1 433 ? -31.328 30.609 9.711 1 95.56 433 LYS B N 1
ATOM 6996 C CA . LYS B 1 433 ? -30.297 31.344 8.961 1 95.56 433 LYS B CA 1
ATOM 6997 C C . LYS B 1 433 ? -30.672 31.438 7.484 1 95.56 433 LYS B C 1
ATOM 6999 O O . LYS B 1 433 ? -30.266 32.375 6.805 1 95.56 433 LYS B O 1
ATOM 7004 N N . LEU B 1 434 ? -31.438 30.5 7.02 1 94.88 434 LEU B N 1
ATOM 7005 C CA . LEU B 1 434 ? -31.859 30.484 5.621 1 94.88 434 LEU B CA 1
ATOM 7006 C C . LEU B 1 434 ? -32.969 31.5 5.371 1 94.88 434 LEU B C 1
ATOM 7008 O O . LEU B 1 434 ? -33.25 31.844 4.219 1 94.88 434 LEU B O 1
ATOM 7012 N N . ALA B 1 435 ? -33.5 31.922 6.484 1 93.44 435 ALA B N 1
ATOM 7013 C CA . ALA B 1 435 ? -34.562 32.906 6.359 1 93.44 435 ALA B CA 1
ATOM 7014 C C . ALA B 1 435 ? -34 34.312 6.086 1 93.44 435 ALA B C 1
ATOM 7016 O O . ALA B 1 435 ? -34.125 35.188 6.922 1 93.44 435 ALA B O 1
ATOM 7017 N N . CYS B 1 436 ? -33.375 34.562 5.02 1 93.06 436 CYS B N 1
ATOM 7018 C CA . CYS B 1 436 ? -32.75 35.812 4.582 1 93.06 436 CYS B CA 1
ATOM 7019 C C . CYS B 1 436 ? -33.062 36.094 3.111 1 93.06 436 CYS B C 1
ATOM 7021 O O . CYS B 1 436 ? -33.438 35.188 2.377 1 93.06 436 CYS B O 1
ATOM 7023 N N . PRO B 1 437 ? -32.969 37.25 2.641 1 91.31 437 PRO B N 1
ATOM 7024 C CA . PRO B 1 437 ? -33.344 37.625 1.273 1 91.31 437 PRO B CA 1
ATOM 7025 C C . PRO B 1 437 ? -32.469 36.969 0.221 1 91.31 437 PRO B C 1
ATOM 7027 O O . PRO B 1 437 ? -32.875 36.781 -0.925 1 91.31 437 PRO B O 1
ATOM 7030 N N . GLU B 1 438 ? -31.312 36.594 0.588 1 91.12 438 GLU B N 1
ATOM 7031 C CA . GLU B 1 438 ? -30.359 36.031 -0.371 1 91.12 438 GLU B CA 1
ATOM 7032 C C . GLU B 1 438 ? -30.688 34.562 -0.7 1 91.12 438 GLU B C 1
ATOM 7034 O O . GLU B 1 438 ? -30.188 34.031 -1.678 1 91.12 438 GLU B O 1
ATOM 7039 N N . THR B 1 439 ? -31.531 33.938 0.098 1 93.81 439 THR B N 1
ATOM 7040 C CA . THR B 1 439 ? -31.875 32.531 -0.101 1 93.81 439 THR B CA 1
ATOM 7041 C C . THR B 1 439 ? -32.969 32.375 -1.143 1 93.81 439 THR B C 1
ATOM 7043 O O . THR B 1 439 ? -34.062 32.906 -0.972 1 93.81 439 THR B O 1
ATOM 7046 N N . PRO B 1 440 ? -32.75 31.641 -2.15 1 92.25 440 PRO B N 1
ATOM 7047 C CA . PRO B 1 440 ? -33.812 31.359 -3.113 1 92.25 440 PRO B CA 1
ATOM 7048 C C . PRO B 1 440 ? -34.969 30.562 -2.504 1 92.25 440 PRO B C 1
ATOM 7050 O O . PRO B 1 440 ? -34.75 29.625 -1.736 1 92.25 440 PRO B O 1
ATOM 7053 N N . PRO B 1 441 ? -36.125 30.922 -2.857 1 90.62 441 PRO B N 1
ATOM 7054 C CA . PRO B 1 441 ? -37.312 30.219 -2.305 1 90.62 441 PRO B CA 1
ATOM 7055 C C . PRO B 1 441 ? -37.281 28.734 -2.631 1 90.62 441 PRO B C 1
ATOM 7057 O O . PRO B 1 441 ? -37.75 27.922 -1.824 1 90.62 441 PRO B O 1
ATOM 7060 N N . GLU B 1 442 ? -36.812 28.391 -3.734 1 89.62 442 GLU B N 1
ATOM 7061 C CA . GLU B 1 442 ? -36.75 26.984 -4.121 1 89.62 442 GLU B CA 1
ATOM 7062 C C . GLU B 1 442 ? -35.875 26.188 -3.178 1 89.62 442 GLU B C 1
ATOM 7064 O O . GLU B 1 442 ? -36.156 25.016 -2.883 1 89.62 442 GLU B O 1
ATOM 7069 N N . TYR B 1 443 ? -34.781 26.859 -2.754 1 93.44 443 TYR B N 1
ATOM 7070 C CA . TYR B 1 443 ? -33.875 26.188 -1.84 1 93.44 443 TYR B CA 1
ATOM 7071 C C . TYR B 1 443 ? -34.5 25.953 -0.484 1 93.44 443 TYR B C 1
ATOM 7073 O O . TYR B 1 443 ? -34.375 24.875 0.098 1 93.44 443 TYR B O 1
ATOM 7081 N N . THR B 1 444 ? -35.219 26.969 -0.022 1 92.12 444 THR B N 1
ATOM 7082 C CA . THR B 1 444 ? -35.906 26.859 1.263 1 92.12 444 THR B CA 1
ATOM 7083 C C . THR B 1 444 ? -36.969 25.766 1.221 1 92.12 444 THR B C 1
ATOM 7085 O O . THR B 1 444 ? -37.094 24.984 2.164 1 92.12 444 THR B O 1
ATOM 7088 N N . SER B 1 445 ? -37.656 25.734 0.127 1 91.25 445 SER B N 1
ATOM 7089 C CA . SER B 1 445 ? -38.688 24.719 -0.021 1 91.25 445 SER B CA 1
ATOM 7090 C C . SER B 1 445 ? -38.062 23.312 -0.051 1 91.25 445 SER B C 1
ATOM 7092 O O . SER B 1 445 ? -38.594 22.391 0.569 1 91.25 445 SER B O 1
ATOM 7094 N N . ALA B 1 446 ? -37.062 23.156 -0.801 1 91.25 446 ALA B N 1
ATOM 7095 C CA . ALA B 1 446 ? -36.375 21.875 -0.898 1 91.25 446 ALA B CA 1
ATOM 7096 C C . ALA B 1 446 ? -35.812 21.438 0.455 1 91.25 446 ALA B C 1
ATOM 7098 O O . ALA B 1 446 ? -35.906 20.266 0.819 1 91.25 446 ALA B O 1
ATOM 7099 N N . PHE B 1 447 ? -35.219 22.391 1.174 1 93.25 447 PHE B N 1
ATOM 7100 C CA . PHE B 1 447 ? -34.656 22.125 2.492 1 93.25 447 PHE B CA 1
ATOM 7101 C C . PHE B 1 447 ? -35.719 21.641 3.455 1 93.25 447 PHE B C 1
ATOM 7103 O O . PHE B 1 447 ? -35.531 20.641 4.16 1 93.25 447 PHE B O 1
ATOM 7110 N N . ARG B 1 448 ? -36.844 22.281 3.443 1 90.5 448 ARG B N 1
ATOM 7111 C CA . ARG B 1 448 ? -37.938 21.938 4.336 1 90.5 448 ARG B CA 1
ATOM 7112 C C . ARG B 1 448 ? -38.5 20.562 3.99 1 90.5 448 ARG B C 1
ATOM 7114 O O . ARG B 1 448 ? -38.875 19.797 4.879 1 90.5 448 ARG B O 1
ATOM 7121 N N . THR B 1 449 ? -38.562 20.266 2.746 1 89.44 449 THR B N 1
ATOM 7122 C CA . THR B 1 449 ? -39.062 18.969 2.307 1 89.44 449 THR B CA 1
ATOM 7123 C C . THR B 1 449 ? -38.188 17.844 2.828 1 89.44 449 THR B C 1
ATOM 7125 O O . THR B 1 449 ? -38.688 16.812 3.291 1 89.44 449 THR B O 1
ATOM 7128 N N . VAL B 1 450 ? -36.906 18.031 2.768 1 88.5 450 VAL B N 1
ATOM 7129 C CA . VAL B 1 450 ? -35.969 17 3.16 1 88.5 450 VAL B CA 1
ATOM 7130 C C . VAL B 1 450 ? -35.938 16.859 4.68 1 88.5 450 VAL B C 1
ATOM 7132 O O . VAL B 1 450 ? -35.812 15.758 5.211 1 88.5 450 VAL B O 1
ATOM 7135 N N . VAL B 1 451 ? -36.062 17.938 5.414 1 86.31 451 VAL B N 1
ATOM 7136 C CA . VAL B 1 451 ? -35.875 17.938 6.863 1 86.31 451 VAL B CA 1
ATOM 7137 C C . VAL B 1 451 ? -37.219 17.609 7.539 1 86.31 451 VAL B C 1
ATOM 7139 O O . VAL B 1 451 ? -37.25 16.859 8.508 1 86.31 451 VAL B O 1
ATOM 7142 N N . PHE B 1 452 ? -38.344 18.203 7.066 1 79 452 PHE B N 1
ATOM 7143 C CA . PHE B 1 452 ? -39.594 18.109 7.824 1 79 452 PHE B CA 1
ATOM 7144 C C . PHE B 1 452 ? -40.531 17.109 7.184 1 79 452 PHE B C 1
ATOM 7146 O O . PHE B 1 452 ? -41.312 16.453 7.879 1 79 452 PHE B O 1
ATOM 7153 N N . GLU B 1 453 ? -40.656 17.156 5.906 1 68.5 453 GLU B N 1
ATOM 7154 C CA . GLU B 1 453 ? -41.688 16.328 5.301 1 68.5 453 GLU B CA 1
ATOM 7155 C C . GLU B 1 453 ? -41.312 14.844 5.363 1 68.5 453 GLU B C 1
ATOM 7157 O O . GLU B 1 453 ? -42.156 13.984 5.535 1 68.5 453 GLU B O 1
ATOM 7162 N N . ASN B 1 454 ? -40.031 14.562 5.168 1 60.47 454 ASN B N 1
ATOM 7163 C CA . ASN B 1 454 ? -39.688 13.156 5.23 1 60.47 454 ASN B CA 1
ATOM 7164 C C . ASN B 1 454 ? -39.75 12.609 6.652 1 60.47 454 ASN B C 1
ATOM 7166 O O . ASN B 1 454 ? -39.719 11.398 6.859 1 60.47 454 ASN B O 1
ATOM 7170 N N . ARG B 1 455 ? -39.844 13.469 7.66 1 55.53 455 ARG B N 1
ATOM 7171 C CA . ARG B 1 455 ? -40.188 13.102 9.031 1 55.53 455 ARG B CA 1
ATOM 7172 C C . ARG B 1 455 ? -41.594 12.555 9.133 1 55.53 455 ARG B C 1
ATOM 7174 O O . ARG B 1 455 ? -41.875 11.641 9.906 1 55.53 455 ARG B O 1
ATOM 7181 N N . LYS B 1 456 ? -42.531 13.219 8.562 1 52.19 456 LYS B N 1
ATOM 7182 C CA . LYS B 1 456 ? -43.906 12.766 8.625 1 52.19 456 LYS B CA 1
ATOM 7183 C C . LYS B 1 456 ? -44.062 11.359 8.055 1 52.19 456 LYS B C 1
ATOM 7185 O O . LYS B 1 456 ? -44.844 10.562 8.562 1 52.19 456 LYS B O 1
ATOM 7190 N N . ARG B 1 457 ? -43.375 11.117 7.055 1 49.12 457 ARG B N 1
ATOM 7191 C CA . ARG B 1 457 ? -43.531 9.789 6.488 1 49.12 457 ARG B CA 1
ATOM 7192 C C . ARG B 1 457 ? -42.875 8.734 7.379 1 49.12 457 ARG B C 1
ATOM 7194 O O . ARG B 1 457 ? -43.375 7.609 7.484 1 49.12 457 ARG B O 1
ATOM 7201 N N . ALA B 1 458 ? -41.781 9 7.969 1 49.25 458 ALA B N 1
ATOM 7202 C CA . ALA B 1 458 ? -41.125 8.047 8.859 1 49.25 458 ALA B CA 1
ATOM 7203 C C . ALA B 1 458 ? -41.906 7.848 10.141 1 49.25 458 ALA B C 1
ATOM 7205 O O . ALA B 1 458 ? -42.031 6.727 10.641 1 49.25 458 ALA B O 1
ATOM 7206 N N . ALA B 1 459 ? -42.531 8.961 10.734 1 47.69 459 ALA B N 1
ATOM 7207 C CA . ALA B 1 459 ? -43.406 8.859 11.906 1 47.69 459 ALA B CA 1
ATOM 7208 C C . ALA B 1 459 ? -44.688 8.094 11.578 1 47.69 459 ALA B C 1
ATOM 7210 O O . ALA B 1 459 ? -45.188 7.348 12.414 1 47.69 459 ALA B O 1
ATOM 7211 N N . SER B 1 460 ? -45.188 8.312 10.398 1 46.09 460 SER B N 1
ATOM 7212 C CA . SER B 1 460 ? -46.406 7.617 10.008 1 46.09 460 SER B CA 1
ATOM 7213 C C . SER B 1 460 ? -46.156 6.133 9.766 1 46.09 460 SER B C 1
ATOM 7215 O O . SER B 1 460 ? -47 5.293 10.078 1 46.09 460 SER B O 1
ATOM 7217 N N . GLU B 1 461 ? -45 5.867 9.242 1 43.72 461 GLU B N 1
ATOM 7218 C CA . GLU B 1 461 ? -44.688 4.461 9 1 43.72 461 GLU B CA 1
ATOM 7219 C C . GLU B 1 461 ? -44.406 3.732 10.312 1 43.72 461 GLU B C 1
ATOM 7221 O O . GLU B 1 461 ? -44.75 2.561 10.469 1 43.72 461 GLU B O 1
ATOM 7226 N N . VAL B 1 462 ? -43.812 4.398 11.234 1 45.44 462 VAL B N 1
ATOM 7227 C CA . VAL B 1 462 ? -43.625 3.82 12.562 1 45.44 462 VAL B CA 1
ATOM 7228 C C . VAL B 1 462 ? -45 3.666 13.25 1 45.44 462 VAL B C 1
ATOM 7230 O O . VAL B 1 462 ? -45.25 2.658 13.906 1 45.44 462 VAL B O 1
ATOM 7233 N N . ARG B 1 463 ? -45.938 4.637 13.164 1 40.16 463 ARG B N 1
ATOM 7234 C CA . ARG B 1 463 ? -47.281 4.539 13.734 1 40.16 463 ARG B CA 1
ATOM 7235 C C . ARG B 1 463 ? -48.062 3.428 13.055 1 40.16 463 ARG B C 1
ATOM 7237 O O . ARG B 1 463 ? -48.844 2.723 13.711 1 40.16 463 ARG B O 1
ATOM 7244 N N . GLU B 1 464 ? -47.875 3.277 11.828 1 45.12 464 GLU B N 1
ATOM 7245 C CA . GLU B 1 464 ? -48.625 2.219 11.148 1 45.12 464 GLU B CA 1
ATOM 7246 C C . GLU B 1 464 ? -48.094 0.84 11.539 1 45.12 464 GLU B C 1
ATOM 7248 O O . GLU B 1 464 ? -48.875 -0.121 11.625 1 45.12 464 GLU B O 1
ATOM 7253 N N . GLY B 1 465 ? -46.844 0.72 11.859 1 44.12 465 GLY B N 1
ATOM 7254 C CA . GLY B 1 465 ? -46.344 -0.548 12.352 1 44.12 465 GLY B CA 1
ATOM 7255 C C . GLY B 1 465 ? -46.812 -0.873 13.758 1 44.12 465 GLY B C 1
ATOM 7256 O O . GLY B 1 465 ? -46.938 -2.043 14.125 1 44.12 465 GLY B O 1
ATOM 7257 N N . GLN B 1 466 ? -46.938 0.143 14.602 1 41.66 466 GLN B N 1
ATOM 7258 C CA . GLN B 1 466 ? -47.406 -0.092 15.953 1 41.66 466 GLN B CA 1
ATOM 7259 C C . GLN B 1 466 ? -48.938 -0.341 15.969 1 41.66 466 GLN B C 1
ATOM 7261 O O . GLN B 1 466 ? -49.438 -0.99 16.891 1 41.66 466 GLN B O 1
ATOM 7266 N N . SER B 1 467 ? -49.719 0.296 15.109 1 42.47 467 SER B N 1
ATOM 7267 C CA . SER B 1 467 ? -51.188 0.121 15.164 1 42.47 467 SER B CA 1
ATOM 7268 C C . SER B 1 467 ? -51.562 -1.312 14.828 1 42.47 467 SER B C 1
ATOM 7270 O O . SER B 1 467 ? -52.688 -1.748 15.156 1 42.47 467 SER B O 1
ATOM 7272 N N . LYS B 1 468 ? -50.844 -2.029 13.977 1 41.31 468 LYS B N 1
ATOM 7273 C CA . LYS B 1 468 ? -51.312 -3.369 13.609 1 41.31 468 LYS B CA 1
ATOM 7274 C C . LYS B 1 468 ? -51.094 -4.355 14.75 1 41.31 468 LYS B C 1
ATOM 7276 O O . LYS B 1 468 ? -51.469 -5.527 14.641 1 41.31 468 LYS B O 1
ATOM 7281 N N . ARG B 1 469 ? -50.219 -4.039 15.719 1 41.41 469 ARG B N 1
ATOM 7282 C CA . ARG B 1 469 ? -50.031 -5.066 16.734 1 41.41 469 ARG B CA 1
ATOM 7283 C C . ARG B 1 469 ? -51.156 -5.082 17.734 1 41.41 469 ARG B C 1
ATOM 7285 O O . ARG B 1 469 ? -51.219 -5.938 18.625 1 41.41 469 ARG B O 1
ATOM 7292 N N . SER B 1 470 ? -51.875 -3.977 17.844 1 38.75 470 SER B N 1
ATOM 7293 C CA . SER B 1 470 ? -52.781 -3.992 19.016 1 38.75 470 SER B CA 1
ATOM 7294 C C . SER B 1 470 ? -54.031 -4.82 18.734 1 38.75 470 SER B C 1
ATOM 7296 O O . SER B 1 470 ? -54.906 -4.93 19.609 1 38.75 470 SER B O 1
ATOM 7298 N N . MET B 1 471 ? -54.375 -5.164 17.484 1 32.19 471 MET B N 1
ATOM 7299 C CA . MET B 1 471 ? -55.688 -5.773 17.5 1 32.19 471 MET B CA 1
ATOM 7300 C C . MET B 1 471 ? -55.625 -7.238 17.906 1 32.19 471 MET B C 1
ATOM 7302 O O . MET B 1 471 ? -54.969 -8.039 17.234 1 32.19 471 MET B O 1
ATOM 7306 N N . PRO B 1 472 ? -55.594 -7.543 19.281 1 38.62 472 PRO B N 1
ATOM 7307 C CA . PRO B 1 472 ? -55.844 -8.898 19.766 1 38.62 472 PRO B CA 1
ATOM 7308 C C . PRO B 1 472 ? -57.125 -9.5 19.156 1 38.62 472 PRO B C 1
ATOM 7310 O O . PRO B 1 472 ? -58.156 -8.828 19.078 1 38.62 472 PRO B O 1
ATOM 7313 N N . SER B 1 473 ? -57.031 -10.172 18.016 1 26.81 473 SER B N 1
ATOM 7314 C CA . SER B 1 473 ? -58.188 -11.062 17.938 1 26.81 473 SER B CA 1
ATOM 7315 C C . SER B 1 473 ? -58.188 -12.07 19.078 1 26.81 473 SER B C 1
ATOM 7317 O O . SER B 1 473 ? -57.125 -12.539 19.5 1 26.81 473 SER B O 1
#

Secondary structure (DSSP, 8-state):
----------------------------------------------------------SEEE-TTS-EEE-TTS-HHHHHHHHHHHSS----EEEEEE-S----TTSPPPEEEEETTTEEEEESTT-SS-EETTS---TTPPPHHHHHHHHHHHHHHS-TT---SSPEEB-TTSS-BTTB-HHHHHHHH-HHHHHHHTT--EE-SPPPSSHHHHHHHHHHHHGGG-TT---HHHHT-TT-TT--HHHHHHHHHHHHHHHHHHH-HHHHHHHHHHS-HHHHHHHHHHHHHHHHHHHHHHHHHHHHHHHHHS-TTS----HHHHHHHHHHHHHHHHHHHHHHHHTT---HHHHHHHHHHHHHHHHHHHTT-S-TTTT---SSPPP-SHHHH-HHIIIIIT--TTSPPTTHHHHHTS-HHHHHHHHHHHHHHHHHHH-STTS-HHHHHHHHIIIIIHHHHHHHHHHHHHHTT----/----------------------------------------------------------SEEE-TTS-EEE-TTS-HHHHHHHHHHHSS----EEEEEE-S----TTSPPPEEEEETTTEEEEESTT-SS-EETTS---TT---HHHHHHHHHHHHHHS-TT---SSPEEB-TTSS-BTTB-HHHHHHHH-HHHHHHHTT--EE-SPPPSSHHHHHHHHHHHHGGG-TT---HHHHT-TT-TT--HHHHHHHHHHHHHHHHHHH-HHHHHHHHHHS-HHHHHHHHHHHHHHHHHHHHHHHHHHHHHHHHHS-TTS----HHHHHHHHHHHHHHHHHHHHHHHHTT---HHHHHHHHHHHHHHHHHHHTT-S-TTTT---SSPPP-SHHHH-HHIIIIIT--TTSPPTTHHHHHTS-HHHHHHHHHHHHHHHHHHH-STTS-HHHHHHHHIIIIIHHHHHHHHHHHHHHTT----

Nearest PDB structures (foldseek):
  1qjb-assembly1_A  TM=2.678E-01  e=2.201E+00  Homo sapiens
  6qk8-assembly1_C  TM=2.968E-01  e=5.227E+00  Saccharomyces cerevisiae S288C
  1qjb-assembly1_A  TM=2.678E-01  e=2.357E+00  Homo sapiens
  6qk8-assembly1_C  TM=2.984E-01  e=6.447E+00  Saccharomyces cerevisiae S288C

Foldseek 3Di:
DDDDDPDDPPPDPDDPPPCPDDDDPDDDDPDDDDDPDPDDPPDPPDPPPPPPPPPLPPQWAQFPLRAIAGNNVDDPVLVVQLNALGHDHDKAWLAKEWDPPLPQPVSGTWIWTQIPPRKIWIDDRNDQFIDIPPPPLPPLFDGSNLSNVLVLLVSLLDDPVPRPPDHWYADRNSQDINNHGSRVSCVVVPVVVSCVSSVHQYDPDDDDPDLVSLLLLLLQLCCLVQPVSDHSVRLVCCP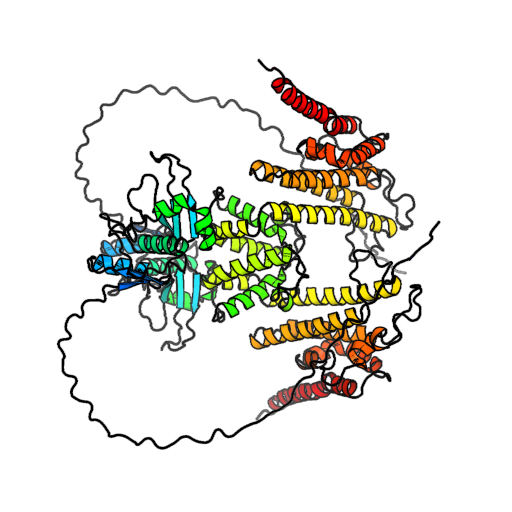PPPHDPSSVVVSVVSVVLSVVCRVRVSSVRVSCVVSPPVNSLVSNLVSLVVQLVLLVVLQLQCLAQNPPRRPPPRPNRFLLNSLVSLQVSLVSLLVVQVVCVVRVNDDLVSLLSSLVSLLVSLLVLLVFQDQSNPPGPNVDDDDPDCCGRTNNCVQFQCPDDPDDRRNLVSLQVGDLCSNCVPCVVSLVVSLVSCPDPSGDPVNNVSSCCSNPVVVVVVVVVVVVVVVVPPPDD/DDPDDPDDPPPPPPDPDDDPDDDDDDPDDPDDDDDDDPDDPPDPPDPPPPPPPPPQPPQWAQFPLRAIAGNSVDDPVLVVQLNALGHDHDKAWLAKEWDPPLPQPVSGTKIWTQIPPRKIWIDDRNDQFIDIPPPPLPPLFDGSNLSNVLVLLVSLQDDPVPRPPDHWYADRNSQDINNHGSRVSCVVVPVVVSCVSSVHQYDPDDDDPDLVSLLLLLLQLCCLVQPVSDHSVRLVCCPPPPHDPSSVVVSVVSVVLSVVCRVRVSSVRVSCVVSPPVNSLVSNLVSLVVQLVLLVVLQLQCLAQNPPRRPPPRPNHFLLNSLVSLQVSLVSLLVVQVVCVVRVNDDLVSLLSSLVSLLVSLLVLLVFQDQSNPPGPNVDDDDPDCCRRTNNCVQFQCPDDPDDRRNLVSLQVGDLCSNCVPCVVSLVVSLVSCPDPSGDPVNNVSSCCSNPVVVVVVVVVVVVVVVVPPPDD

pLDDT: mean 78.35, std 24.41, range [14.28, 98.0]

Sequence (946 aa):
MSSEQFSRLSLGETMVTTRAGAKKAAKASPQSLHTLPDLVPDHPLPSIESSSPVSPTPSLVISTTNLQYNVSAFDTDLRRRAKRGLEDNDIRIKYCAVSDDESSPDGTPTKYFYIDDDITVAMGGKLGSPRCTCGSNEQGLACKHIYWVGDQIISASTSPEQLYEQPLELSKDGSTIADVKPADVLEAKGLGIIASDLDWAFKEDDLPEDDEEMHDAITTMLSVFEPRDALPGEFKCPESPLTSERSKKYQEVTDLFTQYASRDPGLFLQMRKIIDPDFQGRVFFEKVEDRINQNFHALDEYIANGPVNASADAPHVDVLSCATKLKALVNAIDEFYQDRVDSGLETRDLAVRAAAALVTILDRVTDRNCNAYEDTQWGIEAPTSPVENNLFVALIGASATGEPPLVIDALASLPQEDVLRNHWETLQGIEQKLACPETPPEYTSAFRTVVFENRKRAASEVREGQSKRSMPSMSSEQFSRLSLGETMVTTRAGAKKAAKASPQSLHTLPDLVPDHPLPSIESSSPVSPTPSLVISTTNLQYNVSAFDTDLRRRAKRGLEDNDIRIKYCAVSDDESSPDGTPTKYFYIDDDITVAMGGKLGSPRCTCGSNEQGLACKHIYWVGDQIISASTSPEQLYEQPLELSKDGSTIADVKPADVLEAKGLGIIASDLDWAFKEDDLPEDDEEMHDAITTMLSVFEPRDALPGEFKCPESPLTSERSKKYQEVTDLFTQYASRDPGLFLQMRKIIDPDFQGRVFFEKVEDRINQNFHALDEYIANGPVNASADAPHVDVLSCATKLKALVNAIDEFYQDRVDSGLETRDLAVRAAAALVTILDRVTDRNCNAYEDTQWGIEAPTSPVENNLFVALIGASATGEPPLVIDALASLPQEDVLRNHWETLQGIEQKLACPETPPEYTSAFRTVVFENRKRAASEVREGQSKRSMPS

InterPro domains:
  IPR007527 Zinc finger, SWIM-type [PF04434] (126-149)
  IPR007527 Zinc finger, SWIM-type [PS50966] (119-154)

Radius of gyration: 37.43 Å; Cα contacts (8 Å, |Δi|>4): 1127; chains: 2; bounding box: 117×121×104 Å

Solvent-accessible surface area (backbone atoms only — not comparable to full-atom values): 54519 Å² total; per-residue (Å²): 137,89,85,80,86,80,80,82,81,81,78,80,74,87,80,83,82,79,81,80,69,88,76,79,86,74,82,78,75,85,75,80,86,84,76,82,76,82,78,74,84,77,71,84,71,75,83,71,80,66,79,64,69,81,64,77,71,78,41,64,46,61,26,76,83,72,47,44,32,43,48,63,89,47,52,73,68,55,37,52,29,46,48,54,22,31,30,90,62,87,83,45,75,38,29,32,38,64,48,82,64,60,74,19,91,88,62,41,47,30,35,38,40,34,28,63,92,83,24,41,38,38,34,35,42,81,40,86,47,51,45,47,68,76,66,64,46,50,96,67,32,42,31,27,66,48,41,29,52,40,49,54,51,48,52,72,70,43,56,84,84,60,59,69,90,57,64,32,45,65,42,68,34,43,39,29,49,63,87,36,39,48,47,54,52,36,66,72,68,30,56,66,54,52,25,56,76,68,71,43,25,58,53,86,65,86,70,64,86,45,70,66,50,38,41,50,54,48,47,45,53,53,20,75,42,34,70,84,60,40,50,45,77,54,57,73,49,63,78,44,87,82,51,47,70,68,50,52,46,50,48,51,52,49,50,52,49,36,56,51,22,71,75,32,55,22,55,47,44,46,47,41,67,68,54,27,70,67,58,49,50,52,49,50,51,50,50,47,51,50,48,54,52,48,46,56,49,33,32,52,46,31,49,74,46,21,88,81,64,37,56,90,84,52,69,90,26,49,43,52,55,38,44,52,53,51,53,50,47,48,50,50,51,38,50,54,52,49,54,28,49,76,68,70,62,62,47,71,65,53,46,43,52,51,39,50,53,49,49,50,52,51,47,57,37,56,71,36,71,45,63,64,52,76,87,49,84,64,86,59,90,64,69,82,49,52,56,49,23,11,49,23,31,45,48,55,36,53,56,52,93,86,58,78,63,68,56,49,64,51,56,57,73,40,66,56,69,53,45,49,70,75,36,45,70,59,51,51,52,41,52,57,54,50,69,46,90,63,44,43,68,67,55,54,52,52,48,44,44,54,65,53,52,49,46,55,53,54,54,49,51,53,50,55,62,57,60,67,68,65,70,76,124,142,86,84,74,81,87,82,81,83,80,75,77,79,79,80,83,78,74,86,69,80,86,86,80,81,81,89,78,71,90,76,78,89,84,74,82,76,83,77,73,82,77,72,85,71,79,82,71,83,67,79,66,70,82,65,76,70,79,40,64,47,61,26,76,82,72,45,45,32,43,48,62,89,46,54,72,69,56,36,51,29,45,47,55,22,32,29,91,61,87,84,45,75,38,30,31,38,66,48,83,63,60,74,18,91,87,61,40,47,31,36,38,39,34,28,63,90,82,24,41,37,37,34,34,42,80,41,85,47,51,43,50,68,76,67,63,44,50,96,67,32,40,31,27,66,49,40,28,54,40,49,53,51,48,50,74,72,43,54,83,85,62,61,69,89,56,64,32,44,65,44,68,33,42,41,28,49,63,86,36,38,48,48,56,51,36,65,71,69,30,55,67,54,52,26,56,76,69,72,43,26,61,53,85,64,87,72,64,88,46,69,66,50,40,39,50,53,49,48,45,54,53,20,76,41,34,71,82,61,39,50,44,78,54,57,73,51,62,80,42,87,82,51,47,70,68,51,52,47,49,48,50,51,50,50,51,49,36,57,50,22,71,75,31,56,22,53,47,44,46,46,41,66,68,54,28,68,67,60,49,51,52,48,50,50,50,49,48,52,50,47,54,51,48,45,54,50,32,31,52,46,30,50,74,43,21,89,80,64,35,56,90,86,52,69,89,26,50,43,53,56,37,43,52,52,51,52,51,48,49,49,50,51,38,51,53,52,49,53,28,49,75,68,68,62,64,47,71,66,54,45,43,50,52,41,50,52,51,50,49,52,52,46,58,38,55,72,36,71,44,65,64,52,75,86,50,82,65,87,60,88,63,70,82,49,53,56,51,22,11,48,23,31,46,48,56,37,53,55,52,93,86,56,78,62,69,55,48,65,52,55,57,72,39,65,55,69,51,48,47,69,78,37,46,71,60,52,52,52,42,53,59,54,52,69,45,89,63,44,43,66,66,56,55,53,51,48,45,43,57,63,53,50,50,46,53,53,54,54,49,51,52,49,54,60,56,61,68,68,65,67,76,124

Organism: Leptosphaeria maculans (strain JN3 / isolate v23.1.3 / race Av1-4-5-6-7-8) (NCBI:txid985895)